Protein 6MJP (pdb70)

Sequence (1349 aa):
AILKAQHLAKSYKKRKVVSDVSLQVESGQIVGLLGPNGAGKTTSFYMIVGLVARDEGTITIDDNDISILPMHSRSRMGIGYLPQEASIFRKLSVEDNIMAVLQTREELTHEERQDKLEDLLEEFHIQHIRKSAGMALSGGERRRVEIARALAANPQFILLDQPFAGVDPISVIDIKKIIEHLRDRGLGVLITDHNVRETLDVCEKAYIVSQGRLIAEGTPQDVLNNEQVKQVYLGEQFRLAILKAQHLAKSYKKRKVVSDVSLQVESGQIVGLLGPNGAGKTTSFYMIVGLVARDEGTITIDDNDISILPMHSRSRMGIGYLPQEASIFRKLSVEDNIMAVLQTREELTHEERQDKLEDLLEEFHIQHIRKSAGMALSGGERRRVEIARALAANPQFILLDQPFAGVDPISVIDIKKIIEHLRDRGLGVLITDHNVRETLDVCEKAYIVSQGRLIAEGTPQDVLNNEQVKQVYLGEQFRLSLSRIVYVLLLFIASWSLYYLLGQEQDSKIQVAPNLELPMFSGENLENISYDEQGIRNYVITSIHLDHYAKSGNTLFKAPILKVYREGTLQEWEITARRGILSKDQVLTLYDDVLAKNLLPDSGFDTLTTSEMSIQLKSRDFWADKPVELRGPQFETHGQAMKGNFADHSAELYMIIVRYLIRETIKSQFAIFFVLFLVFLSQKFIRVLADMILSIVGLNMPAMGLLMLPLSLYIGILLTFGRLYAESEITVMNATGIGNKFLIRAALYLALITASVAAFNALWLAPWSQDKEAHLMEQFADLLQKGHFQRSPDGSSVVFIDNIENRKLYNVFVAQLAPRDSILPSVMFSHSGDVKEDGRQIITLYDGTRYEGVPTRVDYMITNFDSYDGLIGQERDWEALPTLSLLNNADRRAQAELQWRISLVVCIPLLTMLVVPLSAVNPRQGRFAKMGPAILIYLTYFLALSATKSAIEDGSLPVIIGLWPINAALLLAALMVNTLDSIPVRRFKDRWKQRMFKILDWYIGRTIVATTALVLVTFVGLSGIIKYVEQLRKVGEGSYDLLQALLFVVLSIPRDVEMFFPMAALLGALIGLGALASSSELVVMQAAGFSKLDIGLSVLKTAIPLMIIVTLLGEWGAPQAQKMARDMRAFATSGGAIVRTGVWARDANDFIFIAKVENEHLYGLNLWRFDENKKLSTVIFSEQVDYVANNEWLMKDAVLTRLVNDIEISKESLPEYRWRTSLAPDKLAVVTVKPEELSLTGLSDYVHYLKASEQDSSRYELALWRKVTQPISIAVMMLMALSFIFGPLRSVTMGARILSGVIAGFSFYISSEFFGPLSLVYGLPPLFGALAPSLVFLAIALGLLGRKL

Nearest PDB structures (foldseek):
  6mjp-assembly1_G  TM=1.003E+00  e=6.749E-56  Vibrio cholerae
  6mit-assembly1_G  TM=9.529E-01  e=1.509E-31  Enterobacter cloacae subsp. cloacae ATCC 13047
  8fro-assembly1_G  TM=9.171E-01  e=3.627E-23  Acinetobacter baylyi ADP1
  5x5y-assembly1_G  TM=7.438E-01  e=3.008E-23  Pseudomonas aeruginosa PAO1
  6s8g-assembly1_G  TM=8.832E-01  e=1.948E-15  Shigella flexneri

Structure (mmCIF, N/CA/C/O backbone):
data_6MJP
#
_entry.id   6MJP
#
_cell.length_a   167.354
_cell.length_b   80.729
_cell.length_c   202.992
_cell.angle_alpha   90.000
_cell.angle_beta   112.180
_cell.angle_gamma   90.000
#
_symmetry.space_group_name_H-M   'C 1 2 1'
#
loop_
_entity.id
_entity.type
_entity.pdbx_description
1 polymer 'ABC transporter ATP-binding protein'
2 polymer 'Lipopolysaccharide export system protein LptC'
3 polymer 'FIG000988: Predicted permease'
4 polymer 'LPS export ABC transporter permease LptG'
5 non-polymer 'CHLORIDE ION'
6 non-polymer 'CALCIUM ION'
7 non-polymer 2-(2-ETHOXYETHOXY)ETHANOL
8 non-polymer 'TETRAETHYLENE GLYCOL'
9 non-polymer DI(HYDROXYETHYL)ETHER
10 non-polymer GLYCEROL
11 non-polymer DODECYL-BETA-D-MALTOSIDE
12 non-polymer '6-cyclohexylhexyl beta-D-glucopyranoside'
13 non-polymer CYCLOHEXYL-HEXYL-BETA-D-MALTOSIDE
14 water water
#
loop_
_atom_site.group_PDB
_atom_site.id
_atom_site.type_symbol
_atom_site.label_atom_id
_atom_site.label_alt_id
_atom_site.label_comp_id
_atom_site.label_asym_id
_atom_site.label_entity_id
_atom_site.label_seq_id
_atom_site.pdbx_PDB_ins_code
_atom_site.Cartn_x
_atom_site.Cartn_y
_atom_site.Cartn_z
_atom_site.occupancy
_atom_site.B_iso_or_equiv
_atom_site.auth_seq_id
_atom_site.auth_comp_id
_atom_site.auth_asym_id
_atom_site.auth_atom_id
_atom_site.pdbx_PDB_model_num
ATOM 1 N N . ALA A 1 2 ? 39.131 -36.825 3.873 1.00 88.52 2 ALA A N 1
ATOM 2 C CA . ALA A 1 2 ? 38.011 -36.216 3.182 1.00 76.41 2 ALA A CA 1
ATOM 3 C C . ALA A 1 2 ? 36.737 -36.436 3.959 1.00 74.81 2 ALA A C 1
ATOM 4 O O . ALA A 1 2 ? 35.648 -36.227 3.439 1.00 80.90 2 ALA A O 1
ATOM 6 N N . ILE A 1 3 ? 36.849 -36.884 5.204 1.00 75.11 3 ILE A N 1
ATOM 7 C CA . ILE A 1 3 ? 35.678 -36.947 6.069 1.00 73.37 3 ILE A CA 1
ATOM 8 C C . ILE A 1 3 ? 36.107 -36.543 7.463 1.00 73.88 3 ILE A C 1
ATOM 9 O O . ILE A 1 3 ? 36.973 -37.187 8.064 1.00 75.61 3 ILE A O 1
ATOM 14 N N . LEU A 1 4 ? 35.529 -35.463 7.952 1.00 73.43 4 LEU A N 1
ATOM 15 C CA . LEU A 1 4 ? 35.734 -34.988 9.307 1.00 70.66 4 LEU A CA 1
ATOM 16 C C . LEU A 1 4 ? 34.538 -35.446 10.130 1.00 72.74 4 LEU A C 1
ATOM 17 O O . LEU A 1 4 ? 33.420 -34.960 9.934 1.00 71.37 4 LEU A O 1
ATOM 22 N N . LYS A 1 5 ? 34.763 -36.389 11.032 1.00 74.82 5 LYS A N 1
ATOM 23 C CA . LYS A 1 5 ? 33.688 -37.006 11.793 1.00 75.12 5 LYS A CA 1
ATOM 24 C C . LYS A 1 5 ? 33.758 -36.573 13.254 1.00 74.01 5 LYS A C 1
ATOM 25 O O . LYS A 1 5 ? 34.842 -36.394 13.813 1.00 76.66 5 LYS A O 1
ATOM 31 N N . ALA A 1 6 ? 32.587 -36.401 13.868 1.00 74.25 6 ALA A N 1
ATOM 32 C CA . ALA A 1 6 ? 32.461 -36.093 15.288 1.00 72.46 6 ALA A CA 1
ATOM 33 C C . ALA A 1 6 ? 31.447 -37.039 15.914 1.00 76.11 6 ALA A C 1
ATOM 34 O O . ALA A 1 6 ? 30.304 -37.110 15.455 1.00 91.74 6 ALA A O 1
ATOM 36 N N . GLN A 1 7 ? 31.844 -37.768 16.953 1.00 79.89 7 GLN A N 1
ATOM 37 C CA . GLN A 1 7 ? 31.010 -38.854 17.472 1.00 85.93 7 GLN A CA 1
ATOM 38 C C . GLN A 1 7 ? 30.804 -38.698 18.976 1.00 82.23 7 GLN A C 1
ATOM 39 O O . GLN A 1 7 ? 31.737 -38.901 19.757 1.00 84.12 7 GLN A O 1
ATOM 45 N N . HIS A 1 8 ? 29.582 -38.339 19.374 1.00 81.30 8 HIS A N 1
ATOM 46 C CA . HIS A 1 8 ? 29.158 -38.356 20.773 1.00 82.76 8 HIS A CA 1
ATOM 47 C C . HIS A 1 8 ? 29.900 -37.374 21.650 1.00 90.29 8 HIS A C 1
ATOM 48 O O . HIS A 1 8 ? 30.387 -37.753 22.715 1.00 92.59 8 HIS A O 1
ATOM 55 N N . LEU A 1 9 ? 29.959 -36.111 21.228 1.00 82.42 9 LEU A N 1
ATOM 56 C CA . LEU A 1 9 ? 30.658 -35.081 21.982 1.00 82.27 9 LEU A CA 1
ATOM 57 C C . LEU A 1 9 ? 29.872 -34.703 23.237 1.00 85.11 9 LEU A C 1
ATOM 58 O O . LEU A 1 9 ? 28.639 -34.738 23.255 1.00 88.38 9 LEU A O 1
ATOM 63 N N . ALA A 1 10 ? 30.595 -34.340 24.296 1.00 89.55 10 ALA A N 1
ATOM 64 C CA . ALA A 1 10 ? 29.950 -33.867 25.516 1.00 91.92 10 ALA A CA 1
ATOM 65 C C . ALA A 1 10 ? 30.894 -32.944 26.274 1.00 95.70 10 ALA A C 1
ATOM 66 O O . ALA A 1 10 ? 32.095 -33.203 26.350 1.00 98.33 10 ALA A O 1
ATOM 68 N N . LYS A 1 11 ? 30.338 -31.866 26.824 1.00 96.13 11 LYS A N 1
ATOM 69 C CA . LYS A 1 11 ? 31.099 -30.881 27.580 1.00 99.83 11 LYS A CA 1
ATOM 70 C C . LYS A 1 11 ? 30.227 -30.360 28.714 1.00 102.99 11 LYS A C 1
ATOM 71 O O . LYS A 1 11 ? 29.023 -30.167 28.534 1.00 103.15 11 LYS A O 1
ATOM 77 N N . SER A 1 12 ? 30.830 -30.144 29.880 1.00 105.73 12 SER A N 1
ATOM 78 C CA . SER A 1 12 ? 30.113 -29.623 31.034 1.00 109.87 12 SER A CA 1
ATOM 79 C C . SER A 1 12 ? 30.778 -28.340 31.509 1.00 114.07 12 SER A C 1
ATOM 80 O O . SER A 1 12 ? 31.953 -28.092 31.234 1.00 123.91 12 SER A O 1
ATOM 83 N N . TYR A 1 13 ? 30.012 -27.531 32.241 1.00 112.51 13 TYR A N 1
ATOM 84 C CA . TYR A 1 13 ? 30.489 -26.260 32.774 1.00 110.17 13 TYR A CA 1
ATOM 85 C C . TYR A 1 13 ? 29.897 -26.056 34.157 1.00 112.40 13 TYR A C 1
ATOM 86 O O . TYR A 1 13 ? 28.672 -26.059 34.304 1.00 117.28 13 TYR A O 1
ATOM 95 N N . LYS A 1 14 ? 30.759 -25.865 35.159 1.00 113.68 14 LYS A N 1
ATOM 96 C CA . LYS A 1 14 ? 30.331 -25.614 36.539 1.00 120.21 14 LYS A CA 1
ATOM 97 C C . LYS A 1 14 ? 29.336 -26.674 37.009 1.00 122.41 14 LYS A C 1
ATOM 98 O O . LYS A 1 14 ? 28.276 -26.376 37.571 1.00 117.41 14 LYS A O 1
ATOM 100 N N . LYS A 1 15 ? 29.702 -27.933 36.758 1.00 132.67 15 LYS A N 1
ATOM 101 C CA . LYS A 1 15 ? 28.945 -29.109 37.196 1.00 136.82 15 LYS A CA 1
ATOM 102 C C . LYS A 1 15 ? 27.544 -29.132 36.592 1.00 133.59 15 LYS A C 1
ATOM 103 O O . LYS A 1 15 ? 26.579 -29.572 37.223 1.00 138.02 15 LYS A O 1
ATOM 105 N N . ARG A 1 16 ? 27.432 -28.647 35.359 1.00 125.52 16 ARG A N 1
ATOM 106 C CA . ARG A 1 16 ? 26.210 -28.787 34.584 1.00 122.36 16 ARG A CA 1
ATOM 107 C C . ARG A 1 16 ? 26.577 -29.046 33.133 1.00 119.16 16 ARG A C 1
ATOM 108 O O . ARG A 1 16 ? 27.493 -28.421 32.590 1.00 120.91 16 ARG A O 1
ATOM 116 N N . LYS A 1 17 ? 25.858 -29.979 32.517 1.00 117.26 17 LYS A N 1
ATOM 117 C CA . LYS A 1 17 ? 26.186 -30.447 31.179 1.00 105.92 17 LYS A CA 1
ATOM 118 C C . LYS A 1 17 ? 25.619 -29.474 30.152 1.00 101.34 17 LYS A C 1
ATOM 119 O O . LYS A 1 17 ? 24.412 -29.207 30.136 1.00 101.26 17 LYS A O 1
ATOM 125 N N . VAL A 1 18 ? 26.494 -28.929 29.314 1.00 102.14 18 VAL A N 1
ATOM 126 C CA . VAL A 1 18 ? 26.085 -27.990 28.275 1.00 98.39 18 VAL A CA 1
ATOM 127 C C . VAL A 1 18 ? 25.812 -28.707 26.956 1.00 92.88 18 VAL A C 1
ATOM 128 O O . VAL A 1 18 ? 24.860 -28.373 26.247 1.00 91.16 18 VAL A O 1
ATOM 132 N N . VAL A 1 19 ? 26.637 -29.691 26.606 1.00 91.06 19 VAL A N 1
ATOM 133 C CA . VAL A 1 19 ? 26.430 -30.542 25.440 1.00 87.47 19 VAL A CA 1
ATOM 134 C C . VAL A 1 19 ? 26.374 -31.983 25.942 1.00 93.93 19 VAL A C 1
ATOM 135 O O . VAL A 1 19 ? 27.311 -32.451 26.601 1.00 102.72 19 VAL A O 1
ATOM 139 N N . SER A 1 20 ? 25.278 -32.684 25.648 1.00 91.56 20 SER A N 1
ATOM 140 C CA . SER A 1 20 ? 25.109 -34.058 26.117 1.00 93.08 20 SER A CA 1
ATOM 141 C C . SER A 1 20 ? 25.484 -35.092 25.064 1.00 88.96 20 SER A C 1
ATOM 142 O O . SER A 1 20 ? 26.224 -36.027 25.362 1.00 93.78 20 SER A O 1
ATOM 145 N N . ASP A 1 21 ? 24.979 -34.955 23.841 1.00 87.02 21 ASP A N 1
ATOM 146 C CA . ASP A 1 21 ? 25.308 -35.896 22.773 1.00 83.65 21 ASP A CA 1
ATOM 147 C C . ASP A 1 21 ? 25.153 -35.161 21.449 1.00 93.23 21 ASP A C 1
ATOM 148 O O . ASP A 1 21 ? 24.032 -34.819 21.059 1.00 110.37 21 ASP A O 1
ATOM 153 N N . VAL A 1 22 ? 26.268 -34.902 20.771 1.00 84.46 22 VAL A N 1
ATOM 154 C CA . VAL A 1 22 ? 26.236 -34.300 19.442 1.00 79.66 22 VAL A CA 1
ATOM 155 C C . VAL A 1 22 ? 27.148 -35.090 18.520 1.00 77.93 22 VAL A C 1
ATOM 156 O O . VAL A 1 22 ? 28.258 -35.476 18.910 1.00 73.09 22 VAL A O 1
ATOM 160 N N . SER A 1 23 ? 26.679 -35.310 17.288 1.00 74.30 23 SER A N 1
ATOM 161 C CA . SER A 1 23 ? 27.393 -36.057 16.267 1.00 71.87 23 SER A CA 1
ATOM 162 C C . SER A 1 23 ? 27.178 -35.375 14.930 1.00 84.12 23 SER A C 1
ATOM 163 O O . SER A 1 23 ? 26.090 -34.864 14.655 1.00 107.92 23 SER A O 1
ATOM 166 N N . LEU A 1 24 ? 28.221 -35.349 14.113 1.00 81.47 24 LEU A N 1
ATOM 167 C CA . LEU A 1 24 ? 28.125 -34.667 12.838 1.00 80.74 24 LEU A CA 1
ATOM 168 C C . LEU A 1 24 ? 29.246 -35.175 11.955 1.00 69.17 24 LEU A C 1
ATOM 169 O O . LEU A 1 24 ? 30.246 -35.703 12.438 1.00 68.17 24 LEU A O 1
ATOM 174 N N . GLN A 1 25 ? 29.065 -35.006 10.651 1.00 70.92 25 GLN A N 1
ATOM 175 C CA . GLN A 1 25 ? 30.087 -35.420 9.707 1.00 77.93 25 GLN A CA 1
ATOM 176 C C . GLN A 1 25 ? 30.102 -34.458 8.529 1.00 81.28 25 GLN A C 1
ATOM 177 O O . GLN A 1 25 ? 29.042 -34.072 8.038 1.00 96.20 25 GLN A O 1
ATOM 183 N N . VAL A 1 26 ? 31.291 -34.065 8.089 1.00 63.16 26 VAL A N 1
ATOM 184 C CA . VAL A 1 26 ? 31.467 -33.175 6.952 1.00 64.23 26 VAL A CA 1
ATOM 185 C C . VAL A 1 26 ? 32.348 -33.896 5.944 1.00 63.40 26 VAL A C 1
ATOM 186 O O . VAL A 1 26 ? 33.406 -34.413 6.308 1.00 65.20 26 VAL A O 1
ATOM 190 N N . GLU A 1 27 ? 31.933 -33.922 4.683 1.00 64.39 27 GLU A N 1
ATOM 191 C CA . GLU A 1 27 ? 32.757 -34.502 3.633 1.00 74.57 27 GLU A CA 1
ATOM 192 C C . GLU A 1 27 ? 33.347 -33.420 2.737 1.00 73.76 27 GLU A C 1
ATOM 193 O O . GLU A 1 27 ? 32.783 -32.327 2.585 1.00 72.53 27 GLU A O 1
ATOM 199 N N . SER A 1 28 ? 34.522 -33.730 2.188 1.00 69.29 28 SER A N 1
ATOM 200 C CA . SER A 1 28 ? 35.039 -33.007 1.037 1.00 70.86 28 SER A CA 1
ATOM 201 C C . SER A 1 28 ? 33.947 -32.831 -0.010 1.00 76.61 28 SER A C 1
ATOM 202 O O . SER A 1 28 ? 33.288 -33.797 -0.407 1.00 96.99 28 SER A O 1
ATOM 205 N N . GLY A 1 29 ? 33.760 -31.599 -0.462 1.00 73.50 29 GLY A N 1
ATOM 206 C CA . GLY A 1 29 ? 32.731 -31.316 -1.434 1.00 70.90 29 GLY A CA 1
ATOM 207 C C . GLY A 1 29 ? 31.374 -31.039 -0.848 1.00 68.27 29 GLY A C 1
ATOM 208 O O . GLY A 1 29 ? 30.374 -31.012 -1.586 1.00 68.94 29 GLY A O 1
ATOM 209 N N . GLN A 1 30 ? 31.292 -30.813 0.455 1.00 66.02 30 GLN A N 1
ATOM 210 C CA . GLN A 1 30 ? 30.001 -30.718 1.123 1.00 70.33 30 GLN A CA 1
ATOM 211 C C . GLN A 1 30 ? 29.956 -29.456 1.977 1.00 67.45 30 GLN A C 1
ATOM 212 O O . GLN A 1 30 ? 30.970 -29.046 2.544 1.00 63.64 30 GLN A O 1
ATOM 218 N N . ILE A 1 31 ? 28.792 -28.825 2.054 1.00 68.22 31 ILE A N 1
ATOM 219 C CA . ILE A 1 31 ? 28.588 -27.684 2.940 1.00 69.42 31 ILE A CA 1
ATOM 220 C C . ILE A 1 31 ? 27.601 -28.107 4.011 1.00 65.51 31 ILE A C 1
ATOM 221 O O . ILE A 1 31 ? 26.481 -28.514 3.701 1.00 73.15 31 ILE A O 1
ATOM 226 N N . VAL A 1 32 ? 27.997 -27.980 5.268 1.00 56.71 32 VAL A N 1
ATOM 227 C CA . VAL A 1 32 ? 27.203 -28.498 6.364 1.00 65.26 32 VAL A CA 1
ATOM 228 C C . VAL A 1 32 ? 27.003 -27.396 7.393 1.00 66.73 32 VAL A C 1
ATOM 229 O O . VAL A 1 32 ? 27.974 -26.795 7.868 1.00 70.31 32 VAL A O 1
ATOM 233 N N . GLY A 1 33 ? 25.751 -27.136 7.736 1.00 68.13 33 GLY A N 1
ATOM 234 C CA . GLY A 1 33 ? 25.410 -26.200 8.784 1.00 63.96 33 GLY A CA 1
ATOM 235 C C . GLY A 1 33 ? 25.092 -26.906 10.088 1.00 75.20 33 GLY A C 1
ATOM 236 O O . GLY A 1 33 ? 24.581 -28.018 10.106 1.00 90.60 33 GLY A O 1
ATOM 237 N N . LEU A 1 34 ? 25.397 -26.237 11.188 1.00 77.51 34 LEU A N 1
ATOM 238 C CA . LEU A 1 34 ? 25.161 -26.771 12.526 1.00 74.88 34 LEU A CA 1
ATOM 239 C C . LEU A 1 34 ? 24.341 -25.733 13.293 1.00 85.87 34 LEU A C 1
ATOM 240 O O . LEU A 1 34 ? 24.893 -24.772 13.835 1.00 97.52 34 LEU A O 1
ATOM 245 N N . LEU A 1 35 ? 23.025 -25.921 13.317 1.00 77.10 35 LEU A N 1
ATOM 246 C CA . LEU A 1 35 ? 22.073 -24.917 13.776 1.00 70.10 35 LEU A CA 1
ATOM 247 C C . LEU A 1 35 ? 21.385 -25.386 15.059 1.00 70.08 35 LEU A C 1
ATOM 248 O O . LEU A 1 35 ? 21.772 -26.388 15.664 1.00 61.86 35 LEU A O 1
ATOM 253 N N . GLY A 1 36 ? 20.357 -24.643 15.476 1.00 71.34 36 GLY A N 1
ATOM 254 C CA . GLY A 1 36 ? 19.629 -24.963 16.681 1.00 80.05 36 GLY A CA 1
ATOM 255 C C . GLY A 1 36 ? 19.429 -23.770 17.590 1.00 82.24 36 GLY A C 1
ATOM 256 O O . GLY A 1 36 ? 20.022 -22.711 17.385 1.00 80.90 36 GLY A O 1
ATOM 257 N N . PRO A 1 37 ? 18.575 -23.917 18.607 1.00 82.76 37 PRO A N 1
ATOM 258 C CA . PRO A 1 37 ? 18.311 -22.808 19.527 1.00 78.41 37 PRO A CA 1
ATOM 259 C C . PRO A 1 37 ? 19.584 -22.176 20.070 1.00 81.70 37 PRO A C 1
ATOM 260 O O . PRO A 1 37 ? 20.640 -22.804 20.137 1.00 76.16 37 PRO A O 1
ATOM 264 N N . ASN A 1 38 ? 19.459 -20.910 20.461 1.00 98.41 38 ASN A N 1
ATOM 265 C CA . ASN A 1 38 ? 20.609 -20.100 20.851 1.00 95.98 38 ASN A CA 1
ATOM 266 C C . ASN A 1 38 ? 21.094 -20.513 22.233 1.00 82.96 38 ASN A C 1
ATOM 267 O O . ASN A 1 38 ? 20.362 -20.398 23.220 1.00 85.30 38 ASN A O 1
ATOM 272 N N . GLY A 1 39 ? 22.339 -20.958 22.310 1.00 80.43 39 GLY A N 1
ATOM 273 C CA . GLY A 1 39 ? 22.859 -21.509 23.539 1.00 83.55 39 GLY A CA 1
ATOM 274 C C . GLY A 1 39 ? 22.487 -22.948 23.798 1.00 93.09 39 GLY A C 1
ATOM 275 O O . GLY A 1 39 ? 22.856 -23.475 24.852 1.00 96.25 39 GLY A O 1
ATOM 276 N N . ALA A 1 40 ? 21.781 -23.603 22.859 1.00 97.31 40 ALA A N 1
ATOM 277 C CA . ALA A 1 40 ? 21.287 -24.965 23.054 1.00 93.23 40 ALA A CA 1
ATOM 278 C C . ALA A 1 40 ? 22.406 -25.999 23.048 1.00 90.36 40 ALA A C 1
ATOM 279 O O . ALA A 1 40 ? 22.310 -27.013 23.747 1.00 97.26 40 ALA A O 1
ATOM 281 N N . GLY A 1 41 ? 23.449 -25.786 22.253 1.00 79.73 41 GLY A N 1
ATOM 282 C CA . GLY A 1 41 ? 24.629 -26.626 22.321 1.00 72.58 41 GLY A CA 1
ATOM 283 C C . GLY A 1 41 ? 25.467 -26.524 21.067 1.00 69.74 41 GLY A C 1
ATOM 284 O O . GLY A 1 41 ? 26.624 -26.946 21.048 1.00 68.49 41 GLY A O 1
ATOM 285 N N . LYS A 1 42 ? 24.883 -25.929 20.018 1.00 77.61 42 LYS A N 1
ATOM 286 C CA . LYS A 1 42 ? 25.533 -25.859 18.709 1.00 74.69 42 LYS A CA 1
ATOM 287 C C . LYS A 1 42 ? 26.907 -25.194 18.771 1.00 76.20 42 LYS A C 1
ATOM 288 O O . LYS A 1 42 ? 27.843 -25.640 18.093 1.00 76.70 42 LYS A O 1
ATOM 294 N N . THR A 1 43 ? 27.046 -24.113 19.548 1.00 74.15 43 THR A N 1
ATOM 295 C CA . THR A 1 43 ? 28.286 -23.343 19.499 1.00 74.24 43 THR A CA 1
ATOM 296 C C . THR A 1 43 ? 29.419 -24.117 20.150 1.00 72.97 43 THR A C 1
ATOM 297 O O . THR A 1 43 ? 30.490 -24.301 19.549 1.00 70.70 43 THR A O 1
ATOM 301 N N . THR A 1 44 ? 29.187 -24.588 21.380 1.00 80.26 44 THR A N 1
ATOM 302 C CA . THR A 1 44 ? 30.158 -25.430 22.076 1.00 80.67 44 THR A CA 1
ATOM 303 C C . THR A 1 44 ? 30.597 -26.623 21.228 1.00 77.28 44 THR A C 1
ATOM 304 O O . THR A 1 44 ? 31.796 -26.892 21.119 1.00 82.09 44 THR A O 1
ATOM 308 N N . SER A 1 45 ? 29.655 -27.336 20.597 1.00 72.72 45 SER A N 1
ATOM 309 C CA . SER A 1 45 ? 30.038 -28.437 19.710 1.00 69.74 45 SER A CA 1
ATOM 310 C C . SER A 1 45 ? 30.968 -27.964 18.603 1.00 69.88 45 SER A C 1
ATOM 311 O O . SER A 1 45 ? 31.961 -28.636 18.293 1.00 71.06 45 SER A O 1
ATOM 314 N N . PHE A 1 46 ? 30.634 -26.833 17.960 1.00 67.96 46 PHE A N 1
ATOM 315 C CA . PHE A 1 46 ? 31.494 -26.273 16.915 1.00 64.65 46 PHE A CA 1
ATOM 316 C C . PHE A 1 46 ? 32.912 -26.048 17.445 1.00 67.47 46 PHE A C 1
ATOM 317 O O . PHE A 1 46 ? 33.897 -26.458 16.818 1.00 64.16 46 PHE A O 1
ATOM 325 N N . TYR A 1 47 ? 33.031 -25.421 18.616 1.00 66.22 47 TYR A N 1
ATOM 326 C CA . TYR A 1 47 ? 34.351 -25.140 19.167 1.00 68.38 47 TYR A CA 1
ATOM 327 C C . TYR A 1 47 ? 35.085 -26.420 19.588 1.00 75.16 47 TYR A C 1
ATOM 328 O O . TYR A 1 47 ? 36.323 -26.446 19.612 1.00 78.99 47 TYR A O 1
ATOM 337 N N . MET A 1 48 ? 34.348 -27.488 19.918 1.00 79.92 48 MET A N 1
ATOM 338 C CA . MET A 1 48 ? 34.985 -28.760 20.253 1.00 76.37 48 MET A CA 1
ATOM 339 C C . MET A 1 48 ? 35.613 -29.400 19.019 1.00 73.66 48 MET A C 1
ATOM 340 O O . MET A 1 48 ? 36.654 -30.068 19.128 1.00 75.99 48 MET A O 1
ATOM 345 N N . ILE A 1 49 ? 35.006 -29.193 17.843 1.00 70.23 49 ILE A N 1
ATOM 346 C CA . ILE A 1 49 ? 35.625 -29.623 16.592 1.00 65.13 49 ILE A CA 1
ATOM 347 C C . ILE A 1 49 ? 36.811 -28.736 16.264 1.00 68.00 49 ILE A C 1
ATOM 348 O O . ILE A 1 49 ? 37.831 -29.207 15.745 1.00 68.50 49 ILE A O 1
ATOM 353 N N . VAL A 1 50 ? 36.691 -27.435 16.550 1.00 69.86 50 VAL A N 1
ATOM 354 C CA . VAL A 1 50 ? 37.717 -26.465 16.164 1.00 64.97 50 VAL A CA 1
ATOM 355 C C . VAL A 1 50 ? 38.963 -26.643 17.016 1.00 72.03 50 VAL A C 1
ATOM 356 O O . VAL A 1 50 ? 40.088 -26.409 16.555 1.00 80.01 50 VAL A O 1
ATOM 360 N N . GLY A 1 51 ? 38.777 -27.011 18.287 1.00 71.59 51 GLY A N 1
ATOM 361 C CA . GLY A 1 51 ? 39.849 -27.108 19.254 1.00 71.12 51 GLY A CA 1
ATOM 362 C C . GLY A 1 51 ? 39.918 -25.991 20.281 1.00 77.67 51 GLY A C 1
ATOM 363 O O . GLY A 1 51 ? 40.848 -25.991 21.097 1.00 88.15 51 GLY A O 1
ATOM 364 N N . LEU A 1 52 ? 38.990 -25.032 20.278 1.00 79.43 52 LEU A N 1
ATOM 365 C CA . LEU A 1 52 ? 39.009 -24.000 21.309 1.00 81.60 52 LEU A CA 1
ATOM 366 C C . LEU A 1 52 ? 38.463 -24.486 22.637 1.00 90.89 52 LEU A C 1
ATOM 367 O O . LEU A 1 52 ? 38.637 -23.803 23.656 1.00 102.20 52 LEU A O 1
ATOM 372 N N . VAL A 1 53 ? 37.791 -25.630 22.644 1.00 89.13 53 VAL A N 1
ATOM 373 C CA . VAL A 1 53 ? 37.208 -26.197 23.846 1.00 90.43 53 VAL A CA 1
ATOM 374 C C . VAL A 1 53 ? 37.704 -27.631 23.951 1.00 94.57 53 VAL A C 1
ATOM 375 O O . VAL A 1 53 ? 37.653 -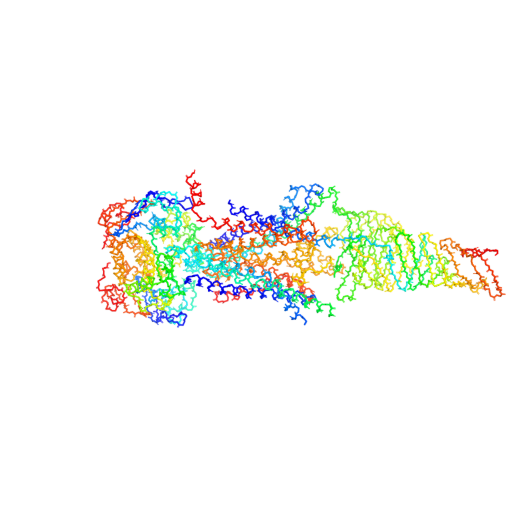28.380 22.969 1.00 101.23 53 VAL A O 1
ATOM 379 N N . ALA A 1 54 ? 38.234 -28.000 25.115 1.00 95.01 54 ALA A N 1
ATOM 380 C CA . ALA A 1 54 ? 38.591 -29.390 25.341 1.00 88.40 54 ALA A CA 1
ATOM 381 C C . ALA A 1 54 ? 37.321 -30.191 25.559 1.00 90.37 54 ALA A C 1
ATOM 382 O O . ALA A 1 54 ? 36.491 -29.841 26.404 1.00 88.00 54 ALA A O 1
ATOM 384 N N . ARG A 1 55 ? 37.156 -31.253 24.776 1.00 91.89 55 ARG A N 1
ATOM 385 C CA . ARG A 1 55 ? 35.987 -32.107 24.933 1.00 85.47 55 ARG A CA 1
ATOM 386 C C . ARG A 1 55 ? 36.104 -32.934 26.207 1.00 89.52 55 ARG A C 1
ATOM 387 O O . ARG A 1 55 ? 37.198 -33.328 26.621 1.00 94.99 55 ARG A O 1
ATOM 395 N N . ASP A 1 56 ? 34.962 -33.171 26.842 1.00 93.67 56 ASP A N 1
ATOM 396 C CA . ASP A 1 56 ? 34.901 -34.078 27.972 1.00 94.54 56 ASP A CA 1
ATOM 397 C C . ASP A 1 56 ? 34.664 -35.512 27.536 1.00 90.11 56 ASP A C 1
ATOM 398 O O . ASP A 1 56 ? 34.982 -36.434 28.295 1.00 106.01 56 ASP A O 1
ATOM 403 N N . GLU A 1 57 ? 34.142 -35.722 26.328 1.00 87.45 57 GLU A N 1
ATOM 404 C CA . GLU A 1 57 ? 33.829 -37.065 25.840 1.00 104.27 57 GLU A CA 1
ATOM 405 C C . GLU A 1 57 ? 33.540 -37.001 24.343 1.00 110.39 57 GLU A C 1
ATOM 406 O O . GLU A 1 57 ? 33.201 -35.937 23.815 1.00 107.76 57 GLU A O 1
ATOM 412 N N . GLY A 1 58 ? 33.677 -38.141 23.669 1.00 88.42 58 GLY A N 1
ATOM 413 C CA . GLY A 1 58 ? 33.501 -38.224 22.232 1.00 87.08 58 GLY A CA 1
ATOM 414 C C . GLY A 1 58 ? 34.831 -38.219 21.499 1.00 86.35 58 GLY A C 1
ATOM 415 O O . GLY A 1 58 ? 35.904 -38.124 22.094 1.00 86.86 58 GLY A O 1
ATOM 416 N N . THR A 1 59 ? 34.742 -38.329 20.173 1.00 97.23 59 THR A N 1
ATOM 417 C CA . THR A 1 59 ? 35.928 -38.381 19.317 1.00 96.56 59 THR A CA 1
ATOM 418 C C . THR A 1 59 ? 35.759 -37.440 18.137 1.00 92.31 59 THR A C 1
ATOM 419 O O . THR A 1 59 ? 34.673 -37.348 17.562 1.00 102.80 59 THR A O 1
ATOM 423 N N . ILE A 1 60 ? 36.820 -36.751 17.782 1.00 80.69 60 ILE A N 1
ATOM 424 C CA . ILE A 1 60 ? 36.860 -35.948 16.566 1.00 84.25 60 ILE A CA 1
ATOM 425 C C . ILE A 1 60 ? 37.833 -36.631 15.626 1.00 80.25 60 ILE A C 1
ATOM 426 O O . ILE A 1 60 ? 38.875 -37.142 16.048 1.00 87.93 60 ILE A O 1
ATOM 431 N N . THR A 1 61 ? 37.485 -36.675 14.357 1.00 80.03 61 THR A N 1
ATOM 432 C CA . THR A 1 61 ? 38.155 -37.609 13.481 1.00 82.77 61 THR A CA 1
ATOM 433 C C . THR A 1 61 ? 38.282 -36.975 12.120 1.00 81.55 61 THR A C 1
ATOM 434 O O . THR A 1 61 ? 37.311 -36.400 11.628 1.00 79.71 61 THR A O 1
ATOM 438 N N . ILE A 1 62 ? 39.442 -37.097 11.495 1.00 82.89 62 ILE A N 1
ATOM 439 C CA . ILE A 1 62 ? 39.546 -36.787 10.077 1.00 93.23 62 ILE A CA 1
ATOM 440 C C . ILE A 1 62 ? 40.235 -37.979 9.434 1.00 97.07 62 ILE A C 1
ATOM 441 O O . ILE A 1 62 ? 41.397 -38.268 9.740 1.00 97.00 62 ILE A O 1
ATOM 446 N N . ASP A 1 63 ? 39.489 -38.711 8.607 1.00 88.69 63 ASP A N 1
ATOM 447 C CA . ASP A 1 63 ? 39.964 -39.914 7.928 1.00 101.19 63 ASP A CA 1
ATOM 448 C C . ASP A 1 63 ? 40.413 -40.993 8.922 1.00 102.05 63 ASP A C 1
ATOM 449 O O . ASP A 1 63 ? 41.466 -41.614 8.768 1.00 109.94 63 ASP A O 1
ATOM 454 N N . ASP A 1 64 ? 39.578 -41.227 9.941 1.00 102.28 64 ASP A N 1
ATOM 455 C CA . ASP A 1 64 ? 39.822 -42.225 10.988 1.00 97.08 64 ASP A CA 1
ATOM 456 C C . ASP A 1 64 ? 41.114 -41.941 11.752 1.00 107.90 64 ASP A C 1
ATOM 457 O O . ASP A 1 64 ? 41.867 -42.857 12.091 1.00 124.51 64 ASP A O 1
ATOM 462 N N . ASN A 1 65 ? 41.354 -40.655 12.032 1.00 110.18 65 ASN A N 1
ATOM 463 C CA . ASN A 1 65 ? 42.462 -40.145 12.842 1.00 92.94 65 ASN A CA 1
ATOM 464 C C . ASN A 1 65 ? 41.916 -39.326 14.001 1.00 102.06 65 ASN A C 1
ATOM 465 O O . ASN A 1 65 ? 41.159 -38.375 13.783 1.00 99.50 65 ASN A O 1
ATOM 470 N N . ASP A 1 66 ? 42.336 -39.654 15.220 1.00 100.02 66 ASP A N 1
ATOM 471 C CA . ASP A 1 66 ? 41.789 -39.022 16.416 1.00 101.48 66 ASP A CA 1
ATOM 472 C C . ASP A 1 66 ? 42.505 -37.699 16.681 1.00 87.34 66 ASP A C 1
ATOM 473 O O . ASP A 1 66 ? 43.705 -37.688 16.962 1.00 97.62 66 ASP A O 1
ATOM 478 N N . ILE A 1 67 ? 41.781 -36.585 16.599 1.00 83.99 67 ILE A N 1
ATOM 479 C CA . ILE A 1 67 ? 42.398 -35.298 16.896 1.00 90.36 67 ILE A CA 1
ATOM 480 C C . ILE A 1 67 ? 41.718 -34.659 18.105 1.00 94.34 67 ILE A C 1
ATOM 481 O O . ILE A 1 67 ? 41.643 -33.433 18.201 1.00 99.31 67 ILE A O 1
ATOM 486 N N . SER A 1 68 ? 41.249 -35.483 19.050 1.00 93.35 68 SER A N 1
ATOM 487 C CA . SER A 1 68 ? 40.571 -34.996 20.251 1.00 90.62 68 SER A CA 1
ATOM 488 C C . SER A 1 68 ? 41.526 -34.317 21.234 1.00 91.09 68 SER A C 1
ATOM 489 O O . SER A 1 68 ? 41.301 -33.168 21.622 1.00 87.65 68 SER A O 1
ATOM 492 N N . ILE A 1 69 ? 42.574 -35.027 21.677 1.00 91.61 69 ILE A N 1
ATOM 493 C CA . ILE A 1 69 ? 43.559 -34.548 22.650 1.00 87.81 69 ILE A CA 1
ATOM 494 C C . ILE A 1 69 ? 44.576 -33.631 21.959 1.00 87.12 69 ILE A C 1
ATOM 495 O O . ILE A 1 69 ? 45.673 -33.381 22.481 1.00 92.80 69 ILE A O 1
ATOM 500 N N . LEU A 1 70 ? 44.221 -33.115 20.779 1.00 83.83 70 LEU A N 1
ATOM 501 C CA . LEU A 1 70 ? 45.291 -32.382 20.110 1.00 92.09 70 LEU A CA 1
ATOM 502 C C . LEU A 1 70 ? 45.072 -30.876 20.189 1.00 85.31 70 LEU A C 1
ATOM 503 O O . LEU A 1 70 ? 43.930 -30.411 20.073 1.00 85.44 70 LEU A O 1
ATOM 508 N N . PRO A 1 71 ? 46.134 -30.062 20.399 1.00 86.70 71 PRO A N 1
ATOM 509 C CA . PRO A 1 71 ? 45.944 -28.609 20.369 1.00 86.25 71 PRO A CA 1
ATOM 510 C C . PRO A 1 71 ? 45.560 -28.103 18.994 1.00 81.36 71 PRO A C 1
ATOM 511 O O . PRO A 1 71 ? 45.567 -28.830 17.997 1.00 82.07 71 PRO A O 1
ATOM 515 N N . MET A 1 72 ? 45.243 -26.820 18.941 1.00 90.74 72 MET A N 1
ATOM 516 C CA . MET A 1 72 ? 44.678 -26.252 17.732 1.00 84.81 72 MET A CA 1
ATOM 517 C C . MET A 1 72 ? 45.685 -26.212 16.583 1.00 83.45 72 MET A C 1
ATOM 518 O O . MET A 1 72 ? 45.308 -26.419 15.428 1.00 80.98 72 MET A O 1
ATOM 523 N N . HIS A 1 73 ? 46.965 -25.942 16.856 1.00 86.91 73 HIS A N 1
ATOM 524 C CA . HIS A 1 73 ? 47.886 -25.808 15.733 1.00 88.59 73 HIS A CA 1
ATOM 525 C C . HIS A 1 73 ? 48.115 -27.146 15.065 1.00 95.79 73 HIS A C 1
ATOM 526 O O . HIS A 1 73 ? 48.449 -27.211 13.876 1.00 99.21 73 HIS A O 1
ATOM 533 N N . SER A 1 74 ? 47.944 -28.230 15.818 1.00 98.43 74 SER A N 1
ATOM 534 C CA . SER A 1 74 ? 48.129 -29.545 15.223 1.00 91.21 74 SER A CA 1
ATOM 535 C C . SER A 1 74 ? 46.873 -29.976 14.466 1.00 82.14 74 SER A C 1
ATOM 536 O O . SER A 1 74 ? 46.975 -30.597 13.404 1.00 84.33 74 SER A O 1
ATOM 539 N N . ARG A 1 75 ? 45.681 -29.615 14.958 1.00 77.97 75 ARG A N 1
ATOM 540 C CA . ARG A 1 75 ? 44.480 -29.861 14.162 1.00 75.64 75 ARG A CA 1
ATOM 541 C C . ARG A 1 75 ? 44.558 -29.144 12.822 1.00 76.37 75 ARG A C 1
ATOM 542 O O . ARG A 1 75 ? 44.048 -29.640 11.814 1.00 85.96 75 ARG A O 1
ATOM 550 N N . SER A 1 76 ? 45.178 -27.966 12.790 1.00 77.67 76 SER A N 1
ATOM 551 C CA . SER A 1 76 ? 45.358 -27.274 11.521 1.00 77.63 76 SER A CA 1
ATOM 552 C C . SER A 1 76 ? 46.305 -28.039 10.609 1.00 82.55 76 SER A C 1
ATOM 553 O O . SER A 1 76 ? 46.081 -28.122 9.397 1.00 85.57 76 SER A O 1
ATOM 556 N N . ARG A 1 77 ? 47.386 -28.574 11.175 1.00 88.04 77 ARG A N 1
ATOM 557 C CA . ARG A 1 77 ? 48.325 -29.373 10.404 1.00 95.88 77 ARG A CA 1
ATOM 558 C C . ARG A 1 77 ? 47.679 -30.638 9.864 1.00 95.20 77 ARG A C 1
ATOM 559 O O . ARG A 1 77 ? 48.183 -31.207 8.894 1.00 96.71 77 ARG A O 1
ATOM 567 N N . MET A 1 78 ? 46.560 -31.066 10.454 1.00 92.42 78 MET A N 1
ATOM 568 C CA . MET A 1 78 ? 45.787 -32.197 9.959 1.00 86.94 78 MET A CA 1
ATOM 569 C C . MET A 1 78 ? 44.828 -31.825 8.828 1.00 93.77 78 MET A C 1
ATOM 570 O O . MET A 1 78 ? 44.405 -32.712 8.082 1.00 113.06 78 MET A O 1
ATOM 575 N N . GLY A 1 79 ? 44.459 -30.555 8.686 1.00 86.25 79 GLY A N 1
ATOM 576 C CA . GLY A 1 79 ? 43.675 -30.148 7.539 1.00 86.63 79 GLY A CA 1
ATOM 577 C C . GLY A 1 79 ? 42.449 -29.345 7.892 1.00 82.52 79 GLY A C 1
ATOM 578 O O . GLY A 1 79 ? 41.552 -29.140 7.068 1.00 82.74 79 GLY A O 1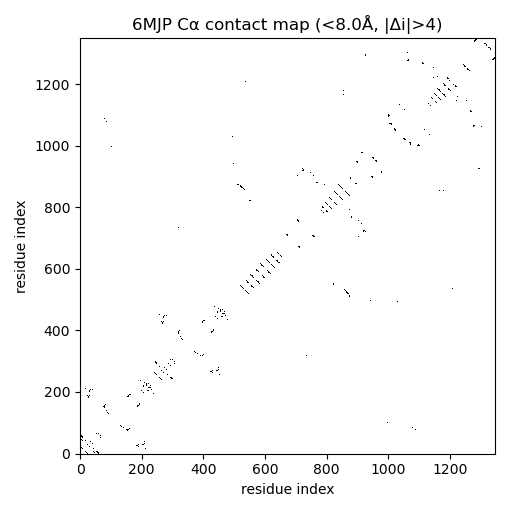
ATOM 579 N N . ILE A 1 80 ? 42.408 -28.875 9.127 1.00 78.55 80 ILE A N 1
ATOM 580 C CA . ILE A 1 80 ? 41.302 -28.069 9.624 1.00 75.62 80 ILE A CA 1
ATOM 581 C C . ILE A 1 80 ? 41.650 -26.579 9.569 1.00 73.61 80 ILE A C 1
ATOM 582 O O . ILE A 1 80 ? 42.610 -26.130 10.202 1.00 77.61 80 ILE A O 1
ATOM 587 N N . GLY A 1 81 ? 40.866 -25.824 8.809 1.00 73.83 81 GLY A N 1
ATOM 588 C CA . GLY A 1 81 ? 40.874 -24.376 8.867 1.00 77.60 81 GLY A CA 1
ATOM 589 C C . GLY A 1 81 ? 39.787 -23.790 9.755 1.00 69.78 81 GLY A C 1
ATOM 590 O O . GLY A 1 81 ? 38.710 -24.347 9.901 1.00 66.01 81 GLY A O 1
ATOM 591 N N . TYR A 1 82 ? 40.073 -22.638 10.353 1.00 74.32 82 TYR A N 1
ATOM 592 C CA . TYR A 1 82 ? 39.090 -21.940 11.188 1.00 69.44 82 TYR A CA 1
ATOM 593 C C . TYR A 1 82 ? 39.105 -20.449 10.889 1.00 70.65 82 TYR A C 1
ATOM 594 O O . TYR A 1 82 ? 40.164 -19.808 10.929 1.00 75.91 82 TYR A O 1
ATOM 603 N N . LEU A 1 83 ? 37.926 -19.898 10.600 1.00 70.32 83 LEU A N 1
ATOM 604 C CA . LEU A 1 83 ? 37.728 -18.460 10.450 1.00 58.58 83 LEU A CA 1
ATOM 605 C C . LEU A 1 83 ? 36.886 -18.002 11.630 1.00 60.06 83 LEU A C 1
ATOM 606 O O . LEU A 1 83 ? 35.731 -18.442 11.774 1.00 58.60 83 LEU A O 1
ATOM 611 N N . PRO A 1 84 ? 37.417 -17.151 12.507 1.00 78.41 84 PRO A N 1
ATOM 612 C CA . PRO A 1 84 ? 36.626 -16.638 13.637 1.00 81.19 84 PRO A CA 1
ATOM 613 C C . PRO A 1 84 ? 35.624 -15.594 13.171 1.00 81.73 84 PRO A C 1
ATOM 614 O O . PRO A 1 84 ? 35.774 -14.974 12.116 1.00 79.39 84 PRO A O 1
ATOM 618 N N . GLN A 1 85 ? 34.559 -15.445 13.953 1.00 84.07 85 GLN A N 1
ATOM 619 C CA . GLN A 1 85 ? 33.569 -14.430 13.640 1.00 84.86 85 GLN A CA 1
ATOM 620 C C . GLN A 1 85 ? 34.179 -13.035 13.692 1.00 89.45 85 GLN A C 1
ATOM 621 O O . GLN A 1 85 ? 33.961 -12.214 12.792 1.00 97.31 85 GLN A O 1
ATOM 627 N N . GLU A 1 86 ? 34.950 -12.754 14.744 1.00 86.07 86 GLU A N 1
ATOM 628 C CA . GLU A 1 86 ? 35.631 -11.482 14.924 1.00 82.99 86 GLU A CA 1
ATOM 629 C C . GLU A 1 86 ? 36.703 -11.282 13.862 1.00 84.66 86 GLU A C 1
ATOM 630 O O . GLU A 1 86 ? 37.131 -12.218 13.189 1.00 85.68 86 GLU A O 1
ATOM 636 N N . ALA A 1 87 ? 37.154 -10.037 13.723 1.00 85.05 87 ALA A N 1
ATOM 637 C CA . ALA A 1 87 ? 38.181 -9.729 12.739 1.00 75.55 87 ALA A CA 1
ATOM 638 C C . ALA A 1 87 ? 39.497 -10.303 13.226 1.00 76.61 87 ALA A C 1
ATOM 639 O O . ALA A 1 87 ? 39.943 -9.986 14.334 1.00 85.02 87 ALA A O 1
ATOM 641 N N . SER A 1 88 ? 40.103 -11.175 12.423 1.00 73.13 88 SER A N 1
ATOM 642 C CA . SER A 1 88 ? 41.325 -11.857 12.831 1.00 73.41 88 SER A CA 1
ATOM 643 C C . SER A 1 88 ? 42.489 -11.567 11.895 1.00 65.83 88 SER A C 1
ATOM 644 O O . SER A 1 88 ? 43.554 -12.180 12.031 1.00 70.79 88 SER A O 1
ATOM 647 N N . ILE A 1 89 ? 42.327 -10.608 10.987 1.00 62.14 89 ILE A N 1
ATOM 648 C CA . ILE A 1 89 ? 43.401 -10.226 10.077 1.00 61.95 89 ILE A CA 1
ATOM 649 C C . ILE A 1 89 ? 44.565 -9.607 10.845 1.00 69.52 89 ILE A C 1
ATOM 650 O O . ILE A 1 89 ? 44.388 -9.003 11.911 1.00 82.80 89 ILE A O 1
ATOM 655 N N . PHE A 1 90 ? 45.773 -9.783 10.302 1.00 66.05 90 PHE A N 1
ATOM 656 C CA . PHE A 1 90 ? 46.991 -9.170 10.824 1.00 68.64 90 PHE A CA 1
ATOM 657 C C . PHE A 1 90 ? 47.000 -7.683 10.488 1.00 72.78 90 PHE A C 1
ATOM 658 O O . PHE A 1 90 ? 47.318 -7.291 9.360 1.00 68.00 90 PHE A O 1
ATOM 666 N N . ARG A 1 91 ? 46.692 -6.863 11.499 1.00 76.91 91 ARG A N 1
ATOM 667 C CA . ARG A 1 91 ? 46.318 -5.466 11.296 1.00 64.51 91 ARG A CA 1
ATOM 668 C C . ARG A 1 91 ? 47.457 -4.656 10.701 1.00 69.92 91 ARG A C 1
ATOM 669 O O . ARG A 1 91 ? 47.281 -3.971 9.687 1.00 86.33 91 ARG A O 1
ATOM 677 N N . LYS A 1 92 ? 48.623 -4.681 11.340 1.00 56.82 92 LYS A N 1
ATOM 678 C CA . LYS A 1 92 ? 49.762 -3.923 10.844 1.00 56.66 92 LYS A CA 1
ATOM 679 C C . LYS A 1 92 ? 50.620 -4.729 9.883 1.00 55.78 92 LYS A C 1
ATOM 680 O O . LYS A 1 92 ? 51.854 -4.628 9.914 1.00 66.02 92 LYS A O 1
ATOM 686 N N . LEU A 1 93 ? 49.996 -5.520 9.019 1.00 54.59 93 LEU A N 1
ATOM 687 C CA . LEU A 1 93 ? 50.688 -6.251 7.968 1.00 55.89 93 LEU A CA 1
ATOM 688 C C . LEU A 1 93 ? 49.921 -6.120 6.658 1.00 61.01 93 LEU A C 1
ATOM 689 O O . LEU A 1 93 ? 48.689 -6.035 6.650 1.00 73.44 93 LEU A O 1
ATOM 694 N N . SER A 1 94 ? 50.647 -6.095 5.544 1.00 49.60 94 SER A N 1
ATOM 695 C CA . SER A 1 94 ? 49.941 -6.034 4.274 1.00 51.05 94 SER A CA 1
ATOM 696 C C . SER A 1 94 ? 49.266 -7.364 3.955 1.00 70.02 94 SER A C 1
ATOM 697 O O . SER A 1 94 ? 49.564 -8.408 4.539 1.00 61.24 94 SER A O 1
ATOM 700 N N . VAL A 1 95 ? 48.329 -7.293 3.004 1.00 84.23 95 VAL A N 1
ATOM 701 C CA . VAL A 1 95 ? 47.649 -8.479 2.495 1.00 73.26 95 VAL A CA 1
ATOM 702 C C . VAL A 1 95 ? 48.668 -9.485 1.988 1.00 69.13 95 VAL A C 1
ATOM 703 O O . VAL A 1 95 ? 48.614 -10.670 2.334 1.00 80.33 95 VAL A O 1
ATOM 707 N N . GLU A 1 96 ? 49.603 -9.022 1.155 1.00 64.68 96 GLU A N 1
ATOM 708 C CA . GLU A 1 96 ? 50.722 -9.853 0.729 1.00 73.07 96 GLU A CA 1
ATOM 709 C C . GLU A 1 96 ? 51.345 -10.583 1.910 1.00 82.44 96 GLU A C 1
ATOM 710 O O . GLU A 1 96 ? 51.440 -11.816 1.916 1.00 69.60 96 GLU A O 1
ATOM 716 N N . ASP A 1 97 ? 51.763 -9.824 2.930 1.00 76.88 97 ASP A N 1
ATOM 717 C CA . ASP A 1 97 ? 52.483 -10.408 4.054 1.00 67.83 97 ASP A CA 1
ATOM 718 C C . ASP A 1 97 ? 51.587 -11.284 4.907 1.00 61.54 97 ASP A C 1
ATOM 719 O O . ASP A 1 97 ? 52.072 -12.227 5.538 1.00 72.58 97 ASP A O 1
ATOM 724 N N . ASN A 1 98 ? 50.293 -10.981 4.955 1.00 49.06 98 ASN A N 1
ATOM 725 C CA . ASN A 1 98 ? 49.334 -11.876 5.589 1.00 52.78 98 ASN A CA 1
ATOM 726 C C . ASN A 1 98 ? 49.452 -13.293 5.046 1.00 65.42 98 ASN A C 1
ATOM 727 O O . ASN A 1 98 ? 49.707 -14.246 5.791 1.00 73.32 98 ASN A O 1
ATOM 732 N N . ILE A 1 99 ? 49.278 -13.439 3.734 1.00 65.13 99 ILE A N 1
ATOM 733 C CA . ILE A 1 99 ? 49.263 -14.755 3.113 1.00 61.90 99 ILE A CA 1
ATOM 734 C C . ILE A 1 99 ? 50.644 -15.383 3.163 1.00 69.49 99 ILE A C 1
ATOM 735 O O . ILE A 1 99 ? 50.800 -16.577 3.460 1.00 84.28 99 ILE A O 1
ATOM 740 N N . MET A 1 100 ? 51.667 -14.584 2.855 1.00 60.92 100 MET A N 1
ATOM 741 C CA . MET A 1 100 ? 53.043 -15.061 2.909 1.00 53.75 100 MET A CA 1
ATOM 742 C C . MET A 1 100 ? 53.414 -15.518 4.317 1.00 58.93 100 MET A C 1
ATOM 743 O O . MET A 1 100 ? 54.183 -16.472 4.482 1.00 62.36 100 MET A O 1
ATOM 748 N N . ALA A 1 101 ? 52.881 -14.854 5.348 1.00 61.40 101 ALA A N 1
ATOM 749 C CA . ALA A 1 101 ? 53.195 -15.247 6.725 1.00 67.00 101 ALA A CA 1
ATOM 750 C C . ALA A 1 101 ? 52.769 -16.682 7.005 1.00 72.74 101 ALA A C 1
ATOM 751 O O . ALA A 1 101 ? 53.425 -17.404 7.773 1.00 70.21 101 ALA A O 1
ATOM 753 N N . VAL A 1 102 ? 51.655 -17.100 6.401 1.00 73.66 102 VAL A N 1
ATOM 754 C CA . VAL A 1 102 ? 51.140 -18.447 6.592 1.00 67.36 102 VAL A CA 1
ATOM 755 C C . VAL A 1 102 ? 51.833 -19.426 5.644 1.00 69.85 102 VAL A C 1
ATOM 756 O O . VAL A 1 102 ? 52.256 -20.516 6.058 1.00 59.50 102 VAL A O 1
ATOM 760 N N . LEU A 1 103 ? 52.018 -19.047 4.373 1.00 63.88 103 LEU A N 1
ATOM 761 C CA . LEU A 1 103 ? 52.843 -19.887 3.509 1.00 58.63 103 LEU A CA 1
ATOM 762 C C . LEU A 1 103 ? 54.223 -20.161 4.105 1.00 68.13 103 LEU A C 1
ATOM 763 O O . LEU A 1 103 ? 54.843 -21.172 3.778 1.00 68.37 103 LEU A O 1
ATOM 768 N N . GLN A 1 104 ? 54.720 -19.299 4.991 1.00 85.02 104 GLN A N 1
ATOM 769 C CA . GLN A 1 104 ? 56.074 -19.515 5.484 1.00 79.21 104 GLN A CA 1
ATOM 770 C C . GLN A 1 104 ? 56.138 -20.607 6.539 1.00 72.03 104 GLN A C 1
ATOM 771 O O . GLN A 1 104 ? 57.218 -21.168 6.763 1.00 76.74 104 GLN A O 1
ATOM 777 N N . THR A 1 105 ? 55.003 -20.958 7.139 1.00 66.60 105 THR A N 1
ATOM 778 C CA . THR A 1 105 ? 54.935 -22.035 8.114 1.00 73.63 105 THR A CA 1
ATOM 779 C C . THR A 1 105 ? 54.843 -23.427 7.471 1.00 74.39 105 THR A C 1
ATOM 780 O O . THR A 1 105 ? 54.647 -24.408 8.192 1.00 72.96 105 THR A O 1
ATOM 784 N N . ARG A 1 106 ? 54.993 -23.522 6.152 1.00 75.58 106 ARG A N 1
ATOM 785 C CA . ARG A 1 106 ? 55.043 -24.771 5.402 1.00 71.13 106 ARG A CA 1
ATOM 786 C C . ARG A 1 106 ? 56.494 -25.011 4.982 1.00 75.03 106 ARG A C 1
ATOM 787 O O . ARG A 1 106 ? 56.904 -24.641 3.882 1.00 78.45 106 ARG A O 1
ATOM 795 N N . GLU A 1 107 ? 57.273 -25.645 5.859 1.00 77.39 107 GLU A N 1
ATOM 796 C CA . GLU A 1 107 ? 58.703 -25.695 5.608 1.00 85.71 107 GLU A CA 1
ATOM 797 C C . GLU A 1 107 ? 59.041 -26.488 4.353 1.00 95.51 107 GLU A C 1
ATOM 798 O O . GLU A 1 107 ? 60.121 -26.288 3.787 1.00 107.25 107 GLU A O 1
ATOM 804 N N . GLU A 1 108 ? 58.140 -27.360 3.894 1.00 96.85 108 GLU A N 1
ATOM 805 C CA . GLU A 1 108 ? 58.402 -28.158 2.703 1.00 100.14 108 GLU A CA 1
ATOM 806 C C . GLU A 1 108 ? 58.354 -27.334 1.435 1.00 96.09 108 GLU A C 1
ATOM 807 O O . GLU A 1 108 ? 58.810 -27.815 0.387 1.00 102.13 108 GLU A O 1
ATOM 813 N N . LEU A 1 109 ? 57.816 -26.117 1.515 1.00 80.09 109 LEU A N 1
ATOM 814 C CA . LEU A 1 109 ? 57.722 -25.230 0.366 1.00 92.69 109 LEU A CA 1
ATOM 815 C C . LEU A 1 109 ? 59.021 -24.463 0.191 1.00 93.34 109 LEU A C 1
ATOM 816 O O . LEU A 1 109 ? 59.543 -23.890 1.150 1.00 110.84 109 LEU A O 1
ATOM 821 N N . THR A 1 110 ? 59.533 -24.442 -1.030 1.00 86.46 110 THR A N 1
ATOM 822 C CA . THR A 1 110 ? 60.616 -23.544 -1.368 1.00 80.87 110 THR A CA 1
ATOM 823 C C . THR A 1 110 ? 60.109 -22.104 -1.434 1.00 79.18 110 THR A C 1
ATOM 824 O O . THR A 1 110 ? 58.906 -21.844 -1.394 1.00 82.45 110 THR A O 1
ATOM 828 N N . HIS A 1 111 ? 61.057 -21.157 -1.540 1.00 82.55 111 HIS A N 1
ATOM 829 C CA . HIS A 1 111 ? 60.696 -19.744 -1.656 1.00 80.72 111 HIS A CA 1
ATOM 830 C C . HIS A 1 111 ? 59.899 -19.495 -2.928 1.00 79.55 111 HIS A C 1
ATOM 831 O O . HIS A 1 111 ? 58.830 -18.878 -2.886 1.00 81.18 111 HIS A O 1
ATOM 838 N N . GLU A 1 112 ? 60.386 -20.001 -4.058 1.00 81.60 112 GLU A N 1
ATOM 839 C CA . GLU A 1 112 ? 59.651 -19.880 -5.308 1.00 82.03 112 GLU A CA 1
ATOM 840 C C . GLU A 1 112 ? 58.246 -20.437 -5.201 1.00 81.08 112 GLU A C 1
ATOM 841 O O . GLU A 1 112 ? 57.302 -19.868 -5.758 1.00 83.97 112 GLU A O 1
ATOM 847 N N . GLU A 1 113 ? 58.087 -21.582 -4.543 1.00 90.87 113 GLU A N 1
ATOM 848 C CA . GLU A 1 113 ? 56.741 -22.108 -4.374 1.00 82.54 113 GLU A CA 1
ATOM 849 C C . GLU A 1 113 ? 55.883 -21.157 -3.563 1.00 70.79 113 GLU A C 1
ATOM 850 O O . GLU A 1 113 ? 54.699 -20.976 -3.864 1.00 76.51 113 GLU A O 1
ATOM 856 N N . ARG A 1 114 ? 56.449 -20.559 -2.517 1.00 69.95 114 ARG A N 1
ATOM 857 C CA . ARG A 1 114 ? 55.635 -19.705 -1.663 1.00 67.31 114 ARG A CA 1
ATOM 858 C C . ARG A 1 114 ? 55.132 -18.496 -2.430 1.00 66.88 114 ARG A C 1
ATOM 859 O O . ARG A 1 114 ? 53.979 -18.085 -2.272 1.00 65.81 114 ARG A O 1
ATOM 867 N N . GLN A 1 115 ? 55.985 -17.924 -3.275 1.00 70.91 115 GLN A N 1
ATOM 868 C CA . GLN A 1 115 ? 55.606 -16.732 -4.000 1.00 73.94 115 GLN A CA 1
ATOM 869 C C . GLN A 1 115 ? 54.609 -17.061 -5.101 1.00 73.49 115 GLN A C 1
ATOM 870 O O . GLN A 1 115 ? 53.676 -16.286 -5.343 1.00 76.39 115 GLN A O 1
ATOM 876 N N . ASP A 1 116 ? 54.773 -18.219 -5.743 1.00 78.18 116 ASP A N 1
ATOM 877 C CA . ASP A 1 116 ? 53.781 -18.740 -6.679 1.00 74.48 116 ASP A CA 1
ATOM 878 C C . ASP A 1 116 ? 52.412 -18.880 -6.037 1.00 70.36 116 ASP A C 1
ATOM 879 O O . ASP A 1 116 ? 51.392 -18.523 -6.638 1.00 73.28 116 ASP A O 1
ATOM 884 N N . LYS A 1 117 ? 52.363 -19.393 -4.810 1.00 67.00 117 LYS A N 1
ATOM 885 C CA . LYS A 1 117 ? 51.064 -19.535 -4.176 1.00 67.74 117 LYS A CA 1
ATOM 886 C C . LYS A 1 117 ? 50.516 -18.184 -3.771 1.00 60.17 117 LYS A C 1
ATOM 887 O O . LYS A 1 117 ? 49.302 -17.979 -3.842 1.00 59.69 117 LYS A O 1
ATOM 893 N N . LEU A 1 118 ? 51.383 -17.254 -3.365 1.00 59.99 118 LEU A N 1
ATOM 894 C CA . LEU A 1 118 ? 50.913 -15.908 -3.065 1.00 63.06 118 LEU A CA 1
ATOM 895 C C . LEU A 1 118 ? 50.213 -15.303 -4.271 1.00 61.48 118 LEU A C 1
ATOM 896 O O . LEU A 1 118 ? 49.028 -14.951 -4.204 1.00 65.04 118 LEU A O 1
ATOM 901 N N . GLU A 1 119 ? 50.925 -15.209 -5.392 1.00 66.43 119 GLU A N 1
ATOM 902 C CA . GLU A 1 119 ? 50.300 -14.750 -6.625 1.00 71.39 119 GLU A CA 1
ATOM 903 C C . GLU A 1 119 ? 48.963 -15.443 -6.883 1.00 71.94 119 GLU A C 1
ATOM 904 O O . GLU A 1 119 ? 47.966 -14.775 -7.160 1.00 77.43 119 GLU A O 1
ATOM 910 N N . ASP A 1 120 ? 48.907 -16.770 -6.770 1.00 80.49 120 ASP A N 1
ATOM 911 C CA . ASP A 1 120 ? 47.674 -17.464 -7.128 1.00 76.00 120 ASP A CA 1
ATOM 912 C C . ASP A 1 120 ? 46.546 -17.132 -6.164 1.00 68.67 120 ASP A C 1
ATOM 913 O O . ASP A 1 120 ? 45.397 -16.977 -6.582 1.00 71.95 120 ASP A O 1
ATOM 918 N N . LEU A 1 121 ? 46.840 -17.034 -4.869 1.00 61.47 121 LEU A N 1
ATOM 919 C CA . LEU A 1 121 ? 45.781 -16.731 -3.917 1.00 59.47 121 LEU A CA 1
ATOM 920 C C . LEU A 1 121 ? 45.298 -15.296 -4.054 1.00 61.40 121 LEU A C 1
ATOM 921 O O . LEU A 1 121 ? 44.109 -15.026 -3.859 1.00 61.52 121 LEU A O 1
ATOM 926 N N . LEU A 1 122 ? 46.200 -14.363 -4.376 1.00 67.30 122 LEU A N 1
ATOM 927 C CA . LEU A 1 122 ? 45.786 -12.981 -4.592 1.00 63.97 122 LEU A CA 1
ATOM 928 C C . LEU A 1 122 ? 44.853 -12.875 -5.783 1.00 75.14 122 LEU A C 1
ATOM 929 O O . LEU A 1 122 ? 43.827 -12.186 -5.717 1.00 83.05 122 LEU A O 1
ATOM 934 N N . GLU A 1 123 ? 45.197 -13.551 -6.879 1.00 77.31 123 GLU A N 1
ATOM 935 C CA . GLU A 1 123 ? 44.422 -13.447 -8.104 1.00 79.66 123 GLU A CA 1
ATOM 936 C C . GLU A 1 123 ? 43.117 -14.201 -7.971 1.00 80.15 123 GLU A C 1
ATOM 937 O O . GLU A 1 123 ? 42.129 -13.872 -8.638 1.00 85.75 123 GLU A O 1
ATOM 943 N N . GLU A 1 124 ? 43.096 -15.205 -7.097 1.00 82.91 124 GLU A N 1
ATOM 944 C CA . GLU A 1 124 ? 41.953 -16.106 -7.018 1.00 83.54 124 GLU A CA 1
ATOM 945 C C . GLU A 1 124 ? 40.790 -15.428 -6.323 1.00 80.72 124 GLU A C 1
ATOM 946 O O . GLU A 1 124 ? 39.655 -15.455 -6.812 1.00 84.78 124 GLU A O 1
ATOM 952 N N . PHE A 1 125 ? 41.061 -14.799 -5.190 1.00 80.56 125 PHE A N 1
ATOM 953 C CA . PHE A 1 125 ? 40.051 -14.084 -4.432 1.00 80.70 125 PHE A CA 1
ATOM 954 C C . PHE A 1 125 ? 40.007 -12.585 -4.757 1.00 82.21 125 PHE A C 1
ATOM 955 O O . PHE A 1 125 ? 39.419 -11.819 -3.986 1.00 80.70 125 PHE A O 1
ATOM 963 N N . HIS A 1 126 ? 40.583 -12.158 -5.886 1.00 81.36 126 HIS A N 1
ATOM 964 C CA . HIS A 1 126 ? 40.413 -10.788 -6.384 1.00 82.49 126 HIS A CA 1
ATOM 965 C C . HIS A 1 126 ? 40.799 -9.762 -5.317 1.00 84.91 126 HIS A C 1
ATOM 966 O O . HIS A 1 126 ? 39.995 -8.939 -4.875 1.00 87.47 126 HIS A O 1
ATOM 973 N N . ILE A 1 127 ? 42.046 -9.842 -4.895 1.00 73.79 127 ILE A N 1
ATOM 974 C CA . ILE A 1 127 ? 42.550 -8.940 -3.884 1.00 60.56 127 ILE A CA 1
ATOM 975 C C . ILE A 1 127 ? 43.928 -8.504 -4.335 1.00 63.00 127 ILE A C 1
ATOM 976 O O . ILE A 1 127 ? 44.752 -8.067 -3.523 1.00 69.21 127 ILE A O 1
ATOM 981 N N . GLN A 1 128 ? 44.196 -8.637 -5.634 1.00 64.56 128 GLN A N 1
ATOM 982 C CA . GLN A 1 128 ? 45.489 -8.200 -6.131 1.00 66.49 128 GLN A CA 1
ATOM 983 C C . GLN A 1 128 ? 45.686 -6.720 -5.853 1.00 73.06 128 GLN A C 1
ATOM 984 O O . GLN A 1 128 ? 46.746 -6.303 -5.379 1.00 75.69 128 GLN A O 1
ATOM 990 N N . HIS A 1 129 ? 44.637 -5.933 -6.058 1.00 67.99 129 HIS A N 1
ATOM 991 C CA . HIS A 1 129 ? 44.721 -4.494 -5.942 1.00 66.94 129 HIS A CA 1
ATOM 992 C C . HIS A 1 129 ? 44.895 -4.024 -4.506 1.00 73.96 129 HIS A C 1
ATOM 993 O O . HIS A 1 129 ? 45.348 -2.895 -4.289 1.00 86.65 129 HIS A O 1
ATOM 1000 N N . ILE A 1 130 ? 44.547 -4.835 -3.517 1.00 66.56 130 ILE A N 1
ATOM 1001 C CA . ILE A 1 130 ? 44.791 -4.412 -2.147 1.00 72.97 130 ILE A CA 1
ATOM 1002 C C . ILE A 1 130 ? 45.988 -5.137 -1.550 1.00 68.51 130 ILE A C 1
ATOM 1003 O O . ILE A 1 130 ? 46.180 -5.107 -0.338 1.00 71.61 130 ILE A O 1
ATOM 1008 N N . ARG A 1 131 ? 46.812 -5.770 -2.393 1.00 59.30 131 ARG A N 1
ATOM 1009 C CA . ARG A 1 131 ? 47.921 -6.561 -1.876 1.00 55.51 131 ARG A CA 1
ATOM 1010 C C . ARG A 1 131 ? 48.864 -5.736 -1.016 1.00 67.03 131 ARG A C 1
ATOM 1011 O O . ARG A 1 131 ? 49.487 -6.280 -0.100 1.00 69.36 131 ARG A O 1
ATOM 1019 N N . LYS A 1 132 ? 48.971 -4.428 -1.273 1.00 80.96 132 LYS A N 1
ATOM 1020 C CA . LYS A 1 132 ? 49.863 -3.581 -0.490 1.00 72.68 132 LYS A CA 1
ATOM 1021 C C . LYS A 1 132 ? 49.196 -3.013 0.756 1.00 57.97 132 LYS A C 1
ATOM 1022 O O . LYS A 1 132 ? 49.900 -2.635 1.700 1.00 54.89 132 LYS A O 1
ATOM 1028 N N . SER A 1 133 ? 47.863 -2.954 0.773 1.00 56.21 133 SER A N 1
ATOM 1029 C CA . SER A 1 133 ? 47.107 -2.402 1.894 1.00 56.24 133 SER A CA 1
ATOM 1030 C C . SER A 1 133 ? 47.437 -3.124 3.192 1.00 65.50 133 SER A C 1
ATOM 1031 O O . SER A 1 133 ? 47.616 -4.346 3.215 1.00 83.47 133 SER A O 1
ATOM 1034 N N . ALA A 1 134 ? 47.517 -2.367 4.279 1.00 53.91 134 ALA A N 1
ATOM 1035 C CA . ALA A 1 134 ? 47.569 -2.989 5.591 1.00 67.24 134 ALA A CA 1
ATOM 1036 C C . ALA A 1 134 ? 46.207 -3.575 5.939 1.00 73.90 134 ALA A C 1
ATOM 1037 O O . ALA A 1 134 ? 45.163 -3.059 5.530 1.00 82.24 134 ALA A O 1
ATOM 1039 N N . GLY A 1 135 ? 46.228 -4.653 6.724 1.00 49.26 135 GLY A N 1
ATOM 1040 C CA . GLY A 1 135 ? 44.986 -5.279 7.148 1.00 51.22 135 GLY A CA 1
ATOM 1041 C C . GLY A 1 135 ? 43.994 -4.330 7.797 1.00 50.89 135 GLY A C 1
ATOM 1042 O O . GLY A 1 135 ? 42.793 -4.385 7.513 1.00 51.66 135 GLY A O 1
ATOM 1043 N N . MET A 1 136 ? 44.465 -3.439 8.669 1.00 76.71 136 MET A N 1
ATOM 1044 C CA . MET A 1 136 ? 43.489 -2.616 9.382 1.00 74.56 136 MET A CA 1
ATOM 1045 C C . MET A 1 136 ? 42.798 -1.593 8.484 1.00 57.60 136 MET A C 1
ATOM 1046 O O . MET A 1 136 ? 41.783 -1.032 8.911 1.00 59.97 136 MET A O 1
ATOM 1051 N N . ALA A 1 137 ? 43.283 -1.390 7.246 1.00 57.46 137 ALA A N 1
ATOM 1052 C CA . ALA A 1 137 ? 42.747 -0.434 6.270 1.00 68.59 137 ALA A CA 1
ATOM 1053 C C . ALA A 1 137 ? 41.712 -1.040 5.320 1.00 87.33 137 ALA A C 1
ATOM 1054 O O . ALA A 1 137 ? 41.493 -0.507 4.226 1.00 93.22 137 ALA A O 1
ATOM 1056 N N . LEU A 1 138 ? 41.081 -2.150 5.687 1.00 92.96 138 LEU A N 1
ATOM 1057 C CA . LEU A 1 138 ? 40.226 -2.876 4.758 1.00 77.17 138 LEU A CA 1
ATOM 1058 C C . LEU A 1 138 ? 38.790 -2.911 5.265 1.00 77.94 138 LEU A C 1
ATOM 1059 O O . LEU A 1 138 ? 38.543 -3.176 6.447 1.00 64.32 138 LEU A O 1
ATOM 1064 N N . SER A 1 139 ? 37.848 -2.655 4.356 1.00 79.34 139 SER A N 1
ATOM 1065 C CA . SER A 1 139 ? 36.427 -2.846 4.626 1.00 79.51 139 SER A CA 1
ATOM 1066 C C . SER A 1 139 ? 36.137 -4.318 4.972 1.00 78.78 139 SER A C 1
ATOM 1067 O O . SER A 1 139 ? 36.973 -5.209 4.791 1.00 82.95 139 SER A O 1
ATOM 1070 N N . GLY A 1 140 ? 34.914 -4.570 5.448 1.00 72.28 140 GLY A N 1
ATOM 1071 C CA . GLY A 1 140 ? 34.557 -5.896 5.938 1.00 68.49 140 GLY A CA 1
ATOM 1072 C C . GLY A 1 140 ? 34.643 -6.999 4.894 1.00 71.65 140 GLY A C 1
ATOM 1073 O O . GLY A 1 140 ? 35.093 -8.106 5.190 1.00 80.84 140 GLY A O 1
ATOM 1074 N N . GLY A 1 141 ? 34.177 -6.735 3.673 1.00 70.65 141 GLY A N 1
ATOM 1075 C CA . GLY A 1 141 ? 34.143 -7.798 2.676 1.00 69.15 141 GLY A CA 1
ATOM 1076 C C . GLY A 1 141 ? 35.529 -8.183 2.202 1.00 88.26 141 GLY A C 1
ATOM 1077 O O . GLY A 1 141 ? 35.865 -9.366 2.121 1.00 98.94 141 GLY A O 1
ATOM 1078 N N . GLU A 1 142 ? 36.353 -7.177 1.890 1.00 92.48 142 GLU A N 1
ATOM 1079 C CA . GLU A 1 142 ? 37.755 -7.409 1.551 1.00 74.98 142 GLU A CA 1
ATOM 1080 C C . GLU A 1 142 ? 38.519 -8.032 2.711 1.00 67.13 142 GLU A C 1
ATOM 1081 O O . GLU A 1 142 ? 39.382 -8.888 2.499 1.00 70.14 142 GLU A O 1
ATOM 1087 N N . ARG A 1 143 ? 38.256 -7.591 3.944 1.00 65.22 143 ARG A N 1
ATOM 1088 C CA . ARG A 1 143 ? 38.911 -8.231 5.082 1.00 65.66 143 ARG A CA 1
ATOM 1089 C C . ARG A 1 143 ? 38.626 -9.725 5.101 1.00 76.89 143 ARG A C 1
ATOM 1090 O O . ARG A 1 143 ? 39.546 -10.542 5.214 1.00 82.03 143 ARG A O 1
ATOM 1098 N N . ARG A 1 144 ? 37.350 -10.102 4.979 1.00 84.14 144 ARG A N 1
ATOM 1099 C CA . ARG A 1 144 ? 36.990 -11.517 5.000 1.00 76.04 144 ARG A CA 1
ATOM 1100 C C . ARG A 1 144 ? 37.575 -12.267 3.803 1.00 69.40 144 ARG A C 1
ATOM 1101 O O . ARG A 1 144 ? 37.935 -13.444 3.930 1.00 59.87 144 ARG A O 1
ATOM 1109 N N . ARG A 1 145 ? 37.690 -11.611 2.638 1.00 57.85 145 ARG A N 1
ATOM 1110 C CA . ARG A 1 145 ? 38.318 -12.286 1.504 1.00 63.32 145 ARG A CA 1
ATOM 1111 C C . ARG A 1 145 ? 39.790 -12.554 1.771 1.00 69.92 145 ARG A C 1
ATOM 1112 O O . ARG A 1 145 ? 40.316 -13.604 1.392 1.00 93.89 145 ARG A O 1
ATOM 1120 N N . VAL A 1 146 ? 40.470 -11.619 2.422 1.00 65.67 146 VAL A N 1
ATOM 1121 C CA . VAL A 1 146 ? 41.884 -11.783 2.701 1.00 73.46 146 VAL A CA 1
ATOM 1122 C C . VAL A 1 146 ? 42.081 -12.827 3.780 1.00 65.99 146 VAL A C 1
ATOM 1123 O O . VAL A 1 146 ? 43.026 -13.623 3.735 1.00 69.16 146 VAL A O 1
ATOM 1127 N N . GLU A 1 147 ? 41.149 -12.874 4.753 1.00 55.29 147 GLU A N 1
ATOM 1128 C CA . GLU A 1 147 ? 41.226 -13.864 5.820 1.00 59.78 147 GLU A CA 1
ATOM 1129 C C . GLU A 1 147 ? 40.932 -15.265 5.300 1.00 67.29 147 GLU A C 1
ATOM 1130 O O . GLU A 1 147 ? 41.491 -16.244 5.801 1.00 67.69 147 GLU A O 1
ATOM 1136 N N . ILE A 1 148 ? 40.065 -15.374 4.285 1.00 64.32 148 ILE A N 1
ATOM 1137 C CA . ILE A 1 148 ? 39.840 -16.638 3.598 1.00 63.25 148 ILE A CA 1
ATOM 1138 C C . ILE A 1 148 ? 41.112 -17.085 2.894 1.00 68.73 148 ILE A C 1
ATOM 1139 O O . ILE A 1 148 ? 41.568 -18.225 3.074 1.00 84.87 148 ILE A O 1
ATOM 1144 N N . ALA A 1 149 ? 41.756 -16.174 2.126 1.00 64.40 149 ALA A N 1
ATOM 1145 C CA . ALA A 1 149 ? 42.944 -16.616 1.412 1.00 64.05 149 ALA A CA 1
ATOM 1146 C C . ALA A 1 149 ? 44.078 -16.907 2.382 1.00 57.12 149 ALA A C 1
ATOM 1147 O O . ALA A 1 149 ? 44.920 -17.773 2.125 1.00 57.53 149 ALA A O 1
ATOM 1149 N N . ARG A 1 150 ? 44.102 -16.238 3.528 1.00 55.37 150 ARG A N 1
ATOM 1150 C CA . ARG A 1 150 ? 45.159 -16.539 4.454 1.00 51.76 150 ARG A CA 1
ATOM 1151 C C . ARG A 1 150 ? 44.960 -17.942 4.993 1.00 60.87 150 ARG A C 1
ATOM 1152 O O . ARG A 1 150 ? 45.919 -18.730 5.055 1.00 59.36 150 ARG A O 1
ATOM 1160 N N . ALA A 1 151 ? 43.688 -18.320 5.255 1.00 72.76 151 ALA A N 1
ATOM 1161 C CA . ALA A 1 151 ? 43.381 -19.648 5.775 1.00 60.64 151 ALA A CA 1
ATOM 1162 C C . ALA A 1 151 ? 43.743 -20.721 4.767 1.00 58.06 151 ALA A C 1
ATOM 1163 O O . ALA A 1 151 ? 44.443 -21.692 5.090 1.00 53.81 151 ALA A O 1
ATOM 1165 N N . LEU A 1 152 ? 43.326 -20.516 3.512 1.00 42.69 152 LEU A N 1
ATOM 1166 C CA . LEU A 1 152 ? 43.684 -21.438 2.460 1.00 46.30 152 LEU A CA 1
ATOM 1167 C C . LEU A 1 152 ? 45.180 -21.486 2.191 1.00 54.95 152 LEU A C 1
ATOM 1168 O O . LEU A 1 152 ? 45.645 -22.385 1.474 1.00 78.45 152 LEU A O 1
ATOM 1173 N N . ALA A 1 153 ? 45.960 -20.567 2.737 1.00 52.46 153 ALA A N 1
ATOM 1174 C CA . ALA A 1 153 ? 47.392 -20.687 2.488 1.00 66.32 153 ALA A CA 1
ATOM 1175 C C . ALA A 1 153 ? 47.994 -21.807 3.315 1.00 74.45 153 ALA A C 1
ATOM 1176 O O . ALA A 1 153 ? 49.086 -22.287 3.003 1.00 73.44 153 ALA A O 1
ATOM 1178 N N . ALA A 1 154 ? 47.303 -22.227 4.356 1.00 42.23 154 ALA A N 1
ATOM 1179 C CA . ALA A 1 154 ? 47.691 -23.392 5.112 1.00 43.44 154 ALA A CA 1
ATOM 1180 C C . ALA A 1 154 ? 47.234 -24.684 4.443 1.00 48.56 154 ALA A C 1
ATOM 1181 O O . ALA A 1 154 ? 47.492 -25.756 4.983 1.00 50.73 154 ALA A O 1
ATOM 1183 N N . ASN A 1 155 ? 46.564 -24.607 3.299 1.00 57.99 155 ASN A N 1
ATOM 1184 C CA . ASN A 1 155 ? 46.116 -25.792 2.585 1.00 71.97 155 ASN A CA 1
ATOM 1185 C C . ASN A 1 155 ? 45.190 -26.703 3.378 1.00 77.93 155 ASN A C 1
ATOM 1186 O O . ASN A 1 155 ? 45.492 -27.894 3.537 1.00 65.48 155 ASN A O 1
ATOM 1191 N N . PRO A 1 156 ? 44.045 -26.221 3.843 1.00 77.34 156 PRO A N 1
ATOM 1192 C CA . PRO A 1 156 ? 43.176 -27.064 4.662 1.00 72.68 156 PRO A CA 1
ATOM 1193 C C . PRO A 1 156 ? 42.282 -27.953 3.813 1.00 72.50 156 PRO A C 1
ATOM 1194 O O . PRO A 1 156 ? 42.054 -27.722 2.620 1.00 72.33 156 PRO A O 1
ATOM 1198 N N . GLN A 1 157 ? 41.781 -28.996 4.464 1.00 72.75 157 GLN A N 1
ATOM 1199 C CA . GLN A 1 157 ? 40.764 -29.841 3.863 1.00 69.53 157 GLN A CA 1
ATOM 1200 C C . GLN A 1 157 ? 39.365 -29.483 4.328 1.00 60.21 157 GLN A C 1
ATOM 1201 O O . GLN A 1 157 ? 38.401 -29.699 3.589 1.00 65.91 157 GLN A O 1
ATOM 1207 N N . PHE A 1 158 ? 39.250 -28.918 5.521 1.00 58.06 158 PHE A N 1
ATOM 1208 C CA . PHE A 1 158 ? 37.989 -28.455 6.064 1.00 68.26 158 PHE A CA 1
ATOM 1209 C C . PHE A 1 158 ? 38.136 -26.998 6.462 1.00 67.48 158 PHE A C 1
ATOM 1210 O O . PHE A 1 158 ? 39.218 -26.556 6.849 1.00 65.22 158 PHE A O 1
ATOM 1218 N N . ILE A 1 159 ? 37.069 -26.242 6.248 1.00 74.65 159 ILE A N 1
ATOM 1219 C CA . ILE A 1 159 ? 36.962 -24.851 6.668 1.00 72.17 159 ILE A CA 1
ATOM 1220 C C . ILE A 1 159 ? 35.792 -24.756 7.640 1.00 62.20 159 ILE A C 1
ATOM 1221 O O . ILE A 1 159 ? 34.647 -25.083 7.286 1.00 69.30 159 ILE A O 1
ATOM 1226 N N . LEU A 1 160 ? 36.079 -24.327 8.867 1.00 54.64 160 LEU A N 1
ATOM 1227 C CA . LEU A 1 160 ? 35.047 -24.090 9.878 1.00 56.62 160 LEU A CA 1
ATOM 1228 C C . LEU A 1 160 ? 34.811 -22.575 10.029 1.00 67.78 160 LEU A C 1
ATOM 1229 O O . LEU A 1 160 ? 35.697 -21.833 10.485 1.00 49.55 160 LEU A O 1
ATOM 1234 N N . LEU A 1 161 ? 33.610 -22.122 9.640 1.00 71.00 161 LEU A N 1
ATOM 1235 C CA . LEU A 1 161 ? 33.230 -20.712 9.665 1.00 56.23 161 LEU A CA 1
ATOM 1236 C C . LEU A 1 161 ? 32.298 -20.428 10.849 1.00 47.32 161 LEU A C 1
ATOM 1237 O O . LEU A 1 161 ? 31.137 -20.849 10.850 1.00 49.46 161 LEU A O 1
ATOM 1242 N N . ASP A 1 162 ? 32.791 -19.690 11.846 1.00 54.78 162 ASP A N 1
ATOM 1243 C CA . ASP A 1 162 ? 31.959 -19.247 12.959 1.00 48.08 162 ASP A CA 1
ATOM 1244 C C . ASP A 1 162 ? 31.156 -18.027 12.515 1.00 58.45 162 ASP A C 1
ATOM 1245 O O . ASP A 1 162 ? 31.734 -16.993 12.159 1.00 68.31 162 ASP A O 1
ATOM 1250 N N . GLN A 1 163 ? 29.831 -18.169 12.472 1.00 65.76 163 GLN A N 1
ATOM 1251 C CA . GLN A 1 163 ? 28.913 -17.067 12.199 1.00 61.89 163 GLN A CA 1
ATOM 1252 C C . GLN A 1 163 ? 29.273 -16.188 10.995 1.00 64.20 163 GLN A C 1
ATOM 1253 O O . GLN A 1 163 ? 29.374 -14.970 11.127 1.00 64.19 163 GLN A O 1
ATOM 1259 N N . PRO A 1 164 ? 29.386 -16.762 9.797 1.00 58.97 164 PRO A N 1
ATOM 1260 C CA . PRO A 1 164 ? 29.728 -15.938 8.633 1.00 54.20 164 PRO A CA 1
ATOM 1261 C C . PRO A 1 164 ? 28.602 -15.034 8.135 1.00 58.34 164 PRO A C 1
ATOM 1262 O O . PRO A 1 164 ? 28.813 -14.335 7.138 1.00 67.58 164 PRO A O 1
ATOM 1266 N N . PHE A 1 165 ? 27.409 -15.045 8.735 1.00 58.95 165 PHE A N 1
ATOM 1267 C CA . PHE A 1 165 ? 26.314 -14.208 8.250 1.00 61.69 165 PHE A CA 1
ATOM 1268 C C . PHE A 1 165 ? 25.894 -13.155 9.256 1.00 72.53 165 PHE A C 1
ATOM 1269 O O . PHE A 1 165 ? 24.961 -12.384 8.989 1.00 93.34 165 PHE A O 1
ATOM 1277 N N . ALA A 1 166 ? 26.529 -13.120 10.410 1.00 65.07 166 ALA A N 1
ATOM 1278 C CA . ALA A 1 166 ? 26.059 -12.260 11.477 1.00 72.92 166 ALA A CA 1
ATOM 1279 C C . ALA A 1 166 ? 26.312 -10.799 11.091 1.00 72.93 166 ALA A C 1
ATOM 1280 O O . ALA A 1 166 ? 27.362 -10.472 10.531 1.00 62.63 166 ALA A O 1
ATOM 1282 N N . GLY A 1 167 ? 25.316 -9.943 11.315 1.00 81.54 167 GLY A N 1
ATOM 1283 C CA . GLY A 1 167 ? 25.424 -8.526 10.984 1.00 94.31 167 GLY A CA 1
ATOM 1284 C C . GLY A 1 167 ? 25.757 -8.199 9.542 1.00 99.85 167 GLY A C 1
ATOM 1285 O O . GLY A 1 167 ? 26.259 -7.105 9.267 1.00 106.62 167 GLY A O 1
ATOM 1286 N N . VAL A 1 168 ? 25.472 -9.105 8.610 1.00 98.92 168 VAL A N 1
ATOM 1287 C CA . VAL A 1 168 ? 25.785 -8.939 7.194 1.00 89.26 168 VAL A CA 1
ATOM 1288 C C . VAL A 1 168 ? 24.583 -8.358 6.467 1.00 89.18 168 VAL A C 1
ATOM 1289 O O . VAL A 1 168 ? 23.449 -8.808 6.667 1.00 103.71 168 VAL A O 1
ATOM 1293 N N . ASP A 1 169 ? 24.835 -7.372 5.602 1.00 80.43 169 ASP A N 1
ATOM 1294 C CA . ASP A 1 169 ? 23.779 -6.763 4.802 1.00 95.35 169 ASP A CA 1
ATOM 1295 C C . ASP A 1 169 ? 23.256 -7.752 3.756 1.00 97.38 169 ASP A C 1
ATOM 1296 O O . ASP A 1 169 ? 24.009 -8.592 3.251 1.00 102.25 169 ASP A O 1
ATOM 1301 N N . PRO A 1 170 ? 21.964 -7.675 3.422 1.00 74.45 170 PRO A N 1
ATOM 1302 C CA . PRO A 1 170 ? 21.405 -8.603 2.427 1.00 75.08 170 PRO A CA 1
ATOM 1303 C C . PRO A 1 170 ? 22.090 -8.535 1.078 1.00 80.92 170 PRO A C 1
ATOM 1304 O O . PRO A 1 170 ? 22.203 -9.564 0.400 1.00 103.34 170 PRO A O 1
ATOM 1308 N N . ILE A 1 171 ? 22.557 -7.358 0.662 1.00 75.90 171 ILE A N 1
ATOM 1309 C CA . ILE A 1 171 ? 23.303 -7.264 -0.584 1.00 77.72 171 ILE A CA 1
ATOM 1310 C C . ILE A 1 171 ? 24.633 -8.006 -0.516 1.00 86.24 171 ILE A C 1
ATOM 1311 O O . ILE A 1 171 ? 25.244 -8.268 -1.558 1.00 88.68 171 ILE A O 1
ATOM 1316 N N . SER A 1 172 ? 25.103 -8.352 0.686 1.00 96.76 172 SER A N 1
ATOM 1317 C CA . SER A 1 172 ? 26.358 -9.073 0.875 1.00 92.14 172 SER A CA 1
ATOM 1318 C C . SER A 1 172 ? 26.161 -10.548 1.156 1.00 76.74 172 SER A C 1
ATOM 1319 O O . SER A 1 172 ? 27.130 -11.309 1.087 1.00 85.82 172 SER A O 1
ATOM 1322 N N . VAL A 1 173 ? 24.950 -10.960 1.523 1.00 77.70 173 VAL A N 1
ATOM 1323 C CA . VAL A 1 173 ? 24.703 -12.375 1.779 1.00 71.22 173 VAL A CA 1
ATOM 1324 C C . VAL A 1 173 ? 24.945 -13.194 0.524 1.00 70.11 173 VAL A C 1
ATOM 1325 O O . VAL A 1 173 ? 25.568 -14.260 0.576 1.00 65.43 173 VAL A O 1
ATOM 1329 N N . ILE A 1 174 ? 24.474 -12.715 -0.627 1.00 83.63 174 ILE A N 1
ATOM 1330 C CA . ILE A 1 174 ? 24.687 -13.487 -1.845 1.00 97.11 174 ILE A CA 1
ATOM 1331 C C . ILE A 1 174 ? 26.184 -13.693 -2.096 1.00 96.06 174 ILE A C 1
ATOM 1332 O O . ILE A 1 174 ? 26.609 -14.777 -2.513 1.00 96.16 174 ILE A O 1
ATOM 1337 N N . ASP A 1 175 ? 27.010 -12.692 -1.759 1.00 96.38 175 ASP A N 1
ATOM 1338 C CA . ASP A 1 175 ? 28.449 -12.755 -2.037 1.00 88.03 175 ASP A CA 1
ATOM 1339 C C . ASP A 1 175 ? 29.176 -13.673 -1.062 1.00 75.01 175 ASP A C 1
ATOM 1340 O O . ASP A 1 175 ? 30.216 -14.261 -1.397 1.00 68.84 175 ASP A O 1
ATOM 1345 N N . ILE A 1 176 ? 28.673 -13.769 0.167 1.00 63.12 176 ILE A N 1
ATOM 1346 C CA . ILE A 1 176 ? 29.220 -14.741 1.106 1.00 62.57 176 ILE A CA 1
ATOM 1347 C C . ILE A 1 176 ? 28.862 -16.153 0.678 1.00 67.38 176 ILE A C 1
ATOM 1348 O O . ILE A 1 176 ? 29.723 -17.034 0.651 1.00 61.21 176 ILE A O 1
ATOM 1353 N N . LYS A 1 177 ? 27.574 -16.404 0.394 1.00 76.49 177 LYS A N 1
ATOM 1354 C CA . LYS A 1 177 ? 27.178 -17.694 -0.170 1.00 69.14 177 LYS A CA 1
ATOM 1355 C C . LYS A 1 177 ? 28.052 -18.058 -1.360 1.00 67.39 177 LYS A C 1
ATOM 1356 O O . LYS A 1 177 ? 28.551 -19.187 -1.445 1.00 67.24 177 LYS A O 1
ATOM 1362 N N . LYS A 1 178 ? 28.280 -17.113 -2.275 1.00 70.77 178 LYS A N 1
ATOM 1363 C CA . LYS A 1 178 ? 29.067 -17.443 -3.461 1.00 78.35 178 LYS A CA 1
ATOM 1364 C C . LYS A 1 178 ? 30.492 -17.837 -3.095 1.00 74.74 178 LYS A C 1
ATOM 1365 O O . LYS A 1 178 ? 31.082 -18.711 -3.740 1.00 73.74 178 LYS A O 1
ATOM 1371 N N . ILE A 1 179 ? 31.052 -17.202 -2.060 1.00 74.55 179 ILE A N 1
ATOM 1372 C CA . ILE A 1 179 ? 32.353 -17.604 -1.529 1.00 71.99 179 ILE A CA 1
ATOM 1373 C C . ILE A 1 179 ? 32.270 -18.964 -0.839 1.00 64.79 179 ILE A C 1
ATOM 1374 O O . ILE A 1 179 ? 33.159 -19.800 -1.023 1.00 60.72 179 ILE A O 1
ATOM 1379 N N . ILE A 1 180 ? 31.247 -19.196 0.000 1.00 65.20 180 ILE A N 1
ATOM 1380 C CA . ILE A 1 180 ? 31.057 -20.547 0.539 1.00 69.01 180 ILE A CA 1
ATOM 1381 C C . ILE A 1 180 ? 31.060 -21.569 -0.595 1.00 68.24 180 ILE A C 1
ATOM 1382 O O . ILE A 1 180 ? 31.829 -22.536 -0.581 1.00 56.31 180 ILE A O 1
ATOM 1387 N N . GLU A 1 181 ? 30.202 -21.366 -1.600 1.00 67.45 181 GLU A N 1
ATOM 1388 C CA . GLU A 1 181 ? 30.137 -22.328 -2.693 1.00 67.98 181 GLU A CA 1
ATOM 1389 C C . GLU A 1 181 ? 31.460 -22.451 -3.433 1.00 65.15 181 GLU A C 1
ATOM 1390 O O . GLU A 1 181 ? 31.727 -23.492 -4.035 1.00 68.45 181 GLU A O 1
ATOM 1396 N N . HIS A 1 182 ? 32.292 -21.412 -3.423 1.00 66.52 182 HIS A N 1
ATOM 1397 C CA . HIS A 1 182 ? 33.581 -21.519 -4.097 1.00 69.63 182 HIS A CA 1
ATOM 1398 C C . HIS A 1 182 ? 34.530 -22.390 -3.294 1.00 81.95 182 HIS A C 1
ATOM 1399 O O . HIS A 1 182 ? 35.302 -23.170 -3.866 1.00 90.68 182 HIS A O 1
ATOM 1406 N N . LEU A 1 183 ? 34.489 -22.269 -1.965 1.00 78.99 183 LEU A N 1
ATOM 1407 C CA . LEU A 1 183 ? 35.222 -23.200 -1.114 1.00 71.31 183 LEU A CA 1
ATOM 1408 C C . LEU A 1 183 ? 34.785 -24.641 -1.374 1.00 71.26 183 LEU A C 1
ATOM 1409 O O . LEU A 1 183 ? 35.632 -25.526 -1.534 1.00 78.58 183 LEU A O 1
ATOM 1414 N N . ARG A 1 184 ? 33.471 -24.888 -1.461 1.00 63.98 184 ARG A N 1
ATOM 1415 C CA . ARG A 1 184 ? 32.982 -26.247 -1.666 1.00 74.22 184 ARG A CA 1
ATOM 1416 C C . ARG A 1 184 ? 33.424 -26.798 -3.013 1.00 72.50 184 ARG A C 1
ATOM 1417 O O . ARG A 1 184 ? 33.816 -27.967 -3.119 1.00 69.18 184 ARG A O 1
ATOM 1425 N N . ASP A 1 185 ? 33.342 -25.984 -4.066 1.00 66.43 185 ASP A N 1
ATOM 1426 C CA . ASP A 1 185 ? 33.846 -26.462 -5.349 1.00 70.92 185 ASP A CA 1
ATOM 1427 C C . ASP A 1 185 ? 35.368 -26.493 -5.400 1.00 76.55 185 ASP A C 1
ATOM 1428 O O . ASP A 1 185 ? 35.931 -26.883 -6.430 1.00 69.27 185 ASP A O 1
ATOM 1433 N N . ARG A 1 186 ? 36.051 -26.075 -4.331 1.00 79.68 186 ARG A N 1
ATOM 1434 C CA . ARG A 1 186 ? 37.496 -26.224 -4.313 1.00 79.18 186 ARG A CA 1
ATOM 1435 C C . ARG A 1 186 ? 37.895 -27.597 -3.781 1.00 79.76 186 ARG A C 1
ATOM 1436 O O . ARG A 1 186 ? 39.016 -28.053 -4.028 1.00 80.76 186 ARG A O 1
ATOM 1444 N N . GLY A 1 187 ? 36.966 -28.294 -3.131 1.00 73.19 187 GLY A N 1
ATOM 1445 C CA . GLY A 1 187 ? 37.226 -29.561 -2.482 1.00 70.78 187 GLY A CA 1
ATOM 1446 C C . GLY A 1 187 ? 37.145 -29.474 -0.978 1.00 65.84 187 GLY A C 1
ATOM 1447 O O . GLY A 1 187 ? 37.260 -30.499 -0.291 1.00 69.51 187 GLY A O 1
ATOM 1448 N N . LEU A 1 188 ? 36.950 -28.296 -0.428 1.00 64.32 188 LEU A N 1
ATOM 1449 C CA . LEU A 1 188 ? 36.972 -28.230 1.009 1.00 65.99 188 LEU A CA 1
ATOM 1450 C C . LEU A 1 188 ? 35.689 -28.838 1.549 1.00 58.53 188 LEU A C 1
ATOM 1451 O O . LEU A 1 188 ? 34.720 -29.044 0.821 1.00 55.04 188 LEU A O 1
ATOM 1456 N N . GLY A 1 189 ? 35.702 -29.169 2.837 1.00 51.79 189 GLY A N 1
ATOM 1457 C CA . GLY A 1 189 ? 34.490 -29.439 3.561 1.00 55.95 189 GLY A CA 1
ATOM 1458 C C . GLY A 1 189 ? 34.209 -28.247 4.444 1.00 72.94 189 GLY A C 1
ATOM 1459 O O . GLY A 1 189 ? 35.024 -27.897 5.289 1.00 90.87 189 GLY A O 1
ATOM 1460 N N . VAL A 1 190 ? 33.059 -27.608 4.234 1.00 69.45 190 VAL A N 1
ATOM 1461 C CA . VAL A 1 190 ? 32.712 -26.404 4.982 1.00 60.52 190 VAL A CA 1
ATOM 1462 C C . VAL A 1 190 ? 31.739 -26.776 6.094 1.00 63.73 190 VAL A C 1
ATOM 1463 O O . VAL A 1 190 ? 30.730 -27.448 5.842 1.00 73.36 190 VAL A O 1
ATOM 1467 N N . LEU A 1 191 ? 32.042 -26.345 7.324 1.00 43.81 191 LEU A N 1
ATOM 1468 C CA . LEU A 1 191 ? 31.125 -26.466 8.459 1.00 60.51 191 LEU A CA 1
ATOM 1469 C C . LEU A 1 191 ? 30.807 -25.071 8.993 1.00 69.91 191 LEU A C 1
ATOM 1470 O O . LEU A 1 191 ? 31.696 -24.377 9.506 1.00 69.39 191 LEU A O 1
ATOM 1475 N N . ILE A 1 192 ? 29.535 -24.687 8.902 1.00 68.89 192 ILE A N 1
ATOM 1476 C CA . ILE A 1 192 ? 29.054 -23.334 9.182 1.00 64.14 192 ILE A CA 1
ATOM 1477 C C . ILE A 1 192 ? 28.167 -23.369 10.411 1.00 60.78 192 ILE A C 1
ATOM 1478 O O . ILE A 1 192 ? 27.198 -24.136 10.455 1.00 69.52 192 ILE A O 1
ATOM 1483 N N . THR A 1 193 ? 28.443 -22.508 11.377 1.00 60.42 193 THR A N 1
ATOM 1484 C CA . THR A 1 193 ? 27.547 -22.341 12.512 1.00 68.70 193 THR A CA 1
ATOM 1485 C C . THR A 1 193 ? 27.071 -20.896 12.580 1.00 68.99 193 THR A C 1
ATOM 1486 O O . THR A 1 193 ? 27.853 -19.964 12.374 1.00 85.00 193 THR A O 1
ATOM 1490 N N . ASP A 1 194 ? 25.779 -20.714 12.848 1.00 54.08 194 ASP A N 1
ATOM 1491 C CA . ASP A 1 194 ? 25.158 -19.405 12.702 1.00 56.73 194 ASP A CA 1
ATOM 1492 C C . ASP A 1 194 ? 23.838 -19.377 13.450 1.00 61.29 194 ASP A C 1
ATOM 1493 O O . ASP A 1 194 ? 23.334 -20.402 13.914 1.00 72.68 194 ASP A O 1
ATOM 1498 N N . HIS A 1 195 ? 23.279 -18.172 13.559 1.00 62.70 195 HIS A N 1
ATOM 1499 C CA . HIS A 1 195 ? 21.922 -17.999 14.048 1.00 67.59 195 HIS A CA 1
ATOM 1500 C C . HIS A 1 195 ? 20.938 -17.659 12.940 1.00 63.90 195 HIS A C 1
ATOM 1501 O O . HIS A 1 195 ? 19.741 -17.923 13.097 1.00 69.05 195 HIS A O 1
ATOM 1508 N N . ASN A 1 196 ? 21.420 -17.164 11.803 1.00 58.41 196 ASN A N 1
ATOM 1509 C CA . ASN A 1 196 ? 20.579 -16.930 10.636 1.00 59.32 196 ASN A CA 1
ATOM 1510 C C . ASN A 1 196 ? 20.259 -18.264 9.984 1.00 70.38 196 ASN A C 1
ATOM 1511 O O . ASN A 1 196 ? 21.028 -18.770 9.162 1.00 82.30 196 ASN A O 1
ATOM 1516 N N . VAL A 1 197 ? 19.113 -18.842 10.367 1.00 77.59 197 VAL A N 1
ATOM 1517 C CA . VAL A 1 197 ? 18.644 -20.092 9.766 1.00 74.83 197 VAL A CA 1
ATOM 1518 C C . VAL A 1 197 ? 18.418 -19.930 8.267 1.00 74.79 197 VAL A C 1
ATOM 1519 O O . VAL A 1 197 ? 18.815 -20.791 7.475 1.00 82.11 197 VAL A O 1
ATOM 1523 N N . ARG A 1 198 ? 17.748 -18.853 7.850 1.00 66.51 198 ARG A N 1
ATOM 1524 C CA . ARG A 1 198 ? 17.293 -18.782 6.463 1.00 78.55 198 ARG A CA 1
ATOM 1525 C C . ARG A 1 198 ? 18.466 -18.808 5.499 1.00 86.43 198 ARG A C 1
ATOM 1526 O O . ARG A 1 198 ? 18.488 -19.604 4.553 1.00 101.30 198 ARG A O 1
ATOM 1534 N N . GLU A 1 199 ? 19.460 -17.963 5.739 1.00 82.96 199 GLU A N 1
ATOM 1535 C CA . GLU A 1 199 ? 20.604 -17.902 4.845 1.00 86.08 199 GLU A CA 1
ATOM 1536 C C . GLU A 1 199 ? 21.425 -19.183 4.907 1.00 90.53 199 GLU A C 1
ATOM 1537 O O . GLU A 1 199 ? 21.920 -19.660 3.880 1.00 97.11 199 GLU A O 1
ATOM 1543 N N . THR A 1 200 ? 21.570 -19.760 6.103 1.00 81.66 200 THR A N 1
ATOM 1544 C CA . THR A 1 200 ? 22.398 -20.953 6.246 1.00 76.83 200 THR A CA 1
ATOM 1545 C C . THR A 1 200 ? 21.782 -22.144 5.526 1.00 78.76 200 THR A C 1
ATOM 1546 O O . THR A 1 200 ? 22.477 -22.866 4.805 1.00 80.73 200 THR A O 1
ATOM 1550 N N . LEU A 1 201 ? 20.474 -22.366 5.713 1.00 83.51 201 LEU A N 1
ATOM 1551 C CA . LEU A 1 201 ? 19.757 -23.391 4.960 1.00 79.35 201 LEU A CA 1
ATOM 1552 C C . LEU A 1 201 ? 19.733 -23.109 3.461 1.00 77.67 201 LEU A C 1
ATOM 1553 O O . LEU A 1 201 ? 19.588 -24.052 2.678 1.00 86.60 201 LEU A O 1
ATOM 1558 N N . ASP A 1 202 ? 19.878 -21.850 3.039 1.00 66.97 202 ASP A N 1
ATOM 1559 C CA . ASP A 1 202 ? 19.922 -21.567 1.615 1.00 73.44 202 ASP A CA 1
ATOM 1560 C C . ASP A 1 202 ? 21.265 -21.894 0.981 1.00 76.63 202 ASP A C 1
ATOM 1561 O O . ASP A 1 202 ? 21.327 -22.094 -0.236 1.00 92.84 202 ASP A O 1
ATOM 1566 N N . VAL A 1 203 ? 22.339 -21.935 1.765 1.00 72.89 203 VAL A N 1
ATOM 1567 C CA . VAL A 1 203 ? 23.667 -22.247 1.241 1.00 73.86 203 VAL A CA 1
ATOM 1568 C C . VAL A 1 203 ? 24.057 -23.708 1.470 1.00 80.45 203 VAL A C 1
ATOM 1569 O O . VAL A 1 203 ? 24.740 -24.316 0.639 1.00 88.63 203 VAL A O 1
ATOM 1573 N N . CYS A 1 204 ? 23.661 -24.277 2.596 1.00 85.14 204 CYS A N 1
ATOM 1574 C CA . CYS A 1 204 ? 24.153 -25.587 2.974 1.00 91.26 204 CYS A CA 1
ATOM 1575 C C . CYS A 1 204 ? 23.328 -26.688 2.312 1.00 86.22 204 CYS A C 1
ATOM 1576 O O . CYS A 1 204 ? 22.141 -26.514 2.018 1.00 89.19 204 CYS A O 1
ATOM 1579 N N . GLU A 1 205 ? 23.974 -27.834 2.082 1.00 87.87 205 GLU A N 1
ATOM 1580 C CA . GLU A 1 205 ? 23.325 -28.998 1.489 1.00 89.88 205 GLU A CA 1
ATOM 1581 C C . GLU A 1 205 ? 22.931 -30.053 2.511 1.00 79.48 205 GLU A C 1
ATOM 1582 O O . GLU A 1 205 ? 22.051 -30.859 2.225 1.00 80.43 205 GLU A O 1
ATOM 1588 N N . LYS A 1 206 ? 23.557 -30.056 3.683 1.00 76.27 206 LYS A N 1
ATOM 1589 C CA . LYS A 1 206 ? 23.141 -30.822 4.846 1.00 75.10 206 LYS A CA 1
ATOM 1590 C C . LYS A 1 206 ? 23.115 -29.918 6.075 1.00 76.22 206 LYS A C 1
ATOM 1591 O O . LYS A 1 206 ? 23.931 -29.003 6.204 1.00 87.57 206 LYS A O 1
ATOM 1597 N N . ALA A 1 207 ? 22.200 -30.196 7.004 1.00 73.44 207 ALA A N 1
ATOM 1598 C CA . ALA A 1 207 ? 22.077 -29.433 8.246 1.00 72.06 207 ALA A CA 1
ATOM 1599 C C . ALA A 1 207 ? 21.944 -30.361 9.453 1.00 73.77 207 ALA A C 1
ATOM 1600 O O . ALA A 1 207 ? 21.315 -31.419 9.361 1.00 80.64 207 ALA A O 1
ATOM 1602 N N . TYR A 1 208 ? 22.534 -29.971 10.584 1.00 70.60 208 TYR A N 1
ATOM 1603 C CA . TYR A 1 208 ? 22.311 -30.631 11.869 1.00 70.84 208 TYR A CA 1
ATOM 1604 C C . TYR A 1 208 ? 21.733 -29.642 12.870 1.00 79.67 208 TYR A C 1
ATOM 1605 O O . TYR A 1 208 ? 22.073 -28.456 12.855 1.00 93.25 208 TYR A O 1
ATOM 1614 N N . ILE A 1 209 ? 20.872 -30.124 13.760 1.00 75.80 209 ILE A N 1
ATOM 1615 C CA . ILE A 1 209 ? 20.154 -29.247 14.677 1.00 77.53 209 ILE A CA 1
ATOM 1616 C C . ILE A 1 209 ? 20.362 -29.748 16.101 1.00 77.80 209 ILE A C 1
ATOM 1617 O O . ILE A 1 209 ? 20.031 -30.898 16.415 1.00 77.16 209 ILE A O 1
ATOM 1622 N N . VAL A 1 210 ? 20.928 -28.895 16.953 1.00 73.44 210 VAL A N 1
ATOM 1623 C CA . VAL A 1 210 ? 21.190 -29.215 18.353 1.00 70.28 210 VAL A CA 1
ATOM 1624 C C . VAL A 1 210 ? 20.208 -28.422 19.201 1.00 73.57 210 VAL A C 1
ATOM 1625 O O . VAL A 1 210 ? 20.116 -27.197 19.063 1.00 89.67 210 VAL A O 1
ATOM 1629 N N . SER A 1 211 ? 19.460 -29.109 20.062 1.00 69.79 211 SER A N 1
ATOM 1630 C CA . SER A 1 211 ? 18.538 -28.438 20.965 1.00 74.86 211 SER A CA 1
ATOM 1631 C C . SER A 1 211 ? 18.545 -29.161 22.295 1.00 84.07 211 SER A C 1
ATOM 1632 O O . SER A 1 211 ? 18.871 -30.344 22.360 1.00 95.55 211 SER A O 1
ATOM 1635 N N . GLN A 1 212 ? 18.206 -28.438 23.363 1.00 94.28 212 GLN A N 1
ATOM 1636 C CA . GLN A 1 212 ? 18.183 -29.001 24.725 1.00 87.25 212 GLN A CA 1
ATOM 1637 C C . GLN A 1 212 ? 19.427 -29.838 25.027 1.00 83.62 212 GLN A C 1
ATOM 1638 O O . GLN A 1 212 ? 19.401 -30.713 25.902 1.00 91.73 212 GLN A O 1
ATOM 1644 N N . GLY A 1 213 ? 20.522 -29.598 24.297 1.00 77.29 213 GLY A N 1
ATOM 1645 C CA . GLY A 1 213 ? 21.811 -30.190 24.596 1.00 75.65 213 GLY A CA 1
ATOM 1646 C C . GLY A 1 213 ? 22.210 -31.353 23.715 1.00 81.95 213 GLY A C 1
ATOM 1647 O O . GLY A 1 213 ? 23.313 -31.891 23.884 1.00 86.94 213 GLY A O 1
ATOM 1648 N N . ARG A 1 214 ? 21.361 -31.744 22.770 1.00 86.45 214 ARG A N 1
ATOM 1649 C CA . ARG A 1 214 ? 21.564 -32.965 22.012 1.00 78.04 214 ARG A CA 1
ATOM 1650 C C . ARG A 1 214 ? 20.999 -32.788 20.609 1.00 76.34 214 ARG A C 1
ATOM 1651 O O . ARG A 1 214 ? 20.145 -31.937 20.356 1.00 78.14 214 ARG A O 1
ATOM 1659 N N . LEU A 1 215 ? 21.489 -33.624 19.699 1.00 84.55 215 LEU A N 1
ATOM 1660 C CA . LEU A 1 215 ? 20.995 -33.655 18.327 1.00 78.72 215 LEU A CA 1
ATOM 1661 C C . LEU A 1 215 ? 19.534 -34.104 18.280 1.00 78.46 215 LEU A C 1
ATOM 1662 O O . LEU A 1 215 ? 19.170 -35.135 18.851 1.00 90.49 215 LEU A O 1
ATOM 1667 N N . ILE A 1 216 ? 18.700 -33.325 17.592 1.00 77.04 216 ILE A N 1
ATOM 1668 C CA . ILE A 1 216 ? 17.273 -33.601 17.463 1.00 79.33 216 ILE A CA 1
ATOM 1669 C C . ILE A 1 216 ? 16.851 -33.800 16.022 1.00 79.85 216 ILE A C 1
ATOM 1670 O O . ILE A 1 216 ? 15.722 -34.262 15.786 1.00 93.28 216 ILE A O 1
ATOM 1675 N N . ALA A 1 217 ? 17.706 -33.479 15.056 1.00 76.43 217 ALA A N 1
ATOM 1676 C CA . ALA A 1 217 ? 17.343 -33.593 13.653 1.00 78.99 217 ALA A CA 1
ATOM 1677 C C . ALA A 1 217 ? 18.614 -33.575 12.815 1.00 81.15 217 ALA A C 1
ATOM 1678 O O . ALA A 1 217 ? 19.638 -33.047 13.244 1.00 87.36 217 ALA A O 1
ATOM 1680 N N . GLU A 1 218 ? 18.552 -34.200 11.634 1.00 85.39 218 GLU A N 1
ATOM 1681 C CA . GLU A 1 218 ? 19.601 -34.065 10.626 1.00 82.42 218 GLU A CA 1
ATOM 1682 C C . GLU A 1 218 ? 19.049 -34.420 9.255 1.00 93.71 218 GLU A C 1
ATOM 1683 O O . GLU A 1 218 ? 18.000 -35.060 9.134 1.00 110.10 218 GLU A O 1
ATOM 1689 N N . GLY A 1 219 ? 19.777 -34.004 8.219 1.00 86.23 219 GLY A N 1
ATOM 1690 C CA . GLY A 1 219 ? 19.325 -34.215 6.861 1.00 89.80 219 GLY A CA 1
ATOM 1691 C C . GLY A 1 219 ? 19.367 -32.935 6.067 1.00 79.24 219 GLY A C 1
ATOM 1692 O O . GLY A 1 219 ? 19.885 -31.914 6.517 1.00 79.97 219 GLY A O 1
ATOM 1693 N N . THR A 1 220 ? 18.814 -32.983 4.856 1.00 87.51 220 THR A N 1
ATOM 1694 C CA . THR A 1 220 ? 18.785 -31.800 4.003 1.00 94.72 220 THR A CA 1
ATOM 1695 C C . THR A 1 220 ? 17.950 -30.693 4.653 1.00 98.08 220 THR A C 1
ATOM 1696 O O . THR A 1 220 ? 17.185 -30.951 5.585 1.00 102.26 220 THR A O 1
ATOM 1700 N N . PRO A 1 221 ? 18.106 -29.443 4.202 1.00 93.94 221 PRO A N 1
ATOM 1701 C CA . PRO A 1 221 ? 17.277 -28.363 4.764 1.00 92.77 221 PRO A CA 1
ATOM 1702 C C . PRO A 1 221 ? 15.784 -28.632 4.690 1.00 93.24 221 PRO A C 1
ATOM 1703 O O . PRO A 1 221 ? 15.079 -28.370 5.669 1.00 90.58 221 PRO A O 1
ATOM 1707 N N . GLN A 1 222 ? 15.274 -29.160 3.572 1.00 103.57 222 GLN A N 1
ATOM 1708 C CA . GLN A 1 222 ? 13.850 -29.496 3.520 1.00 103.12 222 GLN A CA 1
ATOM 1709 C C . GLN A 1 222 ? 13.469 -30.453 4.650 1.00 94.19 222 GLN A C 1
ATOM 1710 O O . GLN A 1 222 ? 12.481 -30.217 5.357 1.00 92.81 222 GLN A O 1
ATOM 1716 N N . ASP A 1 223 ? 14.282 -31.502 4.874 1.00 90.59 223 ASP A N 1
ATOM 1717 C CA . ASP A 1 223 ? 14.021 -32.470 5.943 1.00 88.99 223 ASP A CA 1
ATOM 1718 C C . ASP A 1 223 ? 13.928 -31.803 7.314 1.00 90.95 223 ASP A C 1
ATOM 1719 O O . ASP A 1 223 ? 13.008 -32.090 8.088 1.00 101.07 223 ASP A O 1
ATOM 1724 N N . VAL A 1 224 ? 14.886 -30.938 7.655 1.00 93.93 224 VAL A N 1
ATOM 1725 C CA . VAL A 1 224 ? 14.892 -30.375 9.003 1.00 93.03 224 VAL A CA 1
ATOM 1726 C C . VAL A 1 224 ? 13.831 -29.297 9.187 1.00 95.38 224 VAL A C 1
ATOM 1727 O O . VAL A 1 224 ? 13.387 -29.061 10.318 1.00 99.33 224 VAL A O 1
ATOM 1731 N N . LEU A 1 225 ? 13.406 -28.642 8.105 1.00 95.46 225 LEU A N 1
ATOM 1732 C CA . LEU A 1 225 ? 12.360 -27.634 8.204 1.00 92.70 225 LEU A CA 1
ATOM 1733 C C . LEU A 1 225 ? 11.036 -28.231 8.635 1.00 101.95 225 LEU A C 1
ATOM 1734 O O . LEU A 1 225 ? 10.216 -27.519 9.224 1.00 107.98 225 LEU A O 1
ATOM 1739 N N . ASN A 1 226 ? 10.822 -29.521 8.373 1.00 103.63 226 ASN A N 1
ATOM 1740 C CA . ASN A 1 226 ? 9.552 -30.191 8.625 1.00 96.18 226 ASN A CA 1
ATOM 1741 C C . ASN A 1 226 ? 9.566 -31.092 9.850 1.00 89.65 226 ASN A C 1
ATOM 1742 O O . ASN A 1 226 ? 8.523 -31.638 10.199 1.00 90.14 226 ASN A O 1
ATOM 1747 N N . ASN A 1 227 ? 10.703 -31.250 10.517 1.00 90.06 227 ASN A N 1
ATOM 1748 C CA . ASN A 1 227 ? 10.736 -31.970 11.783 1.00 89.93 227 ASN A CA 1
ATOM 1749 C C . ASN A 1 227 ? 9.833 -31.310 12.831 1.00 99.19 227 ASN A C 1
ATOM 1750 O O . ASN A 1 227 ? 9.834 -30.088 12.988 1.00 107.60 227 ASN A O 1
ATOM 1755 N N . GLU A 1 228 ? 9.081 -32.137 13.574 1.00 102.77 228 GLU A N 1
ATOM 1756 C CA . GLU A 1 228 ? 8.143 -31.629 14.577 1.00 103.20 228 GLU A CA 1
ATOM 1757 C C . GLU A 1 228 ? 8.866 -31.020 15.775 1.00 103.71 228 GLU A C 1
ATOM 1758 O O . GLU A 1 228 ? 8.528 -29.914 16.210 1.00 115.13 228 GLU A O 1
ATOM 1760 N N . GLN A 1 229 ? 9.859 -31.722 16.334 1.00 92.79 229 GLN A N 1
ATOM 1761 C CA . GLN A 1 229 ? 10.588 -31.152 17.469 1.00 98.16 229 GLN A CA 1
ATOM 1762 C C . GLN A 1 229 ? 11.292 -29.855 17.087 1.00 105.62 229 GLN A C 1
ATOM 1763 O O . GLN A 1 229 ? 11.364 -28.921 17.897 1.00 108.02 229 GLN A O 1
ATOM 1769 N N . VAL A 1 230 ? 11.818 -29.777 15.860 1.00 104.69 230 VAL A N 1
ATOM 1770 C CA . VAL A 1 230 ? 12.493 -28.557 15.416 1.00 99.16 230 VAL A CA 1
ATOM 1771 C C . VAL A 1 230 ? 11.520 -27.382 15.415 1.00 96.75 230 VAL A C 1
ATOM 1772 O O . VAL A 1 230 ? 11.830 -26.295 15.914 1.00 93.53 230 VAL A O 1
ATOM 1776 N N . LYS A 1 231 ? 10.327 -27.582 14.860 1.00 86.22 231 LYS A N 1
ATOM 1777 C CA . LYS A 1 231 ? 9.360 -26.497 14.845 1.00 86.22 231 LYS A CA 1
ATOM 1778 C C . LYS A 1 231 ? 8.786 -26.236 16.222 1.00 91.04 231 LYS A C 1
ATOM 1779 O O . LYS A 1 231 ? 8.255 -25.151 16.465 1.00 100.73 231 LYS A O 1
ATOM 1785 N N . GLN A 1 232 ? 8.903 -27.188 17.138 1.00 97.26 232 GLN A N 1
ATOM 1786 C CA . GLN A 1 232 ? 8.345 -26.968 18.463 1.00 96.98 232 GLN A CA 1
ATOM 1787 C C . GLN A 1 232 ? 9.298 -26.198 19.371 1.00 87.86 232 GLN A C 1
ATOM 1788 O O . GLN A 1 232 ? 8.841 -25.513 20.292 1.00 91.36 232 GLN A O 1
ATOM 1794 N N . VAL A 1 233 ? 10.605 -26.286 19.133 1.00 79.40 233 VAL A N 1
ATOM 1795 C CA . VAL A 1 233 ? 11.582 -25.655 20.012 1.00 79.26 233 VAL A CA 1
ATOM 1796 C C . VAL A 1 233 ? 12.435 -24.608 19.312 1.00 80.90 233 VAL A C 1
ATOM 1797 O O . VAL A 1 233 ? 13.118 -23.831 19.996 1.00 95.06 233 VAL A O 1
ATOM 1801 N N . TYR A 1 234 ? 12.445 -24.554 17.984 1.00 78.36 234 TYR A N 1
ATOM 1802 C CA . TYR A 1 234 ? 13.412 -23.737 17.267 1.00 76.00 234 TYR A CA 1
ATOM 1803 C C . TYR A 1 234 ? 12.744 -22.805 16.262 1.00 81.21 234 TYR A C 1
ATOM 1804 O O . TYR A 1 234 ? 12.876 -21.588 16.401 1.00 83.03 234 TYR A O 1
ATOM 1813 N N . LEU A 1 235 ? 12.009 -23.315 15.273 1.00 84.99 235 LEU A N 1
ATOM 1814 C CA . LEU A 1 235 ? 11.511 -22.481 14.178 1.00 92.29 235 LEU A CA 1
ATOM 1815 C C . LEU A 1 235 ? 10.077 -22.001 14.345 1.00 99.10 235 LEU A C 1
ATOM 1816 O O . LEU A 1 235 ? 9.741 -20.917 13.862 1.00 108.71 235 LEU A O 1
ATOM 1821 N N . GLY A 1 236 ? 9.200 -22.796 14.939 1.00 90.18 236 GLY A N 1
ATOM 1822 C CA . GLY A 1 236 ? 7.823 -22.390 15.101 1.00 94.39 236 GLY A CA 1
ATOM 1823 C C . GLY A 1 236 ? 6.915 -22.938 14.014 1.00 98.57 236 GLY A C 1
ATOM 1824 O O . GLY A 1 236 ? 7.346 -23.545 13.028 1.00 94.92 236 GLY A O 1
ATOM 1825 N N . GLU A 1 237 ? 5.617 -22.698 14.225 1.00 100.09 237 GLU A N 1
ATOM 1826 C CA . GLU A 1 237 ? 4.592 -23.225 13.334 1.00 112.20 237 GLU A CA 1
ATOM 1827 C C . GLU A 1 237 ? 4.739 -22.671 11.922 1.00 113.80 237 GLU A C 1
ATOM 1828 O O . GLU A 1 237 ? 4.594 -23.407 10.940 1.00 127.31 237 GLU A O 1
ATOM 1834 N N . GLN A 1 238 ? 5.027 -21.380 11.797 1.00 107.48 238 GLN A N 1
ATOM 1835 C CA . GLN A 1 238 ? 5.228 -20.746 10.501 1.00 112.30 238 GLN A CA 1
ATOM 1836 C C . GLN A 1 238 ? 6.639 -20.185 10.447 1.00 118.95 238 GLN A C 1
ATOM 1837 O O . GLN A 1 238 ? 6.993 -19.305 11.239 1.00 121.82 238 GLN A O 1
ATOM 1843 N N . PHE A 1 239 ? 7.449 -20.713 9.531 1.00 118.38 239 PHE A N 1
ATOM 1844 C CA . PHE A 1 239 ? 8.831 -20.278 9.359 1.00 107.61 239 PHE A CA 1
ATOM 1845 C C . PHE A 1 239 ? 9.087 -20.075 7.874 1.00 108.86 239 PHE A C 1
ATOM 1846 O O . PHE A 1 239 ? 9.195 -21.046 7.120 1.00 100.50 239 PHE A O 1
ATOM 1854 N N . ARG A 1 240 ? 9.177 -18.812 7.461 1.00 119.98 240 ARG A N 1
ATOM 1855 C CA . ARG A 1 240 ? 9.493 -18.478 6.078 1.00 123.92 240 ARG A CA 1
ATOM 1856 C C . ARG A 1 240 ? 10.971 -18.736 5.795 1.00 128.57 240 ARG A C 1
ATOM 1857 O O . ARG A 1 240 ? 11.842 -18.360 6.588 1.00 130.96 240 ARG A O 1
ATOM 1865 N N . LEU A 1 241 ? 11.253 -19.372 4.662 1.00 128.42 241 LEU A N 1
ATOM 1866 C CA . LEU A 1 241 ? 12.627 -19.701 4.293 1.00 129.21 241 LEU A CA 1
ATOM 1867 C C . LEU A 1 241 ? 13.229 -18.623 3.390 1.00 136.45 241 LEU A C 1
ATOM 1868 O O . LEU A 1 241 ? 14.435 -18.363 3.425 1.00 137.09 241 LEU A O 1
ATOM 1874 N N . ALA B 1 2 ? 4.282 13.132 23.403 1.00 93.79 2 ALA B N 1
ATOM 1875 C CA . ALA B 1 2 ? 5.550 13.807 23.114 1.00 92.73 2 ALA B CA 1
ATOM 1876 C C . ALA B 1 2 ? 6.157 13.419 21.770 1.00 88.63 2 ALA B C 1
ATOM 1877 O O . ALA B 1 2 ? 5.652 12.563 21.048 1.00 91.45 2 ALA B O 1
ATOM 1879 N N . ILE B 1 3 ? 7.263 14.049 21.432 1.00 84.54 3 ILE B N 1
ATOM 1880 C CA . ILE B 1 3 ? 7.900 13.751 20.157 1.00 83.98 3 ILE B CA 1
ATOM 1881 C C . ILE B 1 3 ? 9.400 13.935 20.272 1.00 76.81 3 ILE B C 1
ATOM 1882 O O . ILE B 1 3 ? 9.884 15.056 20.423 1.00 87.10 3 ILE B O 1
ATOM 1887 N N . LEU B 1 4 ? 10.148 12.832 20.217 1.00 75.58 4 LEU B N 1
ATOM 1888 C CA . LEU B 1 4 ? 11.600 12.898 20.240 1.00 77.42 4 LEU B CA 1
ATOM 1889 C C . LEU B 1 4 ? 12.117 13.093 18.824 1.00 84.95 4 LEU B C 1
ATOM 1890 O O . LEU B 1 4 ? 11.579 12.528 17.868 1.00 99.15 4 LEU B O 1
ATOM 1895 N N . LYS B 1 5 ? 13.145 13.916 18.685 1.00 78.12 5 LYS B N 1
ATOM 1896 C CA . LYS B 1 5 ? 13.620 14.333 17.376 1.00 74.98 5 LYS B CA 1
ATOM 1897 C C . LYS B 1 5 ? 15.134 14.493 17.415 1.00 73.78 5 LYS B C 1
ATOM 1898 O O . LYS B 1 5 ? 15.695 14.899 18.436 1.00 83.48 5 LYS B O 1
ATOM 1904 N N . ALA B 1 6 ? 15.792 14.179 16.306 1.00 65.97 6 ALA B N 1
ATOM 1905 C CA . ALA B 1 6 ? 17.222 14.388 16.177 1.00 64.26 6 ALA B CA 1
ATOM 1906 C C . ALA B 1 6 ? 17.460 15.055 14.832 1.00 72.05 6 ALA B C 1
ATOM 1907 O O . ALA B 1 6 ? 16.861 14.659 13.829 1.00 77.16 6 ALA B O 1
ATOM 1909 N N . GLN B 1 7 ? 18.279 16.103 14.814 1.00 76.75 7 GLN B N 1
ATOM 1910 C CA . GLN B 1 7 ? 18.436 16.912 13.616 1.00 79.37 7 GLN B CA 1
ATOM 1911 C C . GLN B 1 7 ? 19.912 17.078 13.292 1.00 75.14 7 GLN B C 1
ATOM 1912 O O . GLN B 1 7 ? 20.699 17.471 14.157 1.00 72.31 7 GLN B O 1
ATOM 1918 N N . HIS B 1 8 ? 20.278 16.762 12.048 1.00 73.60 8 HIS B N 1
ATOM 1919 C CA . HIS B 1 8 ? 21.615 16.988 11.498 1.00 71.89 8 HIS B CA 1
ATOM 1920 C C . HIS B 1 8 ? 22.721 16.512 12.441 1.00 71.10 8 HIS B C 1
ATOM 1921 O O . HIS B 1 8 ? 23.647 17.255 12.762 1.00 79.28 8 HIS B O 1
ATOM 1928 N N . LEU B 1 9 ? 22.622 15.248 12.862 1.00 71.08 9 LEU B N 1
ATOM 1929 C CA . LEU B 1 9 ? 23.599 14.643 13.767 1.00 64.99 9 LEU B CA 1
ATOM 1930 C C . LEU B 1 9 ? 24.933 14.369 13.056 1.00 65.94 9 LEU B C 1
ATOM 1931 O O . LEU B 1 9 ? 24.971 13.985 11.885 1.00 67.31 9 LEU B O 1
ATOM 1936 N N . ALA B 1 10 ? 26.037 14.548 13.783 1.00 66.58 10 ALA B N 1
ATOM 1937 C CA . ALA B 1 10 ? 27.361 14.238 13.256 1.00 68.52 10 ALA B CA 1
ATOM 1938 C C . ALA B 1 10 ? 28.278 13.790 14.389 1.00 78.34 10 ALA B C 1
ATOM 1939 O O . ALA B 1 10 ? 28.144 14.253 15.526 1.00 87.48 10 ALA B O 1
ATOM 1941 N N . LYS B 1 11 ? 29.219 12.890 14.063 1.00 77.19 11 LYS B N 1
ATOM 1942 C CA . LYS B 1 11 ? 30.148 12.314 15.038 1.00 75.77 11 LYS B CA 1
ATOM 1943 C C . LYS B 1 11 ? 31.390 11.767 14.340 1.00 72.93 11 LYS B C 1
ATOM 1944 O O . LYS B 1 11 ? 31.318 11.268 13.217 1.00 72.14 11 LYS B O 1
ATOM 1950 N N . SER B 1 12 ? 32.530 11.849 15.028 1.00 75.44 12 SER B N 1
ATOM 1951 C CA . SER B 1 12 ? 33.809 11.418 14.476 1.00 81.48 12 SER B CA 1
ATOM 1952 C C . SER B 1 12 ? 34.621 10.666 15.522 1.00 89.38 12 SER B C 1
ATOM 1953 O O . SER B 1 12 ? 34.528 10.929 16.723 1.00 92.46 12 SER B O 1
ATOM 1956 N N . TYR B 1 13 ? 35.432 9.732 15.042 1.00 96.64 13 TYR B N 1
ATOM 1957 C CA . TYR B 1 13 ? 36.264 8.892 15.892 1.00 95.68 13 TYR B CA 1
ATOM 1958 C C . TYR B 1 13 ? 37.651 8.861 15.280 1.00 104.46 13 TYR B C 1
ATOM 1959 O O . TYR B 1 13 ? 37.841 8.294 14.199 1.00 114.59 13 TYR B O 1
ATOM 1968 N N . LYS B 1 14 ? 38.607 9.482 15.969 1.00 105.73 14 LYS B N 1
ATOM 1969 C CA . LYS B 1 14 ? 39.992 9.565 15.512 1.00 114.42 14 LYS B CA 1
ATOM 1970 C C . LYS B 1 14 ? 40.082 10.193 14.119 1.00 108.16 14 LYS B C 1
ATOM 1971 O O . LYS B 1 14 ? 40.720 9.657 13.211 1.00 113.95 14 LYS B O 1
ATOM 1974 N N . LYS B 1 15 ? 39.425 11.350 13.964 1.00 88.54 15 LYS B N 1
ATOM 1975 C CA . LYS B 1 15 ? 39.445 12.134 12.723 1.00 94.74 15 LYS B CA 1
ATOM 1976 C C . LYS B 1 15 ? 38.820 11.380 11.549 1.00 110.15 15 LYS B C 1
ATOM 1977 O O . LYS B 1 15 ? 39.197 11.588 10.393 1.00 118.35 15 LYS B O 1
ATOM 1981 N N . ARG B 1 16 ? 37.859 10.504 11.831 1.00 110.27 16 ARG B N 1
ATOM 1982 C CA . ARG B 1 16 ? 37.120 9.772 10.810 1.00 106.20 16 ARG B CA 1
ATOM 1983 C C . ARG B 1 16 ? 35.643 10.072 11.017 1.00 105.96 16 ARG B C 1
ATOM 1984 O O . ARG B 1 16 ? 35.131 9.911 12.127 1.00 115.31 16 ARG B O 1
ATOM 1992 N N . LYS B 1 17 ? 34.968 10.512 9.955 1.00 92.15 17 LYS B N 1
ATOM 1993 C CA . LYS B 1 17 ? 33.564 10.922 10.018 1.00 77.06 17 LYS B CA 1
ATOM 1994 C C . LYS B 1 17 ? 32.645 9.710 9.891 1.00 85.24 17 LYS B C 1
ATOM 1995 O O . LYS B 1 17 ? 32.412 9.214 8.784 1.00 90.73 17 LYS B O 1
ATOM 2001 N N . VAL B 1 18 ? 32.073 9.279 11.010 1.00 91.37 18 VAL B N 1
ATOM 2002 C CA . VAL B 1 18 ? 31.227 8.084 11.062 1.00 91.61 18 VAL B CA 1
ATOM 2003 C C . VAL B 1 18 ? 29.783 8.394 10.694 1.00 89.60 18 VAL B C 1
ATOM 2004 O O . VAL B 1 18 ? 29.110 7.600 10.031 1.00 87.02 18 VAL B O 1
ATOM 2008 N N . VAL B 1 19 ? 29.296 9.514 11.216 1.00 89.85 19 VAL B N 1
ATOM 2009 C CA . VAL B 1 19 ? 27.964 10.051 10.982 1.00 79.17 19 VAL B CA 1
ATOM 2010 C C . VAL B 1 19 ? 28.136 11.497 10.542 1.00 80.14 19 VAL B C 1
ATOM 2011 O O . VAL B 1 19 ? 28.760 12.293 11.253 1.00 81.13 19 VAL B O 1
ATOM 2015 N N . SER B 1 20 ? 27.591 11.844 9.378 1.00 79.10 20 SER B N 1
ATOM 2016 C CA . SER B 1 20 ? 27.760 13.211 8.906 1.00 79.96 20 SER B CA 1
ATOM 2017 C C . SER B 1 20 ? 26.469 14.021 8.921 1.00 78.36 20 SER B C 1
ATOM 2018 O O . SER B 1 20 ? 26.483 15.206 9.247 1.00 83.76 20 SER B O 1
ATOM 2021 N N . ASP B 1 21 ? 25.348 13.421 8.579 1.00 78.86 21 ASP B N 1
ATOM 2022 C CA . ASP B 1 21 ? 24.103 14.162 8.501 1.00 75.90 21 ASP B CA 1
ATOM 2023 C C . ASP B 1 21 ? 23.014 13.113 8.671 1.00 80.27 21 ASP B C 1
ATOM 2024 O O . ASP B 1 21 ? 22.737 12.345 7.745 1.00 92.96 21 ASP B O 1
ATOM 2029 N N . VAL B 1 22 ? 22.443 13.046 9.869 1.00 75.07 22 VAL B N 1
ATOM 2030 C CA . VAL B 1 22 ? 21.434 12.036 10.170 1.00 77.98 22 VAL B CA 1
ATOM 2031 C C . VAL B 1 22 ? 20.319 12.688 10.975 1.00 79.00 22 VAL B C 1
ATOM 2032 O O . VAL B 1 22 ? 20.552 13.148 12.100 1.00 78.78 22 VAL B O 1
ATOM 2036 N N . SER B 1 23 ? 19.109 12.698 10.420 1.00 82.41 23 SER B N 1
ATOM 2037 C CA . SER B 1 23 ? 17.933 13.240 11.083 1.00 81.08 23 SER B CA 1
ATOM 2038 C C . SER B 1 23 ? 16.825 12.193 11.128 1.00 84.28 23 SER B C 1
ATOM 2039 O O . SER B 1 23 ? 16.610 11.459 10.156 1.00 93.92 23 SER B O 1
ATOM 2042 N N . LEU B 1 24 ? 16.115 12.148 12.255 1.00 78.00 24 LEU B N 1
ATOM 2043 C CA . LEU B 1 24 ? 15.001 11.230 12.450 1.00 80.45 24 LEU B CA 1
ATOM 2044 C C . LEU B 1 24 ? 14.151 11.719 13.621 1.00 79.42 24 LEU B C 1
ATOM 2045 O O . LEU B 1 24 ? 14.595 12.523 14.444 1.00 73.78 24 LEU B O 1
ATOM 2050 N N . GLN B 1 25 ? 12.926 11.197 13.703 1.00 80.81 25 GLN B N 1
ATOM 2051 C CA . GLN B 1 25 ? 12.099 11.450 14.879 1.00 75.91 25 GLN B CA 1
ATOM 2052 C C . GLN B 1 25 ? 11.146 10.288 15.142 1.00 71.56 25 GLN B C 1
ATOM 2053 O O . GLN B 1 25 ? 10.739 9.576 14.223 1.00 70.09 25 GLN B O 1
ATOM 2059 N N . VAL B 1 26 ? 10.794 10.132 16.420 1.00 67.54 26 VAL B N 1
ATOM 2060 C CA . VAL B 1 26 ? 9.851 9.141 16.921 1.00 67.52 26 VAL B CA 1
ATOM 2061 C C . VAL B 1 26 ? 8.810 9.870 17.755 1.00 68.24 26 VAL B C 1
ATOM 2062 O O . VAL B 1 26 ? 9.166 10.638 18.655 1.00 75.29 26 VAL B O 1
ATOM 2066 N N . GLU B 1 27 ? 7.535 9.630 17.467 1.00 72.65 27 GLU B N 1
ATOM 2067 C CA . GLU B 1 27 ? 6.440 10.254 18.198 1.00 85.89 27 GLU B CA 1
ATOM 2068 C C . GLU B 1 27 ? 5.748 9.212 19.067 1.00 90.30 27 GLU B C 1
ATOM 2069 O O . GLU B 1 27 ? 5.672 8.034 18.708 1.00 91.89 27 GLU B O 1
ATOM 2075 N N . SER B 1 28 ? 5.239 9.660 20.212 1.00 86.71 28 SER B N 1
ATOM 2076 C CA . SER B 1 28 ? 4.506 8.799 21.132 1.00 77.82 28 SER B CA 1
ATOM 2077 C C . SER B 1 28 ? 3.466 7.940 20.420 1.00 86.53 28 SER B C 1
ATOM 2078 O O . SER B 1 28 ? 2.482 8.463 19.895 1.00 101.92 28 SER B O 1
ATOM 2081 N N . GLY B 1 29 ? 3.670 6.628 20.398 1.00 75.26 29 GLY B N 1
ATOM 2082 C CA . GLY B 1 29 ? 2.715 5.716 19.817 1.00 67.14 29 GLY B CA 1
ATOM 2083 C C . GLY B 1 29 ? 3.069 5.223 18.440 1.00 68.21 29 GLY B C 1
ATOM 2084 O O . GLY B 1 29 ? 2.165 4.831 17.688 1.00 67.97 29 GLY B O 1
ATOM 2085 N N . GLN B 1 30 ? 4.350 5.204 18.100 1.00 73.03 30 GLN B N 1
ATOM 2086 C CA . GLN B 1 30 ? 4.825 4.893 16.767 1.00 81.51 30 GLN B CA 1
ATOM 2087 C C . GLN B 1 30 ? 6.083 4.050 16.901 1.00 80.61 30 GLN B C 1
ATOM 2088 O O . GLN B 1 30 ? 6.930 4.345 17.747 1.00 78.80 30 GLN B O 1
ATOM 2094 N N . ILE B 1 31 ? 6.202 2.992 16.090 1.00 83.32 31 ILE B N 1
ATOM 2095 C CA . ILE B 1 31 ? 7.418 2.180 16.060 1.00 80.25 31 ILE B CA 1
ATOM 2096 C C . ILE B 1 31 ? 8.284 2.649 14.901 1.00 79.39 31 ILE B C 1
ATOM 2097 O O . ILE B 1 31 ? 7.798 2.791 13.771 1.00 84.33 31 ILE B O 1
ATOM 2102 N N . VAL B 1 32 ? 9.564 2.904 15.181 1.00 67.48 32 VAL B N 1
ATOM 2103 C CA . VAL B 1 32 ? 10.473 3.510 14.212 1.00 73.17 32 VAL B CA 1
ATOM 2104 C C . VAL B 1 32 ? 11.725 2.649 14.138 1.00 66.62 32 VAL B C 1
ATOM 2105 O O . VAL B 1 32 ? 12.353 2.366 15.165 1.00 65.30 32 VAL B O 1
ATOM 2109 N N . GLY B 1 33 ? 12.079 2.227 12.924 1.00 66.26 33 GLY B N 1
ATOM 2110 C CA . GLY B 1 33 ? 13.250 1.425 12.701 1.00 69.70 33 GLY B CA 1
ATOM 2111 C C . GLY B 1 33 ? 14.366 2.268 12.126 1.00 71.57 33 GLY B C 1
ATOM 2112 O O . GLY B 1 33 ? 14.206 2.909 11.092 1.00 75.62 33 GLY B O 1
ATOM 2113 N N . LEU B 1 34 ? 15.480 2.283 12.819 1.00 67.59 34 LEU B N 1
ATOM 2114 C CA . LEU B 1 34 ? 16.693 2.924 12.337 1.00 63.12 34 LEU B CA 1
ATOM 2115 C C . LEU B 1 34 ? 17.555 1.806 11.791 1.00 63.21 34 LEU B C 1
ATOM 2116 O O . LEU B 1 34 ? 18.100 0.996 12.553 1.00 64.71 34 LEU B O 1
ATOM 2121 N N . LEU B 1 35 ? 17.641 1.734 10.470 1.00 66.24 35 LEU B N 1
ATOM 2122 C CA . LEU B 1 35 ? 18.294 0.625 9.787 1.00 67.36 35 LEU B CA 1
ATOM 2123 C C . LEU B 1 35 ? 19.369 1.172 8.854 1.00 72.88 35 LEU B C 1
ATOM 2124 O O . LEU B 1 35 ? 19.546 2.389 8.718 1.00 90.12 35 LEU B O 1
ATOM 2129 N N . GLY B 1 36 ? 20.092 0.265 8.205 1.00 65.41 36 GLY B N 1
ATOM 2130 C CA . GLY B 1 36 ? 21.087 0.651 7.228 1.00 67.07 36 GLY B CA 1
ATOM 2131 C C . GLY B 1 36 ? 22.312 -0.236 7.280 1.00 69.13 36 GLY B C 1
ATOM 2132 O O . GLY B 1 36 ? 22.479 -1.040 8.206 1.00 65.82 36 GLY B O 1
ATOM 2133 N N . PRO B 1 37 ? 23.193 -0.106 6.278 1.00 74.01 37 PRO B N 1
ATOM 2134 C CA . PRO B 1 37 ? 24.403 -0.934 6.230 1.00 71.17 37 PRO B CA 1
ATOM 2135 C C . PRO B 1 37 ? 25.113 -1.012 7.575 1.00 73.51 37 PRO B C 1
ATOM 2136 O O . PRO B 1 37 ? 24.962 -0.151 8.439 1.00 78.10 37 PRO B O 1
ATOM 2140 N N . ASN B 1 38 ? 25.882 -2.079 7.750 1.00 84.38 38 ASN B N 1
ATOM 2141 C CA . ASN B 1 38 ? 26.488 -2.359 9.043 1.00 73.91 38 ASN B CA 1
ATOM 2142 C C . ASN B 1 38 ? 27.625 -1.387 9.312 1.00 77.76 38 ASN B C 1
ATOM 2143 O O . ASN B 1 38 ? 28.632 -1.370 8.592 1.00 80.09 38 ASN B O 1
ATOM 2148 N N . GLY B 1 39 ? 27.460 -0.585 10.363 1.00 76.75 39 GLY B N 1
ATOM 2149 C CA . GLY B 1 39 ? 28.444 0.410 10.741 1.00 73.44 39 GLY B CA 1
ATOM 2150 C C . GLY B 1 39 ? 28.569 1.585 9.800 1.00 78.24 39 GLY B C 1
ATOM 2151 O O . GLY B 1 39 ? 29.635 2.193 9.730 1.00 82.23 39 GLY B O 1
ATOM 2152 N N . ALA B 1 40 ? 27.513 1.924 9.065 1.00 82.76 40 ALA B N 1
ATOM 2153 C CA . ALA B 1 40 ? 27.519 3.074 8.170 1.00 85.43 40 ALA B CA 1
ATOM 2154 C C . ALA B 1 40 ? 26.835 4.304 8.784 1.00 82.18 40 ALA B C 1
ATOM 2155 O O . ALA B 1 40 ? 26.481 5.235 8.051 1.00 82.15 40 ALA B O 1
ATOM 2157 N N . GLY B 1 41 ? 26.635 4.323 10.102 1.00 76.48 41 GLY B N 1
ATOM 2158 C CA . GLY B 1 41 ? 26.086 5.467 10.800 1.00 73.90 41 GLY B CA 1
ATOM 2159 C C . GLY B 1 41 ? 24.860 5.203 11.658 1.00 75.03 41 GLY B C 1
ATOM 2160 O O . GLY B 1 41 ? 24.578 5.999 12.566 1.00 76.66 41 GLY B O 1
ATOM 2161 N N . LYS B 1 42 ? 24.093 4.142 11.407 1.00 74.09 42 LYS B N 1
ATOM 2162 C CA . LYS B 1 42 ? 22.878 3.955 12.202 1.00 70.38 42 LYS B CA 1
ATOM 2163 C C . LYS B 1 42 ? 23.187 3.741 13.679 1.00 66.73 42 LYS B C 1
ATOM 2164 O O . LYS B 1 42 ? 22.490 4.277 14.546 1.00 64.48 42 LYS B O 1
ATOM 2170 N N . THR B 1 43 ? 24.217 2.957 13.991 1.00 70.91 43 THR B N 1
ATOM 2171 C CA . THR B 1 43 ? 24.404 2.539 15.374 1.00 71.99 43 THR B CA 1
ATOM 2172 C C . THR B 1 43 ? 24.927 3.688 16.220 1.00 76.38 43 THR B C 1
ATOM 2173 O O . THR B 1 43 ? 24.497 3.882 17.363 1.00 85.21 43 THR B O 1
ATOM 2177 N N . THR B 1 44 ? 25.869 4.445 15.669 1.00 76.04 44 THR B N 1
ATOM 2178 C CA . THR B 1 44 ? 26.376 5.644 16.320 1.00 75.55 44 THR B CA 1
ATOM 2179 C C . THR B 1 44 ? 25.284 6.704 16.467 1.00 75.93 44 THR B C 1
ATOM 2180 O O . THR B 1 44 ? 25.238 7.431 17.467 1.00 81.90 44 THR B O 1
ATOM 2184 N N . SER B 1 45 ? 24.392 6.803 15.480 1.00 59.97 45 SER B N 1
ATOM 2185 C CA . SER B 1 45 ? 23.262 7.712 15.600 1.00 60.31 45 SER B CA 1
ATOM 2186 C C . SER B 1 45 ? 22.354 7.288 16.741 1.00 70.15 45 SER B C 1
ATOM 2187 O O . SER B 1 45 ? 21.930 8.113 17.557 1.00 75.57 45 SER B O 1
ATOM 2190 N N . PHE B 1 46 ? 22.074 5.988 16.833 1.00 78.39 46 PHE B N 1
ATOM 2191 C CA . PHE B 1 46 ? 21.226 5.485 17.907 1.00 74.75 46 PHE B CA 1
ATOM 2192 C C . PHE B 1 46 ? 21.817 5.801 19.281 1.00 80.67 46 PHE B C 1
ATOM 2193 O O . PHE B 1 46 ? 21.082 6.160 20.210 1.00 80.00 46 PHE B O 1
ATOM 2201 N N . TYR B 1 47 ? 23.148 5.681 19.419 1.00 79.49 47 TYR B N 1
ATOM 2202 C CA . TYR B 1 47 ? 23.814 5.909 20.698 1.00 66.17 47 TYR B CA 1
ATOM 2203 C C . TYR B 1 47 ? 23.922 7.399 21.015 1.00 71.80 47 TYR B C 1
ATOM 2204 O O . TYR B 1 47 ? 23.960 7.781 22.195 1.00 72.20 47 TYR B O 1
ATOM 2213 N N . MET B 1 48 ? 23.983 8.261 19.993 1.00 70.72 48 MET B N 1
ATOM 2214 C CA . MET B 1 48 ? 23.888 9.692 20.281 1.00 69.87 48 MET B CA 1
ATOM 2215 C C . MET B 1 48 ? 22.522 10.025 20.864 1.00 68.35 48 MET B C 1
ATOM 2216 O O . MET B 1 48 ? 22.417 10.783 21.836 1.00 81.88 48 MET B O 1
ATOM 2221 N N . ILE B 1 49 ? 21.468 9.428 20.324 1.00 72.94 49 ILE B N 1
ATOM 2222 C CA . ILE B 1 49 ? 20.147 9.691 20.870 1.00 72.52 49 ILE B CA 1
ATOM 2223 C C . ILE B 1 49 ? 20.033 9.130 22.281 1.00 73.38 49 ILE B C 1
ATOM 2224 O O . ILE B 1 49 ? 19.436 9.754 23.165 1.00 66.96 49 ILE B O 1
ATOM 2229 N N . VAL B 1 50 ? 20.646 7.973 22.529 1.00 79.11 50 VAL B N 1
ATOM 2230 C CA . VAL B 1 50 ? 20.553 7.364 23.851 1.00 80.25 50 VAL B CA 1
ATOM 2231 C C . VAL B 1 50 ? 21.269 8.220 24.879 1.00 74.59 50 VAL B C 1
ATOM 2232 O O . VAL B 1 50 ? 20.765 8.436 25.988 1.00 71.46 50 VAL B O 1
ATOM 2236 N N . GLY B 1 51 ? 22.454 8.715 24.530 1.00 69.87 51 GLY B N 1
ATOM 2237 C CA . GLY B 1 51 ? 23.309 9.413 25.461 1.00 68.56 51 GLY B CA 1
ATOM 2238 C C . GLY B 1 51 ? 24.623 8.722 25.719 1.00 77.14 51 GLY B C 1
ATOM 2239 O O . GLY B 1 51 ? 25.446 9.256 26.470 1.00 89.07 51 GLY B O 1
ATOM 2240 N N . LEU B 1 52 ? 24.858 7.555 25.123 1.00 75.52 52 LEU B N 1
ATOM 2241 C CA . LEU B 1 52 ? 26.109 6.843 25.360 1.00 71.27 52 LEU B CA 1
ATOM 2242 C C . LEU B 1 52 ? 27.259 7.397 24.554 1.00 71.35 52 LEU B C 1
ATOM 2243 O O . LEU B 1 52 ? 28.407 7.004 24.787 1.00 79.93 52 LEU B O 1
ATOM 2248 N N . VAL B 1 53 ? 26.974 8.247 23.581 1.00 68.87 53 VAL B N 1
ATOM 2249 C CA . VAL B 1 53 ? 27.995 8.822 22.724 1.00 69.69 53 VAL B CA 1
ATOM 2250 C C . VAL B 1 53 ? 27.772 10.322 22.687 1.00 73.82 53 VAL B C 1
ATOM 2251 O O . VAL B 1 53 ? 26.659 10.784 22.403 1.00 85.65 53 VAL B O 1
ATOM 2255 N N . ALA B 1 54 ? 28.818 11.077 23.005 1.00 74.56 54 ALA B N 1
ATOM 2256 C CA . ALA B 1 54 ? 28.711 12.525 22.956 1.00 78.96 54 ALA B CA 1
ATOM 2257 C C . ALA B 1 54 ? 28.617 12.970 21.508 1.00 82.25 54 ALA B C 1
ATOM 2258 O O . ALA B 1 54 ? 29.492 12.660 20.688 1.00 91.99 54 ALA B O 1
ATOM 2260 N N . ARG B 1 55 ? 27.538 13.683 21.205 1.00 77.78 55 ARG B N 1
ATOM 2261 C CA . ARG B 1 55 ? 27.317 14.238 19.881 1.00 71.52 55 ARG B CA 1
ATOM 2262 C C . ARG B 1 55 ? 28.350 15.310 19.573 1.00 83.31 55 ARG B C 1
ATOM 2263 O O . ARG B 1 55 ? 28.729 16.110 20.433 1.00 93.63 55 ARG B O 1
ATOM 2271 N N . ASP B 1 56 ? 28.781 15.352 18.319 1.00 85.29 56 ASP B N 1
ATOM 2272 C CA . ASP B 1 56 ? 29.707 16.392 17.901 1.00 81.27 56 ASP B CA 1
ATOM 2273 C C . ASP B 1 56 ? 29.017 17.559 17.204 1.00 87.88 56 ASP B C 1
ATOM 2274 O O . ASP B 1 56 ? 29.500 18.690 17.316 1.00 96.67 56 ASP B O 1
ATOM 2279 N N . GLU B 1 57 ? 27.889 17.307 16.527 1.00 89.82 57 GLU B N 1
ATOM 2280 C CA . GLU B 1 57 ? 27.092 18.279 15.789 1.00 88.05 57 GLU B CA 1
ATOM 2281 C C . GLU B 1 57 ? 25.660 17.760 15.714 1.00 84.93 57 GLU B C 1
ATOM 2282 O O . GLU B 1 57 ? 25.446 16.545 15.657 1.00 86.19 57 GLU B O 1
ATOM 2288 N N . GLY B 1 58 ? 24.692 18.672 15.704 1.00 73.18 58 GLY B N 1
ATOM 2289 C CA . GLY B 1 58 ? 23.284 18.325 15.707 1.00 71.64 58 GLY B CA 1
ATOM 2290 C C . GLY B 1 58 ? 22.639 18.582 17.052 1.00 71.14 58 GLY B C 1
ATOM 2291 O O . GLY B 1 58 ? 23.295 18.877 18.047 1.00 75.44 58 GLY B O 1
ATOM 2292 N N . THR B 1 59 ? 21.310 18.454 17.054 1.00 84.94 59 THR B N 1
ATOM 2293 C CA . THR B 1 59 ? 20.445 18.858 18.150 1.00 95.34 59 THR B CA 1
ATOM 2294 C C . THR B 1 59 ? 19.446 17.729 18.405 1.00 95.99 59 THR B C 1
ATOM 2295 O O . THR B 1 59 ? 18.928 17.121 17.455 1.00 97.74 59 THR B O 1
ATOM 2299 N N . ILE B 1 60 ? 19.259 17.384 19.689 1.00 91.56 60 ILE B N 1
ATOM 2300 C CA . ILE B 1 60 ? 18.376 16.298 20.131 1.00 79.72 60 ILE B CA 1
ATOM 2301 C C . ILE B 1 60 ? 17.390 16.897 21.110 1.00 81.68 60 ILE B C 1
ATOM 2302 O O . ILE B 1 60 ? 17.796 17.457 22.134 1.00 89.78 60 ILE B O 1
ATOM 2307 N N . THR B 1 61 ? 16.108 16.808 20.784 1.00 83.17 61 THR B N 1
ATOM 2308 C CA . THR B 1 61 ? 15.062 17.507 21.507 1.00 89.15 61 THR B CA 1
ATOM 2309 C C . THR B 1 61 ? 13.898 16.563 21.758 1.00 89.79 61 THR B C 1
ATOM 2310 O O . THR B 1 61 ? 13.452 15.871 20.840 1.00 98.27 61 THR B O 1
ATOM 2314 N N . ILE B 1 62 ? 13.410 16.533 22.992 1.00 86.07 62 ILE B N 1
ATOM 2315 C CA . ILE B 1 62 ? 12.159 15.867 23.324 1.00 89.61 62 ILE B CA 1
ATOM 2316 C C . ILE B 1 62 ? 11.202 16.953 23.795 1.00 96.70 62 ILE B C 1
ATOM 2317 O O . ILE B 1 62 ? 11.456 17.619 24.807 1.00 103.89 62 ILE B O 1
ATOM 2322 N N . ASP B 1 63 ? 10.124 17.158 23.027 1.00 102.48 63 ASP B N 1
ATOM 2323 C CA . ASP B 1 63 ? 9.132 18.211 23.277 1.00 105.41 63 ASP B CA 1
ATOM 2324 C C . ASP B 1 63 ? 9.779 19.593 23.285 1.00 113.71 63 ASP B C 1
ATOM 2325 O O . ASP B 1 63 ? 9.614 20.372 24.226 1.00 124.07 63 ASP B O 1
ATOM 2330 N N . ASP B 1 64 ? 10.526 19.890 22.221 1.00 113.05 64 ASP B N 1
ATOM 2331 C CA . ASP B 1 64 ? 11.192 21.177 22.024 1.00 126.48 64 ASP B CA 1
ATOM 2332 C C . ASP B 1 64 ? 12.111 21.553 23.188 1.00 122.20 64 ASP B C 1
ATOM 2333 O O . ASP B 1 64 ? 12.367 22.741 23.423 1.00 136.43 64 ASP B O 1
ATOM 2335 N N . ASN B 1 65 ? 12.613 20.571 23.929 1.00 100.04 65 ASN B N 1
ATOM 2336 C CA . ASN B 1 65 ? 13.548 20.806 25.024 1.00 97.76 65 ASN B CA 1
ATOM 2337 C C . ASN B 1 65 ? 14.848 20.100 24.687 1.00 103.76 65 ASN B C 1
ATOM 2338 O O . ASN B 1 65 ? 14.861 18.882 24.466 1.00 102.35 65 ASN B O 1
ATOM 2343 N N . ASP B 1 66 ? 15.935 20.854 24.665 1.00 103.46 66 ASP B N 1
ATOM 2344 C CA . ASP B 1 66 ? 17.207 20.320 24.202 1.00 89.80 66 ASP B CA 1
ATOM 2345 C C . ASP B 1 66 ? 17.882 19.476 25.269 1.00 82.98 66 ASP B C 1
ATOM 2346 O O . ASP B 1 66 ? 18.273 20.005 26.314 1.00 81.36 66 ASP B O 1
ATOM 2351 N N . ILE B 1 67 ? 18.046 18.179 24.984 1.00 78.64 67 ILE B N 1
ATOM 2352 C CA . ILE B 1 67 ? 18.667 17.250 25.908 1.00 76.92 67 ILE B CA 1
ATOM 2353 C C . ILE B 1 67 ? 20.036 16.769 25.408 1.00 83.91 67 ILE B C 1
ATOM 2354 O O . ILE B 1 67 ? 20.607 15.837 25.984 1.00 87.31 67 ILE B O 1
ATOM 2359 N N . SER B 1 68 ? 20.584 17.407 24.362 1.00 86.54 68 SER B N 1
ATOM 2360 C CA . SER B 1 68 ? 21.803 16.922 23.703 1.00 80.64 68 SER B CA 1
ATOM 2361 C C . SER B 1 68 ? 22.936 16.705 24.702 1.00 93.51 68 SER B C 1
ATOM 2362 O O . SER B 1 68 ? 23.432 15.589 24.868 1.00 108.51 68 SER B O 1
ATOM 2365 N N . ILE B 1 69 ? 23.353 17.772 25.384 1.00 97.58 69 ILE B N 1
ATOM 2366 C CA . ILE B 1 69 ? 24.459 17.711 26.331 1.00 92.55 69 ILE B CA 1
ATOM 2367 C C . ILE B 1 69 ? 24.129 16.929 27.593 1.00 85.01 69 ILE B C 1
ATOM 2368 O O . ILE B 1 69 ? 25.048 16.590 28.350 1.00 88.27 69 ILE B O 1
ATOM 2373 N N . LEU B 1 70 ? 22.849 16.628 27.840 1.00 83.48 70 LEU B N 1
ATOM 2374 C CA . LEU B 1 70 ? 22.464 15.990 29.095 1.00 82.36 70 LEU B CA 1
ATOM 2375 C C . LEU B 1 70 ? 23.117 14.615 29.211 1.00 80.20 70 LEU B C 1
ATOM 2376 O O . LEU B 1 70 ? 23.166 13.864 28.232 1.00 75.38 70 LEU B O 1
ATOM 2381 N N . PRO B 1 71 ? 23.670 14.277 30.380 1.00 80.13 71 PRO B N 1
ATOM 2382 C CA . PRO B 1 71 ? 24.181 12.921 30.602 1.00 85.32 71 PRO B CA 1
ATOM 2383 C C . PRO B 1 71 ? 23.051 11.897 30.623 1.00 83.63 71 PRO B C 1
ATOM 2384 O O . PRO B 1 71 ? 21.885 12.283 30.529 1.00 76.08 71 PRO B O 1
ATOM 2388 N N . MET B 1 72 ? 23.371 10.602 30.730 1.00 95.02 72 MET B N 1
ATOM 2389 C CA . MET B 1 72 ? 22.334 9.569 30.678 1.00 91.10 72 MET B CA 1
ATOM 2390 C C . MET B 1 72 ? 21.226 9.857 31.675 1.00 76.51 72 MET B C 1
ATOM 2391 O O . MET B 1 72 ? 20.052 9.967 31.305 1.00 81.64 72 MET B O 1
ATOM 2396 N N . HIS B 1 73 ? 21.595 10.002 32.948 1.00 74.60 73 HIS B N 1
ATOM 2397 C CA . HIS B 1 73 ? 20.615 10.166 34.014 1.00 80.20 73 HIS B CA 1
ATOM 2398 C C . HIS B 1 73 ? 19.658 11.319 33.736 1.00 85.20 73 HIS B C 1
ATOM 2399 O O . HIS B 1 73 ? 18.451 11.207 33.979 1.00 87.02 73 HIS B O 1
ATOM 2406 N N . SER B 1 74 ? 20.171 12.436 33.229 1.00 90.81 74 SER B N 1
ATOM 2407 C CA . SER B 1 74 ? 19.309 13.594 33.032 1.00 91.24 74 SER B CA 1
ATOM 2408 C C . SER B 1 74 ? 18.341 13.369 31.879 1.00 86.64 74 SER B C 1
ATOM 2409 O O . SER B 1 74 ? 17.149 13.682 31.988 1.00 87.79 74 SER B O 1
ATOM 2412 N N . ARG B 1 75 ? 18.825 12.817 30.768 1.00 81.94 75 ARG B N 1
ATOM 2413 C CA . ARG B 1 75 ? 17.895 12.531 29.688 1.00 79.72 75 ARG B CA 1
ATOM 2414 C C . ARG B 1 75 ? 17.061 11.303 29.951 1.00 82.05 75 ARG B C 1
ATOM 2415 O O . ARG B 1 75 ? 16.122 11.043 29.193 1.00 95.38 75 ARG B O 1
ATOM 2423 N N . SER B 1 76 ? 17.364 10.535 30.991 1.00 83.78 76 SER B N 1
ATOM 2424 C CA . SER B 1 76 ? 16.383 9.530 31.380 1.00 82.10 76 SER B CA 1
ATOM 2425 C C . SER B 1 76 ? 15.259 10.140 32.201 1.00 90.09 76 SER B C 1
ATOM 2426 O O . SER B 1 76 ? 14.114 9.693 32.108 1.00 89.02 76 SER B O 1
ATOM 2429 N N . ARG B 1 77 ? 15.568 11.149 33.022 1.00 103.93 77 ARG B N 1
ATOM 2430 C CA . ARG B 1 77 ? 14.521 11.879 33.736 1.00 97.21 77 ARG B CA 1
ATOM 2431 C C . ARG B 1 77 ? 13.684 12.732 32.796 1.00 91.23 77 ARG B C 1
ATOM 2432 O O . ARG B 1 77 ? 12.543 13.069 33.128 1.00 90.91 77 ARG B O 1
ATOM 2440 N N . MET B 1 78 ? 14.233 13.093 31.635 1.00 94.63 78 MET B N 1
ATOM 2441 C CA . MET B 1 78 ? 13.455 13.793 30.624 1.00 95.39 78 MET B CA 1
ATOM 2442 C C . MET B 1 78 ? 12.416 12.900 29.975 1.00 93.89 78 MET B C 1
ATOM 2443 O O . MET B 1 78 ? 11.501 13.414 29.330 1.00 110.00 78 MET B O 1
ATOM 2448 N N . GLY B 1 79 ? 12.533 11.586 30.116 1.00 87.67 79 GLY B N 1
ATOM 2449 C CA . GLY B 1 79 ? 11.536 10.712 29.532 1.00 93.38 79 GLY B CA 1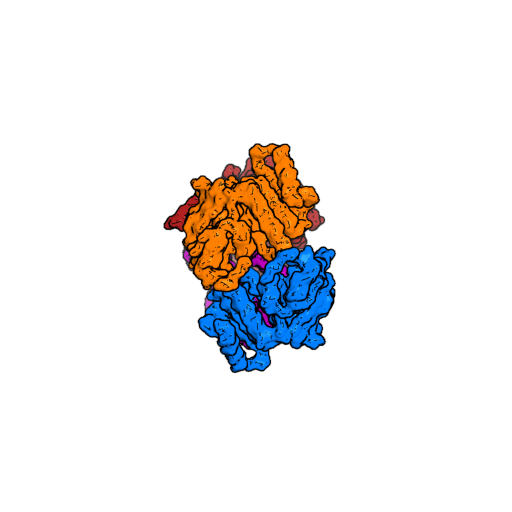
ATOM 2450 C C . GLY B 1 79 ? 12.071 9.784 28.462 1.00 89.06 79 GLY B C 1
ATOM 2451 O O . GLY B 1 79 ? 11.363 9.438 27.513 1.00 96.10 79 GLY B O 1
ATOM 2452 N N . ILE B 1 80 ? 13.318 9.359 28.596 1.00 80.15 80 ILE B N 1
ATOM 2453 C CA . ILE B 1 80 ? 13.904 8.463 27.618 1.00 79.58 80 ILE B CA 1
ATOM 2454 C C . ILE B 1 80 ? 14.415 7.224 28.334 1.00 79.47 80 ILE B C 1
ATOM 2455 O O . ILE B 1 80 ? 15.219 7.330 29.269 1.00 82.08 80 ILE B O 1
ATOM 2460 N N . GLY B 1 81 ? 13.920 6.058 27.919 1.00 77.04 81 GLY B N 1
ATOM 2461 C CA . GLY B 1 81 ? 14.398 4.779 28.409 1.00 83.66 81 GLY B CA 1
ATOM 2462 C C . GLY B 1 81 ? 15.308 4.101 27.401 1.00 78.74 81 GLY B C 1
ATOM 2463 O O . GLY B 1 81 ? 15.246 4.372 26.198 1.00 78.30 81 GLY B O 1
ATOM 2464 N N . TYR B 1 82 ? 16.147 3.203 27.902 1.00 76.62 82 TYR B N 1
ATOM 2465 C CA . TYR B 1 82 ? 17.127 2.495 27.089 1.00 75.90 82 TYR B CA 1
ATOM 2466 C C . TYR B 1 82 ? 17.175 1.032 27.500 1.00 81.04 82 TYR B C 1
ATOM 2467 O O . TYR B 1 82 ? 17.326 0.711 28.684 1.00 81.69 82 TYR B O 1
ATOM 2476 N N . LEU B 1 83 ? 17.036 0.152 26.514 1.00 84.81 83 LEU B N 1
ATOM 2477 C CA . LEU B 1 83 ? 17.137 -1.292 26.712 1.00 75.32 83 LEU B CA 1
ATOM 2478 C C . LEU B 1 83 ? 18.274 -1.815 25.853 1.00 80.91 83 LEU B C 1
ATOM 2479 O O . LEU B 1 83 ? 18.108 -1.978 24.631 1.00 94.12 83 LEU B O 1
ATOM 2484 N N . PRO B 1 84 ? 19.435 -2.093 26.439 1.00 84.08 84 PRO B N 1
ATOM 2485 C CA . PRO B 1 84 ? 20.603 -2.532 25.662 1.00 87.25 84 PRO B CA 1
ATOM 2486 C C . PRO B 1 84 ? 20.549 -4.006 25.275 1.00 85.90 84 PRO B C 1
ATOM 2487 O O . PRO B 1 84 ? 19.775 -4.794 25.811 1.00 92.36 84 PRO B O 1
ATOM 2491 N N . GLN B 1 85 ? 21.422 -4.365 24.333 1.00 82.24 85 GLN B N 1
ATOM 2492 C CA . GLN B 1 85 ? 21.412 -5.703 23.754 1.00 84.39 85 GLN B CA 1
ATOM 2493 C C . GLN B 1 85 ? 21.865 -6.761 24.753 1.00 83.39 85 GLN B C 1
ATOM 2494 O O . GLN B 1 85 ? 21.228 -7.814 24.874 1.00 90.79 85 GLN B O 1
ATOM 2500 N N . GLU B 1 86 ? 22.955 -6.487 25.470 1.00 81.45 86 GLU B N 1
ATOM 2501 C CA . GLU B 1 86 ? 23.538 -7.362 26.476 1.00 75.79 86 GLU B CA 1
ATOM 2502 C C . GLU B 1 86 ? 22.641 -7.455 27.703 1.00 74.00 86 GLU B C 1
ATOM 2503 O O . GLU B 1 86 ? 21.783 -6.609 27.947 1.00 82.97 86 GLU B O 1
ATOM 2509 N N . ALA B 1 87 ? 22.866 -8.488 28.504 1.00 78.10 87 ALA B N 1
ATOM 2510 C CA . ALA B 1 87 ? 22.051 -8.688 29.698 1.00 82.92 87 ALA B CA 1
ATOM 2511 C C . ALA B 1 87 ? 22.282 -7.538 30.674 1.00 79.78 87 ALA B C 1
ATOM 2512 O O . ALA B 1 87 ? 23.403 -7.340 31.151 1.00 88.72 87 ALA B O 1
ATOM 2514 N N . SER B 1 88 ? 21.235 -6.763 30.951 1.00 73.83 88 SER B N 1
ATOM 2515 C CA . SER B 1 88 ? 21.351 -5.599 31.824 1.00 79.66 88 SER B CA 1
ATOM 2516 C C . SER B 1 88 ? 20.729 -5.818 33.199 1.00 83.98 88 SER B C 1
ATOM 2517 O O . SER B 1 88 ? 20.593 -4.859 33.965 1.00 82.11 88 SER B O 1
ATOM 2520 N N . ILE B 1 89 ? 20.372 -7.044 33.544 1.00 87.83 89 ILE B N 1
ATOM 2521 C CA . ILE B 1 89 ? 19.682 -7.271 34.805 1.00 83.63 89 ILE B CA 1
ATOM 2522 C C . ILE B 1 89 ? 20.705 -7.323 35.928 1.00 85.37 89 ILE B C 1
ATOM 2523 O O . ILE B 1 89 ? 21.854 -7.726 35.730 1.00 103.82 89 ILE B O 1
ATOM 2528 N N . PHE B 1 90 ? 20.296 -6.882 37.114 1.00 78.96 90 PHE B N 1
ATOM 2529 C CA . PHE B 1 90 ? 21.127 -6.984 38.315 1.00 86.80 90 PHE B CA 1
ATOM 2530 C C . PHE B 1 90 ? 21.185 -8.442 38.757 1.00 95.22 90 PHE B C 1
ATOM 2531 O O . PHE B 1 90 ? 20.243 -8.949 39.371 1.00 107.33 90 PHE B O 1
ATOM 2539 N N . ARG B 1 91 ? 22.298 -9.122 38.455 1.00 85.27 91 ARG B N 1
ATOM 2540 C CA . ARG B 1 91 ? 22.389 -10.551 38.726 1.00 83.79 91 ARG B CA 1
ATOM 2541 C C . ARG B 1 91 ? 22.163 -10.849 40.204 1.00 91.26 91 ARG B C 1
ATOM 2542 O O . ARG B 1 91 ? 21.478 -11.817 40.552 1.00 100.15 91 ARG B O 1
ATOM 2550 N N . LYS B 1 92 ? 22.726 -10.034 41.098 1.00 93.96 92 LYS B N 1
ATOM 2551 C CA . LYS B 1 92 ? 22.626 -10.323 42.519 1.00 96.23 92 LYS B CA 1
ATOM 2552 C C . LYS B 1 92 ? 21.425 -9.672 43.179 1.00 93.38 92 LYS B C 1
ATOM 2553 O O . LYS B 1 92 ? 21.479 -9.335 44.365 1.00 99.14 92 LYS B O 1
ATOM 2559 N N . LEU B 1 93 ? 20.319 -9.530 42.452 1.00 89.71 93 LEU B N 1
ATOM 2560 C CA . LEU B 1 93 ? 19.102 -8.911 42.972 1.00 93.68 93 LEU B CA 1
ATOM 2561 C C . LEU B 1 93 ? 17.869 -9.658 42.463 1.00 100.26 93 LEU B C 1
ATOM 2562 O O . LEU B 1 93 ? 17.855 -10.203 41.353 1.00 104.96 93 LEU B O 1
ATOM 2567 N N . SER B 1 94 ? 16.825 -9.673 43.277 1.00 92.24 94 SER B N 1
ATOM 2568 C CA . SER B 1 94 ? 15.622 -10.366 42.851 1.00 92.18 94 SER B CA 1
ATOM 2569 C C . SER B 1 94 ? 14.810 -9.512 41.881 1.00 91.70 94 SER B C 1
ATOM 2570 O O . SER B 1 94 ? 14.917 -8.282 41.848 1.00 89.73 94 SER B O 1
ATOM 2573 N N . VAL B 1 95 ? 13.964 -10.192 41.104 1.00 88.38 95 VAL B N 1
ATOM 2574 C CA . VAL B 1 95 ? 13.093 -9.507 40.151 1.00 84.30 95 VAL B CA 1
ATOM 2575 C C . VAL B 1 95 ? 12.240 -8.464 40.859 1.00 81.91 95 VAL B C 1
ATOM 2576 O O . VAL B 1 95 ? 12.124 -7.316 40.409 1.00 75.32 95 VAL B O 1
ATOM 2580 N N . GLU B 1 96 ? 11.604 -8.869 41.962 1.00 90.21 96 GLU B N 1
ATOM 2581 C CA . GLU B 1 96 ? 10.995 -7.930 42.895 1.00 85.18 96 GLU B CA 1
ATOM 2582 C C . GLU B 1 96 ? 11.920 -6.746 43.179 1.00 94.10 96 GLU B C 1
ATOM 2583 O O . GLU B 1 96 ? 11.520 -5.585 43.045 1.00 87.16 96 GLU B O 1
ATOM 2589 N N . ASP B 1 97 ? 13.173 -7.026 43.559 1.00 97.18 97 ASP B N 1
ATOM 2590 C CA . ASP B 1 97 ? 14.067 -5.968 44.026 1.00 86.81 97 ASP B CA 1
ATOM 2591 C C . ASP B 1 97 ? 14.577 -5.104 42.881 1.00 83.16 97 ASP B C 1
ATOM 2592 O O . ASP B 1 97 ? 14.802 -3.903 43.065 1.00 98.05 97 ASP B O 1
ATOM 2597 N N . ASN B 1 98 ? 14.804 -5.695 41.707 1.00 75.31 98 ASN B N 1
ATOM 2598 C CA . ASN B 1 98 ? 15.137 -4.905 40.520 1.00 73.09 98 ASN B CA 1
ATOM 2599 C C . ASN B 1 98 ? 14.104 -3.812 40.281 1.00 87.28 98 ASN B C 1
ATOM 2600 O O . ASN B 1 98 ? 14.442 -2.635 40.103 1.00 98.18 98 ASN B O 1
ATOM 2605 N N . ILE B 1 99 ? 12.828 -4.208 40.227 1.00 94.05 99 ILE B N 1
ATOM 2606 C CA . ILE B 1 99 ? 11.761 -3.277 39.889 1.00 87.08 99 ILE B CA 1
ATOM 2607 C C . ILE B 1 99 ? 11.538 -2.293 41.026 1.00 82.71 99 ILE B C 1
ATOM 2608 O O . ILE B 1 99 ? 11.416 -1.084 40.802 1.00 74.59 99 ILE B O 1
ATOM 2613 N N . MET B 1 100 ? 11.509 -2.781 42.265 1.00 84.09 100 MET B N 1
ATOM 2614 C CA . MET B 1 100 ? 11.353 -1.863 43.385 1.00 82.76 100 MET B CA 1
ATOM 2615 C C . MET B 1 100 ? 12.510 -0.871 43.441 1.00 91.90 100 MET B C 1
ATOM 2616 O O . MET B 1 100 ? 12.310 0.318 43.725 1.00 97.06 100 MET B O 1
ATOM 2621 N N . ALA B 1 101 ? 13.729 -1.335 43.160 1.00 94.58 101 ALA B N 1
ATOM 2622 C CA . ALA B 1 101 ? 14.887 -0.442 43.232 1.00 94.10 101 ALA B CA 1
ATOM 2623 C C . ALA B 1 101 ? 14.760 0.725 42.262 1.00 92.35 101 ALA B C 1
ATOM 2624 O O . ALA B 1 101 ? 15.243 1.829 42.547 1.00 97.77 101 ALA B O 1
ATOM 2626 N N . VAL B 1 102 ? 14.132 0.497 41.102 1.00 86.25 102 VAL B N 1
ATOM 2627 C CA . VAL B 1 102 ? 13.931 1.582 40.149 1.00 82.52 102 VAL B CA 1
ATOM 2628 C C . VAL B 1 102 ? 12.740 2.436 40.563 1.00 88.50 102 VAL B C 1
ATOM 2629 O O . VAL B 1 102 ? 12.753 3.664 40.412 1.00 90.79 102 VAL B O 1
ATOM 2633 N N . LEU B 1 103 ? 11.685 1.806 41.074 1.00 92.84 103 LEU B N 1
ATOM 2634 C CA . LEU B 1 103 ? 10.566 2.578 41.591 1.00 86.04 103 LEU B CA 1
ATOM 2635 C C . LEU B 1 103 ? 10.952 3.385 42.819 1.00 98.78 103 LEU B C 1
ATOM 2636 O O . LEU B 1 103 ? 10.315 4.408 43.095 1.00 101.14 103 LEU B O 1
ATOM 2641 N N . GLN B 1 104 ? 11.965 2.944 43.572 1.00 104.63 104 GLN B N 1
ATOM 2642 C CA . GLN B 1 104 ? 12.330 3.665 44.783 1.00 106.27 104 GLN B CA 1
ATOM 2643 C C . GLN B 1 104 ? 12.942 5.027 44.494 1.00 106.05 104 GLN B C 1
ATOM 2644 O O . GLN B 1 104 ? 13.175 5.790 45.439 1.00 111.61 104 GLN B O 1
ATOM 2650 N N . THR B 1 105 ? 13.211 5.353 43.225 1.00 97.77 105 THR B N 1
ATOM 2651 C CA . THR B 1 105 ? 13.772 6.666 42.914 1.00 98.03 105 THR B CA 1
ATOM 2652 C C . THR B 1 105 ? 12.695 7.731 42.776 1.00 97.29 105 THR B C 1
ATOM 2653 O O . THR B 1 105 ? 12.931 8.880 43.151 1.00 113.91 105 THR B O 1
ATOM 2657 N N . ARG B 1 106 ? 11.520 7.377 42.258 1.00 92.47 106 ARG B N 1
ATOM 2658 C CA . ARG B 1 106 ? 10.385 8.297 42.102 1.00 93.73 106 ARG B CA 1
ATOM 2659 C C . ARG B 1 106 ? 9.879 8.764 43.463 1.00 98.10 106 ARG B C 1
ATOM 2660 O O . ARG B 1 106 ? 9.066 8.095 44.104 1.00 99.21 106 ARG B O 1
ATOM 2668 N N . GLU B 1 107 ? 10.325 9.940 43.899 1.00 106.29 107 GLU B N 1
ATOM 2669 C CA . GLU B 1 107 ? 9.958 10.420 45.226 1.00 121.35 107 GLU B CA 1
ATOM 2670 C C . GLU B 1 107 ? 8.496 10.843 45.319 1.00 127.58 107 GLU B C 1
ATOM 2671 O O . GLU B 1 107 ? 7.949 10.890 46.426 1.00 135.28 107 GLU B O 1
ATOM 2673 N N . GLU B 1 108 ? 7.856 11.151 44.188 1.00 121.34 108 GLU B N 1
ATOM 2674 C CA . GLU B 1 108 ? 6.463 11.580 44.206 1.00 115.48 108 GLU B CA 1
ATOM 2675 C C . GLU B 1 108 ? 5.504 10.453 44.593 1.00 118.96 108 GLU B C 1
ATOM 2676 O O . GLU B 1 108 ? 4.411 10.738 45.098 1.00 130.07 108 GLU B O 1
ATOM 2682 N N . LEU B 1 109 ? 5.888 9.190 44.388 1.00 105.57 109 LEU B N 1
ATOM 2683 C CA . LEU B 1 109 ? 5.082 8.041 44.777 1.00 103.65 109 LEU B CA 1
ATOM 2684 C C . LEU B 1 109 ? 5.214 7.757 46.274 1.00 111.42 109 LEU B C 1
ATOM 2685 O O . LEU B 1 109 ? 6.140 8.217 46.943 1.00 114.99 109 LEU B O 1
ATOM 2690 N N . THR B 1 110 ? 4.290 6.955 46.796 1.00 111.29 110 THR B N 1
ATOM 2691 C CA . THR B 1 110 ? 4.344 6.499 48.177 1.00 115.70 110 THR B CA 1
ATOM 2692 C C . THR B 1 110 ? 4.734 5.024 48.243 1.00 122.24 110 THR B C 1
ATOM 2693 O O . THR B 1 110 ? 4.779 4.319 47.229 1.00 125.24 110 THR B O 1
ATOM 2697 N N . HIS B 1 111 ? 5.028 4.566 49.467 1.00 127.16 111 HIS B N 1
ATOM 2698 C CA . HIS B 1 111 ? 5.347 3.158 49.690 1.00 127.09 111 HIS B CA 1
ATOM 2699 C C . HIS B 1 111 ? 4.228 2.263 49.181 1.00 131.53 111 HIS B C 1
ATOM 2700 O O . HIS B 1 111 ? 4.480 1.243 48.529 1.00 133.41 111 HIS B O 1
ATOM 2707 N N . GLU B 1 112 ? 2.978 2.632 49.474 1.00 133.34 112 GLU B N 1
ATOM 2708 C CA . GLU B 1 112 ? 1.843 1.862 48.979 1.00 132.85 112 GLU B CA 1
ATOM 2709 C C . GLU B 1 112 ? 1.754 1.928 47.461 1.00 127.56 112 GLU B C 1
ATOM 2710 O O . GLU B 1 112 ? 1.465 0.921 46.804 1.00 131.70 112 GLU B O 1
ATOM 2716 N N . GLU B 1 113 ? 2.002 3.104 46.882 1.00 125.39 113 GLU B N 1
ATOM 2717 C CA . GLU B 1 113 ? 1.967 3.225 45.428 1.00 122.87 113 GLU B CA 1
ATOM 2718 C C . GLU B 1 113 ? 3.122 2.484 44.776 1.00 120.75 113 GLU B C 1
ATOM 2719 O O . GLU B 1 113 ? 2.983 1.994 43.649 1.00 121.20 113 GLU B O 1
ATOM 2725 N N . ARG B 1 114 ? 4.269 2.410 45.452 1.00 118.37 114 ARG B N 1
ATOM 2726 C CA . ARG B 1 114 ? 5.385 1.631 44.927 1.00 115.51 114 ARG B CA 1
ATOM 2727 C C . ARG B 1 114 ? 5.030 0.152 44.874 1.00 118.26 114 ARG B C 1
ATOM 2728 O O . ARG B 1 114 ? 5.249 -0.517 43.856 1.00 113.00 114 ARG B O 1
ATOM 2736 N N . GLN B 1 115 ? 4.483 -0.371 45.974 1.00 125.34 115 GLN B N 1
ATOM 2737 C CA . GLN B 1 115 ? 4.027 -1.754 46.005 1.00 118.48 115 GLN B CA 1
ATOM 2738 C C . GLN B 1 115 ? 2.959 -2.001 44.954 1.00 111.05 115 GLN B C 1
ATOM 2739 O O . GLN B 1 115 ? 2.956 -3.045 44.294 1.00 109.73 115 GLN B O 1
ATOM 2745 N N . ASP B 1 116 ? 2.048 -1.047 44.782 1.00 114.59 116 ASP B N 1
ATOM 2746 C CA . ASP B 1 116 ? 0.976 -1.222 43.813 1.00 117.07 116 ASP B CA 1
ATOM 2747 C C . ASP B 1 116 ? 1.526 -1.290 42.393 1.00 115.07 116 ASP B C 1
ATOM 2748 O O . ASP B 1 116 ? 1.115 -2.144 41.599 1.00 113.89 116 ASP B O 1
ATOM 2753 N N . LYS B 1 117 ? 2.462 -0.398 42.058 1.00 114.98 117 LYS B N 1
ATOM 2754 C CA . LYS B 1 117 ? 3.024 -0.399 40.712 1.00 108.32 117 LYS B CA 1
ATOM 2755 C C . LYS B 1 117 ? 3.934 -1.598 40.497 1.00 104.29 117 LYS B C 1
ATOM 2756 O O . LYS B 1 117 ? 4.100 -2.057 39.363 1.00 99.29 117 LYS B O 1
ATOM 2758 N N . LEU B 1 118 ? 4.531 -2.123 41.566 1.00 101.99 118 LEU B N 1
ATOM 2759 C CA . LEU B 1 118 ? 5.324 -3.338 41.424 1.00 97.49 118 LEU B CA 1
ATOM 2760 C C . LEU B 1 118 ? 4.428 -4.532 41.113 1.00 106.55 118 LEU B C 1
ATOM 2761 O O . LEU B 1 118 ? 4.707 -5.313 40.195 1.00 106.22 118 LEU B O 1
ATOM 2766 N N . GLU B 1 119 ? 3.327 -4.671 41.855 1.00 104.51 119 GLU B N 1
ATOM 2767 C CA . GLU B 1 119 ? 2.399 -5.767 41.609 1.00 97.39 119 GLU B CA 1
ATOM 2768 C C . GLU B 1 119 ? 1.827 -5.706 40.203 1.00 102.18 119 GLU B C 1
ATOM 2769 O O . GLU B 1 119 ? 1.709 -6.737 39.531 1.00 121.43 119 GLU B O 1
ATOM 2775 N N . ASP B 1 120 ? 1.474 -4.508 39.738 1.00 101.98 120 ASP B N 1
ATOM 2776 C CA . ASP B 1 120 ? 0.950 -4.363 38.385 1.00 100.76 120 ASP B CA 1
ATOM 2777 C C . ASP B 1 120 ? 1.991 -4.740 37.340 1.00 97.78 120 ASP B C 1
ATOM 2778 O O . ASP B 1 120 ? 1.684 -5.443 36.374 1.00 97.47 120 ASP B O 1
ATOM 2783 N N . LEU B 1 121 ? 3.235 -4.279 37.517 1.00 99.82 121 LEU B N 1
ATOM 2784 C CA . LEU B 1 121 ? 4.279 -4.572 36.537 1.00 93.30 121 LEU B CA 1
ATOM 2785 C C . LEU B 1 121 ? 4.577 -6.059 36.471 1.00 88.18 121 LEU B C 1
ATOM 2786 O O . LEU B 1 121 ? 4.898 -6.582 35.397 1.00 85.50 121 LEU B O 1
ATOM 2791 N N . LEU B 1 122 ? 4.485 -6.752 37.605 1.00 86.96 122 LEU B N 1
ATOM 2792 C CA . LEU B 1 122 ? 4.710 -8.190 37.600 1.00 83.33 122 LEU B CA 1
ATOM 2793 C C . LEU B 1 122 ? 3.561 -8.909 36.890 1.00 80.73 122 LEU B C 1
ATOM 2794 O O . LEU B 1 122 ? 3.773 -9.588 35.877 1.00 73.82 122 LEU B O 1
ATOM 2799 N N . GLU B 1 123 ? 2.326 -8.728 37.362 1.00 85.53 123 GLU B N 1
ATOM 2800 C CA . GLU B 1 123 ? 1.248 -9.447 36.705 1.00 96.69 123 GLU B CA 1
ATOM 2801 C C . GLU B 1 123 ? 1.035 -9.001 35.264 1.00 96.31 123 GLU B C 1
ATOM 2802 O O . GLU B 1 123 ? 0.305 -9.675 34.527 1.00 111.42 123 GLU B O 1
ATOM 2808 N N . GLU B 1 124 ? 1.674 -7.916 34.834 1.00 92.47 124 GLU B N 1
ATOM 2809 C CA . GLU B 1 124 ? 1.507 -7.450 33.462 1.00 93.21 124 GLU B CA 1
ATOM 2810 C C . GLU B 1 124 ? 2.464 -8.145 32.503 1.00 94.86 124 GLU B C 1
ATOM 2811 O O . GLU B 1 124 ? 2.083 -8.486 31.377 1.00 98.17 124 GLU B O 1
ATOM 2817 N N . PHE B 1 125 ? 3.713 -8.332 32.916 1.00 92.25 125 PHE B N 1
ATOM 2818 C CA . PHE B 1 125 ? 4.713 -8.990 32.089 1.00 92.01 125 PHE B CA 1
ATOM 2819 C C . PHE B 1 125 ? 4.857 -10.458 32.427 1.00 89.23 125 PHE B C 1
ATOM 2820 O O . PHE B 1 125 ? 5.804 -11.100 31.962 1.00 78.59 125 PHE B O 1
ATOM 2828 N N . HIS B 1 126 ? 3.919 -11.005 33.195 1.00 96.55 126 HIS B N 1
ATOM 2829 C CA . HIS B 1 126 ? 3.878 -12.429 33.485 1.00 95.05 126 HIS B CA 1
ATOM 2830 C C . HIS B 1 126 ? 5.199 -12.873 34.101 1.00 101.85 126 HIS B C 1
ATOM 2831 O O . HIS B 1 126 ? 5.914 -13.730 33.583 1.00 109.44 126 HIS B O 1
ATOM 2838 N N . ILE B 1 127 ? 5.536 -12.222 35.212 1.00 94.47 127 ILE B N 1
ATOM 2839 C CA . ILE B 1 127 ? 6.751 -12.544 35.940 1.00 86.77 127 ILE B CA 1
ATOM 2840 C C . ILE B 1 127 ? 6.447 -12.563 37.431 1.00 90.21 127 ILE B C 1
ATOM 2841 O O . ILE B 1 127 ? 7.353 -12.425 38.257 1.00 97.00 127 ILE B O 1
ATOM 2846 N N . GLN B 1 128 ? 5.170 -12.742 37.785 1.00 94.73 128 GLN B N 1
ATOM 2847 C CA . GLN B 1 128 ? 4.802 -12.843 39.192 1.00 97.04 128 GLN B CA 1
ATOM 2848 C C . GLN B 1 128 ? 5.438 -14.058 39.852 1.00 102.67 128 GLN B C 1
ATOM 2849 O O . GLN B 1 128 ? 5.678 -14.051 41.064 1.00 109.34 128 GLN B O 1
ATOM 2855 N N . HIS B 1 129 ? 5.702 -15.112 39.080 1.00 100.70 129 HIS B N 1
ATOM 2856 C CA . HIS B 1 129 ? 6.310 -16.321 39.628 1.00 102.75 129 HIS B CA 1
ATOM 2857 C C . HIS B 1 129 ? 7.813 -16.155 39.812 1.00 109.04 129 HIS B C 1
ATOM 2858 O O . HIS B 1 129 ? 8.405 -16.772 40.703 1.00 116.38 129 HIS B O 1
ATOM 2865 N N . ILE B 1 130 ? 8.429 -15.305 39.001 1.00 109.11 130 ILE B N 1
ATOM 2866 C CA . ILE B 1 130 ? 9.856 -15.015 39.040 1.00 102.87 130 ILE B CA 1
ATOM 2867 C C . ILE B 1 130 ? 10.115 -13.932 40.084 1.00 100.90 130 ILE B C 1
ATOM 2868 O O . ILE B 1 130 ? 11.250 -13.477 40.259 1.00 102.66 130 ILE B O 1
ATOM 2873 N N . ARG B 1 131 ? 9.061 -13.541 40.807 1.00 98.84 131 ARG B N 1
ATOM 2874 C CA . ARG B 1 131 ? 9.134 -12.378 41.687 1.00 95.19 131 ARG B CA 1
ATOM 2875 C C . ARG B 1 131 ? 10.393 -12.398 42.548 1.00 86.46 131 ARG B C 1
ATOM 2876 O O . ARG B 1 131 ? 11.197 -11.460 42.511 1.00 78.92 131 ARG B O 1
ATOM 2884 N N . LYS B 1 132 ? 10.608 -13.492 43.280 1.00 89.17 132 LYS B N 1
ATOM 2885 C CA . LYS B 1 132 ? 11.642 -13.579 44.303 1.00 91.09 132 LYS B CA 1
ATOM 2886 C C . LYS B 1 132 ? 12.933 -14.218 43.804 1.00 92.62 132 LYS B C 1
ATOM 2887 O O . LYS B 1 132 ? 13.819 -14.521 44.610 1.00 88.43 132 LYS B O 1
ATOM 2893 N N . SER B 1 133 ? 13.064 -14.414 42.499 1.00 87.77 133 SER B N 1
ATOM 2894 C CA . SER B 1 133 ? 14.240 -15.039 41.924 1.00 87.95 133 SER B CA 1
ATOM 2895 C C . SER B 1 133 ? 15.299 -13.993 41.617 1.00 93.75 133 SER B C 1
ATOM 2896 O O . SER B 1 133 ? 14.986 -12.899 41.142 1.00 109.43 133 SER B O 1
ATOM 2899 N N . ALA B 1 134 ? 16.553 -14.329 41.901 1.00 91.51 134 ALA B N 1
ATOM 2900 C CA . ALA B 1 134 ? 17.660 -13.445 41.569 1.00 82.36 134 ALA B CA 1
ATOM 2901 C C . ALA B 1 134 ? 17.888 -13.422 40.064 1.00 87.39 134 ALA B C 1
ATOM 2902 O O . ALA B 1 134 ? 17.691 -14.423 39.370 1.00 98.82 134 ALA B O 1
ATOM 2904 N N . GLY B 1 135 ? 18.326 -12.266 39.561 1.00 73.69 135 GLY B N 1
ATOM 2905 C CA . GLY B 1 135 ? 18.449 -12.090 38.120 1.00 75.19 135 GLY B CA 1
ATOM 2906 C C . GLY B 1 135 ? 19.435 -13.032 37.453 1.00 86.82 135 GLY B C 1
ATOM 2907 O O . GLY B 1 135 ? 19.267 -13.385 36.280 1.00 85.46 135 GLY B O 1
ATOM 2908 N N . MET B 1 136 ? 20.474 -13.456 38.179 1.00 96.15 136 MET B N 1
ATOM 2909 C CA . MET B 1 136 ? 21.499 -14.312 37.586 1.00 101.03 136 MET B CA 1
ATOM 2910 C C . MET B 1 136 ? 20.997 -15.707 37.258 1.00 110.52 136 MET B C 1
ATOM 2911 O O . MET B 1 136 ? 21.759 -16.499 36.691 1.00 131.89 136 MET B O 1
ATOM 2916 N N . ALA B 1 137 ? 19.744 -16.028 37.583 1.00 99.02 137 ALA B N 1
ATOM 2917 C CA . ALA B 1 137 ? 19.207 -17.364 37.378 1.00 95.72 137 ALA B CA 1
ATOM 2918 C C . ALA B 1 137 ? 18.063 -17.395 36.371 1.00 98.51 137 ALA B C 1
ATOM 2919 O O . ALA B 1 137 ? 17.259 -18.327 36.401 1.00 109.98 137 ALA B O 1
ATOM 2921 N N . LEU B 1 138 ? 17.972 -16.413 35.475 1.00 96.26 138 LEU B N 1
ATOM 2922 C CA . LEU B 1 138 ? 16.841 -16.284 34.560 1.00 90.34 138 LEU B CA 1
ATOM 2923 C C . LEU B 1 138 ? 17.258 -16.599 33.126 1.00 93.21 138 LEU B C 1
ATOM 2924 O O . LEU B 1 138 ? 18.401 -16.367 32.724 1.00 87.84 138 LEU B O 1
ATOM 2929 N N . SER B 1 139 ? 16.309 -17.117 32.352 1.00 100.27 139 SER B N 1
ATOM 2930 C CA . SER B 1 139 ? 16.580 -17.524 30.981 1.00 104.13 139 SER B CA 1
ATOM 2931 C C . SER B 1 139 ? 16.530 -16.294 30.072 1.00 104.20 139 SER B C 1
ATOM 2932 O O . SER B 1 139 ? 16.431 -15.157 30.535 1.00 114.06 139 SER B O 1
ATOM 2935 N N . GLY B 1 140 ? 16.616 -16.503 28.760 1.00 113.34 140 GLY B N 1
ATOM 2936 C CA . GLY B 1 140 ? 16.589 -15.407 27.805 1.00 108.71 140 GLY B CA 1
ATOM 2937 C C . GLY B 1 140 ? 15.355 -14.523 27.837 1.00 107.78 140 GLY B C 1
ATOM 2938 O O . GLY B 1 140 ? 15.458 -13.320 28.099 1.00 109.32 140 GLY B O 1
ATOM 2939 N N . GLY B 1 141 ? 14.182 -15.095 27.558 1.00 105.90 141 GLY B N 1
ATOM 2940 C CA . GLY B 1 141 ? 12.982 -14.282 27.466 1.00 100.59 141 GLY B CA 1
ATOM 2941 C C . GLY B 1 141 ? 12.507 -13.780 28.813 1.00 99.78 141 GLY B C 1
ATOM 2942 O O . GLY B 1 141 ? 11.921 -12.700 28.911 1.00 106.03 141 GLY B O 1
ATOM 2943 N N . GLU B 1 142 ? 12.734 -14.562 29.869 1.00 98.99 142 GLU B N 1
ATOM 2944 C CA . GLU B 1 142 ? 12.318 -14.107 31.190 1.00 93.29 142 GLU B CA 1
ATOM 2945 C C . GLU B 1 142 ? 13.173 -12.935 31.643 1.00 85.91 142 GLU B C 1
ATOM 2946 O O . GLU B 1 142 ? 12.670 -11.985 32.254 1.00 81.34 142 GLU B O 1
ATOM 2952 N N . ARG B 1 143 ? 14.470 -12.985 31.364 1.00 88.15 143 ARG B N 1
ATOM 2953 C CA . ARG B 1 143 ? 15.303 -11.852 31.720 1.00 91.53 143 ARG B CA 1
ATOM 2954 C C . ARG B 1 143 ? 14.832 -10.595 30.997 1.00 103.92 143 ARG B C 1
ATOM 2955 O O . ARG B 1 143 ? 14.682 -9.532 31.616 1.00 89.17 143 ARG B O 1
ATOM 2963 N N . ARG B 1 144 ? 14.540 -10.719 29.695 1.00 110.84 144 ARG B N 1
ATOM 2964 C CA . ARG B 1 144 ? 14.149 -9.566 28.888 1.00 102.02 144 ARG B CA 1
ATOM 2965 C C . ARG B 1 144 ? 12.849 -8.954 29.383 1.00 94.66 144 ARG B C 1
ATOM 2966 O O . ARG B 1 144 ? 12.720 -7.728 29.445 1.00 106.13 144 ARG B O 1
ATOM 2974 N N . ARG B 1 145 ? 11.872 -9.789 29.729 1.00 84.61 145 ARG B N 1
ATOM 2975 C CA . ARG B 1 145 ? 10.647 -9.276 30.326 1.00 80.34 145 ARG B CA 1
ATOM 2976 C C . ARG B 1 145 ? 10.929 -8.572 31.648 1.00 84.64 145 ARG B C 1
ATOM 2977 O O . ARG B 1 145 ? 10.306 -7.552 31.959 1.00 85.73 145 ARG B O 1
ATOM 2985 N N . VAL B 1 146 ? 11.862 -9.096 32.444 1.00 93.13 146 VAL B N 1
ATOM 2986 C CA . VAL B 1 146 ? 12.101 -8.501 33.757 1.00 93.21 146 VAL B CA 1
ATOM 2987 C C . VAL B 1 146 ? 12.758 -7.142 33.603 1.00 87.17 146 VAL B C 1
ATOM 2988 O O . VAL B 1 146 ? 12.391 -6.167 34.270 1.00 87.36 146 VAL B O 1
ATOM 2992 N N . GLU B 1 147 ? 13.738 -7.054 32.717 1.00 87.01 147 GLU B N 1
ATOM 2993 C CA . GLU B 1 147 ? 14.389 -5.776 32.524 1.00 83.13 147 GLU B CA 1
ATOM 2994 C C . GLU B 1 147 ? 13.518 -4.791 31.745 1.00 102.41 147 GLU B C 1
ATOM 2995 O O . GLU B 1 147 ? 13.675 -3.579 31.915 1.00 112.12 147 GLU B O 1
ATOM 3001 N N . ILE B 1 148 ? 12.563 -5.262 30.945 1.00 106.16 148 ILE B N 1
ATOM 3002 C CA . ILE B 1 148 ? 11.696 -4.299 30.272 1.00 95.32 148 ILE B CA 1
ATOM 3003 C C . ILE B 1 148 ? 10.624 -3.781 31.227 1.00 88.85 148 ILE B C 1
ATOM 3004 O O . ILE B 1 148 ? 10.210 -2.621 31.130 1.00 86.24 148 ILE B O 1
ATOM 3009 N N . ALA B 1 149 ? 10.163 -4.617 32.158 1.00 88.70 149 ALA B N 1
ATOM 3010 C CA . ALA B 1 149 ? 9.310 -4.129 33.233 1.00 86.07 149 ALA B CA 1
ATOM 3011 C C . ALA B 1 149 ? 10.067 -3.158 34.118 1.00 80.37 149 ALA B C 1
ATOM 3012 O O . ALA B 1 149 ? 9.494 -2.192 34.629 1.00 80.19 149 ALA B O 1
ATOM 3014 N N . ARG B 1 150 ? 11.354 -3.426 34.337 1.00 86.06 150 ARG B N 1
ATOM 3015 C CA . ARG B 1 150 ? 12.188 -2.507 35.095 1.00 87.34 150 ARG B CA 1
ATOM 3016 C C . ARG B 1 150 ? 12.270 -1.165 34.389 1.00 94.14 150 ARG B C 1
ATOM 3017 O O . ARG B 1 150 ? 12.065 -0.107 34.998 1.00 84.42 150 ARG B O 1
ATOM 3025 N N . ALA B 1 151 ? 12.558 -1.197 33.089 1.00 100.48 151 ALA B N 1
ATOM 3026 C CA . ALA B 1 151 ? 12.646 0.031 32.313 1.00 91.31 151 ALA B CA 1
ATOM 3027 C C . ALA B 1 151 ? 11.354 0.822 32.397 1.00 91.61 151 ALA B C 1
ATOM 3028 O O . ALA B 1 151 ? 11.379 2.049 32.553 1.00 98.17 151 ALA B O 1
ATOM 3030 N N . LEU B 1 152 ? 10.213 0.130 32.317 1.00 93.60 152 LEU B N 1
ATOM 3031 C CA . LEU B 1 152 ? 8.920 0.796 32.405 1.00 88.64 152 LEU B CA 1
ATOM 3032 C C . LEU B 1 152 ? 8.645 1.358 33.796 1.00 86.49 152 LEU B C 1
ATOM 3033 O O . LEU B 1 152 ? 7.760 2.208 33.934 1.00 87.05 152 LEU B O 1
ATOM 3038 N N . ALA B 1 153 ? 9.371 0.907 34.826 1.00 83.03 153 ALA B N 1
ATOM 3039 C CA . ALA B 1 153 ? 9.169 1.440 36.172 1.00 84.11 153 ALA B CA 1
ATOM 3040 C C . ALA B 1 153 ? 9.544 2.903 36.249 1.00 97.73 153 ALA B C 1
ATOM 3041 O O . ALA B 1 153 ? 9.036 3.633 37.109 1.00 102.65 153 ALA B O 1
ATOM 3043 N N . ALA B 1 154 ? 10.441 3.328 35.375 1.00 96.89 154 ALA B N 1
ATOM 3044 C CA . ALA B 1 154 ? 10.894 4.697 35.284 1.00 86.89 154 ALA B CA 1
ATOM 3045 C C . ALA B 1 154 ? 9.915 5.589 34.529 1.00 90.65 154 ALA B C 1
ATOM 3046 O O . ALA B 1 154 ? 10.199 6.778 34.358 1.00 96.55 154 ALA B O 1
ATOM 3048 N N . ASN B 1 155 ? 8.784 5.055 34.078 1.00 88.87 155 ASN B N 1
ATOM 3049 C CA . ASN B 1 155 ? 7.764 5.830 33.380 1.00 94.70 155 ASN B CA 1
ATOM 3050 C C . ASN B 1 155 ? 8.367 6.654 32.246 1.00 92.02 155 ASN B C 1
ATOM 3051 O O . ASN B 1 155 ? 8.339 7.894 32.289 1.00 93.09 155 ASN B O 1
ATOM 3056 N N . PRO B 1 156 ? 8.918 6.007 31.222 1.00 78.83 156 PRO B N 1
ATOM 3057 C CA . PRO B 1 156 ? 9.475 6.743 30.085 1.00 74.07 156 PRO B CA 1
ATOM 3058 C C . PRO B 1 156 ? 8.396 7.146 29.099 1.00 78.77 156 PRO B C 1
ATOM 3059 O O . PRO B 1 156 ? 7.261 6.668 29.123 1.00 84.69 156 PRO B O 1
ATOM 3063 N N . GLN B 1 157 ? 8.800 8.015 28.189 1.00 79.25 157 GLN B N 1
ATOM 3064 C CA . GLN B 1 157 ? 7.979 8.338 27.047 1.00 87.42 157 GLN B CA 1
ATOM 3065 C C . GLN B 1 157 ? 8.451 7.637 25.781 1.00 89.90 157 GLN B C 1
ATOM 3066 O O . GLN B 1 157 ? 7.623 7.307 24.927 1.00 88.07 157 GLN B O 1
ATOM 3072 N N . PHE B 1 158 ? 9.742 7.336 25.681 1.00 92.71 158 PHE B N 1
ATOM 3073 C CA . PHE B 1 158 ? 10.314 6.671 24.522 1.00 85.33 158 PHE B CA 1
ATOM 3074 C C . PHE B 1 158 ? 11.140 5.481 24.978 1.00 79.56 158 PHE B C 1
ATOM 3075 O O . PHE B 1 158 ? 11.694 5.470 26.083 1.00 83.28 158 PHE B O 1
ATOM 3083 N N . ILE B 1 159 ? 11.177 4.460 24.132 1.00 74.87 159 ILE B N 1
ATOM 3084 C CA . ILE B 1 159 ? 11.933 3.252 24.405 1.00 69.41 159 ILE B CA 1
ATOM 3085 C C . ILE B 1 159 ? 12.891 3.029 23.250 1.00 73.80 159 ILE B C 1
ATOM 3086 O O . ILE B 1 159 ? 12.468 2.833 22.102 1.00 77.39 159 ILE B O 1
ATOM 3091 N N . LEU B 1 160 ? 14.180 3.098 23.553 1.00 74.45 160 LEU B N 1
ATOM 3092 C CA . LEU B 1 160 ? 15.234 2.902 22.573 1.00 76.41 160 LEU B CA 1
ATOM 3093 C C . LEU B 1 160 ? 15.761 1.485 22.760 1.00 85.22 160 LEU B C 1
ATOM 3094 O O . LEU B 1 160 ? 16.444 1.194 23.746 1.00 88.37 160 LEU B O 1
ATOM 3099 N N . LEU B 1 161 ? 15.405 0.604 21.831 1.00 84.31 161 LEU B N 1
ATOM 3100 C CA . LEU B 1 161 ? 15.782 -0.803 21.862 1.00 62.04 161 LEU B CA 1
ATOM 3101 C C . LEU B 1 161 ? 16.992 -1.001 20.958 1.00 60.13 161 LEU B C 1
ATOM 3102 O O . LEU B 1 161 ? 16.926 -0.729 19.750 1.00 61.08 161 LEU B O 1
ATOM 3107 N N . ASP B 1 162 ? 18.089 -1.469 21.541 1.00 60.42 162 ASP B N 1
ATOM 3108 C CA . ASP B 1 162 ? 19.330 -1.748 20.823 1.00 66.74 162 ASP B CA 1
ATOM 3109 C C . ASP B 1 162 ? 19.325 -3.234 20.432 1.00 81.04 162 ASP B C 1
ATOM 3110 O O . ASP B 1 162 ? 19.568 -4.112 21.269 1.00 80.41 162 ASP B O 1
ATOM 3115 N N . GLN B 1 163 ? 18.989 -3.509 19.162 1.00 83.34 163 GLN B N 1
ATOM 3116 C CA . GLN B 1 163 ? 19.019 -4.831 18.534 1.00 82.78 163 GLN B CA 1
ATOM 3117 C C . GLN B 1 163 ? 18.187 -5.869 19.273 1.00 83.30 163 GLN B C 1
ATOM 3118 O O . GLN B 1 163 ? 18.727 -6.887 19.719 1.00 97.75 163 GLN B O 1
ATOM 3124 N N . PRO B 1 164 ? 16.870 -5.683 19.383 1.00 68.23 164 PRO B N 1
AT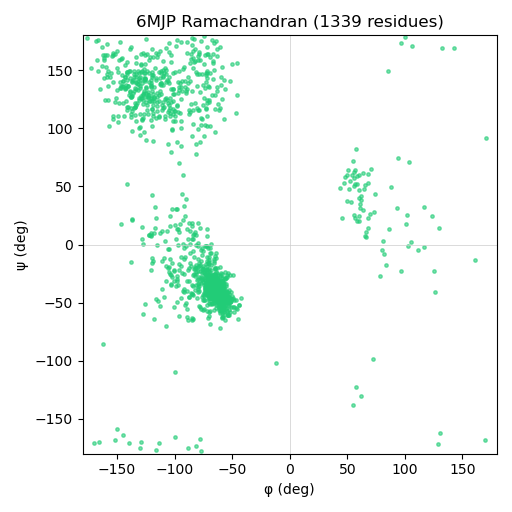OM 3125 C CA . PRO B 1 164 ? 16.056 -6.645 20.142 1.00 71.18 164 PRO B CA 1
ATOM 3126 C C . PRO B 1 164 ? 15.910 -8.021 19.478 1.00 71.42 164 PRO B C 1
ATOM 3127 O O . PRO B 1 164 ? 15.483 -8.956 20.166 1.00 74.70 164 PRO B O 1
ATOM 3131 N N . PHE B 1 165 ? 16.244 -8.163 18.181 1.00 67.06 165 PHE B N 1
ATOM 3132 C CA . PHE B 1 165 ? 16.175 -9.416 17.428 1.00 69.15 165 PHE B CA 1
ATOM 3133 C C . PHE B 1 165 ? 17.547 -10.083 17.245 1.00 85.83 165 PHE B C 1
ATOM 3134 O O . PHE B 1 165 ? 17.766 -10.774 16.246 1.00 117.26 165 PHE B O 1
ATOM 3142 N N . ALA B 1 166 ? 18.477 -9.907 18.184 1.00 69.62 166 ALA B N 1
ATOM 3143 C CA . ALA B 1 166 ? 19.864 -10.336 17.984 1.00 71.88 166 ALA B CA 1
ATOM 3144 C C . ALA B 1 166 ? 20.032 -11.795 18.388 1.00 74.02 166 ALA B C 1
ATOM 3145 O O . ALA B 1 166 ? 19.924 -12.131 19.569 1.00 87.09 166 ALA B O 1
ATOM 3147 N N . GLY B 1 167 ? 20.331 -12.660 17.419 1.00 78.14 167 GLY B N 1
ATOM 3148 C CA . GLY B 1 167 ? 20.495 -14.091 17.691 1.00 89.65 167 GLY B CA 1
ATOM 3149 C C . GLY B 1 167 ? 19.277 -14.807 18.244 1.00 96.38 167 GLY B C 1
ATOM 3150 O O . GLY B 1 167 ? 19.434 -15.778 18.982 1.00 106.83 167 GLY B O 1
ATOM 3151 N N . VAL B 1 168 ? 18.066 -14.381 17.875 1.00 97.05 168 VAL B N 1
ATOM 3152 C CA . VAL B 1 168 ? 16.825 -14.884 18.466 1.00 91.31 168 VAL B CA 1
ATOM 3153 C C . VAL B 1 168 ? 16.322 -16.102 17.699 1.00 97.10 168 VAL B C 1
ATOM 3154 O O . VAL B 1 168 ? 16.231 -16.075 16.466 1.00 107.85 168 VAL B O 1
ATOM 3158 N N . ASP B 1 169 ? 15.938 -17.152 18.425 1.00 96.60 169 ASP B N 1
ATOM 3159 C CA . ASP B 1 169 ? 15.307 -18.290 17.773 1.00 77.61 169 ASP B CA 1
ATOM 3160 C C . ASP B 1 169 ? 13.990 -17.837 17.145 1.00 86.48 169 ASP B C 1
ATOM 3161 O O . ASP B 1 169 ? 13.213 -17.101 17.786 1.00 79.51 169 ASP B O 1
ATOM 3166 N N . PRO B 1 170 ? 13.735 -18.193 15.878 1.00 56.69 170 PRO B N 1
ATOM 3167 C CA . PRO B 1 170 ? 12.501 -17.763 15.187 1.00 56.13 170 PRO B CA 1
ATOM 3168 C C . PRO B 1 170 ? 11.214 -18.004 15.975 1.00 78.20 170 PRO B C 1
ATOM 3169 O O . PRO B 1 170 ? 10.231 -17.279 15.781 1.00 100.08 170 PRO B O 1
ATOM 3173 N N . ILE B 1 171 ? 11.205 -18.996 16.873 1.00 76.51 171 ILE B N 1
ATOM 3174 C CA . ILE B 1 171 ? 10.071 -19.176 17.785 1.00 86.06 171 ILE B CA 1
ATOM 3175 C C . ILE B 1 171 ? 9.877 -17.942 18.654 1.00 86.65 171 ILE B C 1
ATOM 3176 O O . ILE B 1 171 ? 8.746 -17.498 18.891 1.00 89.79 171 ILE B O 1
ATOM 3181 N N . SER B 1 172 ? 10.971 -17.380 19.162 1.00 74.83 172 SER B N 1
ATOM 3182 C CA . SER B 1 172 ? 10.831 -16.257 20.068 1.00 78.84 172 SER B CA 1
ATOM 3183 C C . SER B 1 172 ? 10.664 -14.941 19.336 1.00 89.03 172 SER B C 1
ATOM 3184 O O . SER B 1 172 ? 10.313 -13.941 19.971 1.00 90.31 172 SER B O 1
ATOM 3187 N N . VAL B 1 173 ? 10.890 -14.928 18.020 1.00 92.61 173 VAL B N 1
ATOM 3188 C CA . VAL B 1 173 ? 10.799 -13.686 17.259 1.00 81.85 173 VAL B CA 1
ATOM 3189 C C . VAL B 1 173 ? 9.412 -13.091 17.384 1.00 83.34 173 VAL B C 1
ATOM 3190 O O . VAL B 1 173 ? 9.254 -11.890 17.633 1.00 92.84 173 VAL B O 1
ATOM 3194 N N . ILE B 1 174 ? 8.382 -13.918 17.206 1.00 86.46 174 ILE B N 1
ATOM 3195 C CA . ILE B 1 174 ? 7.033 -13.385 17.317 1.00 87.46 174 ILE B CA 1
ATOM 3196 C C . ILE B 1 174 ? 6.776 -12.904 18.737 1.00 92.97 174 ILE B C 1
ATOM 3197 O O . ILE B 1 174 ? 6.030 -11.941 18.948 1.00 98.26 174 ILE B O 1
ATOM 3202 N N . ASP B 1 175 ? 7.419 -13.524 19.724 1.00 93.28 175 ASP B N 1
ATOM 3203 C CA . ASP B 1 175 ? 7.166 -13.150 21.109 1.00 94.34 175 ASP B CA 1
ATOM 3204 C C . ASP B 1 175 ? 7.689 -11.754 21.406 1.00 82.49 175 ASP B C 1
ATOM 3205 O O . ASP B 1 175 ? 7.040 -10.977 22.116 1.00 81.33 175 ASP B O 1
ATOM 3210 N N . ILE B 1 176 ? 8.863 -11.415 20.867 1.00 90.04 176 ILE B N 1
ATOM 3211 C CA . ILE B 1 176 ? 9.395 -10.073 21.098 1.00 91.27 176 ILE B CA 1
ATOM 3212 C C . ILE B 1 176 ? 8.726 -9.058 20.175 1.00 90.13 176 ILE B C 1
ATOM 3213 O O . ILE B 1 176 ? 8.598 -7.882 20.533 1.00 89.60 176 ILE B O 1
ATOM 3218 N N . LYS B 1 177 ? 8.290 -9.471 18.982 1.00 83.59 177 LYS B N 1
ATOM 3219 C CA . LYS B 1 177 ? 7.423 -8.591 18.206 1.00 79.96 177 LYS B CA 1
ATOM 3220 C C . LYS B 1 177 ? 6.199 -8.205 19.020 1.00 90.65 177 LYS B C 1
ATOM 3221 O O . LYS B 1 177 ? 5.813 -7.033 19.071 1.00 95.80 177 LYS B O 1
ATOM 3227 N N . LYS B 1 178 ? 5.583 -9.184 19.680 1.00 92.98 178 LYS B N 1
ATOM 3228 C CA . LYS B 1 178 ? 4.361 -8.895 20.414 1.00 87.51 178 LYS B CA 1
ATOM 3229 C C . LYS B 1 178 ? 4.633 -7.998 21.608 1.00 77.51 178 LYS B C 1
ATOM 3230 O O . LYS B 1 178 ? 3.775 -7.198 21.999 1.00 73.11 178 LYS B O 1
ATOM 3236 N N . ILE B 1 179 ? 5.811 -8.125 22.219 1.00 77.98 179 ILE B N 1
ATOM 3237 C CA . ILE B 1 179 ? 6.086 -7.264 23.360 1.00 84.78 179 ILE B CA 1
ATOM 3238 C C . ILE B 1 179 ? 6.449 -5.872 22.879 1.00 93.69 179 ILE B C 1
ATOM 3239 O O . ILE B 1 179 ? 6.173 -4.880 23.564 1.00 98.30 179 ILE B O 1
ATOM 3244 N N . ILE B 1 180 ? 7.052 -5.767 21.690 1.00 91.41 180 ILE B N 1
ATOM 3245 C CA . ILE B 1 180 ? 7.387 -4.452 21.154 1.00 90.19 180 ILE B CA 1
ATOM 3246 C C . ILE B 1 180 ? 6.117 -3.664 20.861 1.00 90.41 180 ILE B C 1
ATOM 3247 O O . ILE B 1 180 ? 6.033 -2.467 21.155 1.00 94.89 180 ILE B O 1
ATOM 3252 N N . GLU B 1 181 ? 5.106 -4.327 20.284 1.00 84.34 181 GLU B N 1
ATOM 3253 C CA . GLU B 1 181 ? 3.858 -3.648 19.944 1.00 76.37 181 GLU B CA 1
ATOM 3254 C C . GLU B 1 181 ? 2.976 -3.464 21.168 1.00 77.17 181 GLU B C 1
ATOM 3255 O O . GLU B 1 181 ? 2.040 -2.660 21.135 1.00 78.71 181 GLU B O 1
ATOM 3261 N N . HIS B 1 182 ? 3.228 -4.223 22.238 1.00 83.84 182 HIS B N 1
ATOM 3262 C CA . HIS B 1 182 ? 2.581 -3.933 23.514 1.00 80.44 182 HIS B CA 1
ATOM 3263 C C . HIS B 1 182 ? 3.120 -2.645 24.103 1.00 85.02 182 HIS B C 1
ATOM 3264 O O . HIS B 1 182 ? 2.359 -1.830 24.637 1.00 77.79 182 HIS B O 1
ATOM 3271 N N . LEU B 1 183 ? 4.445 -2.479 24.055 1.00 91.73 183 LEU B N 1
ATOM 3272 C CA . LEU B 1 183 ? 5.067 -1.210 24.409 1.00 77.94 183 LEU B CA 1
ATOM 3273 C C . LEU B 1 183 ? 4.425 -0.076 23.633 1.00 82.64 183 LEU B C 1
ATOM 3274 O O . LEU B 1 183 ? 4.030 0.946 24.208 1.00 81.78 183 LEU B O 1
ATOM 3279 N N . ARG B 1 184 ? 4.298 -0.250 22.317 1.00 84.51 184 ARG B N 1
ATOM 3280 C CA . ARG B 1 184 ? 3.787 0.828 21.477 1.00 85.95 184 ARG B CA 1
ATOM 3281 C C . ARG B 1 184 ? 2.358 1.178 21.851 1.00 85.83 184 ARG B C 1
ATOM 3282 O O . ARG B 1 184 ? 1.972 2.352 21.848 1.00 93.32 184 ARG B O 1
ATOM 3290 N N . ASP B 1 185 ? 1.549 0.162 22.152 1.00 85.80 185 ASP B N 1
ATOM 3291 C CA . ASP B 1 185 ? 0.166 0.401 22.545 1.00 86.70 185 ASP B CA 1
ATOM 3292 C C . ASP B 1 185 ? 0.067 0.920 23.969 1.00 80.79 185 ASP B C 1
ATOM 3293 O O . ASP B 1 185 ? -0.930 1.540 24.327 1.00 82.80 185 ASP B O 1
ATOM 3298 N N . ARG B 1 186 ? 1.083 0.706 24.784 1.00 90.12 186 ARG B N 1
ATOM 3299 C CA . ARG B 1 186 ? 1.088 1.307 26.108 1.00 94.13 186 ARG B CA 1
ATOM 3300 C C . ARG B 1 186 ? 1.249 2.833 26.069 1.00 104.23 186 ARG B C 1
ATOM 3301 O O . ARG B 1 186 ? 1.255 3.465 27.131 1.00 114.00 186 ARG B O 1
ATOM 3309 N N . GLY B 1 187 ? 1.360 3.440 24.887 1.00 93.17 187 GLY B N 1
ATOM 3310 C CA . GLY B 1 187 ? 1.586 4.866 24.789 1.00 77.65 187 GLY B CA 1
ATOM 3311 C C . GLY B 1 187 ? 3.029 5.292 24.684 1.00 87.53 187 GLY B C 1
ATOM 3312 O O . GLY B 1 187 ? 3.380 6.379 25.157 1.00 118.01 187 GLY B O 1
ATOM 3313 N N . LEU B 1 188 ? 3.887 4.486 24.071 1.00 79.03 188 LEU B N 1
ATOM 3314 C CA . LEU B 1 188 ? 5.298 4.831 23.962 1.00 81.45 188 LEU B CA 1
ATOM 3315 C C . LEU B 1 188 ? 5.708 5.021 22.511 1.00 83.96 188 LEU B C 1
ATOM 3316 O O . LEU B 1 188 ? 5.017 4.612 21.576 1.00 83.09 188 LEU B O 1
ATOM 3321 N N . GLY B 1 189 ? 6.861 5.633 22.335 1.00 82.90 189 GLY B N 1
ATOM 3322 C CA . GLY B 1 189 ? 7.461 5.638 21.025 1.00 80.89 189 GLY B CA 1
ATOM 3323 C C . GLY B 1 189 ? 8.690 4.768 21.064 1.00 66.65 189 GLY B C 1
ATOM 3324 O O . GLY B 1 189 ? 9.628 5.061 21.808 1.00 71.04 189 GLY B O 1
ATOM 3325 N N . VAL B 1 190 ? 8.708 3.693 20.295 1.00 58.83 190 VAL B N 1
ATOM 3326 C CA . VAL B 1 190 ? 9.824 2.759 20.334 1.00 72.32 190 VAL B CA 1
ATOM 3327 C C . VAL B 1 190 ? 10.724 3.025 19.135 1.00 74.42 190 VAL B C 1
ATOM 3328 O O . VAL B 1 190 ? 10.266 2.996 17.986 1.00 72.00 190 VAL B O 1
ATOM 3332 N N . LEU B 1 191 ? 12.002 3.303 19.403 1.00 72.56 191 LEU B N 1
ATOM 3333 C CA . LEU B 1 191 ? 13.018 3.372 18.359 1.00 69.86 191 LEU B CA 1
ATOM 3334 C C . LEU B 1 191 ? 13.813 2.069 18.342 1.00 62.41 191 LEU B C 1
ATOM 3335 O O . LEU B 1 191 ? 14.526 1.764 19.308 1.00 63.43 191 LEU B O 1
ATOM 3340 N N . ILE B 1 192 ? 13.698 1.318 17.228 1.00 55.50 192 ILE B N 1
ATOM 3341 C CA . ILE B 1 192 ? 14.468 0.093 16.984 1.00 61.52 192 ILE B CA 1
ATOM 3342 C C . ILE B 1 192 ? 15.725 0.434 16.189 1.00 62.87 192 ILE B C 1
ATOM 3343 O O . ILE B 1 192 ? 15.639 1.094 15.144 1.00 83.76 192 ILE B O 1
ATOM 3348 N N . THR B 1 193 ? 16.882 -0.073 16.628 1.00 57.28 193 THR B N 1
ATOM 3349 C CA . THR B 1 193 ? 18.032 -0.256 15.740 1.00 60.22 193 THR B CA 1
ATOM 3350 C C . THR B 1 193 ? 18.421 -1.738 15.674 1.00 60.65 193 THR B C 1
ATOM 3351 O O . THR B 1 193 ? 18.596 -2.384 16.712 1.00 61.95 193 THR B O 1
ATOM 3355 N N . ASP B 1 194 ? 18.577 -2.271 14.460 1.00 60.23 194 ASP B N 1
ATOM 3356 C CA . ASP B 1 194 ? 18.809 -3.700 14.301 1.00 70.29 194 ASP B CA 1
ATOM 3357 C C . ASP B 1 194 ? 19.425 -4.010 12.937 1.00 77.20 194 ASP B C 1
ATOM 3358 O O . ASP B 1 194 ? 19.351 -3.216 11.997 1.00 68.54 194 ASP B O 1
ATOM 3363 N N . HIS B 1 195 ? 20.001 -5.213 12.826 1.00 80.94 195 HIS B N 1
ATOM 3364 C CA . HIS B 1 195 ? 20.498 -5.705 11.542 1.00 71.99 195 HIS B CA 1
ATOM 3365 C C . HIS B 1 195 ? 19.515 -6.612 10.821 1.00 70.16 195 HIS B C 1
ATOM 3366 O O . HIS B 1 195 ? 19.661 -6.829 9.611 1.00 75.79 195 HIS B O 1
ATOM 3373 N N . ASN B 1 196 ? 18.515 -7.129 11.526 1.00 67.36 196 ASN B N 1
ATOM 3374 C CA . ASN B 1 196 ? 17.526 -8.006 10.914 1.00 68.49 196 ASN B CA 1
ATOM 3375 C C . ASN B 1 196 ? 16.492 -7.123 10.211 1.00 72.16 196 ASN B C 1
ATOM 3376 O O . ASN B 1 196 ? 15.473 -6.730 10.779 1.00 80.58 196 ASN B O 1
ATOM 3381 N N . VAL B 1 197 ? 16.808 -6.766 8.960 1.00 69.38 197 VAL B N 1
ATOM 3382 C CA . VAL B 1 197 ? 15.934 -5.915 8.148 1.00 75.75 197 VAL B CA 1
ATOM 3383 C C . VAL B 1 197 ? 14.528 -6.493 8.091 1.00 82.84 197 VAL B C 1
ATOM 3384 O O . VAL B 1 197 ? 13.530 -5.775 8.242 1.00 82.92 197 VAL B O 1
ATOM 3388 N N . ARG B 1 198 ? 14.434 -7.804 7.871 1.00 84.66 198 ARG B N 1
ATOM 3389 C CA . ARG B 1 198 ? 13.149 -8.463 7.692 1.00 77.37 198 ARG B CA 1
ATOM 3390 C C . ARG B 1 198 ? 12.264 -8.280 8.914 1.00 75.54 198 ARG B C 1
ATOM 3391 O O . ARG B 1 198 ? 11.090 -7.914 8.799 1.00 79.24 198 ARG B O 1
ATOM 3399 N N . GLU B 1 199 ? 12.807 -8.559 10.099 1.00 69.37 199 GLU B N 1
ATOM 3400 C CA . GLU B 1 199 ? 11.987 -8.513 11.304 1.00 79.03 199 GLU B CA 1
ATOM 3401 C C . GLU B 1 199 ? 11.685 -7.080 11.701 1.00 80.04 199 GLU B C 1
ATOM 3402 O O . GLU B 1 199 ? 10.549 -6.755 12.066 1.00 79.35 199 GLU B O 1
ATOM 3408 N N . THR B 1 200 ? 12.685 -6.207 11.628 1.00 84.89 200 THR B N 1
ATOM 3409 C CA . THR B 1 200 ? 12.439 -4.805 11.932 1.00 80.84 200 THR B CA 1
ATOM 3410 C C . THR B 1 200 ? 11.390 -4.219 10.992 1.00 72.47 200 THR B C 1
ATOM 3411 O O . THR B 1 200 ? 10.350 -3.733 11.448 1.00 67.77 200 THR B O 1
ATOM 3415 N N . LEU B 1 201 ? 11.611 -4.304 9.673 1.00 70.74 201 LEU B N 1
ATOM 3416 C CA . LEU B 1 201 ? 10.628 -3.745 8.743 1.00 72.53 201 LEU B CA 1
ATOM 3417 C C . LEU B 1 201 ? 9.240 -4.307 8.990 1.00 84.17 201 LEU B C 1
ATOM 3418 O O . LEU B 1 201 ? 8.238 -3.652 8.685 1.00 92.64 201 LEU B O 1
ATOM 3423 N N . ASP B 1 202 ? 9.158 -5.509 9.550 1.00 93.85 202 ASP B N 1
ATOM 3424 C CA . ASP B 1 202 ? 7.853 -6.068 9.862 1.00 92.22 202 ASP B CA 1
ATOM 3425 C C . ASP B 1 202 ? 7.196 -5.321 11.014 1.00 80.14 202 ASP B C 1
ATOM 3426 O O . ASP B 1 202 ? 5.981 -5.108 11.008 1.00 88.31 202 ASP B O 1
ATOM 3431 N N . VAL B 1 203 ? 7.984 -4.878 11.984 1.00 73.62 203 VAL B N 1
ATOM 3432 C CA . VAL B 1 203 ? 7.448 -4.268 13.194 1.00 82.19 203 VAL B CA 1
ATOM 3433 C C . VAL B 1 203 ? 7.318 -2.751 13.069 1.00 82.08 203 VAL B C 1
ATOM 3434 O O . VAL B 1 203 ? 6.350 -2.156 13.548 1.00 80.53 203 VAL B O 1
ATOM 3438 N N . CYS B 1 204 ? 8.284 -2.081 12.464 1.00 80.03 204 CYS B N 1
ATOM 3439 C CA . CYS B 1 204 ? 8.275 -0.633 12.518 1.00 83.38 204 CYS B CA 1
ATOM 3440 C C . CYS B 1 204 ? 7.277 -0.052 11.520 1.00 101.37 204 CYS B C 1
ATOM 3441 O O . CYS B 1 204 ? 7.046 -0.596 10.436 1.00 104.89 204 CYS B O 1
ATOM 3444 N N . GLU B 1 205 ? 6.677 1.072 11.912 1.00 107.36 205 GLU B N 1
ATOM 3445 C CA . GLU B 1 205 ? 5.718 1.812 11.099 1.00 97.91 205 GLU B CA 1
ATOM 3446 C C . GLU B 1 205 ? 6.379 2.822 10.181 1.00 91.52 205 GLU B C 1
ATOM 3447 O O . GLU B 1 205 ? 5.856 3.092 9.096 1.00 98.45 205 GLU B O 1
ATOM 3453 N N . LYS B 1 206 ? 7.503 3.389 10.608 1.00 80.04 206 LYS B N 1
ATOM 3454 C CA . LYS B 1 206 ? 8.371 4.210 9.783 1.00 74.46 206 LYS B CA 1
ATOM 3455 C C . LYS B 1 206 ? 9.798 3.679 9.889 1.00 80.58 206 LYS B C 1
ATOM 3456 O O . LYS B 1 206 ? 10.202 3.138 10.926 1.00 83.69 206 LYS B O 1
ATOM 3462 N N . ALA B 1 207 ? 10.568 3.840 8.815 1.00 73.56 207 ALA B N 1
ATOM 3463 C CA . ALA B 1 207 ? 11.938 3.351 8.757 1.00 68.67 207 ALA B CA 1
ATOM 3464 C C . ALA B 1 207 ? 12.852 4.453 8.233 1.00 67.23 207 ALA B C 1
ATOM 3465 O O . ALA B 1 207 ? 12.541 5.105 7.234 1.00 69.89 207 ALA B O 1
ATOM 3467 N N . TYR B 1 208 ? 13.978 4.656 8.900 1.00 70.52 208 TYR B N 1
ATOM 3468 C CA . TYR B 1 208 ? 15.029 5.547 8.433 1.00 68.25 208 TYR B CA 1
ATOM 3469 C C . TYR B 1 208 ? 16.239 4.703 8.066 1.00 64.54 208 TYR B C 1
ATOM 3470 O O . TYR B 1 208 ? 16.676 3.871 8.866 1.00 65.77 208 TYR B O 1
ATOM 3479 N N . ILE B 1 209 ? 16.774 4.918 6.871 1.00 59.81 209 ILE B N 1
ATOM 3480 C CA . ILE B 1 209 ? 17.879 4.133 6.339 1.00 62.68 209 ILE B CA 1
ATOM 3481 C C . ILE B 1 209 ? 19.104 5.033 6.319 1.00 74.70 209 ILE B C 1
ATOM 3482 O O . ILE B 1 209 ? 19.079 6.116 5.719 1.00 74.20 209 ILE B O 1
ATOM 3487 N N . VAL B 1 210 ? 20.166 4.604 7.000 1.00 70.29 210 VAL B N 1
ATOM 3488 C CA . VAL B 1 210 ? 21.391 5.388 7.126 1.00 62.92 210 VAL B CA 1
ATOM 3489 C C . VAL B 1 210 ? 22.495 4.618 6.424 1.00 60.00 210 VAL B C 1
ATOM 3490 O O . VAL B 1 210 ? 22.767 3.454 6.748 1.00 58.22 210 VAL B O 1
ATOM 3494 N N . SER B 1 211 ? 23.111 5.260 5.453 1.00 62.43 211 SER B N 1
ATOM 3495 C CA . SER B 1 211 ? 24.187 4.666 4.690 1.00 57.79 211 SER B CA 1
ATOM 3496 C C . SER B 1 211 ? 25.209 5.746 4.388 1.00 61.31 211 SER B C 1
ATOM 3497 O O . SER B 1 211 ? 24.861 6.906 4.169 1.00 68.79 211 SER B O 1
ATOM 3500 N N . GLN B 1 212 ? 26.474 5.339 4.388 1.00 69.21 212 GLN B N 1
ATOM 3501 C CA . GLN B 1 212 ? 27.621 6.237 4.257 1.00 67.11 212 GLN B CA 1
ATOM 3502 C C . GLN B 1 212 ? 27.467 7.483 5.114 1.00 71.57 212 GLN B C 1
ATOM 3503 O O . GLN B 1 212 ? 27.656 8.606 4.650 1.00 68.68 212 GLN B O 1
ATOM 3509 N N . GLY B 1 213 ? 27.119 7.283 6.379 1.00 78.55 213 GLY B N 1
ATOM 3510 C CA . GLY B 1 213 ? 27.149 8.364 7.338 1.00 65.07 213 GLY B CA 1
ATOM 3511 C C . GLY B 1 213 ? 25.950 9.270 7.325 1.00 64.58 213 GLY B C 1
ATOM 3512 O O . GLY B 1 213 ? 25.825 10.114 8.227 1.00 68.10 213 GLY B O 1
ATOM 3513 N N . ARG B 1 214 ? 25.052 9.117 6.353 1.00 66.66 214 ARG B N 1
ATOM 3514 C CA . ARG B 1 214 ? 23.969 10.063 6.138 1.00 56.43 214 ARG B CA 1
ATOM 3515 C C . ARG B 1 214 ? 22.652 9.331 5.939 1.00 65.11 214 ARG B C 1
ATOM 3516 O O . ARG B 1 214 ? 22.622 8.164 5.535 1.00 79.73 214 ARG B O 1
ATOM 3524 N N . LEU B 1 215 ? 21.563 10.032 6.221 1.00 56.00 215 LEU B N 1
ATOM 3525 C CA . LEU B 1 215 ? 20.226 9.525 5.935 1.00 56.03 215 LEU B CA 1
ATOM 3526 C C . LEU B 1 215 ? 19.984 9.561 4.428 1.00 63.06 215 LEU B C 1
ATOM 3527 O O . LEU B 1 215 ? 19.993 10.634 3.814 1.00 88.06 215 LEU B O 1
ATOM 3532 N N . ILE B 1 216 ? 19.774 8.385 3.834 1.00 60.34 216 ILE B N 1
ATOM 3533 C CA . ILE B 1 216 ? 19.653 8.247 2.389 1.00 64.49 216 ILE B CA 1
ATOM 3534 C C . ILE B 1 216 ? 18.205 8.020 1.948 1.00 70.38 216 ILE B C 1
ATOM 3535 O O . ILE B 1 216 ? 17.865 8.348 0.801 1.00 80.93 216 ILE B O 1
ATOM 3540 N N . ALA B 1 217 ? 17.339 7.505 2.826 1.00 63.42 217 ALA B N 1
ATOM 3541 C CA . ALA B 1 217 ? 15.945 7.250 2.485 1.00 67.40 217 ALA B CA 1
ATOM 3542 C C . ALA B 1 217 ? 15.119 7.206 3.767 1.00 67.16 217 ALA B C 1
ATOM 3543 O O . ALA B 1 217 ? 15.637 6.843 4.824 1.00 70.55 217 ALA B O 1
ATOM 3545 N N . GLU B 1 218 ? 13.844 7.601 3.681 1.00 69.46 218 GLU B N 1
ATOM 3546 C CA . GLU B 1 218 ? 12.957 7.428 4.830 1.00 73.40 218 GLU B CA 1
ATOM 3547 C C . GLU B 1 218 ? 11.518 7.225 4.369 1.00 83.97 218 GLU B C 1
ATOM 3548 O O . GLU B 1 218 ? 11.173 7.460 3.207 1.00 90.72 218 GLU B O 1
ATOM 3554 N N . GLY B 1 219 ? 10.679 6.782 5.300 1.00 79.39 219 GLY B N 1
ATOM 3555 C CA . GLY B 1 219 ? 9.300 6.506 4.990 1.00 83.04 219 GLY B CA 1
ATOM 3556 C C . GLY B 1 219 ? 8.878 5.141 5.491 1.00 84.47 219 GLY B C 1
ATOM 3557 O O . GLY B 1 219 ? 9.524 4.548 6.355 1.00 76.06 219 GLY B O 1
ATOM 3558 N N . THR B 1 220 ? 7.760 4.660 4.935 1.00 98.04 220 THR B N 1
ATOM 3559 C CA . THR B 1 220 ? 7.188 3.381 5.323 1.00 96.02 220 THR B CA 1
ATOM 3560 C C . THR B 1 220 ? 8.056 2.230 4.833 1.00 100.38 220 THR B C 1
ATOM 3561 O O . THR B 1 220 ? 8.884 2.401 3.932 1.00 107.86 220 THR B O 1
ATOM 3565 N N . PRO B 1 221 ? 7.848 1.026 5.375 1.00 92.67 221 PRO B N 1
ATOM 3566 C CA . PRO B 1 221 ? 8.658 -0.115 4.915 1.00 82.46 221 PRO B CA 1
ATOM 3567 C C . PRO B 1 221 ? 8.590 -0.357 3.412 1.00 87.08 221 PRO B C 1
ATOM 3568 O O . PRO B 1 221 ? 9.630 -0.619 2.803 1.00 90.02 221 PRO B O 1
ATOM 3572 N N . GLN B 1 222 ? 7.416 -0.238 2.780 1.00 91.23 222 GLN B N 1
ATOM 3573 C CA . GLN B 1 222 ? 7.366 -0.359 1.323 1.00 91.19 222 GLN B CA 1
ATOM 3574 C C . GLN B 1 222 ? 8.126 0.773 0.644 1.00 92.95 222 GLN B C 1
ATOM 3575 O O . GLN B 1 222 ? 8.689 0.587 -0.443 1.00 92.91 222 GLN B O 1
ATOM 3581 N N . ASP B 1 223 ? 8.154 1.955 1.265 1.00 95.14 223 ASP B N 1
ATOM 3582 C CA . ASP B 1 223 ? 8.844 3.082 0.653 1.00 91.17 223 ASP B CA 1
ATOM 3583 C C . ASP B 1 223 ? 10.329 2.791 0.507 1.00 91.12 223 ASP B C 1
ATOM 3584 O O . ASP B 1 223 ? 10.912 3.022 -0.559 1.00 102.54 223 ASP B O 1
ATOM 3589 N N . VAL B 1 224 ? 10.956 2.249 1.555 1.00 87.71 224 VAL B N 1
ATOM 3590 C CA . VAL B 1 224 ? 12.400 2.017 1.500 1.00 84.36 224 VAL B CA 1
ATOM 3591 C C . VAL B 1 224 ? 12.713 0.765 0.693 1.00 85.60 224 VAL B C 1
ATOM 3592 O O . VAL B 1 224 ? 13.716 0.712 -0.029 1.00 83.78 224 VAL B O 1
ATOM 3596 N N . LEU B 1 225 ? 11.852 -0.257 0.793 1.00 95.09 225 LEU B N 1
ATOM 3597 C CA . LEU B 1 225 ? 12.003 -1.486 0.012 1.00 94.92 225 LEU B CA 1
ATOM 3598 C C . LEU B 1 225 ? 12.040 -1.214 -1.485 1.00 99.25 225 LEU B C 1
ATOM 3599 O O . LEU B 1 225 ? 12.709 -1.937 -2.232 1.00 100.72 225 LEU B O 1
ATOM 3604 N N . ASN B 1 226 ? 11.310 -0.206 -1.949 1.00 99.48 226 ASN B N 1
ATOM 3605 C CA . ASN B 1 226 ? 11.360 0.162 -3.351 1.00 99.66 226 ASN B CA 1
ATOM 3606 C C . ASN B 1 226 ? 12.352 1.280 -3.640 1.00 98.95 226 ASN B C 1
ATOM 3607 O O . ASN B 1 226 ? 12.656 1.520 -4.811 1.00 97.31 226 ASN B O 1
ATOM 3612 N N . ASN B 1 227 ? 12.888 1.939 -2.615 1.00 96.81 227 ASN B N 1
ATOM 3613 C CA . ASN B 1 227 ? 13.900 2.960 -2.845 1.00 96.76 227 ASN B CA 1
ATOM 3614 C C . ASN B 1 227 ? 15.087 2.343 -3.579 1.00 96.98 227 ASN B C 1
ATOM 3615 O O . ASN B 1 227 ? 15.652 1.340 -3.135 1.00 97.60 227 ASN B O 1
ATOM 3620 N N . GLU B 1 228 ? 15.455 2.942 -4.719 1.00 97.07 228 GLU B N 1
ATOM 3621 C CA . GLU B 1 228 ? 16.465 2.335 -5.584 1.00 96.42 228 GLU B CA 1
ATOM 3622 C C . GLU B 1 228 ? 17.866 2.387 -4.968 1.00 92.86 228 GLU B C 1
ATOM 3623 O O . GLU B 1 228 ? 18.636 1.431 -5.118 1.00 89.48 228 GLU B O 1
ATOM 3629 N N . GLN B 1 229 ? 18.223 3.480 -4.273 1.00 92.54 229 GLN B N 1
ATOM 3630 C CA . GLN B 1 229 ? 19.526 3.534 -3.607 1.00 89.08 229 GLN B CA 1
ATOM 3631 C C . GLN B 1 229 ? 19.613 2.493 -2.504 1.00 82.03 229 GLN B C 1
ATOM 3632 O O . GLN B 1 229 ? 20.641 1.821 -2.350 1.00 78.70 229 GLN B O 1
ATOM 3638 N N . VAL B 1 230 ? 18.548 2.346 -1.716 1.00 75.75 230 VAL B N 1
ATOM 3639 C CA . VAL B 1 230 ? 18.547 1.302 -0.711 1.00 78.64 230 VAL B CA 1
ATOM 3640 C C . VAL B 1 230 ? 18.694 -0.057 -1.364 1.00 86.24 230 VAL B C 1
ATOM 3641 O O . VAL B 1 230 ? 19.461 -0.913 -0.905 1.00 84.72 230 VAL B O 1
ATOM 3645 N N . LYS B 1 231 ? 18.011 -0.259 -2.502 1.00 95.89 231 LYS B N 1
ATOM 3646 C CA . LYS B 1 231 ? 18.107 -1.543 -3.177 1.00 92.72 231 LYS B CA 1
ATOM 3647 C C . LYS B 1 231 ? 19.513 -1.824 -3.689 1.00 91.81 231 LYS B C 1
ATOM 3648 O O . LYS B 1 231 ? 19.848 -2.990 -3.912 1.00 109.89 231 LYS B O 1
ATOM 3652 N N . GLN B 1 232 ? 20.351 -0.802 -3.864 1.00 76.74 232 GLN B N 1
ATOM 3653 C CA . GLN B 1 232 ? 21.617 -1.014 -4.545 1.00 77.12 232 GLN B CA 1
ATOM 3654 C C . GLN B 1 232 ? 22.831 -0.937 -3.621 1.00 80.97 232 GLN B C 1
ATOM 3655 O O . GLN B 1 232 ? 23.926 -1.352 -4.032 1.00 88.07 232 GLN B O 1
ATOM 3661 N N . VAL B 1 233 ? 22.658 -0.458 -2.387 1.00 72.00 233 VAL B N 1
ATOM 3662 C CA . VAL B 1 233 ? 23.723 -0.430 -1.391 1.00 67.54 233 VAL B CA 1
ATOM 3663 C C . VAL B 1 233 ? 23.396 -1.233 -0.142 1.00 74.04 233 VAL B C 1
ATOM 3664 O O . VAL B 1 233 ? 24.312 -1.518 0.647 1.00 81.15 233 VAL B O 1
ATOM 3668 N N . TYR B 1 234 ? 22.142 -1.596 0.096 1.00 73.25 234 TYR B N 1
ATOM 3669 C CA . TYR B 1 234 ? 21.765 -2.232 1.349 1.00 62.67 234 TYR B CA 1
ATOM 3670 C C . TYR B 1 234 ? 21.039 -3.557 1.161 1.00 71.38 234 TYR B C 1
ATOM 3671 O O . TYR B 1 234 ? 21.432 -4.551 1.776 1.00 79.97 234 TYR B O 1
ATOM 3680 N N . LEU B 1 235 ? 19.985 -3.604 0.334 1.00 72.66 235 LEU B N 1
ATOM 3681 C CA . LEU B 1 235 ? 19.021 -4.702 0.337 1.00 70.50 235 LEU B CA 1
ATOM 3682 C C . LEU B 1 235 ? 19.180 -5.692 -0.815 1.00 72.83 235 LEU B C 1
ATOM 3683 O O . LEU B 1 235 ? 18.733 -6.837 -0.686 1.00 73.69 235 LEU B O 1
ATOM 3688 N N . GLY B 1 236 ? 19.754 -5.279 -1.940 1.00 73.97 236 GLY B N 1
ATOM 3689 C CA . GLY B 1 236 ? 19.842 -6.131 -3.104 1.00 77.30 236 GLY B CA 1
ATOM 3690 C C . GLY B 1 236 ? 18.582 -6.048 -3.941 1.00 99.36 236 GLY B C 1
ATOM 3691 O O . GLY B 1 236 ? 17.495 -5.802 -3.406 1.00 105.93 236 GLY B O 1
ATOM 3692 N N . GLU B 1 237 ? 18.701 -6.232 -5.257 1.00 108.64 237 GLU B N 1
ATOM 3693 C CA . GLU B 1 237 ? 17.519 -6.152 -6.107 1.00 108.07 237 GLU B CA 1
ATOM 3694 C C . GLU B 1 237 ? 16.488 -7.175 -5.678 1.00 113.65 237 GLU B C 1
ATOM 3695 O O . GLU B 1 237 ? 15.337 -6.832 -5.387 1.00 124.90 237 GLU B O 1
ATOM 3701 N N . GLN B 1 238 ? 16.903 -8.431 -5.577 1.00 114.48 238 GLN B N 1
ATOM 3702 C CA . GLN B 1 238 ? 15.984 -9.521 -5.264 1.00 107.24 238 GLN B CA 1
ATOM 3703 C C . GLN B 1 238 ? 15.954 -9.764 -3.754 1.00 101.76 238 GLN B C 1
ATOM 3704 O O . GLN B 1 238 ? 16.293 -10.831 -3.256 1.00 111.07 238 GLN B O 1
ATOM 3706 N N . PHE B 1 239 ? 15.559 -8.717 -3.028 1.00 99.44 239 PHE B N 1
ATOM 3707 C CA . PHE B 1 239 ? 15.327 -8.793 -1.592 1.00 95.26 239 PHE B CA 1
ATOM 3708 C C . PHE B 1 239 ? 13.887 -9.216 -1.319 1.00 97.11 239 PHE B C 1
ATOM 3709 O O . PHE B 1 239 ? 12.966 -8.809 -2.034 1.00 98.46 239 PHE B O 1
ATOM 3717 N N . ARG B 1 240 ? 13.700 -10.018 -0.263 1.00 100.64 240 ARG B N 1
ATOM 3718 C CA . ARG B 1 240 ? 12.406 -10.614 0.081 1.00 112.37 240 ARG B CA 1
ATOM 3719 C C . ARG B 1 240 ? 12.060 -10.332 1.539 1.00 113.85 240 ARG B C 1
ATOM 3720 O O . ARG B 1 240 ? 12.624 -10.958 2.448 1.00 109.42 240 ARG B O 1
ATOM 3728 N N . LEU B 1 241 ? 11.094 -9.442 1.758 1.00 111.96 241 LEU B N 1
ATOM 3729 C CA . LEU B 1 241 ? 10.627 -9.125 3.099 1.00 114.35 241 LEU B CA 1
ATOM 3730 C C . LEU B 1 241 ? 9.971 -10.344 3.748 1.00 136.39 241 LEU B C 1
ATOM 3731 O O . LEU B 1 241 ? 9.779 -11.377 3.104 1.00 145.90 241 LEU B O 1
ATOM 3737 N N . SER C 2 2 ? 47.321 17.946 27.489 1.00 111.45 2 SER C N 1
ATOM 3738 C CA . SER C 2 2 ? 46.290 17.270 28.271 1.00 111.12 2 SER C CA 1
ATOM 3739 C C . SER C 2 2 ? 46.177 17.809 29.701 1.00 114.67 2 SER C C 1
ATOM 3740 O O . SER C 2 2 ? 47.149 17.777 30.450 1.00 111.56 2 SER C O 1
ATOM 3743 N N . LEU C 2 3 ? 44.987 18.279 30.092 1.00 115.23 3 LEU C N 1
ATOM 3744 C CA . LEU C 2 3 ? 44.850 18.923 31.398 1.00 112.54 3 LEU C CA 1
ATOM 3745 C C . LEU C 2 3 ? 44.983 17.917 32.534 1.00 107.00 3 LEU C C 1
ATOM 3746 O O . LEU C 2 3 ? 45.600 18.214 33.564 1.00 109.27 3 LEU C O 1
ATOM 3751 N N . SER C 2 4 ? 44.407 16.727 32.371 1.00 101.35 4 SER C N 1
ATOM 3752 C CA . SER C 2 4 ? 44.562 15.694 33.390 1.00 105.38 4 SER C CA 1
ATOM 3753 C C . SER C 2 4 ? 46.029 15.302 33.564 1.00 103.64 4 SER C C 1
ATOM 3754 O O . SER C 2 4 ? 46.517 15.186 34.695 1.00 104.48 4 SER C O 1
ATOM 3757 N N . ARG C 2 5 ? 46.757 15.119 32.457 1.00 100.15 5 ARG C N 1
ATOM 3758 C CA . ARG C 2 5 ? 48.181 14.812 32.560 1.00 101.53 5 ARG C CA 1
ATOM 3759 C C . ARG C 2 5 ? 48.980 15.968 33.166 1.00 99.71 5 ARG C C 1
ATOM 3760 O O . ARG C 2 5 ? 50.003 15.732 33.817 1.00 98.85 5 ARG C O 1
ATOM 3768 N N . ILE C 2 6 ? 48.549 17.216 32.970 1.00 94.28 6 ILE C N 1
ATOM 3769 C CA . ILE C 2 6 ? 49.248 18.331 33.599 1.00 94.07 6 ILE C CA 1
ATOM 3770 C C . ILE C 2 6 ? 49.057 18.284 35.103 1.00 91.80 6 ILE C C 1
ATOM 3771 O O . ILE C 2 6 ? 50.001 18.489 35.875 1.00 97.16 6 ILE C O 1
ATOM 3776 N N . VAL C 2 7 ? 47.833 18.018 35.545 1.00 91.63 7 VAL C N 1
ATOM 3777 C CA . VAL C 2 7 ? 47.596 17.867 36.973 1.00 92.21 7 VAL C CA 1
ATOM 3778 C C . VAL C 2 7 ? 48.380 16.675 37.527 1.00 93.89 7 VAL C C 1
ATOM 3779 O O . VAL C 2 7 ? 48.992 16.769 38.600 1.00 95.74 7 VAL C O 1
ATOM 3783 N N . TYR C 2 8 ? 48.425 15.556 36.793 1.00 82.47 8 TYR C N 1
ATOM 3784 C CA . TYR C 2 8 ? 49.193 14.421 37.299 1.00 85.93 8 TYR C CA 1
ATOM 3785 C C . TYR C 2 8 ? 50.660 14.796 37.486 1.00 91.46 8 TYR C C 1
ATOM 3786 O O . TYR C 2 8 ? 51.260 14.465 38.515 1.00 99.38 8 TYR C O 1
ATOM 3795 N N . VAL C 2 9 ? 51.245 15.522 36.525 1.00 90.02 9 VAL C N 1
ATOM 3796 C CA . VAL C 2 9 ? 52.642 15.939 36.666 1.00 89.56 9 VAL C CA 1
ATOM 3797 C C . VAL C 2 9 ? 52.817 16.879 37.859 1.00 88.90 9 VAL C C 1
ATOM 3798 O O . VAL C 2 9 ? 53.750 16.713 38.654 1.00 87.98 9 VAL C O 1
ATOM 3802 N N . LEU C 2 10 ? 51.926 17.866 38.017 1.00 79.94 10 LEU C N 1
ATOM 3803 C CA . LEU C 2 10 ? 51.976 18.708 39.206 1.00 77.89 10 LEU C CA 1
ATOM 3804 C C . LEU C 2 10 ? 51.913 17.876 40.478 1.00 81.61 10 LEU C C 1
ATOM 3805 O O . LEU C 2 10 ? 52.661 18.131 41.427 1.00 87.19 10 LEU C O 1
ATOM 3810 N N . LEU C 2 11 ? 51.023 16.876 40.518 1.00 80.92 11 LEU C N 1
ATOM 3811 C CA . LEU C 2 11 ? 50.948 16.001 41.688 1.00 77.88 11 LEU C CA 1
ATOM 3812 C C . LEU C 2 11 ? 52.257 15.249 41.903 1.00 80.69 11 LEU C C 1
ATOM 3813 O O . LEU C 2 11 ? 52.671 15.019 43.044 1.00 83.12 11 LEU C O 1
ATOM 3818 N N . LEU C 2 12 ? 52.931 14.865 40.826 1.00 74.68 12 LEU C N 1
ATOM 3819 C CA . LEU C 2 12 ? 54.179 14.144 41.005 1.00 74.49 12 LEU C CA 1
ATOM 3820 C C . LEU C 2 12 ? 55.261 15.068 41.539 1.00 84.82 12 LEU C C 1
ATOM 3821 O O . LEU C 2 12 ? 56.135 14.641 42.303 1.00 82.89 12 LEU C O 1
ATOM 3826 N N . PHE C 2 13 ? 55.210 16.346 41.152 1.00 100.90 13 PHE C N 1
ATOM 3827 C CA . PHE C 2 13 ? 56.126 17.347 41.700 1.00 101.38 13 PHE C CA 1
ATOM 3828 C C . PHE C 2 13 ? 55.975 17.464 43.212 1.00 90.61 13 PHE C C 1
ATOM 3829 O O . PHE C 2 13 ? 56.958 17.388 43.957 1.00 92.56 13 PHE C O 1
ATOM 3837 N N . ILE C 2 14 ? 54.738 17.665 43.677 1.00 84.26 14 ILE C N 1
ATOM 3838 C CA . ILE C 2 14 ? 54.478 17.813 45.104 1.00 82.23 14 ILE C CA 1
ATOM 3839 C C . ILE C 2 14 ? 54.890 16.561 45.864 1.00 91.66 14 ILE C C 1
ATOM 3840 O O . ILE C 2 14 ? 55.420 16.644 46.978 1.00 102.58 14 ILE C O 1
ATOM 3845 N N . ALA C 2 15 ? 54.620 15.380 45.299 1.00 96.85 15 ALA C N 1
ATOM 3846 C CA . ALA C 2 15 ? 54.978 14.136 45.980 1.00 89.61 15 ALA C CA 1
ATOM 3847 C C . ALA C 2 15 ? 56.487 14.009 46.140 1.00 86.18 15 ALA C C 1
ATOM 3848 O O . ALA C 2 15 ? 56.984 13.777 47.248 1.00 89.80 15 ALA C O 1
ATOM 3850 N N . SER C 2 16 ? 57.234 14.160 45.039 1.00 78.82 16 SER C N 1
ATOM 3851 C CA . SER C 2 16 ? 58.691 14.142 45.117 1.00 82.31 16 SER C CA 1
ATOM 3852 C C . SER C 2 16 ? 59.207 15.156 46.128 1.00 97.89 16 SER C C 1
ATOM 3853 O O . SER C 2 16 ? 60.098 14.845 46.931 1.00 104.98 16 SER C O 1
ATOM 3856 N N . TRP C 2 17 ? 58.664 16.381 46.099 1.00 95.61 17 TRP C N 1
ATOM 3857 C CA . TRP C 2 17 ? 59.145 17.422 47.000 1.00 93.23 17 TRP C CA 1
ATOM 3858 C C . TRP C 2 17 ? 58.899 17.049 48.459 1.00 94.36 17 TRP C C 1
ATOM 3859 O O . TRP C 2 17 ? 59.814 17.138 49.284 1.00 98.16 17 TRP C O 1
ATOM 3870 N N . SER C 2 18 ? 57.680 16.609 48.795 1.00 90.14 18 SER C N 1
ATOM 3871 C CA . SER C 2 18 ? 57.406 16.171 50.164 1.00 91.51 18 SER C CA 1
ATOM 3872 C C . SER C 2 18 ? 58.321 15.023 50.590 1.00 98.34 18 SER C C 1
ATOM 3873 O O . SER C 2 18 ? 58.798 14.999 51.731 1.00 102.12 18 SER C O 1
ATOM 3876 N N . LEU C 2 19 ? 58.545 14.037 49.715 1.00 94.01 19 LEU C N 1
ATOM 3877 C CA . LEU C 2 19 ? 59.362 12.901 50.130 1.00 99.66 19 LEU C CA 1
ATOM 3878 C C . LEU C 2 19 ? 60.769 13.359 50.468 1.00 111.51 19 LEU C C 1
ATOM 3879 O O . LEU C 2 19 ? 61.307 13.031 51.534 1.00 117.94 19 LEU C O 1
ATOM 3884 N N . TYR C 2 20 ? 61.359 14.165 49.584 1.00 113.58 20 TYR C N 1
ATOM 3885 C CA . TYR C 2 20 ? 62.735 14.608 49.768 1.00 110.51 20 TYR C CA 1
ATOM 3886 C C . TYR C 2 20 ? 62.859 15.648 50.877 1.00 110.75 20 TYR C C 1
ATOM 3887 O O . TYR C 2 20 ? 63.922 15.762 51.494 1.00 113.78 20 TYR C O 1
ATOM 3896 N N . TYR C 2 21 ? 61.799 16.416 51.143 1.00 106.58 21 TYR C N 1
ATOM 3897 C CA . TYR C 2 21 ? 61.799 17.252 52.336 1.00 109.53 21 TYR C CA 1
ATOM 3898 C C . TYR C 2 21 ? 61.834 16.397 53.596 1.00 107.63 21 TYR C C 1
ATOM 3899 O O . TYR C 2 21 ? 62.574 16.703 54.537 1.00 113.63 21 TYR C O 1
ATOM 3908 N N . LEU C 2 22 ? 61.064 15.307 53.624 1.00 109.50 22 LEU C N 1
ATOM 3909 C CA . LEU C 2 22 ? 61.093 14.406 54.774 1.00 114.24 22 LEU C CA 1
ATOM 3910 C C . LEU C 2 22 ? 62.456 13.748 54.936 1.00 111.88 22 LEU C C 1
ATOM 3911 O O . LEU C 2 22 ? 62.921 13.547 56.065 1.00 115.12 22 LEU C O 1
ATOM 3916 N N . LEU C 2 23 ? 63.102 13.389 53.821 1.00 106.48 23 LEU C N 1
ATOM 3917 C CA . LEU C 2 23 ? 64.451 12.834 53.900 1.00 115.09 23 LEU C CA 1
ATOM 3918 C C . LEU C 2 23 ? 65.444 13.866 54.409 1.00 123.52 23 LEU C C 1
ATOM 3919 O O . LEU C 2 23 ? 66.315 13.551 55.227 1.00 125.46 23 LEU C O 1
ATOM 3924 N N . GLY C 2 24 ? 65.339 15.105 53.923 1.00 127.96 24 GLY C N 1
ATOM 3925 C CA . GLY C 2 24 ? 66.201 16.162 54.417 1.00 126.33 24 GLY C CA 1
ATOM 3926 C C . GLY C 2 24 ? 65.982 16.465 55.882 1.00 126.25 24 GLY C C 1
ATOM 3927 O O . GLY C 2 24 ? 66.939 16.741 56.608 1.00 132.94 24 GLY C O 1
ATOM 3928 N N . GLN C 2 25 ? 64.732 16.408 56.341 1.00 121.14 25 GLN C N 1
ATOM 3929 C CA . GLN C 2 25 ? 64.458 16.649 57.753 1.00 123.12 25 GLN C CA 1
ATOM 3930 C C . GLN C 2 25 ? 65.112 15.588 58.632 1.00 132.11 25 GLN C C 1
ATOM 3931 O O . GLN C 2 25 ? 65.713 15.911 59.664 1.00 139.78 25 GLN C O 1
ATOM 3937 N N . GLU C 2 26 ? 64.995 14.311 58.255 1.00 132.03 26 GLU C N 1
ATOM 3938 C CA . GLU C 2 26 ? 65.621 13.276 59.069 1.00 138.16 26 GLU C CA 1
ATOM 3939 C C . GLU C 2 26 ? 67.133 13.303 58.914 1.00 140.89 26 GLU C C 1
ATOM 3940 O O . GLU C 2 26 ? 67.855 12.809 59.789 1.00 143.46 26 GLU C O 1
ATOM 3946 N N . GLN C 2 27 ? 67.626 13.875 57.814 1.00 139.09 27 GLN C N 1
ATOM 3947 C CA . GLN C 2 27 ? 69.063 14.068 57.656 1.00 141.41 27 GLN C CA 1
ATOM 3948 C C . GLN C 2 27 ? 69.580 15.120 58.631 1.00 143.10 27 GLN C C 1
ATOM 3949 O O . GLN C 2 27 ? 70.536 14.872 59.372 1.00 147.83 27 GLN C O 1
ATOM 3955 N N . ASP C 2 28 ? 68.945 16.298 58.656 1.00 141.20 28 ASP C N 1
ATOM 3956 C CA . ASP C 2 28 ? 69.314 17.325 59.629 1.00 143.28 28 ASP C CA 1
ATOM 3957 C C . ASP C 2 28 ? 69.161 16.826 61.059 1.00 147.62 28 ASP C C 1
ATOM 3958 O O . ASP C 2 28 ? 69.918 17.239 61.945 1.00 150.25 28 ASP C O 1
ATOM 3963 N N . SER C 2 29 ? 68.197 15.936 61.306 1.00 148.29 29 SER C N 1
ATOM 3964 C CA . SER C 2 29 ? 68.091 15.325 62.625 1.00 153.29 29 SER C CA 1
ATOM 3965 C C . SER C 2 29 ? 69.255 14.384 62.888 1.00 158.42 29 SER C C 1
ATOM 3966 O O . SER C 2 29 ? 69.641 14.182 64.044 1.00 165.61 29 SER C O 1
ATOM 3969 N N . LYS C 2 30 ? 69.815 13.792 61.832 1.00 156.65 30 LYS C N 1
ATOM 3970 C CA . LYS C 2 30 ? 71.016 12.978 61.944 1.00 156.16 30 LYS C CA 1
ATOM 3971 C C . LYS C 2 30 ? 72.291 13.770 61.692 1.00 155.53 30 LYS C C 1
ATOM 3972 O O . LYS C 2 30 ? 73.354 13.378 62.183 1.00 164.58 30 LYS C O 1
ATOM 3974 N N . ILE C 2 31 ? 72.211 14.875 60.951 1.00 189.31 31 ILE C N 1
ATOM 3975 C CA . ILE C 2 31 ? 73.389 15.689 60.676 1.00 171.75 31 ILE C CA 1
ATOM 3976 C C . ILE C 2 31 ? 73.530 16.756 61.751 1.00 167.72 31 ILE C C 1
ATOM 3977 O O . ILE C 2 31 ? 74.141 17.806 61.523 1.00 168.96 31 ILE C O 1
ATOM 3979 N N . GLN C 2 32 ? 72.969 16.500 62.933 1.00 164.54 32 GLN C N 1
ATOM 3980 C CA . GLN C 2 32 ? 73.156 17.398 64.069 1.00 161.43 32 GLN C CA 1
ATOM 3981 C C . GLN C 2 32 ? 74.508 17.085 64.704 1.00 158.22 32 GLN C C 1
ATOM 3982 O O . GLN C 2 32 ? 74.621 16.423 65.740 1.00 165.02 32 GLN C O 1
ATOM 3988 N N . VAL C 2 33 ? 75.565 17.573 64.061 1.00 145.28 33 VAL C N 1
ATOM 3989 C CA . VAL C 2 33 ? 76.915 17.452 64.607 1.00 145.18 33 VAL C CA 1
ATOM 3990 C C . VAL C 2 33 ? 77.095 18.631 65.560 1.00 150.71 33 VAL C C 1
ATOM 3991 O O . VAL C 2 33 ? 77.468 19.734 65.158 1.00 153.88 33 VAL C O 1
ATOM 3995 N N . ALA C 2 34 ? 76.809 18.394 66.851 1.00 152.89 34 ALA C N 1
ATOM 3996 C CA . ALA C 2 34 ? 77.054 19.414 67.868 1.00 156.95 34 ALA C CA 1
ATOM 3997 C C . ALA C 2 34 ? 78.466 19.258 68.426 1.00 163.23 34 ALA C C 1
ATOM 3998 O O . ALA C 2 34 ? 78.862 18.141 68.780 1.00 162.28 34 ALA C O 1
ATOM 4000 N N . PRO C 2 35 ? 79.258 20.332 68.496 1.00 165.36 35 PRO C N 1
ATOM 4001 C CA . PRO C 2 35 ? 80.608 20.217 69.068 1.00 162.22 35 PRO C CA 1
ATOM 4002 C C . PRO C 2 35 ? 80.569 19.742 70.516 1.00 170.50 35 PRO C C 1
ATOM 4003 O O . PRO C 2 35 ? 79.674 20.099 71.285 1.00 177.94 35 PRO C O 1
ATOM 4007 N N . ASN C 2 36 ? 81.560 18.930 70.882 1.00 169.83 36 ASN C N 1
ATOM 4008 C CA . ASN C 2 36 ? 81.619 18.321 72.203 1.00 171.48 36 ASN C CA 1
ATOM 4009 C C . ASN C 2 36 ? 82.101 19.335 73.242 1.00 169.71 36 ASN C C 1
ATOM 4010 O O . ASN C 2 36 ? 82.465 20.471 72.927 1.00 166.39 36 ASN C O 1
ATOM 4012 N N . LEU C 2 37 ? 82.105 18.912 74.505 1.00 171.77 37 LEU C N 1
ATOM 4013 C CA . LEU C 2 37 ? 82.488 19.758 75.623 1.00 174.08 37 LEU C CA 1
ATOM 4014 C C . LEU C 2 37 ? 83.944 19.505 76.007 1.00 173.59 37 LEU C C 1
ATOM 4015 O O . LEU C 2 37 ? 84.619 18.628 75.463 1.00 167.77 37 LEU C O 1
ATOM 4017 N N . GLU C 2 38 ? 84.424 20.286 76.975 1.00 178.37 38 GLU C N 1
ATOM 4018 C CA . GLU C 2 38 ? 85.813 20.230 77.437 1.00 175.34 38 GLU C CA 1
ATOM 4019 C C . GLU C 2 38 ? 85.983 19.028 78.360 1.00 176.55 38 GLU C C 1
ATOM 4020 O O . GLU C 2 38 ? 85.844 19.125 79.581 1.00 180.91 38 GLU C O 1
ATOM 4022 N N . LEU C 2 39 ? 86.297 17.879 77.761 1.00 170.14 39 LEU C N 1
ATOM 4023 C CA . LEU C 2 39 ? 86.450 16.613 78.468 1.00 168.77 39 LEU C CA 1
ATOM 4024 C C . LEU C 2 39 ? 87.650 15.870 77.893 1.00 170.91 39 LEU C C 1
ATOM 4025 O O . LEU C 2 39 ? 88.175 16.272 76.847 1.00 165.87 39 LEU C O 1
ATOM 4030 N N . PRO C 2 40 ? 88.130 14.805 78.538 1.00 177.50 40 PRO C N 1
ATOM 4031 C CA . PRO C 2 40 ? 89.247 14.040 77.960 1.00 173.63 40 PRO C CA 1
ATOM 4032 C C . PRO C 2 40 ? 88.879 13.461 76.604 1.00 168.53 40 PRO C C 1
ATOM 4033 O O . PRO C 2 40 ? 87.963 12.645 76.482 1.00 171.70 40 PRO C O 1
ATOM 4037 N N . MET C 2 41 ? 89.609 13.893 75.576 1.00 163.41 41 MET C N 1
ATOM 4038 C CA . MET C 2 41 ? 89.317 13.460 74.215 1.00 160.91 41 MET C CA 1
ATOM 4039 C C . MET C 2 41 ? 89.819 12.047 73.936 1.00 160.97 41 MET C C 1
ATOM 4040 O O . MET C 2 41 ? 89.252 11.349 73.089 1.00 162.16 41 MET C O 1
ATOM 4045 N N . PHE C 2 42 ? 90.873 11.612 74.620 1.00 154.31 42 PHE C N 1
ATOM 4046 C CA . PHE C 2 42 ? 91.407 10.267 74.478 1.00 142.53 42 PHE C CA 1
ATOM 4047 C C . PHE C 2 42 ? 91.610 9.674 75.862 1.00 137.69 42 PHE C C 1
ATOM 4048 O O . PHE C 2 42 ? 92.026 10.371 76.793 1.00 139.79 42 PHE C O 1
ATOM 4056 N N . SER C 2 43 ? 91.305 8.389 75.993 1.00 135.24 43 SER C N 1
ATOM 4057 C CA . SER C 2 43 ? 91.456 7.681 77.252 1.00 134.61 43 SER C CA 1
ATOM 4058 C C . SER C 2 43 ? 91.969 6.277 76.974 1.00 133.13 43 SER C C 1
ATOM 4059 O O . SER C 2 43 ? 91.671 5.690 75.933 1.00 130.24 43 SER C O 1
ATOM 4062 N N . GLY C 2 44 ? 92.753 5.751 77.909 1.00 137.75 44 GLY C N 1
ATOM 4063 C CA . GLY C 2 44 ? 93.255 4.395 77.793 1.00 140.36 44 GLY C CA 1
ATOM 4064 C C . GLY C 2 44 ? 93.722 3.893 79.138 1.00 145.11 44 GLY C C 1
ATOM 4065 O O . GLY C 2 44 ? 93.996 4.678 80.052 1.00 152.98 44 GLY C O 1
ATOM 4066 N N . GLU C 2 45 ? 93.811 2.569 79.254 1.00 144.15 45 GLU C N 1
ATOM 4067 C CA . GLU C 2 45 ? 94.250 1.930 80.487 1.00 152.80 45 GLU C CA 1
ATOM 4068 C C . GLU C 2 45 ? 95.280 0.852 80.183 1.00 152.79 45 GLU C C 1
ATOM 4069 O O . GLU C 2 45 ? 95.214 0.185 79.146 1.00 152.80 45 GLU C O 1
ATOM 4075 N N . ASN C 2 46 ? 96.228 0.689 81.113 1.00 148.91 46 ASN C N 1
ATOM 4076 C CA . ASN C 2 46 ? 97.387 -0.190 80.941 1.00 144.86 46 ASN C CA 1
ATOM 4077 C C . ASN C 2 46 ? 98.181 0.197 79.689 1.00 145.38 46 ASN C C 1
ATOM 4078 O O . ASN C 2 46 ? 98.302 -0.566 78.728 1.00 144.22 46 ASN C O 1
ATOM 4083 N N . LEU C 2 47 ? 98.735 1.408 79.720 1.00 145.36 47 LEU C N 1
ATOM 4084 C CA . LEU C 2 47 ? 99.418 1.976 78.565 1.00 139.52 47 LEU C CA 1
ATOM 4085 C C . LEU C 2 47 ? 100.927 2.003 78.758 1.00 141.45 47 LEU C C 1
ATOM 4086 O O . LEU C 2 47 ? 101.437 2.189 79.868 1.00 142.49 47 LEU C O 1
ATOM 4091 N N . GLU C 2 48 ? 101.634 1.830 77.648 1.00 136.75 48 GLU C N 1
ATOM 4092 C CA . GLU C 2 48 ? 103.076 1.996 77.589 1.00 131.38 48 GLU C CA 1
ATOM 4093 C C . GLU C 2 48 ? 103.342 2.887 76.389 1.00 136.93 48 GLU C C 1
ATOM 4094 O O . GLU C 2 48 ? 103.289 2.421 75.248 1.00 142.45 48 GLU C O 1
ATOM 4100 N N . ASN C 2 49 ? 103.567 4.177 76.634 1.00 136.38 49 ASN C N 1
ATOM 4101 C CA . ASN C 2 49 ? 103.821 5.135 75.565 1.00 130.91 49 ASN C CA 1
ATOM 4102 C C . ASN C 2 49 ? 105.308 5.460 75.543 1.00 122.68 49 ASN C C 1
ATOM 4103 O O . ASN C 2 49 ? 105.856 5.991 76.516 1.00 118.24 49 ASN C O 1
ATOM 4108 N N . ILE C 2 50 ? 105.944 5.128 74.427 1.00 119.19 50 ILE C N 1
ATOM 4109 C CA . ILE C 2 50 ? 107.376 5.292 74.212 1.00 119.15 50 ILE C CA 1
ATOM 4110 C C . ILE C 2 50 ? 107.590 6.531 73.359 1.00 124.89 50 ILE C C 1
ATOM 4111 O O . ILE C 2 50 ? 106.925 6.698 72.330 1.00 130.18 50 ILE C O 1
ATOM 4116 N N . SER C 2 51 ? 108.533 7.382 73.753 1.00 129.37 51 SER C N 1
ATOM 4117 C CA . SER C 2 51 ? 108.786 8.627 73.039 1.00 130.62 51 SER C CA 1
ATOM 4118 C C . SER C 2 51 ? 110.217 8.685 72.525 1.00 128.93 51 SER C C 1
ATOM 4119 O O . SER C 2 51 ? 111.156 8.317 73.234 1.00 132.69 51 SER C O 1
ATOM 4122 N N . TYR C 2 52 ? 110.382 9.181 71.301 1.00 127.66 52 TYR C N 1
ATOM 4123 C CA . TYR C 2 52 ? 111.669 9.164 70.621 1.00 134.76 52 TYR C CA 1
ATOM 4124 C C . TYR C 2 52 ? 112.172 10.585 70.383 1.00 142.51 52 TYR C C 1
ATOM 4125 O O . TYR C 2 52 ? 111.411 11.555 70.447 1.00 145.54 52 TYR C O 1
ATOM 4134 N N . ASP C 2 53 ? 113.476 10.701 70.127 1.00 146.19 53 ASP C N 1
ATOM 4135 C CA . ASP C 2 53 ? 114.101 11.987 69.863 1.00 146.31 53 ASP C CA 1
ATOM 4136 C C . ASP C 2 53 ? 114.046 12.294 68.369 1.00 139.31 53 ASP C C 1
ATOM 4137 O O . ASP C 2 53 ? 113.636 11.464 67.557 1.00 138.27 53 ASP C O 1
ATOM 4139 N N . GLU C 2 54 ? 114.480 13.502 67.996 1.00 140.71 54 GLU C N 1
ATOM 4140 C CA . GLU C 2 54 ? 114.389 13.947 66.608 1.00 145.45 54 GLU C CA 1
ATOM 4141 C C . GLU C 2 54 ? 115.316 13.176 65.674 1.00 146.71 54 GLU C C 1
ATOM 4142 O O . GLU C 2 54 ? 115.234 13.359 64.454 1.00 145.77 54 GLU C O 1
ATOM 4148 N N . GLN C 2 55 ? 116.181 12.316 66.201 1.00 153.63 55 GLN C N 1
ATOM 4149 C CA . GLN C 2 55 ? 117.035 11.491 65.364 1.00 156.68 55 GLN C CA 1
ATOM 4150 C C . GLN C 2 55 ? 116.599 10.032 65.318 1.00 152.62 55 GLN C C 1
ATOM 4151 O O . GLN C 2 55 ? 117.202 9.247 64.578 1.00 155.13 55 GLN C O 1
ATOM 4157 N N . GLY C 2 56 ? 115.573 9.652 66.070 1.00 146.86 56 GLY C N 1
ATOM 4158 C CA . GLY C 2 56 ? 115.046 8.305 66.020 1.00 146.22 56 GLY C CA 1
ATOM 4159 C C . GLY C 2 56 ? 115.475 7.378 67.135 1.00 148.45 56 GLY C C 1
ATOM 4160 O O . GLY C 2 56 ? 115.339 6.159 66.983 1.00 153.84 56 GLY C O 1
ATOM 4161 N N . ILE C 2 57 ? 115.978 7.905 68.244 1.00 144.45 57 ILE C N 1
ATOM 4162 C CA . ILE C 2 57 ? 116.464 7.087 69.350 1.00 141.01 57 ILE C CA 1
ATOM 4163 C C . ILE C 2 57 ? 115.436 7.131 70.471 1.00 132.67 57 ILE C C 1
ATOM 4164 O O . ILE C 2 57 ? 114.854 8.186 70.753 1.00 136.40 57 ILE C O 1
ATOM 4169 N N . ARG C 2 58 ? 115.199 5.985 71.105 1.00 126.60 58 ARG C N 1
ATOM 4170 C CA . ARG C 2 58 ? 114.260 5.911 72.219 1.00 124.69 58 ARG C CA 1
ATOM 4171 C C . ARG C 2 58 ? 114.637 6.879 73.343 1.00 124.68 58 ARG C C 1
ATOM 4172 O O . ARG C 2 58 ? 115.617 6.650 74.055 1.00 131.40 58 ARG C O 1
ATOM 4180 N N . ASN C 2 59 ? 113.867 7.959 73.515 1.00 122.65 59 ASN C N 1
ATOM 4181 C CA . ASN C 2 59 ? 114.163 8.950 74.549 1.00 125.41 59 ASN C CA 1
ATOM 4182 C C . ASN C 2 59 ? 113.733 8.462 75.936 1.00 122.80 59 ASN C C 1
ATOM 4183 O O . ASN C 2 59 ? 114.535 8.447 76.875 1.00 129.94 59 ASN C O 1
ATOM 4188 N N . TYR C 2 60 ? 112.475 8.054 76.086 1.00 120.87 60 TYR C N 1
ATOM 4189 C CA . TYR C 2 60 ? 111.960 7.635 77.386 1.00 126.19 60 TYR C CA 1
ATOM 4190 C C . TYR C 2 60 ? 110.735 6.756 77.167 1.00 126.76 60 TYR C C 1
ATOM 4191 O O . TYR C 2 60 ? 110.237 6.616 76.048 1.00 123.59 60 TYR C O 1
ATOM 4200 N N . VAL C 2 61 ? 110.252 6.170 78.262 1.00 128.29 61 VAL C N 1
ATOM 4201 C CA . VAL C 2 61 ? 109.078 5.302 78.259 1.00 125.40 61 VAL C CA 1
ATOM 4202 C C . VAL C 2 61 ? 108.245 5.641 79.485 1.00 128.72 61 VAL C C 1
ATOM 4203 O O . VAL C 2 61 ? 108.782 5.747 80.592 1.00 133.42 61 VAL C O 1
ATOM 4207 N N . ILE C 2 62 ? 106.942 5.827 79.290 1.00 130.42 62 ILE C N 1
ATOM 4208 C CA . ILE C 2 62 ? 106.004 6.054 80.384 1.00 131.36 62 ILE C CA 1
ATOM 4209 C C . ILE C 2 62 ? 105.001 4.914 80.363 1.00 134.75 62 ILE C C 1
ATOM 4210 O O . ILE C 2 62 ? 104.176 4.822 79.444 1.00 136.11 62 ILE C O 1
ATOM 4215 N N . THR C 2 63 ? 105.065 4.050 81.373 1.00 133.40 63 THR C N 1
ATOM 4216 C CA . THR C 2 63 ? 104.116 2.957 81.544 1.00 135.66 63 THR C CA 1
ATOM 4217 C C . THR C 2 63 ? 103.178 3.329 82.687 1.00 141.76 63 THR C C 1
ATOM 4218 O O . THR C 2 63 ? 103.609 3.430 83.840 1.00 147.36 63 THR C O 1
ATOM 4222 N N . SER C 2 64 ? 101.902 3.535 82.362 1.00 140.24 64 SER C N 1
ATOM 4223 C CA . SER C 2 64 ? 100.889 3.935 83.328 1.00 139.81 64 SER C CA 1
ATOM 4224 C C . SER C 2 64 ? 99.704 2.985 83.252 1.00 141.43 64 SER C C 1
ATOM 4225 O O . SER C 2 64 ? 99.553 2.216 82.298 1.00 141.91 64 SER C O 1
ATOM 4228 N N . ILE C 2 65 ? 98.854 3.043 84.283 1.00 143.59 65 ILE C N 1
ATOM 4229 C CA . ILE C 2 65 ? 97.626 2.255 84.295 1.00 148.72 65 ILE C CA 1
ATOM 4230 C C . ILE C 2 65 ? 96.453 3.022 83.709 1.00 158.38 65 ILE C C 1
ATOM 4231 O O . ILE C 2 65 ? 95.404 2.420 83.426 1.00 160.58 65 ILE C O 1
ATOM 4236 N N . HIS C 2 66 ? 96.596 4.329 83.508 1.00 158.95 66 HIS C N 1
ATOM 4237 C CA . HIS C 2 66 ? 95.507 5.148 83.005 1.00 154.71 66 HIS C CA 1
ATOM 4238 C C . HIS C 2 66 ? 96.096 6.400 82.376 1.00 152.88 66 HIS C C 1
ATOM 4239 O O . HIS C 2 66 ? 97.006 7.017 82.940 1.00 154.88 66 HIS C O 1
ATOM 4246 N N . LEU C 2 67 ? 95.570 6.768 81.209 1.00 149.11 67 LEU C N 1
ATOM 4247 C CA . LEU C 2 67 ? 96.099 7.882 80.435 1.00 144.68 67 LEU C CA 1
ATOM 4248 C C . LEU C 2 67 ? 94.963 8.634 79.768 1.00 142.71 67 LEU C C 1
ATOM 4249 O O . LEU C 2 67 ? 94.084 8.019 79.162 1.00 139.49 67 LEU C O 1
ATOM 4254 N N . ASP C 2 68 ? 94.993 9.962 79.863 1.00 146.31 68 ASP C N 1
ATOM 4255 C CA . ASP C 2 68 ? 93.951 10.816 79.300 1.00 147.06 68 ASP C CA 1
ATOM 4256 C C . ASP C 2 68 ? 94.616 11.966 78.553 1.00 147.39 68 ASP C C 1
ATOM 4257 O O . ASP C 2 68 ? 95.348 12.761 79.156 1.00 151.16 68 ASP C O 1
ATOM 4262 N N . HIS C 2 69 ? 94.367 12.053 77.247 1.00 144.99 69 HIS C N 1
ATOM 4263 C CA . HIS C 2 69 ? 94.926 13.104 76.403 1.00 137.78 69 HIS C CA 1
ATOM 4264 C C . HIS C 2 69 ? 93.874 14.160 76.147 1.00 134.75 69 HIS C C 1
ATOM 4265 O O . HIS C 2 69 ? 92.751 13.834 75.761 1.00 129.79 69 HIS C O 1
ATOM 4272 N N . TYR C 2 70 ? 94.227 15.421 76.378 1.00 137.30 70 TYR C N 1
ATOM 4273 C CA . TYR C 2 70 ? 93.301 16.523 76.155 1.00 138.45 70 TYR C CA 1
ATOM 4274 C C . TYR C 2 70 ? 93.707 17.327 74.924 1.00 140.95 70 TYR C C 1
ATOM 4275 O O . TYR C 2 70 ? 94.888 17.401 74.572 1.00 143.97 70 TYR C O 1
ATOM 4284 N N . ALA C 2 71 ? 92.721 17.943 74.276 1.00 142.07 71 ALA C N 1
ATOM 4285 C CA . ALA C 2 71 ? 92.946 18.647 73.019 1.00 142.79 71 ALA C CA 1
ATOM 4286 C C . ALA C 2 71 ? 93.214 20.140 73.181 1.00 144.01 71 ALA C C 1
ATOM 4287 O O . ALA C 2 71 ? 94.145 20.658 72.557 1.00 144.31 71 ALA C O 1
ATOM 4289 N N . LYS C 2 72 ? 92.427 20.848 74.000 1.00 144.70 72 LYS C N 1
ATOM 4290 C CA . LYS C 2 72 ? 92.550 22.304 74.073 1.00 146.24 72 LYS C CA 1
ATOM 4291 C C . LYS C 2 72 ? 93.929 22.738 74.574 1.00 152.91 72 LYS C C 1
ATOM 4292 O O . LYS C 2 72 ? 94.527 23.667 74.020 1.00 155.70 72 LYS C O 1
ATOM 4294 N N . SER C 2 73 ? 94.455 22.084 75.615 1.00 153.77 73 SER C N 1
ATOM 4295 C CA . SER C 2 73 ? 95.758 22.449 76.156 1.00 155.93 73 SER C CA 1
ATOM 4296 C C . SER C 2 73 ? 96.881 21.505 75.758 1.00 156.01 73 SER C C 1
ATOM 4297 O O . SER C 2 73 ? 98.041 21.930 75.728 1.00 164.13 73 SER C O 1
ATOM 4300 N N . GLY C 2 74 ? 96.576 20.248 75.455 1.00 150.14 74 GLY C N 1
ATOM 4301 C CA . GLY C 2 74 ? 97.619 19.277 75.207 1.00 148.95 74 GLY C CA 1
ATOM 4302 C C . GLY C 2 74 ? 98.288 18.875 76.498 1.00 153.11 74 GLY C C 1
ATOM 4303 O O . GLY C 2 74 ? 99.518 18.805 76.578 1.00 161.55 74 GLY C O 1
ATOM 4304 N N . ASN C 2 75 ? 97.484 18.650 77.528 1.00 151.08 75 ASN C N 1
ATOM 4305 C CA . ASN C 2 75 ? 97.967 18.127 78.796 1.00 152.65 75 ASN C CA 1
ATOM 4306 C C . ASN C 2 75 ? 97.506 16.683 78.899 1.00 152.50 75 ASN C C 1
ATOM 4307 O O . ASN C 2 75 ? 96.318 16.395 78.727 1.00 153.30 75 ASN C O 1
ATOM 4309 N N . THR C 2 76 ? 98.448 15.776 79.133 1.00 149.45 76 THR C N 1
ATOM 4310 C CA . THR C 2 76 ? 98.181 14.343 79.095 1.00 142.34 76 THR C CA 1
ATOM 4311 C C . THR C 2 76 ? 98.348 13.798 80.507 1.00 140.68 76 THR C C 1
ATOM 4312 O O . THR C 2 76 ? 99.468 13.730 81.022 1.00 145.04 76 THR C O 1
ATOM 4316 N N . LEU C 2 77 ? 97.238 13.412 81.133 1.00 139.51 77 LEU C N 1
ATOM 4317 C CA . LEU C 2 77 ? 97.236 13.062 82.548 1.00 144.33 77 LEU C CA 1
ATOM 4318 C C . LEU C 2 77 ? 97.414 11.561 82.737 1.00 146.43 77 LEU C C 1
ATOM 4319 O O . LEU C 2 77 ? 96.641 10.766 82.198 1.00 142.47 77 LEU C O 1
ATOM 4324 N N . PHE C 2 78 ? 98.416 11.183 83.525 1.00 147.57 78 PHE C N 1
ATOM 4325 C CA . PHE C 2 78 ? 98.701 9.789 83.830 1.00 144.08 78 PHE C CA 1
ATOM 4326 C C . PHE C 2 78 ? 98.249 9.461 85.244 1.00 147.18 78 PHE C C 1
ATOM 4327 O O . PHE C 2 78 ? 98.372 10.287 86.153 1.00 151.63 78 PHE C O 1
ATOM 4335 N N . LYS C 2 79 ? 97.747 8.245 85.432 1.00 145.33 79 LYS C N 1
ATOM 4336 C CA . LYS C 2 79 ? 97.478 7.701 86.756 1.00 147.66 79 LYS C CA 1
ATOM 4337 C C . LYS C 2 79 ? 98.472 6.579 87.008 1.00 150.06 79 LYS C C 1
ATOM 4338 O O . LYS C 2 79 ? 98.517 5.607 86.243 1.00 149.78 79 LYS C O 1
ATOM 4341 N N . ALA C 2 80 ? 99.283 6.738 88.067 1.00 152.65 80 ALA C N 1
ATOM 4342 C CA . ALA C 2 80 ? 100.316 5.796 88.492 1.00 147.95 80 ALA C CA 1
ATOM 4343 C C . ALA C 2 80 ? 101.343 5.600 87.389 1.00 142.78 80 ALA C C 1
ATOM 4344 O O . ALA C 2 80 ? 101.505 4.481 86.894 1.00 138.13 80 ALA C O 1
ATOM 4346 N N . PRO C 2 81 ? 102.027 6.652 86.954 1.00 143.53 81 PRO C N 1
ATOM 4347 C CA . PRO C 2 81 ? 102.949 6.495 85.829 1.00 142.35 81 PRO C CA 1
ATOM 4348 C C . PRO C 2 81 ? 104.278 5.879 86.258 1.00 145.95 81 PRO C C 1
ATOM 4349 O O . PRO C 2 81 ? 104.640 5.838 87.436 1.00 149.08 81 PRO C O 1
ATOM 4353 N N . ILE C 2 82 ? 105.004 5.374 85.262 1.00 145.27 82 ILE C N 1
ATOM 4354 C CA . ILE C 2 82 ? 106.323 4.784 85.463 1.00 142.19 82 ILE C CA 1
ATOM 4355 C C . ILE C 2 82 ? 107.203 5.282 84.330 1.00 140.10 82 ILE C C 1
ATOM 4356 O O . ILE C 2 82 ? 107.019 4.873 83.180 1.00 143.70 82 ILE C O 1
ATOM 4361 N N . LEU C 2 83 ? 108.156 6.153 84.639 1.00 137.61 83 LEU C N 1
ATOM 4362 C CA . LEU C 2 83 ? 108.985 6.776 83.613 1.00 134.30 83 LEU C CA 1
ATOM 4363 C C . LEU C 2 83 ? 110.375 6.159 83.610 1.00 135.56 83 LEU C C 1
ATOM 4364 O O . LEU C 2 83 ? 111.129 6.314 84.574 1.00 139.12 83 LEU C O 1
ATOM 4369 N N . LYS C 2 84 ? 110.732 5.506 82.517 1.00 133.28 84 LYS C N 1
ATOM 4370 C CA . LYS C 2 84 ? 112.074 4.971 82.351 1.00 133.95 84 LYS C CA 1
ATOM 4371 C C . LYS C 2 84 ? 112.873 5.909 81.453 1.00 131.04 84 LYS C C 1
ATOM 4372 O O . LYS C 2 84 ? 112.519 6.109 80.288 1.00 129.57 84 LYS C O 1
ATOM 4378 N N . VAL C 2 85 ? 113.936 6.496 81.995 1.00 130.63 85 VAL C N 1
ATOM 4379 C CA . VAL C 2 85 ? 114.821 7.349 81.208 1.00 123.68 85 VAL C CA 1
ATOM 4380 C C . VAL C 2 85 ? 115.930 6.489 80.624 1.00 123.61 85 VAL C C 1
ATOM 4381 O O . VAL C 2 85 ? 116.434 5.571 81.279 1.00 126.13 85 VAL C O 1
ATOM 4385 N N . TYR C 2 86 ? 116.301 6.765 79.379 1.00 125.69 86 TYR C N 1
ATOM 4386 C CA . TYR C 2 86 ? 117.285 5.963 78.669 1.00 132.81 86 TYR C CA 1
ATOM 4387 C C . TYR C 2 86 ? 118.415 6.845 78.168 1.00 141.62 86 TYR C C 1
ATOM 4388 O O . TYR C 2 86 ? 118.170 7.878 77.536 1.00 147.56 86 TYR C O 1
ATOM 4397 N N . ARG C 2 87 ? 119.646 6.426 78.442 1.00 144.73 87 ARG C N 1
ATOM 4398 C CA . ARG C 2 87 ? 120.832 7.056 77.876 1.00 147.35 87 ARG C CA 1
ATOM 4399 C C . ARG C 2 87 ? 121.117 6.384 76.537 1.00 147.44 87 ARG C C 1
ATOM 4400 O O . ARG C 2 87 ? 121.467 5.200 76.493 1.00 149.83 87 ARG C O 1
ATOM 4402 N N . GLU C 2 88 ? 120.944 7.132 75.448 1.00 146.29 88 GLU C N 1
ATOM 4403 C CA . GLU C 2 88 ? 121.096 6.626 74.082 1.00 149.90 88 GLU C CA 1
ATOM 4404 C C . GLU C 2 88 ? 120.138 5.477 73.766 1.00 149.99 88 GLU C C 1
ATOM 4405 O O . GLU C 2 88 ? 120.383 4.704 72.835 1.00 145.32 88 GLU C O 1
ATOM 4411 N N . GLY C 2 89 ? 119.049 5.339 74.528 1.00 151.30 89 GLY C N 1
ATOM 4412 C CA . GLY C 2 89 ? 118.034 4.340 74.260 1.00 149.23 89 GLY C CA 1
ATOM 4413 C C . GLY C 2 89 ? 118.357 2.925 74.697 1.00 150.21 89 GLY C C 1
ATOM 4414 O O . GLY C 2 89 ? 117.431 2.152 74.974 1.00 150.29 89 GLY C O 1
ATOM 4415 N N . THR C 2 90 ? 119.634 2.553 74.773 1.00 149.74 90 THR C N 1
ATOM 4416 C CA . THR C 2 90 ? 120.003 1.180 75.078 1.00 151.65 90 THR C CA 1
ATOM 4417 C C . THR C 2 90 ? 120.261 0.933 76.558 1.00 154.36 90 THR C C 1
ATOM 4418 O O . THR C 2 90 ? 120.229 -0.224 76.991 1.00 157.70 90 THR C O 1
ATOM 4422 N N . LEU C 2 91 ? 120.507 1.975 77.343 1.00 151.68 91 LEU C N 1
ATOM 4423 C CA . LEU C 2 91 ? 120.746 1.836 78.773 1.00 147.79 91 LEU C CA 1
ATOM 4424 C C . LEU C 2 91 ? 119.620 2.537 79.520 1.00 142.04 91 LEU C C 1
ATOM 4425 O O . LEU C 2 91 ? 119.425 3.746 79.356 1.00 143.58 91 LEU C O 1
ATOM 4430 N N . GLN C 2 92 ? 118.871 1.782 80.321 1.00 135.31 92 GLN C N 1
ATOM 4431 C CA . GLN C 2 92 ? 117.872 2.383 81.202 1.00 134.43 92 GLN C CA 1
ATOM 4432 C C . GLN C 2 92 ? 118.601 2.934 82.421 1.00 139.35 92 GLN C C 1
ATOM 4433 O O . GLN C 2 92 ? 118.934 2.194 83.349 1.00 139.36 92 GLN C O 1
ATOM 4439 N N . GLU C 2 93 ? 118.858 4.243 82.416 1.00 139.73 93 GLU C N 1
ATOM 4440 C CA . GLU C 2 93 ? 119.593 4.865 83.511 1.00 138.61 93 GLU C CA 1
ATOM 4441 C C . GLU C 2 93 ? 118.696 5.104 84.723 1.00 137.41 93 GLU C C 1
ATOM 4442 O O . GLU C 2 93 ? 119.031 4.688 85.836 1.00 133.67 93 GLU C O 1
ATOM 4448 N N . TRP C 2 94 ? 117.554 5.767 84.536 1.00 137.76 94 TRP C N 1
ATOM 4449 C CA . TRP C 2 94 ? 116.658 6.058 85.648 1.00 138.42 94 TRP C CA 1
ATOM 4450 C C . TRP C 2 94 ? 115.282 5.466 85.425 1.00 140.72 94 TRP C C 1
ATOM 4451 O O . TRP C 2 94 ? 114.881 5.161 84.301 1.00 143.92 94 TRP C O 1
ATOM 4462 N N . GLU C 2 95 ? 114.549 5.343 86.530 1.00 142.79 95 GLU C N 1
ATOM 4463 C CA . GLU C 2 95 ? 113.166 4.878 86.510 1.00 144.08 95 GLU C CA 1
ATOM 4464 C C . GLU C 2 95 ? 112.394 5.648 87.572 1.00 140.11 95 GLU C C 1
ATOM 4465 O O . GLU C 2 95 ? 112.613 5.443 88.770 1.00 136.01 95 GLU C O 1
ATOM 4471 N N . ILE C 2 96 ? 111.491 6.524 87.141 1.00 140.69 96 ILE C N 1
ATOM 4472 C CA . ILE C 2 96 ? 110.805 7.451 88.032 1.00 143.03 96 ILE C CA 1
ATOM 4473 C C . ILE C 2 96 ? 109.312 7.162 87.992 1.00 144.33 96 ILE C C 1
ATOM 4474 O O . ILE C 2 96 ? 108.701 7.148 86.916 1.00 144.37 96 ILE C O 1
ATOM 4479 N N . THR C 2 97 ? 108.725 6.952 89.165 1.00 144.77 97 THR C N 1
ATOM 4480 C CA . THR C 2 97 ? 107.334 6.555 89.282 1.00 145.30 97 THR C CA 1
ATOM 4481 C C . THR C 2 97 ? 106.610 7.469 90.259 1.00 144.44 97 THR C C 1
ATOM 4482 O O . THR C 2 97 ? 107.229 8.182 91.049 1.00 139.76 97 THR C O 1
ATOM 4486 N N . ALA C 2 98 ? 105.283 7.427 90.200 1.00 150.52 98 ALA C N 1
ATOM 4487 C CA . ALA C 2 98 ? 104.423 8.144 91.134 1.00 156.58 98 ALA C CA 1
ATOM 4488 C C . ALA C 2 98 ? 103.011 7.594 90.985 1.00 159.67 98 ALA C C 1
ATOM 4489 O O . ALA C 2 98 ? 102.790 6.583 90.310 1.00 159.94 98 ALA C O 1
ATOM 4491 N N . ARG C 2 99 ? 102.049 8.270 91.615 1.00 162.98 99 ARG C N 1
ATOM 4492 C CA . ARG C 2 99 ? 100.645 7.907 91.483 1.00 167.06 99 ARG C CA 1
ATOM 4493 C C . ARG C 2 99 ? 99.879 8.783 90.502 1.00 164.76 99 ARG C C 1
ATOM 4494 O O . ARG C 2 99 ? 98.840 8.350 89.995 1.00 164.91 99 ARG C O 1
ATOM 4499 N N . ARG C 2 100 ? 100.354 9.996 90.229 1.00 162.32 100 ARG C N 1
ATOM 4500 C CA . ARG C 2 100 ? 99.670 10.916 89.333 1.00 156.49 100 ARG C CA 1
ATOM 4501 C C . ARG C 2 100 ? 100.714 11.714 88.568 1.00 151.79 100 ARG C C 1
ATOM 4502 O O . ARG C 2 100 ? 101.746 12.091 89.130 1.00 153.01 100 ARG C O 1
ATOM 4504 N N . GLY C 2 101 ? 100.451 11.960 87.287 1.00 150.05 101 GLY C N 1
ATOM 4505 C CA . GLY C 2 101 ? 101.398 12.675 86.452 1.00 147.97 101 GLY C CA 1
ATOM 4506 C C . GLY C 2 101 ? 100.689 13.526 85.421 1.00 141.78 101 GLY C C 1
ATOM 4507 O O . GLY C 2 101 ? 99.519 13.299 85.101 1.00 136.24 101 GLY C O 1
ATOM 4508 N N . ILE C 2 102 ? 101.415 14.516 84.897 1.00 138.83 102 ILE C N 1
ATOM 4509 C CA . ILE C 2 102 ? 100.879 15.422 83.881 1.00 134.80 102 ILE C CA 1
ATOM 4510 C C . ILE C 2 102 ? 101.959 15.696 82.844 1.00 135.79 102 ILE C C 1
ATOM 4511 O O . ILE C 2 102 ? 103.008 16.262 83.171 1.00 140.72 102 ILE C O 1
ATOM 4516 N N . LEU C 2 103 ? 101.703 15.320 81.599 1.00 133.04 103 LEU C N 1
ATOM 4517 C CA . LEU C 2 103 ? 102.528 15.775 80.492 1.00 135.01 103 LEU C CA 1
ATOM 4518 C C . LEU C 2 103 ? 101.930 17.043 79.891 1.00 140.28 103 LEU C C 1
ATOM 4519 O O . LEU C 2 103 ? 100.716 17.258 79.932 1.00 142.74 103 LEU C O 1
ATOM 4524 N N . SER C 2 104 ? 102.790 17.887 79.331 1.00 139.34 104 SER C N 1
ATOM 4525 C CA . SER C 2 104 ? 102.347 19.126 78.709 1.00 139.05 104 SER C CA 1
ATOM 4526 C C . SER C 2 104 ? 102.725 19.136 77.233 1.00 140.13 104 SER C C 1
ATOM 4527 O O . SER C 2 104 ? 103.499 18.300 76.761 1.00 141.44 104 SER C O 1
ATOM 4530 N N . LYS C 2 105 ? 102.169 20.107 76.500 1.00 138.19 105 LYS C N 1
ATOM 4531 C CA . LYS C 2 105 ? 102.552 20.278 75.102 1.00 137.55 105 LYS C CA 1
ATOM 4532 C C . LYS C 2 105 ? 104.035 20.616 74.968 1.00 145.72 105 LYS C C 1
ATOM 4533 O O . LYS C 2 105 ? 104.646 20.311 73.936 1.00 147.91 105 LYS C O 1
ATOM 4536 N N . ASP C 2 106 ? 104.627 21.229 76.003 1.00 149.23 106 ASP C N 1
ATOM 4537 C CA . ASP C 2 106 ? 106.046 21.567 76.049 1.00 148.65 106 ASP C CA 1
ATOM 4538 C C . ASP C 2 106 ? 106.890 20.440 76.639 1.00 151.31 106 ASP C C 1
ATOM 4539 O O . ASP C 2 106 ? 108.063 20.673 76.980 1.00 156.31 106 ASP C O 1
ATOM 4544 N N . GLN C 2 107 ? 106.317 19.233 76.764 1.00 150.93 107 GLN C N 1
ATOM 4545 C CA . GLN C 2 107 ? 107.067 18.041 77.178 1.00 151.33 107 GLN C CA 1
ATOM 4546 C C . GLN C 2 107 ? 107.603 18.177 78.601 1.00 146.13 107 GLN C C 1
ATOM 4547 O O . GLN C 2 107 ? 108.783 17.926 78.853 1.00 143.06 107 GLN C O 1
ATOM 4553 N N . VAL C 2 108 ? 106.742 18.602 79.522 1.00 144.11 108 VAL C N 1
ATOM 4554 C CA . VAL C 2 108 ? 107.135 18.853 80.886 1.00 137.93 108 VAL C CA 1
ATOM 4555 C C . VAL C 2 108 ? 106.267 17.992 81.782 1.00 139.35 108 VAL C C 1
ATOM 4556 O O . VAL C 2 108 ? 105.065 18.227 81.916 1.00 143.35 108 VAL C O 1
ATOM 4560 N N . LEU C 2 109 ? 106.877 17.018 82.428 1.00 140.81 109 LEU C N 1
ATOM 4561 C CA . LEU C 2 109 ? 106.143 16.072 83.262 1.00 144.36 109 LEU C CA 1
ATOM 4562 C C . LEU C 2 109 ? 106.101 16.571 84.712 1.00 145.79 109 LEU C C 1
ATOM 4563 O O . LEU C 2 109 ? 106.985 17.327 85.131 1.00 150.68 109 LEU C O 1
ATOM 4568 N N . THR C 2 110 ? 105.049 16.172 85.456 1.00 144.20 110 THR C N 1
ATOM 4569 C CA . THR C 2 110 ? 104.804 16.576 86.853 1.00 150.55 110 THR C CA 1
ATOM 4570 C C . THR C 2 110 ? 104.100 15.451 87.620 1.00 159.29 110 THR C C 1
ATOM 4571 O O . THR C 2 110 ? 102.984 15.039 87.277 1.00 161.97 110 THR C O 1
ATOM 4575 N N . LEU C 2 111 ? 104.745 15.014 88.705 1.00 160.43 111 LEU C N 1
ATOM 4576 C CA . LEU C 2 111 ? 104.414 13.813 89.477 1.00 154.43 111 LEU C CA 1
ATOM 4577 C C . LEU C 2 111 ? 104.238 14.176 90.942 1.00 159.67 111 LEU C C 1
ATOM 4578 O O . LEU C 2 111 ? 105.073 14.870 91.515 1.00 168.77 111 LEU C O 1
ATOM 4583 N N . TYR C 2 112 ? 103.141 13.690 91.537 1.00 159.91 112 TYR C N 1
ATOM 4584 C CA . TYR C 2 112 ? 102.542 14.260 92.738 1.00 168.43 112 TYR C CA 1
ATOM 4585 C C . TYR C 2 112 ? 102.503 13.333 93.946 1.00 173.34 112 TYR C C 1
ATOM 4586 O O . TYR C 2 112 ? 102.906 13.781 95.019 1.00 178.75 112 TYR C O 1
ATOM 4595 N N . ASP C 2 113 ? 101.800 12.247 93.898 1.00 173.74 113 ASP C N 1
ATOM 4596 C CA . ASP C 2 113 ? 101.603 11.421 95.069 1.00 179.91 113 ASP C CA 1
ATOM 4597 C C . ASP C 2 113 ? 102.621 10.286 95.131 1.00 179.72 113 ASP C C 1
ATOM 4598 O O . ASP C 2 113 ? 102.672 9.404 94.257 1.00 178.22 113 ASP C O 1
ATOM 4603 N N . ASP C 2 114 ? 103.496 10.361 96.142 1.00 179.67 114 ASP C N 1
ATOM 4604 C CA . ASP C 2 114 ? 104.515 9.340 96.399 1.00 177.68 114 ASP C CA 1
ATOM 4605 C C . ASP C 2 114 ? 105.398 9.161 95.179 1.00 173.09 114 ASP C C 1
ATOM 4606 O O . ASP C 2 114 ? 105.202 8.212 94.411 1.00 170.89 114 ASP C O 1
ATOM 4611 N N . VAL C 2 115 ? 106.393 10.032 95.029 1.00 171.43 115 VAL C N 1
ATOM 4612 C CA . VAL C 2 115 ? 107.335 9.964 93.913 1.00 169.20 115 VAL C CA 1
ATOM 4613 C C . VAL C 2 115 ? 108.521 9.089 94.296 1.00 170.06 115 VAL C C 1
ATOM 4614 O O . VAL C 2 115 ? 109.088 9.244 95.380 1.00 172.16 115 VAL C O 1
ATOM 4618 N N . LEU C 2 116 ? 108.883 8.157 93.419 1.00 167.63 116 LEU C N 1
ATOM 4619 C CA . LEU C 2 116 ? 110.070 7.330 93.578 1.00 162.84 116 LEU C CA 1
ATOM 4620 C C . LEU C 2 116 ? 110.955 7.484 92.346 1.00 159.37 116 LEU C C 1
ATOM 4621 O O . LEU C 2 116 ? 110.461 7.718 91.238 1.00 163.70 116 LEU C O 1
ATOM 4626 N N . ALA C 2 117 ? 112.269 7.352 92.540 1.00 153.37 117 ALA C N 1
ATOM 4627 C CA . ALA C 2 117 ? 113.220 7.524 91.441 1.00 147.70 117 ALA C CA 1
ATOM 4628 C C . ALA C 2 117 ? 114.436 6.642 91.687 1.00 147.11 117 ALA C C 1
ATOM 4629 O O . ALA C 2 117 ? 115.274 6.971 92.527 1.00 146.79 117 ALA C O 1
ATOM 4631 N N . LYS C 2 118 ? 114.549 5.540 90.955 1.00 147.86 118 LYS C N 1
ATOM 4632 C CA . LYS C 2 118 ? 115.682 4.639 91.102 1.00 147.62 118 LYS C CA 1
ATOM 4633 C C . LYS C 2 118 ? 116.689 4.853 89.977 1.00 149.71 118 LYS C C 1
ATOM 4634 O O . LYS C 2 118 ? 116.328 5.194 88.847 1.00 155.45 118 LYS C O 1
ATOM 4637 N N . ASN C 2 119 ? 117.961 4.645 90.303 1.00 148.48 119 ASN C N 1
ATOM 4638 C CA . ASN C 2 119 ? 119.055 4.734 89.343 1.00 145.67 119 ASN C CA 1
ATOM 4639 C C . ASN C 2 119 ? 119.562 3.323 89.073 1.00 145.96 119 ASN C C 1
ATOM 4640 O O . ASN C 2 119 ? 120.175 2.703 89.948 1.00 146.38 119 ASN C O 1
ATOM 4645 N N . LEU C 2 120 ? 119.320 2.822 87.859 1.00 146.40 120 LEU C N 1
ATOM 4646 C CA . LEU C 2 120 ? 119.723 1.461 87.498 1.00 143.23 120 LEU C CA 1
ATOM 4647 C C . LEU C 2 120 ? 121.249 1.303 87.321 1.00 137.53 120 LEU C C 1
ATOM 4648 O O . LEU C 2 120 ? 121.709 0.284 86.789 1.00 136.50 120 LEU C O 1
ATOM 4650 N N . LEU C 2 121 ? 122.053 2.275 87.750 1.00 140.63 121 LEU C N 1
ATOM 4651 C CA . LEU C 2 121 ? 123.501 2.128 87.740 1.00 152.20 121 LEU C CA 1
ATOM 4652 C C . LEU C 2 121 ? 123.942 1.633 89.114 1.00 182.25 121 LEU C C 1
ATOM 4653 O O . LEU C 2 121 ? 123.933 2.421 90.074 1.00 240.19 121 LEU C O 1
ATOM 4656 N N . PRO C 2 122 ? 124.333 0.366 89.265 1.00 159.87 122 PRO C N 1
ATOM 4657 C CA . PRO C 2 122 ? 124.595 -0.188 90.596 1.00 159.16 122 PRO C CA 1
ATOM 4658 C C . PRO C 2 122 ? 125.982 0.103 91.149 1.00 166.26 122 PRO C C 1
ATOM 4659 O O . PRO C 2 122 ? 126.343 -0.466 92.183 1.00 169.29 122 PRO C O 1
ATOM 4663 N N . ASP C 2 123 ? 126.770 0.964 90.507 1.00 166.37 123 ASP C N 1
ATOM 4664 C CA . ASP C 2 123 ? 128.102 1.283 90.999 1.00 166.82 123 ASP C CA 1
ATOM 4665 C C . ASP C 2 123 ? 128.359 2.777 91.161 1.00 168.85 123 ASP C C 1
ATOM 4666 O O . ASP C 2 123 ? 129.461 3.150 91.576 1.00 170.35 123 ASP C O 1
ATOM 4668 N N . SER C 2 124 ? 127.388 3.639 90.855 1.00 167.19 124 SER C N 1
ATOM 4669 C CA . SER C 2 124 ? 127.598 5.083 90.846 1.00 165.08 124 SER C CA 1
ATOM 4670 C C . SER C 2 124 ? 127.449 5.726 92.220 1.00 166.37 124 SER C C 1
ATOM 4671 O O . SER C 2 124 ? 127.709 6.927 92.351 1.00 169.63 124 SER C O 1
ATOM 4673 N N . GLY C 2 125 ? 127.046 4.966 93.241 1.00 162.25 125 GLY C N 1
ATOM 4674 C CA . GLY C 2 125 ? 126.880 5.491 94.581 1.00 159.60 125 GLY C CA 1
ATOM 4675 C C . GLY C 2 125 ? 125.555 6.167 94.862 1.00 156.07 125 GLY C C 1
ATOM 4676 O O . GLY C 2 125 ? 125.217 6.366 96.034 1.00 154.41 125 GLY C O 1
ATOM 4677 N N . PHE C 2 126 ? 124.802 6.547 93.830 1.00 155.14 126 PHE C N 1
ATOM 4678 C CA . PHE C 2 126 ? 123.460 7.099 93.976 1.00 155.36 126 PHE C CA 1
ATOM 4679 C C . PHE C 2 126 ? 122.478 6.022 93.543 1.00 155.88 126 PHE C C 1
ATOM 4680 O O . PHE C 2 126 ? 122.541 5.548 92.403 1.00 157.18 126 PHE C O 1
ATOM 4688 N N . ASP C 2 127 ? 121.579 5.632 94.444 1.00 155.64 127 ASP C N 1
ATOM 4689 C CA . ASP C 2 127 ? 120.666 4.529 94.176 1.00 151.48 127 ASP C CA 1
ATOM 4690 C C . ASP C 2 127 ? 119.203 4.941 94.133 1.00 152.26 127 ASP C C 1
ATOM 4691 O O . ASP C 2 127 ? 118.487 4.551 93.204 1.00 148.81 127 ASP C O 1
ATOM 4696 N N . THR C 2 128 ? 118.735 5.730 95.103 1.00 161.59 128 THR C N 1
ATOM 4697 C CA . THR C 2 128 ? 117.309 5.978 95.263 1.00 155.51 128 THR C CA 1
ATOM 4698 C C . THR C 2 128 ? 117.055 7.430 95.644 1.00 152.48 128 THR C C 1
ATOM 4699 O O . THR C 2 128 ? 117.846 8.048 96.358 1.00 157.93 128 THR C O 1
ATOM 4703 N N . LEU C 2 129 ? 115.925 7.962 95.174 1.00 152.06 129 LEU C N 1
ATOM 4704 C CA . LEU C 2 129 ? 115.499 9.327 95.465 1.00 157.73 129 LEU C CA 1
ATOM 4705 C C . LEU C 2 129 ? 113.986 9.338 95.633 1.00 169.13 129 LEU C C 1
ATOM 4706 O O . LEU C 2 129 ? 113.269 8.736 94.827 1.00 171.91 129 LEU C O 1
ATOM 4711 N N . THR C 2 130 ? 113.503 10.023 96.673 1.00 178.46 130 THR C N 1
ATOM 4712 C CA . THR C 2 130 ? 112.070 10.123 96.938 1.00 187.12 130 THR C CA 1
ATOM 4713 C C . THR C 2 130 ? 111.698 11.564 97.277 1.00 191.60 130 THR C C 1
ATOM 4714 O O . THR C 2 130 ? 112.501 12.310 97.844 1.00 196.18 130 THR C O 1
ATOM 4718 N N . THR C 2 131 ? 110.473 11.950 96.923 1.00 190.63 131 THR C N 1
ATOM 4719 C CA . THR C 2 131 ? 109.979 13.297 97.175 1.00 194.79 131 THR C CA 1
ATOM 4720 C C . THR C 2 131 ? 108.461 13.309 96.970 1.00 206.47 131 THR C C 1
ATOM 4721 O O . THR C 2 131 ? 107.843 12.316 96.583 1.00 207.91 131 THR C O 1
ATOM 4725 N N . SER C 2 132 ? 107.860 14.460 97.242 1.00 213.92 132 SER C N 1
ATOM 4726 C CA . SER C 2 132 ? 106.412 14.601 97.134 1.00 218.82 132 SER C CA 1
ATOM 4727 C C . SER C 2 132 ? 106.033 14.915 95.691 1.00 217.18 132 SER C C 1
ATOM 4728 O O . SER C 2 132 ? 105.405 14.096 95.004 1.00 215.84 132 SER C O 1
ATOM 4731 N N . GLU C 2 133 ? 106.457 16.071 95.214 1.00 218.00 133 GLU C N 1
ATOM 4732 C CA . GLU C 2 133 ? 106.152 16.554 93.881 1.00 216.62 133 GLU C CA 1
ATOM 4733 C C . GLU C 2 133 ? 107.416 16.903 93.107 1.00 213.56 133 GLU C C 1
ATOM 4734 O O . GLU C 2 133 ? 108.314 17.571 93.632 1.00 215.38 133 GLU C O 1
ATOM 4740 N N . MET C 2 134 ? 107.467 16.485 91.837 1.00 206.01 134 MET C N 1
ATOM 4741 C CA . MET C 2 134 ? 108.628 16.757 90.998 1.00 200.39 134 MET C CA 1
ATOM 4742 C C . MET C 2 134 ? 108.218 16.964 89.543 1.00 194.39 134 MET C C 1
ATOM 4743 O O . MET C 2 134 ? 107.403 16.210 88.999 1.00 195.38 134 MET C O 1
ATOM 4745 N N . SER C 2 135 ? 108.817 17.979 88.922 1.00 185.74 135 SER C N 1
ATOM 4746 C CA . SER C 2 135 ? 108.659 18.281 87.505 1.00 173.26 135 SER C CA 1
ATOM 4747 C C . SER C 2 135 ? 109.974 18.035 86.784 1.00 162.14 135 SER C C 1
ATOM 4748 O O . SER C 2 135 ? 111.041 18.376 87.300 1.00 171.07 135 SER C O 1
ATOM 4751 N N . ILE C 2 136 ? 109.903 17.427 85.600 1.00 145.16 136 ILE C N 1
ATOM 4752 C CA . ILE C 2 136 ? 111.088 17.170 84.787 1.00 136.84 136 ILE C CA 1
ATOM 4753 C C . ILE C 2 136 ? 110.759 17.465 83.329 1.00 136.76 136 ILE C C 1
ATOM 4754 O O . ILE C 2 136 ? 109.636 17.225 82.870 1.00 142.61 136 ILE C O 1
ATOM 4759 N N . GLN C 2 137 ? 111.739 18.007 82.607 1.00 131.06 137 GLN C N 1
ATOM 4760 C CA . GLN C 2 137 ? 111.623 18.271 81.173 1.00 131.82 137 GLN C CA 1
ATOM 4761 C C . GLN C 2 137 ? 112.382 17.181 80.429 1.00 130.13 137 GLN C C 1
ATOM 4762 O O . GLN C 2 137 ? 113.600 17.258 80.279 1.00 123.05 137 GLN C O 1
ATOM 4768 N N . LEU C 2 138 ? 111.647 16.187 79.928 1.00 135.33 138 LEU C N 1
ATOM 4769 C CA . LEU C 2 138 ? 112.261 14.993 79.352 1.00 134.63 138 LEU C CA 1
ATOM 4770 C C . LEU C 2 138 ? 113.246 15.313 78.235 1.00 135.39 138 LEU C C 1
ATOM 4771 O O . LEU C 2 138 ? 114.251 14.608 78.079 1.00 132.95 138 LEU C O 1
ATOM 4776 N N . LYS C 2 139 ? 112.982 16.360 77.452 1.00 137.00 139 LYS C N 1
ATOM 4777 C CA . LYS C 2 139 ? 113.940 16.792 76.440 1.00 138.84 139 LYS C CA 1
ATOM 4778 C C . LYS C 2 139 ? 115.279 17.163 77.072 1.00 142.58 139 LYS C C 1
ATOM 4779 O O . LYS C 2 139 ? 116.305 16.529 76.801 1.00 147.27 139 LYS C O 1
ATOM 4782 N N . SER C 2 140 ? 115.294 18.194 77.921 1.00 140.39 140 SER C N 1
ATOM 4783 C CA . SER C 2 140 ? 116.541 18.599 78.560 1.00 134.30 140 SER C CA 1
ATOM 4784 C C . SER C 2 140 ? 116.919 17.710 79.733 1.00 125.50 140 SER C C 1
ATOM 4785 O O . SER C 2 140 ? 118.069 17.759 80.175 1.00 130.53 140 SER C O 1
ATOM 4788 N N . ARG C 2 141 ? 115.979 16.919 80.248 1.00 119.40 141 ARG C N 1
ATOM 4789 C CA . ARG C 2 141 ? 116.118 16.096 81.448 1.00 122.91 141 ARG C CA 1
ATOM 4790 C C . ARG C 2 141 ? 116.307 16.917 82.723 1.00 122.49 141 ARG C C 1
ATOM 4791 O O . ARG C 2 141 ? 116.543 16.345 83.795 1.00 116.56 141 ARG C O 1
ATOM 4799 N N . ASP C 2 142 ? 116.184 18.240 82.645 1.00 128.66 142 ASP C N 1
ATOM 4800 C CA . ASP C 2 142 ? 116.302 19.070 83.837 1.00 135.55 142 ASP C CA 1
ATOM 4801 C C . ASP C 2 142 ? 115.079 18.879 84.723 1.00 134.98 142 ASP C C 1
ATOM 4802 O O . ASP C 2 142 ? 113.946 18.848 84.238 1.00 143.96 142 ASP C O 1
ATOM 4807 N N . PHE C 2 143 ? 115.300 18.744 86.029 1.00 126.51 143 PHE C N 1
ATOM 4808 C CA . PHE C 2 143 ? 114.191 18.524 86.943 1.00 126.61 143 PHE C CA 1
ATOM 4809 C C . PHE C 2 143 ? 114.196 19.547 88.069 1.00 135.88 143 PHE C C 1
ATOM 4810 O O . PHE C 2 143 ? 115.248 20.019 88.503 1.00 132.08 143 PHE C O 1
ATOM 4818 N N . TRP C 2 144 ? 112.996 19.891 88.527 1.00 147.99 144 TRP C N 1
ATOM 4819 C CA . TRP C 2 144 ? 112.798 20.796 89.646 1.00 157.23 144 TRP C CA 1
ATOM 4820 C C . TRP C 2 144 ? 111.983 20.093 90.723 1.00 157.84 144 TRP C C 1
ATOM 4821 O O . TRP C 2 144 ? 111.122 19.256 90.429 1.00 154.67 144 TRP C O 1
ATOM 4832 N N . ALA C 2 145 ? 112.263 20.444 91.976 1.00 161.49 145 ALA C N 1
ATOM 4833 C CA . ALA C 2 145 ? 111.496 19.955 93.115 1.00 160.14 145 ALA C CA 1
ATOM 4834 C C . ALA C 2 145 ? 111.548 21.011 94.207 1.00 162.90 145 ALA C C 1
ATOM 4835 O O . ALA C 2 145 ? 112.638 21.437 94.599 1.00 164.18 145 ALA C O 1
ATOM 4837 N N . ASP C 2 146 ? 110.379 21.427 94.700 1.00 162.55 146 ASP C N 1
ATOM 4838 C CA . ASP C 2 146 ? 110.280 22.537 95.642 1.00 165.10 146 ASP C CA 1
ATOM 4839 C C . ASP C 2 146 ? 109.830 22.115 97.039 1.00 168.47 146 ASP C C 1
ATOM 4840 O O . ASP C 2 146 ? 109.554 22.983 97.875 1.00 168.29 146 ASP C O 1
ATOM 4842 N N . LYS C 2 147 ? 109.771 20.812 97.321 1.00 169.14 147 LYS C N 1
ATOM 4843 C CA . LYS C 2 147 ? 109.216 20.287 98.568 1.00 174.00 147 LYS C CA 1
ATOM 4844 C C . LYS C 2 147 ? 110.213 19.300 99.191 1.00 179.87 147 LYS C C 1
ATOM 4845 O O . LYS C 2 147 ? 111.330 19.185 98.670 1.00 178.07 147 LYS C O 1
ATOM 4848 N N . PRO C 2 148 ? 109.900 18.608 100.301 1.00 180.90 148 PRO C N 1
ATOM 4849 C CA . PRO C 2 148 ? 110.904 17.729 100.923 1.00 181.42 148 PRO C CA 1
ATOM 4850 C C . PRO C 2 148 ? 111.530 16.738 99.949 1.00 174.99 148 PRO C C 1
ATOM 4851 O O . PRO C 2 148 ? 110.857 16.167 99.088 1.00 173.70 148 PRO C O 1
ATOM 4855 N N . VAL C 2 149 ? 112.839 16.537 100.105 1.00 169.91 149 VAL C N 1
ATOM 4856 C CA . VAL C 2 149 ? 113.636 15.652 99.263 1.00 163.11 149 VAL C CA 1
ATOM 4857 C C . VAL C 2 149 ? 114.456 14.741 100.166 1.00 163.90 149 VAL C C 1
ATOM 4858 O O . VAL C 2 149 ? 114.921 15.166 101.228 1.00 166.14 149 VAL C O 1
ATOM 4862 N N . GLU C 2 150 ? 114.631 13.486 99.752 1.00 162.24 150 GLU C N 1
ATOM 4863 C CA . GLU C 2 150 ? 115.456 12.543 100.496 1.00 165.01 150 GLU C CA 1
ATOM 4864 C C . GLU C 2 150 ? 116.309 11.740 99.527 1.00 157.86 150 GLU C C 1
ATOM 4865 O O . GLU C 2 150 ? 115.780 11.136 98.589 1.00 153.49 150 GLU C O 1
ATOM 4871 N N . LEU C 2 151 ? 117.620 11.728 99.760 1.00 154.00 151 LEU C N 1
ATOM 4872 C CA . LEU C 2 151 ? 118.560 10.993 98.925 1.00 150.27 151 LEU C CA 1
ATOM 4873 C C . LEU C 2 151 ? 119.153 9.836 99.713 1.00 152.96 151 LEU C C 1
ATOM 4874 O O . LEU C 2 151 ? 119.499 9.979 100.889 1.00 153.84 151 LEU C O 1
ATOM 4879 N N . ARG C 2 152 ? 119.249 8.681 99.064 1.00 152.16 152 ARG C N 1
ATOM 4880 C CA . ARG C 2 152 ? 119.819 7.488 99.684 1.00 149.00 152 ARG C CA 1
ATOM 4881 C C . ARG C 2 152 ? 120.920 6.982 98.770 1.00 143.46 152 ARG C C 1
ATOM 4882 O O . ARG C 2 152 ? 120.647 6.533 97.648 1.00 140.66 152 ARG C O 1
ATOM 4884 N N . GLY C 2 153 ? 122.151 7.075 99.243 1.00 144.07 153 GLY C N 1
ATOM 4885 C CA . GLY C 2 153 ? 123.258 6.571 98.513 1.00 150.26 153 GLY C CA 1
ATOM 4886 C C . GLY C 2 153 ? 123.587 5.215 99.102 1.00 157.42 153 GLY C C 1
ATOM 4887 O O . GLY C 2 153 ? 123.033 4.800 100.143 1.00 160.09 153 GLY C O 1
ATOM 4888 N N . PRO C 2 154 ? 124.491 4.501 98.414 1.00 158.94 154 PRO C N 1
ATOM 4889 C CA . PRO C 2 154 ? 124.946 3.190 98.920 1.00 159.88 154 PRO C CA 1
ATOM 4890 C C . PRO C 2 154 ? 125.661 3.222 100.266 1.00 161.18 154 PRO C C 1
ATOM 4891 O O . PRO C 2 154 ? 125.404 2.373 101.122 1.00 160.26 154 PRO C O 1
ATOM 4893 N N . GLN C 2 155 ? 126.459 4.247 100.545 1.00 159.61 155 GLN C N 1
ATOM 4894 C CA . GLN C 2 155 ? 127.013 4.450 101.879 1.00 161.43 155 GLN C CA 1
ATOM 4895 C C . GLN C 2 155 ? 126.797 5.839 102.461 1.00 165.50 155 GLN C C 1
ATOM 4896 O O . GLN C 2 155 ? 127.496 6.238 103.404 1.00 169.52 155 GLN C O 1
ATOM 4898 N N . PHE C 2 156 ? 125.903 6.612 101.887 1.00 162.74 156 PHE C N 1
ATOM 4899 C CA . PHE C 2 156 ? 125.682 7.949 102.385 1.00 158.69 156 PHE C CA 1
ATOM 4900 C C . PHE C 2 156 ? 124.261 8.392 102.098 1.00 163.98 156 PHE C C 1
ATOM 4901 O O . PHE C 2 156 ? 123.848 8.415 100.937 1.00 166.22 156 PHE C O 1
ATOM 4903 N N . GLU C 2 157 ? 123.517 8.748 103.144 1.00 168.64 157 GLU C N 1
ATOM 4904 C CA . GLU C 2 157 ? 122.130 9.197 103.028 1.00 166.66 157 GLU C CA 1
ATOM 4905 C C . GLU C 2 157 ? 121.998 10.608 103.595 1.00 170.43 157 GLU C C 1
ATOM 4906 O O . GLU C 2 157 ? 122.540 10.908 104.668 1.00 174.46 157 GLU C O 1
ATOM 4912 N N . THR C 2 158 ? 121.279 11.468 102.873 1.00 170.86 158 THR C N 1
ATOM 4913 C CA . THR C 2 158 ? 121.066 12.858 103.253 1.00 174.94 158 THR C CA 1
ATOM 4914 C C . THR C 2 158 ? 119.591 13.228 103.110 1.00 174.90 158 THR C C 1
ATOM 4915 O O . THR C 2 158 ? 118.819 12.564 102.412 1.00 172.92 158 THR C O 1
ATOM 4919 N N . HIS C 2 159 ? 119.209 14.315 103.780 1.00 178.36 159 HIS C N 1
ATOM 4920 C CA . HIS C 2 159 ? 117.817 14.753 103.833 1.00 179.42 159 HIS C CA 1
ATOM 4921 C C . HIS C 2 159 ? 117.765 16.273 103.753 1.00 183.74 159 HIS C C 1
ATOM 4922 O O . HIS C 2 159 ? 118.255 16.957 104.654 1.00 193.95 159 HIS C O 1
ATOM 4929 N N . GLY C 2 160 ? 117.164 16.799 102.688 1.00 182.92 160 GLY C N 1
ATOM 4930 C CA . GLY C 2 160 ? 117.035 18.236 102.502 1.00 188.47 160 GLY C CA 1
ATOM 4931 C C . GLY C 2 160 ? 115.790 18.617 101.721 1.00 196.63 160 GLY C C 1
ATOM 4932 O O . GLY C 2 160 ? 114.838 17.834 101.657 1.00 199.05 160 GLY C O 1
ATOM 4933 N N . GLN C 2 161 ? 115.774 19.804 101.112 1.00 199.42 161 GLN C N 1
ATOM 4934 C CA . GLN C 2 161 ? 114.596 20.246 100.378 1.00 197.40 161 GLN C CA 1
ATOM 4935 C C . GLN C 2 161 ? 114.997 21.203 99.262 1.00 196.46 161 GLN C C 1
ATOM 4936 O O . GLN C 2 161 ? 116.118 21.720 99.230 1.00 200.62 161 GLN C O 1
ATOM 4942 N N . ALA C 2 162 ? 114.061 21.406 98.326 1.00 191.01 162 ALA C N 1
ATOM 4943 C CA . ALA C 2 162 ? 114.151 22.436 97.283 1.00 190.86 162 ALA C CA 1
ATOM 4944 C C . ALA C 2 162 ? 115.258 22.138 96.266 1.00 191.01 162 ALA C C 1
ATOM 4945 O O . ALA C 2 162 ? 116.096 22.989 95.962 1.00 194.43 162 ALA C O 1
ATOM 4947 N N . MET C 2 163 ? 115.216 20.936 95.696 1.00 189.00 163 MET C N 1
ATOM 4948 C CA . MET C 2 163 ? 116.262 20.463 94.801 1.00 184.49 163 MET C CA 1
ATOM 4949 C C . MET C 2 163 ? 116.010 20.912 93.361 1.00 182.64 163 MET C C 1
ATOM 4950 O O . MET C 2 163 ? 114.878 21.196 92.955 1.00 183.41 163 MET C O 1
ATOM 4955 N N . LYS C 2 164 ? 117.095 20.978 92.585 1.00 178.67 164 LYS C N 1
ATOM 4956 C CA . LYS C 2 164 ? 117.010 21.329 91.168 1.00 172.56 164 LYS C CA 1
ATOM 4957 C C . LYS C 2 164 ? 118.203 20.707 90.447 1.00 171.28 164 LYS C C 1
ATOM 4958 O O . LYS C 2 164 ? 119.331 21.191 90.592 1.00 173.79 164 LYS C O 1
ATOM 4964 N N . GLY C 2 165 ? 117.968 19.661 89.646 1.00 167.24 165 GLY C N 1
ATOM 4965 C CA . GLY C 2 165 ? 119.015 19.115 88.811 1.00 164.48 165 GLY C CA 1
ATOM 4966 C C . GLY C 2 165 ? 118.587 18.592 87.442 1.00 161.29 165 GLY C C 1
ATOM 4967 O O . GLY C 2 165 ? 117.514 18.941 86.949 1.00 171.32 165 GLY C O 1
ATOM 4968 N N . ASN C 2 166 ? 119.429 17.800 86.797 1.00 154.99 166 ASN C N 1
ATOM 4969 C CA . ASN C 2 166 ? 119.035 17.117 85.580 1.00 147.24 166 ASN C CA 1
ATOM 4970 C C . ASN C 2 166 ? 119.648 15.740 85.520 1.00 142.03 166 ASN C C 1
ATOM 4971 O O . ASN C 2 166 ? 120.774 15.523 85.971 1.00 148.43 166 ASN C O 1
ATOM 4976 N N . PHE C 2 167 ? 118.898 14.815 84.978 1.00 134.65 167 PHE C N 1
ATOM 4977 C CA . PHE C 2 167 ? 119.464 13.511 84.771 1.00 134.16 167 PHE C CA 1
ATOM 4978 C C . PHE C 2 167 ? 120.346 13.462 83.527 1.00 135.10 167 PHE C C 1
ATOM 4979 O O . PHE C 2 167 ? 120.939 12.414 83.262 1.00 129.70 167 PHE C O 1
ATOM 4987 N N . ALA C 2 168 ? 120.478 14.556 82.767 1.00 141.82 168 ALA C N 1
ATOM 4988 C CA . ALA C 2 168 ? 121.386 14.560 81.625 1.00 142.57 168 ALA C CA 1
ATOM 4989 C C . ALA C 2 168 ? 122.775 14.100 82.060 1.00 140.74 168 ALA C C 1
ATOM 4990 O O . ALA C 2 168 ? 123.295 13.069 81.586 1.00 133.43 168 ALA C O 1
ATOM 4992 N N . ASP C 2 169 ? 123.364 14.856 82.989 1.00 141.09 169 ASP C N 1
ATOM 4993 C CA . ASP C 2 169 ? 124.778 14.730 83.371 1.00 147.88 169 ASP C CA 1
ATOM 4994 C C . ASP C 2 169 ? 124.921 14.322 84.840 1.00 148.16 169 ASP C C 1
ATOM 4995 O O . ASP C 2 169 ? 126.057 14.422 85.421 1.00 147.18 169 ASP C O 1
ATOM 4997 N N . HIS C 2 170 ? 123.831 13.866 85.451 1.00 148.32 170 HIS C N 1
ATOM 4998 C CA . HIS C 2 170 ? 123.703 13.807 86.915 1.00 153.65 170 HIS C CA 1
ATOM 4999 C C . HIS C 2 170 ? 124.081 15.121 87.584 1.00 161.44 170 HIS C C 1
ATOM 5000 O O . HIS C 2 170 ? 124.604 15.140 88.706 1.00 166.41 170 HIS C O 1
ATOM 5007 N N . SER C 2 171 ? 123.744 16.249 86.969 1.00 163.72 171 SER C N 1
ATOM 5008 C CA . SER C 2 171 ? 123.967 17.483 87.726 1.00 169.71 171 SER C CA 1
ATOM 5009 C C . SER C 2 171 ? 122.818 17.699 88.706 1.00 172.31 171 SER C C 1
ATOM 5010 O O . SER C 2 171 ? 121.660 17.842 88.281 1.00 174.36 171 SER C O 1
ATOM 5012 N N . ALA C 2 172 ? 123.124 17.694 90.005 1.00 172.74 172 ALA C N 1
ATOM 5013 C CA . ALA C 2 172 ? 122.210 17.947 91.116 1.00 167.75 172 ALA C CA 1
ATOM 5014 C C . ALA C 2 172 ? 122.659 19.252 91.765 1.00 166.90 172 ALA C C 1
ATOM 5015 O O . ALA C 2 172 ? 123.868 19.577 91.794 1.00 164.30 172 ALA C O 1
ATOM 5017 N N . GLU C 2 173 ? 121.693 19.995 92.318 1.00 171.11 173 GLU C N 1
ATOM 5018 C CA . GLU C 2 173 ? 121.955 21.311 92.875 1.00 177.63 173 GLU C CA 1
ATOM 5019 C C . GLU C 2 173 ? 120.768 21.699 93.738 1.00 185.35 173 GLU C C 1
ATOM 5020 O O . GLU C 2 173 ? 119.612 21.561 93.321 1.00 188.91 173 GLU C O 1
ATOM 5026 N N . LEU C 2 174 ? 121.064 22.194 94.921 1.00 189.54 174 LEU C N 1
ATOM 5027 C CA . LEU C 2 174 ? 120.032 22.552 95.878 1.00 194.05 174 LEU C CA 1
ATOM 5028 C C . LEU C 2 174 ? 120.684 23.357 96.993 1.00 196.23 174 LEU C C 1
ATOM 5029 O O . LEU C 2 174 ? 121.905 23.536 97.028 1.00 200.39 174 LEU C O 1
ATOM 5031 N N . TYR C 2 175 ? 119.853 23.848 97.906 1.00 194.97 175 TYR C N 1
ATOM 5032 C CA . TYR C 2 175 ? 120.330 24.543 99.087 1.00 203.59 175 TYR C CA 1
ATOM 5033 C C . TYR C 2 175 ? 119.401 24.249 100.258 1.00 205.04 175 TYR C C 1
ATOM 5034 O O . TYR C 2 175 ? 118.489 23.428 100.147 1.00 198.90 175 TYR C O 1
ATOM 5036 N N . MET D 3 1 ? 17.120 2.515 50.915 1.00 123.88 1 MET F N 1
ATOM 5037 C CA . MET D 3 1 ? 16.891 2.129 49.527 1.00 121.68 1 MET F CA 1
ATOM 5038 C C . MET D 3 1 ? 17.611 0.831 49.146 1.00 122.96 1 MET F C 1
ATOM 5039 O O . MET D 3 1 ? 18.718 0.536 49.619 1.00 111.68 1 MET F O 1
ATOM 5041 N N . ILE D 3 2 ? 16.951 0.074 48.267 1.00 127.98 2 ILE F N 1
ATOM 5042 C CA . ILE D 3 2 ? 17.448 -1.236 47.859 1.00 119.91 2 ILE F CA 1
ATOM 5043 C C . ILE D 3 2 ? 18.844 -1.119 47.267 1.00 106.90 2 ILE F C 1
ATOM 5044 O O . ILE D 3 2 ? 19.795 -1.745 47.748 1.00 106.54 2 ILE F O 1
ATOM 5049 N N . ILE D 3 3 ? 18.994 -0.291 46.234 1.00 101.84 3 ILE F N 1
ATOM 5050 C CA . ILE D 3 3 ? 20.233 -0.291 45.459 1.00 103.95 3 ILE F CA 1
ATOM 5051 C C . ILE D 3 3 ? 21.417 0.198 46.291 1.00 108.70 3 ILE F C 1
ATOM 5052 O O . ILE D 3 3 ? 22.551 -0.260 46.104 1.00 106.89 3 ILE F O 1
ATOM 5057 N N . VAL D 3 4 ? 21.182 1.135 47.215 1.00 115.53 4 VAL F N 1
ATOM 5058 C CA . VAL D 3 4 ? 22.258 1.645 48.071 1.00 110.91 4 VAL F CA 1
ATOM 5059 C C . VAL D 3 4 ? 22.905 0.503 48.848 1.00 106.87 4 VAL F C 1
ATOM 5060 O O . VAL D 3 4 ? 24.130 0.327 48.835 1.00 98.09 4 VAL F O 1
ATOM 5064 N N . ARG D 3 5 ? 22.077 -0.276 49.556 1.00 103.65 5 ARG F N 1
ATOM 5065 C CA . ARG D 3 5 ? 22.549 -1.451 50.283 1.00 92.51 5 ARG F CA 1
ATOM 5066 C C . ARG D 3 5 ? 23.338 -2.393 49.377 1.00 91.17 5 ARG F C 1
ATOM 5067 O O . ARG D 3 5 ? 24.418 -2.870 49.747 1.00 91.68 5 ARG F O 1
ATOM 5075 N N . TYR D 3 6 ? 22.803 -2.668 48.180 1.00 91.90 6 TYR F N 1
ATOM 5076 C CA . TYR D 3 6 ? 23.495 -3.480 47.180 1.00 91.16 6 TYR F CA 1
ATOM 5077 C C . TYR D 3 6 ? 24.942 -3.030 46.973 1.00 91.32 6 TYR F C 1
ATOM 5078 O O . TYR D 3 6 ? 25.881 -3.821 47.124 1.00 97.72 6 TYR F O 1
ATOM 5087 N N . LEU D 3 7 ? 25.133 -1.760 46.605 1.00 93.91 7 LEU F N 1
ATOM 5088 C CA . LEU D 3 7 ? 26.473 -1.188 46.443 1.00 96.19 7 LEU F CA 1
ATOM 5089 C C . LEU D 3 7 ? 27.358 -1.415 47.667 1.00 96.41 7 LEU F C 1
ATOM 5090 O O . LEU D 3 7 ? 28.517 -1.828 47.544 1.00 99.06 7 LEU F O 1
ATOM 5095 N N . ILE D 3 8 ? 26.833 -1.097 48.855 1.00 92.68 8 ILE F N 1
ATOM 5096 C CA . ILE D 3 8 ? 27.573 -1.305 50.101 1.00 95.39 8 ILE F CA 1
ATOM 5097 C C . ILE D 3 8 ? 28.000 -2.762 50.239 1.00 97.70 8 ILE F C 1
ATOM 5098 O O . ILE D 3 8 ? 29.159 -3.058 50.552 1.00 100.81 8 ILE F O 1
ATOM 5103 N N . ARG D 3 9 ? 27.055 -3.691 50.035 1.00 95.22 9 ARG F N 1
ATOM 5104 C CA . ARG D 3 9 ? 27.346 -5.121 50.124 1.00 95.90 9 ARG F CA 1
ATOM 5105 C C . ARG D 3 9 ? 28.512 -5.518 49.222 1.00 97.06 9 ARG F C 1
ATOM 5106 O O . ARG D 3 9 ? 29.525 -6.048 49.692 1.00 106.96 9 ARG F O 1
ATOM 5114 N N . GLU D 3 10 ? 28.364 -5.297 47.910 1.00 97.06 10 GLU F N 1
ATOM 5115 C CA . GLU D 3 10 ? 29.449 -5.553 46.964 1.00 97.46 10 GLU F CA 1
ATOM 5116 C C . GLU D 3 10 ? 30.767 -4.918 47.414 1.00 103.22 10 GLU F C 1
ATOM 5117 O O . GLU D 3 10 ? 31.800 -5.597 47.497 1.00 103.07 10 GLU F O 1
ATOM 5123 N N . THR D 3 11 ? 30.744 -3.605 47.697 1.00 107.17 11 THR F N 1
ATOM 5124 C CA . THR D 3 11 ? 31.960 -2.863 48.040 1.00 104.72 11 THR F CA 1
ATOM 5125 C C . THR D 3 11 ? 32.621 -3.406 49.305 1.00 105.88 11 THR F C 1
ATOM 5126 O O . THR D 3 11 ? 33.848 -3.575 49.351 1.00 103.05 11 THR F O 1
ATOM 5130 N N . ILE D 3 12 ? 31.833 -3.642 50.360 1.00 104.75 12 ILE F N 1
ATOM 5131 C CA . ILE D 3 12 ? 32.427 -4.057 51.632 1.00 107.49 12 ILE F CA 1
ATOM 5132 C C . ILE D 3 12 ? 33.093 -5.421 51.497 1.00 114.86 12 ILE F C 1
ATOM 5133 O O . ILE D 3 12 ? 34.110 -5.697 52.152 1.00 121.19 12 ILE F O 1
ATOM 5138 N N . LYS D 3 13 ? 32.527 -6.294 50.652 1.00 104.35 13 LYS F N 1
ATOM 5139 C CA . LYS D 3 13 ? 33.153 -7.571 50.324 1.00 107.62 13 LYS F CA 1
ATOM 5140 C C . LYS D 3 13 ? 34.548 -7.367 49.737 1.00 113.19 13 LYS F C 1
ATOM 5141 O O . LYS D 3 13 ? 35.549 -7.831 50.294 1.00 120.59 13 LYS F O 1
ATOM 5143 N N . SER D 3 14 ? 34.620 -6.680 48.592 1.00 115.80 14 SER F N 1
ATOM 5144 C CA . SER D 3 14 ? 35.899 -6.301 47.991 1.00 120.17 14 SER F CA 1
ATOM 5145 C C . SER D 3 14 ? 36.833 -5.617 48.993 1.00 125.55 14 SER F C 1
ATOM 5146 O O . SER D 3 14 ? 38.025 -5.944 49.063 1.00 125.99 14 SER F O 1
ATOM 5149 N N . GLN D 3 15 ? 36.309 -4.652 49.762 1.00 128.63 15 GLN F N 1
ATOM 5150 C CA . GLN D 3 15 ? 37.121 -3.922 50.740 1.00 120.05 15 GLN F CA 1
ATOM 5151 C C . GLN D 3 15 ? 37.824 -4.856 51.725 1.00 120.24 15 GLN F C 1
ATOM 5152 O O . GLN D 3 15 ? 39.042 -4.769 51.910 1.00 117.31 15 GLN F O 1
ATOM 5158 N N . PHE D 3 16 ? 37.061 -5.725 52.402 1.00 122.28 16 PHE F N 1
ATOM 5159 C CA . PHE D 3 16 ? 37.666 -6.686 53.325 1.00 125.52 16 PHE F CA 1
ATOM 5160 C C . PHE D 3 16 ? 38.730 -7.531 52.633 1.00 119.96 16 PHE F C 1
ATOM 5161 O O . PHE D 3 16 ? 39.809 -7.756 53.193 1.00 118.78 16 PHE F O 1
ATOM 5169 N N . ALA D 3 17 ? 38.438 -8.013 51.420 1.00 120.89 17 ALA F N 1
ATOM 5170 C CA . ALA D 3 17 ? 39.416 -8.785 50.658 1.00 121.11 17 ALA F CA 1
ATOM 5171 C C . ALA D 3 17 ? 40.730 -8.027 50.519 1.00 119.17 17 ALA F C 1
ATOM 5172 O O . ALA D 3 17 ? 41.804 -8.552 50.837 1.00 124.71 17 ALA F O 1
ATOM 5174 N N . ILE D 3 18 ? 40.654 -6.779 50.046 1.00 118.08 18 ILE F N 1
ATOM 5175 C CA . ILE D 3 18 ? 41.843 -5.947 49.854 1.00 118.41 18 ILE F CA 1
ATOM 5176 C C . ILE D 3 18 ? 42.574 -5.735 51.175 1.00 118.47 18 ILE F C 1
ATOM 5177 O O . ILE D 3 18 ? 43.809 -5.763 51.232 1.00 121.28 18 ILE F O 1
ATOM 5182 N N . PHE D 3 19 ? 41.823 -5.508 52.255 1.00 116.13 19 PHE F N 1
ATOM 5183 C CA . PHE D 3 19 ? 42.423 -5.407 53.581 1.00 115.32 19 PHE F CA 1
ATOM 5184 C C . PHE D 3 19 ? 43.165 -6.685 53.953 1.00 126.95 19 PHE F C 1
ATOM 5185 O O . PHE D 3 19 ? 44.298 -6.633 54.443 1.00 131.97 19 PHE F O 1
ATOM 5193 N N . PHE D 3 20 ? 42.527 -7.848 53.752 1.00 136.28 20 PHE F N 1
ATOM 5194 C CA . PHE D 3 20 ? 43.180 -9.124 54.050 1.00 142.00 20 PHE F CA 1
ATOM 5195 C C . PHE D 3 20 ? 44.500 -9.270 53.303 1.00 137.21 20 PHE F C 1
ATOM 5196 O O . PHE D 3 20 ? 45.407 -9.958 53.784 1.00 141.89 20 PHE F O 1
ATOM 5204 N N . VAL D 3 21 ? 44.628 -8.635 52.134 1.00 126.58 21 VAL F N 1
ATOM 5205 C CA . VAL D 3 21 ? 45.903 -8.620 51.422 1.00 122.31 21 VAL F CA 1
ATOM 5206 C C . VAL D 3 21 ? 46.873 -7.631 52.061 1.00 125.84 21 VAL F C 1
ATOM 5207 O O . VAL D 3 21 ? 47.998 -7.995 52.421 1.00 130.99 21 VAL F O 1
ATOM 5211 N N . LEU D 3 22 ? 46.461 -6.365 52.183 1.00 126.42 22 LEU F N 1
ATOM 5212 C CA . LEU D 3 22 ? 47.340 -5.310 52.690 1.00 129.46 22 LEU F CA 1
ATOM 5213 C C . LEU D 3 22 ? 47.925 -5.663 54.054 1.00 135.22 22 LEU F C 1
ATOM 5214 O O . LEU D 3 22 ? 49.148 -5.669 54.234 1.00 141.36 22 LEU F O 1
ATOM 5219 N N . PHE D 3 23 ? 47.059 -5.931 55.039 1.00 134.38 23 PHE F N 1
ATOM 5220 C CA . PHE D 3 23 ? 47.519 -6.348 56.362 1.00 138.30 23 PHE F CA 1
ATOM 5221 C C . PHE D 3 23 ? 48.545 -7.470 56.283 1.00 138.67 23 PHE F C 1
ATOM 5222 O O . PHE D 3 23 ? 49.589 -7.427 56.946 1.00 140.27 23 PHE F O 1
ATOM 5230 N N . LEU D 3 24 ? 48.238 -8.494 55.482 1.00 137.81 24 LEU F N 1
ATOM 5231 C CA . LEU D 3 24 ? 49.140 -9.624 55.296 1.00 142.92 24 LEU F CA 1
ATOM 5232 C C . LEU D 3 24 ? 50.514 -9.170 54.823 1.00 145.26 24 LEU F C 1
ATOM 5233 O O . LEU D 3 24 ? 51.542 -9.591 55.367 1.00 158.36 24 LEU F O 1
ATOM 5238 N N . VAL D 3 25 ? 50.548 -8.323 53.790 1.00 133.42 25 VAL F N 1
ATOM 5239 C CA . VAL D 3 25 ? 51.818 -7.805 53.279 1.00 134.80 25 VAL F CA 1
ATOM 5240 C C . VAL D 3 25 ? 52.629 -7.162 54.400 1.00 143.94 25 VAL F C 1
ATOM 5241 O O . VAL D 3 25 ? 53.815 -7.462 54.587 1.00 149.09 25 VAL F O 1
ATOM 5245 N N . PHE D 3 26 ? 52.000 -6.265 55.165 1.00 143.59 26 PHE F N 1
ATOM 5246 C CA . PHE D 3 26 ? 52.706 -5.622 56.271 1.00 146.82 26 PHE F CA 1
ATOM 5247 C C . PHE D 3 26 ? 53.060 -6.621 57.360 1.00 144.82 26 PHE F C 1
ATOM 5248 O O . PHE D 3 26 ? 54.155 -6.560 57.931 1.00 150.11 26 PHE F O 1
ATOM 5256 N N . LEU D 3 27 ? 52.137 -7.533 57.680 1.00 142.33 27 LEU F N 1
ATOM 5257 C CA . LEU D 3 27 ? 52.451 -8.618 58.605 1.00 147.64 27 LEU F CA 1
ATOM 5258 C C . LEU D 3 27 ? 53.664 -9.412 58.136 1.00 154.78 27 LEU F C 1
ATOM 5259 O O . LEU D 3 27 ? 54.392 -9.979 58.958 1.00 158.31 27 LEU F O 1
ATOM 5264 N N . SER D 3 28 ? 53.902 -9.460 56.824 1.00 154.86 28 SER F N 1
ATOM 5265 C CA . SER D 3 28 ? 55.154 -10.003 56.310 1.00 159.71 28 SER F CA 1
ATOM 5266 C C . SER D 3 28 ? 56.334 -9.085 56.631 1.00 158.44 28 SER F C 1
ATOM 5267 O O . SER D 3 28 ? 57.179 -9.436 57.459 1.00 157.05 28 SER F O 1
ATOM 5270 N N . GLN D 3 29 ? 56.381 -7.900 56.005 1.00 156.62 29 GLN F N 1
ATOM 5271 C CA . GLN D 3 29 ? 57.575 -7.050 56.056 1.00 156.72 29 GLN F CA 1
ATOM 5272 C C . GLN D 3 29 ? 57.960 -6.666 57.487 1.00 158.47 29 GLN F C 1
ATOM 5273 O O . GLN D 3 29 ? 59.143 -6.703 57.850 1.00 158.71 29 GLN F O 1
ATOM 5279 N N . LYS D 3 30 ? 56.984 -6.266 58.308 1.00 156.03 30 LYS F N 1
ATOM 5280 C CA . LYS D 3 30 ? 57.288 -5.933 59.698 1.00 157.20 30 LYS F CA 1
ATOM 5281 C C . LYS D 3 30 ? 57.926 -7.117 60.409 1.00 165.04 30 LYS F C 1
ATOM 5282 O O . LYS D 3 30 ? 59.001 -6.994 61.005 1.00 173.50 30 LYS F O 1
ATOM 5284 N N . PHE D 3 31 ? 57.280 -8.285 60.335 1.00 166.02 31 PHE F N 1
ATOM 5285 C CA . PHE D 3 31 ? 57.812 -9.494 60.957 1.00 172.43 31 PHE F CA 1
ATOM 5286 C C . PHE D 3 31 ? 59.178 -9.888 60.406 1.00 181.26 31 PHE F C 1
ATOM 5287 O O . PHE D 3 31 ? 59.893 -10.656 61.056 1.00 191.31 31 PHE F O 1
ATOM 5289 N N . ILE D 3 32 ? 59.552 -9.397 59.226 1.00 179.22 32 ILE F N 1
ATOM 5290 C CA . ILE D 3 32 ? 60.896 -9.630 58.699 1.00 183.91 32 ILE F CA 1
ATOM 5291 C C . ILE D 3 32 ? 61.868 -8.545 59.159 1.00 183.99 32 ILE F C 1
ATOM 5292 O O . ILE D 3 32 ? 63.019 -8.840 59.489 1.00 190.19 32 ILE F O 1
ATOM 5296 N N . ARG D 3 33 ? 61.429 -7.280 59.190 1.00 176.77 33 ARG F N 1
ATOM 5297 C CA . ARG D 3 33 ? 62.277 -6.214 59.722 1.00 173.52 33 ARG F CA 1
ATOM 5298 C C . ARG D 3 33 ? 62.549 -6.403 61.211 1.00 176.24 33 ARG F C 1
ATOM 5299 O O . ARG D 3 33 ? 63.587 -5.955 61.713 1.00 182.99 33 ARG F O 1
ATOM 5302 N N . VAL D 3 34 ? 61.639 -7.061 61.930 1.00 170.72 34 VAL F N 1
ATOM 5303 C CA . VAL D 3 34 ? 61.847 -7.301 63.354 1.00 174.42 34 VAL F CA 1
ATOM 5304 C C . VAL D 3 34 ? 62.857 -8.420 63.570 1.00 182.13 34 VAL F C 1
ATOM 5305 O O . VAL D 3 34 ? 63.770 -8.300 64.395 1.00 184.14 34 VAL F O 1
ATOM 5309 N N . LEU D 3 35 ? 62.716 -9.520 62.825 1.00 184.29 35 LEU F N 1
ATOM 5310 C CA . LEU D 3 35 ? 63.628 -10.647 62.999 1.00 192.12 35 LEU F CA 1
ATOM 5311 C C . LEU D 3 35 ? 65.055 -10.290 62.601 1.00 196.45 35 LEU F C 1
ATOM 5312 O O . LEU D 3 35 ? 66.010 -10.856 63.147 1.00 199.11 35 LEU F O 1
ATOM 5317 N N . ALA D 3 36 ? 65.221 -9.357 61.661 1.00 194.22 36 ALA F N 1
ATOM 5318 C CA . ALA D 3 36 ? 66.560 -8.939 61.258 1.00 196.17 36 ALA F CA 1
ATOM 5319 C C . ALA D 3 36 ? 67.270 -8.204 62.390 1.00 199.69 36 ALA F C 1
ATOM 5320 O O . ALA D 3 36 ? 68.406 -8.539 62.745 1.00 208.29 36 ALA F O 1
ATOM 5322 N N . ASP D 3 37 ? 66.613 -7.204 62.975 1.00 194.33 37 ASP F N 1
ATOM 5323 C CA . ASP D 3 37 ? 67.191 -6.443 64.082 1.00 194.40 37 ASP F CA 1
ATOM 5324 C C . ASP D 3 37 ? 67.264 -7.283 65.357 1.00 195.92 37 ASP F C 1
ATOM 5325 O O . ASP D 3 37 ? 66.872 -8.451 65.373 1.00 195.38 37 ASP F O 1
ATOM 5330 N N . MET D 3 47 ? 57.894 -12.464 72.316 1.00 201.24 47 MET F N 1
ATOM 5331 C CA . MET D 3 47 ? 58.925 -11.600 71.752 1.00 196.90 47 MET F CA 1
ATOM 5332 C C . MET D 3 47 ? 58.495 -10.988 70.407 1.00 192.83 47 MET F C 1
ATOM 5333 O O . MET D 3 47 ? 57.778 -9.985 70.373 1.00 186.38 47 MET F O 1
ATOM 5335 N N . ILE D 3 48 ? 58.944 -11.594 69.304 1.00 190.73 48 ILE F N 1
ATOM 5336 C CA . ILE D 3 48 ? 58.624 -11.065 67.980 1.00 181.21 48 ILE F CA 1
ATOM 5337 C C . ILE D 3 48 ? 57.119 -11.056 67.761 1.00 183.81 48 ILE F C 1
ATOM 5338 O O . ILE D 3 48 ? 56.568 -10.121 67.167 1.00 181.62 48 ILE F O 1
ATOM 5340 N N . LEU D 3 49 ? 56.430 -12.096 68.237 1.00 189.36 49 LEU F N 1
ATOM 5341 C CA . LEU D 3 49 ? 54.981 -12.161 68.074 1.00 189.35 49 LEU F CA 1
ATOM 5342 C C . LEU D 3 49 ? 54.304 -11.002 68.795 1.00 188.18 49 LEU F C 1
ATOM 5343 O O . LEU D 3 49 ? 53.392 -10.364 68.256 1.00 179.20 49 LEU F O 1
ATOM 5348 N N . SER D 3 50 ? 54.746 -10.712 70.019 1.00 193.60 50 SER F N 1
ATOM 5349 C CA . SER D 3 50 ? 54.131 -9.640 70.793 1.00 190.31 50 SER F CA 1
ATOM 5350 C C . SER D 3 50 ? 54.405 -8.276 70.171 1.00 186.88 50 SER F C 1
ATOM 5351 O O . SER D 3 50 ? 53.509 -7.425 70.105 1.00 189.29 50 SER F O 1
ATOM 5354 N N . ILE D 3 51 ? 55.637 -8.049 69.710 1.00 183.60 51 ILE F N 1
ATOM 5355 C CA . ILE D 3 51 ? 55.980 -6.762 69.113 1.00 174.59 51 ILE F CA 1
ATOM 5356 C C . ILE D 3 51 ? 55.229 -6.560 67.802 1.00 163.26 51 ILE F C 1
ATOM 5357 O O . ILE D 3 51 ? 54.774 -5.452 67.498 1.00 158.87 51 ILE F O 1
ATOM 5362 N N . VAL D 3 52 ? 55.076 -7.621 67.010 1.00 160.27 52 VAL F N 1
ATOM 5363 C CA . VAL D 3 52 ? 54.297 -7.497 65.783 1.00 160.95 52 VAL F CA 1
ATOM 5364 C C . VAL D 3 52 ? 52.831 -7.237 66.108 1.00 163.68 52 VAL F C 1
ATOM 5365 O O . VAL D 3 52 ? 52.176 -6.407 65.466 1.00 156.65 52 VAL F O 1
ATOM 5369 N N . GLY D 3 53 ? 52.299 -7.931 67.117 1.00 171.22 53 GLY F N 1
ATOM 5370 C CA . GLY D 3 53 ? 50.928 -7.687 67.529 1.00 170.53 53 GLY F CA 1
ATOM 5371 C C . GLY D 3 53 ? 50.704 -6.280 68.044 1.00 167.65 53 GLY F C 1
ATOM 5372 O O . GLY D 3 53 ? 49.605 -5.735 67.910 1.00 168.16 53 GLY F O 1
ATOM 5373 N N . LEU D 3 54 ? 51.732 -5.674 68.640 1.00 162.95 54 LEU F N 1
ATOM 5374 C CA . LEU D 3 54 ? 51.631 -4.286 69.067 1.00 160.76 54 LEU F CA 1
ATOM 5375 C C . LEU D 3 54 ? 51.873 -3.305 67.927 1.00 162.57 54 LEU F C 1
ATOM 5376 O O . LEU D 3 54 ? 51.473 -2.141 68.032 1.00 168.27 54 LEU F O 1
ATOM 5381 N N . ASN D 3 55 ? 52.521 -3.741 66.849 1.00 157.25 55 ASN F N 1
ATOM 5382 C CA . ASN D 3 55 ? 52.707 -2.900 65.676 1.00 151.86 55 ASN F CA 1
ATOM 5383 C C . ASN D 3 55 ? 51.536 -2.976 64.711 1.00 150.60 55 ASN F C 1
ATOM 5384 O O . ASN D 3 55 ? 51.512 -2.224 63.729 1.00 144.04 55 ASN F O 1
ATOM 5389 N N . MET D 3 56 ? 50.590 -3.879 64.956 1.00 157.31 56 MET F N 1
ATOM 5390 C CA . MET D 3 56 ? 49.385 -3.960 64.135 1.00 153.16 56 MET F CA 1
ATOM 5391 C C . MET D 3 56 ? 48.604 -2.653 64.064 1.00 147.23 56 MET F C 1
ATOM 5392 O O . MET D 3 56 ? 48.166 -2.293 62.958 1.00 139.27 56 MET F O 1
ATOM 5397 N N . PRO D 3 57 ? 48.378 -1.917 65.160 1.00 153.26 57 PRO F N 1
ATOM 5398 C CA . PRO D 3 57 ? 47.637 -0.651 65.038 1.00 151.63 57 PRO F CA 1
ATOM 5399 C C . PRO D 3 57 ? 48.261 0.346 64.073 1.00 148.50 57 PRO F C 1
ATOM 5400 O O . PRO D 3 57 ? 47.516 1.035 63.367 1.00 146.79 57 PRO F O 1
ATOM 5404 N N . ALA D 3 58 ? 49.592 0.454 64.008 1.00 146.39 58 ALA F N 1
ATOM 5405 C CA . ALA D 3 58 ? 50.188 1.345 63.018 1.00 141.24 58 ALA F CA 1
ATOM 5406 C C . ALA D 3 58 ? 49.844 0.898 61.606 1.00 140.51 58 ALA F C 1
ATOM 5407 O O . ALA D 3 58 ? 49.492 1.727 60.757 1.00 135.30 58 ALA F O 1
ATOM 5409 N N . MET D 3 59 ? 49.942 -0.406 61.333 1.00 144.68 59 MET F N 1
ATOM 5410 C CA . MET D 3 59 ? 49.511 -0.913 60.037 1.00 142.24 59 MET F CA 1
ATOM 5411 C C . MET D 3 59 ? 48.083 -0.480 59.757 1.00 140.99 59 MET F C 1
ATOM 5412 O O . MET D 3 59 ? 47.773 0.016 58.671 1.00 140.00 59 MET F O 1
ATOM 5417 N N . GLY D 3 60 ? 47.209 -0.615 60.757 1.00 144.59 60 GLY F N 1
ATOM 5418 C CA . GLY D 3 60 ? 45.827 -0.195 60.584 1.00 142.41 60 GLY F CA 1
ATOM 5419 C C . GLY D 3 60 ? 45.701 1.288 60.289 1.00 138.59 60 GLY F C 1
ATOM 5420 O O . GLY D 3 60 ? 44.951 1.693 59.399 1.00 137.84 60 GLY F O 1
ATOM 5421 N N . LEU D 3 61 ? 46.437 2.117 61.036 1.00 138.12 61 LEU F N 1
ATOM 5422 C CA . LEU D 3 61 ? 46.396 3.563 60.824 1.00 133.43 61 LEU F CA 1
ATOM 5423 C C . LEU D 3 61 ? 46.665 3.921 59.371 1.00 126.55 61 LEU F C 1
ATOM 5424 O O . LEU D 3 61 ? 45.964 4.750 58.777 1.00 116.43 61 LEU F O 1
ATOM 5429 N N . LEU D 3 62 ? 47.682 3.298 58.781 1.00 132.43 62 LEU F N 1
ATOM 5430 C CA . LEU D 3 62 ? 48.085 3.633 57.425 1.00 133.31 62 LEU F CA 1
ATOM 5431 C C . LEU D 3 62 ? 47.222 2.952 56.368 1.00 128.14 62 LEU F C 1
ATOM 5432 O O . LEU D 3 62 ? 47.090 3.482 55.258 1.00 121.47 62 LEU F O 1
ATOM 5437 N N . MET D 3 63 ? 46.614 1.811 56.690 1.00 126.90 63 MET F N 1
ATOM 5438 C CA . MET D 3 63 ? 46.020 0.963 55.667 1.00 125.91 63 MET F CA 1
ATOM 5439 C C . MET D 3 63 ? 44.513 1.094 55.547 1.00 126.14 63 MET F C 1
ATOM 5440 O O . MET D 3 63 ? 43.987 0.921 54.444 1.00 128.64 63 MET F O 1
ATOM 5445 N N . LEU D 3 64 ? 43.803 1.384 56.635 1.00 121.87 64 LEU F N 1
ATOM 5446 C CA . LEU D 3 64 ? 42.359 1.603 56.544 1.00 115.50 64 LEU F CA 1
ATOM 5447 C C . LEU D 3 64 ? 41.958 2.607 55.469 1.00 110.72 64 LEU F C 1
ATOM 5448 O O . LEU D 3 64 ? 41.050 2.294 54.684 1.00 107.92 64 LEU F O 1
ATOM 5453 N N . PRO D 3 65 ? 42.575 3.819 55.365 1.00 114.19 65 PRO F N 1
ATOM 5454 C CA . PRO D 3 65 ? 42.219 4.719 54.259 1.00 109.70 65 PRO F CA 1
ATOM 5455 C C . PRO D 3 65 ? 42.376 4.063 52.898 1.00 107.99 65 PRO F C 1
ATOM 5456 O O . PRO D 3 65 ? 41.435 4.027 52.103 1.00 103.37 65 PRO F O 1
ATOM 5460 N N . LEU D 3 66 ? 43.576 3.553 52.620 1.00 115.23 66 LEU F N 1
ATOM 5461 C CA . LEU D 3 66 ? 43.834 2.917 51.335 1.00 109.04 66 LEU F CA 1
ATOM 5462 C C . LEU D 3 66 ? 42.906 1.740 51.106 1.00 111.52 66 LEU F C 1
ATOM 5463 O O . LEU D 3 66 ? 42.490 1.483 49.969 1.00 110.19 66 LEU F O 1
ATOM 5468 N N . SER D 3 67 ? 42.569 1.021 52.175 1.00 117.10 67 SER F N 1
ATOM 5469 C CA . SER D 3 67 ? 41.701 -0.145 52.068 1.00 113.34 67 SER F CA 1
ATOM 5470 C C . SER D 3 67 ? 40.360 0.226 51.449 1.00 111.58 67 SER F C 1
ATOM 5471 O O . SER D 3 67 ? 39.967 -0.313 50.406 1.00 108.00 67 SER F O 1
ATOM 5474 N N . LEU D 3 68 ? 39.651 1.164 52.080 1.00 112.99 68 LEU F N 1
ATOM 5475 C CA . LEU D 3 68 ? 38.367 1.626 51.564 1.00 106.79 68 LEU F CA 1
ATOM 5476 C C . LEU D 3 68 ? 38.520 2.340 50.223 1.00 101.65 68 LEU F C 1
ATOM 5477 O O . LEU D 3 68 ? 37.676 2.183 49.332 1.00 107.14 68 LEU F O 1
ATOM 5482 N N . TYR D 3 69 ? 39.583 3.134 50.072 1.00 99.66 69 TYR F N 1
ATOM 5483 C CA . TYR D 3 69 ? 39.878 3.835 48.822 1.00 97.11 69 TYR F CA 1
ATOM 5484 C C . TYR D 3 69 ? 39.935 2.885 47.630 1.00 95.61 69 TYR F C 1
ATOM 5485 O O . TYR D 3 69 ? 39.214 3.063 46.643 1.00 91.69 69 TYR F O 1
ATOM 5494 N N . ILE D 3 70 ? 40.827 1.888 47.688 1.00 99.16 70 ILE F N 1
ATOM 5495 C CA . ILE D 3 70 ? 40.950 0.952 46.575 1.00 95.02 70 ILE F CA 1
ATOM 5496 C C . ILE D 3 70 ? 39.708 0.087 46.483 1.00 97.40 70 ILE F C 1
ATOM 5497 O O . ILE D 3 70 ? 39.284 -0.293 45.383 1.00 95.39 70 ILE F O 1
ATOM 5502 N N . GLY D 3 71 ? 39.103 -0.231 47.628 1.00 101.15 71 GLY F N 1
ATOM 5503 C CA . GLY D 3 71 ? 37.915 -1.063 47.617 1.00 99.98 71 GLY F CA 1
ATOM 5504 C C . GLY D 3 71 ? 36.815 -0.471 46.764 1.00 101.31 71 GLY F C 1
ATOM 5505 O O . GLY D 3 71 ? 36.300 -1.117 45.847 1.00 104.30 71 GLY F O 1
ATOM 5506 N N . ILE D 3 72 ? 36.454 0.781 47.039 1.00 96.75 72 ILE F N 1
ATOM 5507 C CA . ILE D 3 72 ? 35.369 1.387 46.284 1.00 87.89 72 ILE F CA 1
ATOM 5508 C C . ILE D 3 72 ? 35.817 1.681 44.859 1.00 83.50 72 ILE F C 1
ATOM 5509 O O . ILE D 3 72 ? 35.012 1.631 43.920 1.00 82.70 72 ILE F O 1
ATOM 5514 N N . LEU D 3 73 ? 37.105 1.946 44.665 1.00 86.28 73 LEU F N 1
ATOM 5515 C CA . LEU D 3 73 ? 37.617 2.184 43.321 1.00 86.01 73 LEU F CA 1
ATOM 5516 C C . LEU D 3 73 ? 37.444 0.946 42.446 1.00 90.74 73 LEU F C 1
ATOM 5517 O O . LEU D 3 73 ? 36.912 1.024 41.332 1.00 92.33 73 LEU F O 1
ATOM 5522 N N . LEU D 3 74 ? 37.863 -0.216 42.953 1.00 91.13 74 LEU F N 1
ATOM 5523 C CA . LEU D 3 74 ? 37.755 -1.451 42.187 1.00 84.96 74 LEU F CA 1
ATOM 5524 C C . LEU D 3 74 ? 36.309 -1.902 42.050 1.00 83.97 74 LEU F C 1
ATOM 5525 O O . LEU D 3 74 ? 35.899 -2.335 40.967 1.00 85.83 74 LEU F O 1
ATOM 5530 N N . THR D 3 75 ? 35.525 -1.833 43.134 1.00 81.54 75 THR F N 1
ATOM 5531 C CA . THR D 3 75 ? 34.127 -2.256 43.047 1.00 80.71 75 THR F CA 1
ATOM 5532 C C . THR D 3 75 ? 33.378 -1.435 42.007 1.00 78.35 75 THR F C 1
ATOM 5533 O O . THR D 3 75 ? 32.762 -1.985 41.090 1.00 76.83 75 THR F O 1
ATOM 5537 N N . PHE D 3 76 ? 33.432 -0.105 42.132 1.00 82.81 76 PHE F N 1
ATOM 5538 C CA . PHE D 3 76 ? 32.744 0.760 41.183 1.00 80.05 76 PHE F CA 1
ATOM 5539 C C . PHE D 3 76 ? 33.321 0.621 39.783 1.00 76.35 76 PHE F C 1
ATOM 5540 O O . PHE D 3 76 ? 32.578 0.665 38.798 1.00 82.08 76 PHE F O 1
ATOM 5548 N N . GLY D 3 77 ? 34.635 0.460 39.671 1.00 76.12 77 GLY F N 1
ATOM 5549 C CA . GLY D 3 77 ? 35.211 0.098 38.389 1.00 78.88 77 GLY F CA 1
ATOM 5550 C C . GLY D 3 77 ? 34.568 -1.135 37.787 1.00 79.30 77 GLY F C 1
ATOM 5551 O O . GLY D 3 77 ? 34.222 -1.145 36.606 1.00 91.02 77 GLY F O 1
ATOM 5552 N N . ARG D 3 78 ? 34.384 -2.185 38.589 1.00 78.32 78 ARG F N 1
ATOM 5553 C CA . ARG D 3 78 ? 33.760 -3.393 38.063 1.00 81.70 78 ARG F CA 1
ATOM 5554 C C . ARG D 3 78 ? 32.345 -3.112 37.587 1.00 90.05 78 ARG F C 1
ATOM 5555 O O . ARG D 3 78 ? 31.954 -3.527 36.491 1.00 90.49 78 ARG F O 1
ATOM 5563 N N . LEU D 3 79 ? 31.561 -2.408 38.407 1.00 85.90 79 LEU F N 1
ATOM 5564 C CA . LEU D 3 79 ? 30.186 -2.098 38.033 1.00 74.20 79 LEU F CA 1
ATOM 5565 C C . LEU D 3 79 ? 30.139 -1.215 36.798 1.00 71.73 79 LEU F C 1
ATOM 5566 O O . LEU D 3 79 ? 29.244 -1.355 35.963 1.00 70.16 79 LEU F O 1
ATOM 5571 N N . TYR D 3 80 ? 31.086 -0.288 36.668 1.00 72.81 80 TYR F N 1
ATOM 5572 C CA . TYR D 3 80 ? 31.171 0.489 35.441 1.00 71.46 80 TYR F CA 1
ATOM 5573 C C . TYR D 3 80 ? 31.554 -0.384 34.256 1.00 79.52 80 TYR F C 1
ATOM 5574 O O . TYR D 3 80 ? 31.046 -0.176 33.151 1.00 93.23 80 TYR F O 1
ATOM 5583 N N . ALA D 3 81 ? 32.431 -1.369 34.468 1.00 86.52 81 ALA F N 1
ATOM 5584 C CA . ALA D 3 81 ? 32.868 -2.248 33.384 1.00 84.98 81 ALA F CA 1
ATOM 5585 C C . ALA D 3 81 ? 31.721 -3.111 32.870 1.00 83.33 81 ALA F C 1
ATOM 5586 O O . ALA D 3 81 ? 31.404 -3.096 31.676 1.00 77.90 81 ALA F O 1
ATOM 5588 N N . GLU D 3 82 ? 31.088 -3.880 33.757 1.00 84.60 82 GLU F N 1
ATOM 5589 C CA . GLU D 3 82 ? 29.950 -4.686 33.349 1.00 86.78 82 GLU F CA 1
ATOM 5590 C C . GLU D 3 82 ? 28.680 -3.860 33.221 1.00 87.86 82 GLU F C 1
ATOM 5591 O O . GLU D 3 82 ? 27.580 -4.420 33.159 1.00 99.71 82 GLU F O 1
ATOM 5597 N N . SER D 3 83 ? 28.826 -2.539 33.194 1.00 79.46 83 SER F N 1
ATOM 5598 C CA . SER D 3 83 ? 27.800 -1.582 32.797 1.00 70.06 83 SER F CA 1
ATOM 5599 C C . SER D 3 83 ? 26.625 -1.492 33.758 1.00 69.45 83 SER F C 1
ATOM 5600 O O . SER D 3 83 ? 25.607 -0.915 33.398 1.00 70.49 83 SER F O 1
ATOM 5603 N N . GLU D 3 84 ? 26.718 -2.021 34.980 1.00 70.17 84 GLU F N 1
ATOM 5604 C CA . GLU D 3 84 ? 25.598 -1.871 35.905 1.00 75.78 84 GLU F CA 1
ATOM 5605 C C . GLU D 3 84 ? 25.299 -0.404 36.169 1.00 78.03 84 GLU F C 1
ATOM 5606 O O . GLU D 3 84 ? 24.131 -0.016 36.282 1.00 76.61 84 GLU F O 1
ATOM 5612 N N . ILE D 3 85 ? 26.345 0.429 36.253 1.00 84.98 85 ILE F N 1
ATOM 5613 C CA . ILE D 3 85 ? 26.159 1.853 36.523 1.00 81.76 85 ILE F CA 1
ATOM 5614 C C . ILE D 3 85 ? 25.539 2.550 35.317 1.00 77.72 85 ILE F C 1
ATOM 5615 O O . ILE D 3 85 ? 24.706 3.455 35.466 1.00 79.49 85 ILE F O 1
ATOM 5620 N N . THR D 3 86 ? 25.931 2.146 34.104 1.00 71.52 86 THR F N 1
ATOM 5621 C CA . THR D 3 86 ? 25.284 2.678 32.905 1.00 70.38 86 THR F CA 1
ATOM 5622 C C . THR D 3 86 ? 23.785 2.390 32.893 1.00 71.60 86 THR F C 1
ATOM 5623 O O . THR D 3 86 ? 22.982 3.262 32.546 1.00 66.05 86 THR F O 1
ATOM 5627 N N . VAL D 3 87 ? 23.391 1.164 33.250 1.00 81.49 87 VAL F N 1
ATOM 5628 C CA . VAL D 3 87 ? 21.970 0.820 33.273 1.00 79.54 87 VAL F CA 1
ATOM 5629 C C . VAL D 3 87 ? 21.254 1.573 34.388 1.00 82.42 87 VAL F C 1
ATOM 5630 O O . VAL D 3 87 ? 20.088 1.964 34.246 1.00 80.32 87 VAL F O 1
ATOM 5634 N N . MET D 3 88 ? 21.934 1.780 35.515 1.00 82.02 88 MET F N 1
ATOM 5635 C CA . MET D 3 88 ? 21.336 2.556 36.591 1.00 88.50 88 MET F CA 1
ATOM 5636 C C . MET D 3 88 ? 21.130 4.003 36.166 1.00 88.86 88 MET F C 1
ATOM 5637 O O . MET D 3 88 ? 20.169 4.652 36.590 1.00 85.42 88 MET F O 1
ATOM 5642 N N . ASN D 3 89 ? 22.030 4.533 35.336 1.00 88.77 89 ASN F N 1
ATOM 5643 C CA . ASN D 3 89 ? 21.818 5.876 34.811 1.00 86.68 89 ASN F CA 1
ATOM 5644 C C . ASN D 3 89 ? 20.650 5.896 33.834 1.00 91.26 89 ASN F C 1
ATOM 5645 O O . ASN D 3 89 ? 19.792 6.786 33.899 1.00 94.83 89 ASN F O 1
ATOM 5650 N N . ALA D 3 90 ? 20.582 4.894 32.951 1.00 88.18 90 ALA F N 1
ATOM 5651 C CA . ALA D 3 90 ? 19.542 4.820 31.931 1.00 79.24 90 ALA F CA 1
ATOM 5652 C C . ALA D 3 90 ? 18.151 4.628 32.519 1.00 81.44 90 ALA F C 1
ATOM 5653 O O . ALA D 3 90 ? 17.160 4.787 31.798 1.00 86.13 90 ALA F O 1
ATOM 5655 N N . THR D 3 91 ? 18.047 4.261 33.796 1.00 84.09 91 THR F N 1
ATOM 5656 C CA . THR D 3 91 ? 16.745 4.129 34.442 1.00 87.63 91 THR F CA 1
ATOM 5657 C C . THR D 3 91 ? 16.429 5.272 35.391 1.00 91.06 91 THR F C 1
ATOM 5658 O O . THR D 3 91 ? 15.260 5.464 35.732 1.00 113.15 91 THR F O 1
ATOM 5662 N N . GLY D 3 92 ? 17.431 6.016 35.842 1.00 82.13 92 GLY F N 1
ATOM 5663 C CA . GLY D 3 92 ? 17.178 7.161 36.684 1.00 79.58 92 GLY F CA 1
ATOM 5664 C C . GLY D 3 92 ? 17.892 7.125 38.017 1.00 83.85 92 GLY F C 1
ATOM 5665 O O . GLY D 3 92 ? 17.456 7.767 38.972 1.00 88.81 92 GLY F O 1
ATOM 5666 N N . ILE D 3 93 ? 18.992 6.390 38.097 1.00 93.89 93 ILE F N 1
ATOM 5667 C CA . ILE D 3 93 ? 19.787 6.281 39.311 1.00 103.55 93 ILE F CA 1
ATOM 5668 C C . ILE D 3 93 ? 21.075 7.060 39.070 1.00 110.50 93 ILE F C 1
ATOM 5669 O O . ILE D 3 93 ? 21.937 6.636 38.288 1.00 109.86 93 ILE F O 1
ATOM 5674 N N . GLY D 3 94 ? 21.193 8.215 39.720 1.00 106.74 94 GLY F N 1
ATOM 5675 C CA . GLY D 3 94 ? 22.279 9.137 39.482 1.00 103.75 94 GLY F CA 1
ATOM 5676 C C . GLY D 3 94 ? 23.373 9.044 40.522 1.00 99.51 94 GLY F C 1
ATOM 5677 O O . GLY D 3 94 ? 23.446 8.089 41.306 1.00 91.02 94 GLY F O 1
ATOM 5678 N N . ASN D 3 95 ? 24.239 10.068 40.526 1.00 105.32 95 ASN F N 1
ATOM 5679 C CA . ASN D 3 95 ? 25.348 10.155 41.474 1.00 102.25 95 ASN F CA 1
ATOM 5680 C C . ASN D 3 95 ? 24.882 10.176 42.928 1.00 93.73 95 ASN F C 1
ATOM 5681 O O . ASN D 3 95 ? 25.660 9.811 43.814 1.00 99.09 95 ASN F O 1
ATOM 5686 N N . LYS D 3 96 ? 23.648 10.614 43.196 1.00 88.14 96 LYS F N 1
ATOM 5687 C CA . LYS D 3 96 ? 23.179 10.724 44.577 1.00 100.48 96 LYS F CA 1
ATOM 5688 C C . LYS D 3 96 ? 23.311 9.396 45.323 1.00 108.98 96 LYS F C 1
ATOM 5689 O O . LYS D 3 96 ? 23.784 9.358 46.467 1.00 108.27 96 LYS F O 1
ATOM 5691 N N . PHE D 3 97 ? 22.918 8.290 44.679 1.00 107.93 97 PHE F N 1
ATOM 5692 C CA . PHE D 3 97 ? 22.884 7.001 45.370 1.00 100.77 97 PHE F CA 1
ATOM 5693 C C . PHE D 3 97 ? 24.281 6.418 45.549 1.00 89.12 97 PHE F C 1
ATOM 5694 O O . PHE D 3 97 ? 24.600 5.878 46.616 1.00 87.04 97 PHE F O 1
ATOM 5702 N N . LEU D 3 98 ? 25.116 6.489 44.511 1.00 82.58 98 LEU F N 1
ATOM 5703 C CA . LEU D 3 98 ? 26.513 6.102 44.674 1.00 86.09 98 LEU F CA 1
ATOM 5704 C C . LEU D 3 98 ? 27.153 6.871 45.827 1.00 97.77 98 LEU F C 1
ATOM 5705 O O . LEU D 3 98 ? 27.785 6.276 46.708 1.00 100.15 98 LEU F O 1
ATOM 5710 N N . ILE D 3 99 ? 26.959 8.194 45.863 1.00 101.47 99 ILE F N 1
ATOM 5711 C CA . ILE D 3 99 ? 27.594 9.016 46.891 1.00 97.28 99 ILE F CA 1
ATOM 5712 C C . ILE D 3 99 ? 26.998 8.727 48.263 1.00 100.89 99 ILE F C 1
ATOM 5713 O O . ILE D 3 99 ? 27.690 8.831 49.284 1.00 106.74 99 ILE F O 1
ATOM 5718 N N . ARG D 3 100 ? 25.722 8.351 48.326 1.00 100.72 100 ARG F N 1
ATOM 5719 C CA . ARG D 3 100 ? 25.134 8.026 49.622 1.00 96.86 100 ARG F CA 1
ATOM 5720 C C . ARG D 3 100 ? 25.705 6.728 50.172 1.00 98.01 100 ARG F C 1
ATOM 5721 O O . ARG D 3 100 ? 26.084 6.656 51.346 1.00 97.92 100 ARG F O 1
ATOM 5724 N N . ALA D 3 101 ? 25.784 5.695 49.325 1.00 96.33 101 ALA F N 1
ATOM 5725 C CA . ALA D 3 101 ? 26.401 4.434 49.725 1.00 98.40 101 ALA F CA 1
ATOM 5726 C C . ALA D 3 101 ? 27.855 4.631 50.129 1.00 101.13 101 ALA F C 1
ATOM 5727 O O . ALA D 3 101 ? 28.309 4.075 51.138 1.00 103.78 101 ALA F O 1
ATOM 5729 N N . ALA D 3 102 ? 28.602 5.412 49.341 1.00 99.18 102 ALA F N 1
ATOM 5730 C CA . ALA D 3 102 ? 30.006 5.670 49.652 1.00 91.75 102 ALA F CA 1
ATOM 5731 C C . ALA D 3 102 ? 30.161 6.408 50.979 1.00 91.03 102 ALA F C 1
ATOM 5732 O O . ALA D 3 102 ? 31.047 6.081 51.775 1.00 90.62 102 ALA F O 1
ATOM 5734 N N . LEU D 3 103 ? 29.304 7.403 51.241 1.00 87.30 103 LEU F N 1
ATOM 5735 C CA . LEU D 3 103 ? 29.373 8.103 52.514 1.00 95.57 103 LEU F CA 1
ATOM 5736 C C . LEU D 3 103 ? 29.052 7.183 53.683 1.00 104.28 103 LEU F C 1
ATOM 5737 O O . LEU D 3 103 ? 29.634 7.344 54.762 1.00 113.66 103 LEU F O 1
ATOM 5742 N N . TYR D 3 104 ? 28.157 6.209 53.503 1.00 105.76 104 TYR F N 1
ATOM 5743 C CA . TYR D 3 104 ? 27.865 5.300 54.611 1.00 113.50 104 TYR F CA 1
ATOM 5744 C C . TYR D 3 104 ? 29.051 4.389 54.901 1.00 109.31 104 TYR F C 1
ATOM 5745 O O . TYR D 3 104 ? 29.412 4.177 56.066 1.00 111.90 104 TYR F O 1
ATOM 5748 N N . LEU D 3 105 ? 29.668 3.837 53.852 1.00 100.64 105 LEU F N 1
ATOM 5749 C CA . LEU D 3 105 ? 30.875 3.048 54.055 1.00 106.43 105 LEU F CA 1
ATOM 5750 C C . LEU D 3 105 ? 31.990 3.900 54.640 1.00 113.79 105 LEU F C 1
ATOM 5751 O O . LEU D 3 105 ? 32.739 3.441 55.510 1.00 122.09 105 LEU F O 1
ATOM 5756 N N . ALA D 3 106 ? 32.115 5.148 54.175 1.00 111.47 106 ALA F N 1
ATOM 5757 C CA . ALA D 3 106 ? 33.136 6.037 54.723 1.00 101.23 106 ALA F CA 1
ATOM 5758 C C . ALA D 3 106 ? 32.913 6.278 56.212 1.00 98.54 106 ALA F C 1
ATOM 5759 O O . ALA D 3 106 ? 33.865 6.241 56.997 1.00 99.09 106 ALA F O 1
ATOM 5761 N N . LEU D 3 107 ? 31.661 6.499 56.621 1.00 101.43 107 LEU F N 1
ATOM 5762 C CA . LEU D 3 107 ? 31.366 6.693 58.040 1.00 110.97 107 LEU F CA 1
ATOM 5763 C C . LEU D 3 107 ? 31.748 5.468 58.863 1.00 121.82 107 LEU F C 1
ATOM 5764 O O . LEU D 3 107 ? 32.309 5.598 59.958 1.00 126.14 107 LEU F O 1
ATOM 5769 N N . ILE D 3 108 ? 31.452 4.272 58.354 1.00 123.55 108 ILE F N 1
ATOM 5770 C CA . ILE D 3 108 ? 31.811 3.047 59.065 1.00 127.05 108 ILE F CA 1
ATOM 5771 C C . ILE D 3 108 ? 33.320 2.963 59.251 1.00 128.02 108 ILE F C 1
ATOM 5772 O O . ILE D 3 108 ? 33.824 2.849 60.375 1.00 137.48 108 ILE F O 1
ATOM 5777 N N . THR D 3 109 ? 34.061 3.005 58.137 1.00 115.34 109 THR F N 1
ATOM 5778 C CA . THR D 3 109 ? 35.516 2.926 58.195 1.00 112.73 109 THR F CA 1
ATOM 5779 C C . THR D 3 109 ? 36.122 4.089 58.973 1.00 122.77 109 THR F C 1
ATOM 5780 O O . THR D 3 109 ? 37.189 3.935 59.577 1.00 131.64 109 THR F O 1
ATOM 5784 N N . ALA D 3 110 ? 35.483 5.261 58.965 1.00 121.69 110 ALA F N 1
ATOM 5785 C CA . ALA D 3 110 ? 36.036 6.385 59.717 1.00 118.69 110 ALA F CA 1
ATOM 5786 C C . ALA D 3 110 ? 35.924 6.146 61.214 1.00 124.53 110 ALA F C 1
ATOM 5787 O O . ALA D 3 110 ? 36.829 6.505 61.978 1.00 132.46 110 ALA F O 1
ATOM 5789 N N . SER D 3 111 ? 34.820 5.538 61.647 1.00 124.96 111 SER F N 1
ATOM 5790 C CA . SER D 3 111 ? 34.660 5.211 63.058 1.00 135.33 111 SER F CA 1
ATOM 5791 C C . SER D 3 111 ? 35.699 4.195 63.504 1.00 134.01 111 SER F C 1
ATOM 5792 O O . SER D 3 111 ? 36.250 4.299 64.609 1.00 134.60 111 SER F O 1
ATOM 5795 N N . VAL D 3 112 ? 35.973 3.202 62.655 1.00 130.68 112 VAL F N 1
ATOM 5796 C CA . VAL D 3 112 ? 37.015 2.225 62.958 1.00 130.41 112 VAL F CA 1
ATOM 5797 C C . VAL D 3 112 ? 38.375 2.906 63.030 1.00 130.79 112 VAL F C 1
ATOM 5798 O O . VAL D 3 112 ? 39.149 2.688 63.970 1.00 140.07 112 VAL F O 1
ATOM 5802 N N . ALA D 3 113 ? 38.685 3.744 62.035 1.00 119.71 113 ALA F N 1
ATOM 5803 C CA . ALA D 3 113 ? 39.956 4.457 62.038 1.00 121.12 113 ALA F CA 1
ATOM 5804 C C . ALA D 3 113 ? 40.071 5.391 63.235 1.00 128.10 113 ALA F C 1
ATOM 5805 O O . ALA D 3 113 ? 41.165 5.558 63.787 1.00 132.93 113 ALA F O 1
ATOM 5807 N N . ALA D 3 114 ? 38.959 5.991 63.665 1.00 124.89 114 ALA F N 1
ATOM 5808 C CA . ALA D 3 114 ? 38.997 6.869 64.831 1.00 130.84 114 ALA F CA 1
ATOM 5809 C C . ALA D 3 114 ? 39.389 6.099 66.091 1.00 142.15 114 ALA F C 1
ATOM 5810 O O . ALA D 3 114 ? 40.238 6.552 66.869 1.00 145.12 114 ALA F O 1
ATOM 5812 N N . PHE D 3 115 ? 38.792 4.921 66.302 1.00 148.37 115 PHE F N 1
ATOM 5813 C CA . PHE D 3 115 ? 39.163 4.104 67.457 1.00 155.00 115 PHE F CA 1
ATOM 5814 C C . PHE D 3 115 ? 40.603 3.626 67.355 1.00 151.80 115 PHE F C 1
ATOM 5815 O O . PHE D 3 115 ? 41.315 3.556 68.364 1.00 149.07 115 PHE F O 1
ATOM 5823 N N . ASN D 3 116 ? 41.039 3.273 66.142 1.00 146.46 116 ASN F N 1
ATOM 5824 C CA . ASN D 3 116 ? 42.401 2.796 65.951 1.00 144.60 116 ASN F CA 1
ATOM 5825 C C . ASN D 3 116 ? 43.418 3.910 66.158 1.00 146.52 116 ASN F C 1
ATOM 5826 O O . ASN D 3 116 ? 44.552 3.642 66.574 1.00 146.42 116 ASN F O 1
ATOM 5831 N N . ALA D 3 117 ? 43.035 5.158 65.884 1.00 144.84 117 ALA F N 1
ATOM 5832 C CA . ALA D 3 117 ? 43.975 6.267 65.953 1.00 143.78 117 ALA F CA 1
ATOM 5833 C C . ALA D 3 117 ? 44.007 6.942 67.318 1.00 153.18 117 ALA F C 1
ATOM 5834 O O . ALA D 3 117 ? 45.031 7.540 67.675 1.00 160.68 117 ALA F O 1
ATOM 5836 N N . LEU D 3 118 ? 42.924 6.863 68.097 1.00 152.72 118 LEU F N 1
ATOM 5837 C CA . LEU D 3 118 ? 42.855 7.583 69.366 1.00 155.71 118 LEU F CA 1
ATOM 5838 C C . LEU D 3 118 ? 43.080 6.692 70.578 1.00 158.25 118 LEU F C 1
ATOM 5839 O O . LEU D 3 118 ? 43.676 7.130 71.557 1.00 163.62 118 LEU F O 1
ATOM 5844 N N . TRP D 3 119 ? 42.621 5.448 70.536 1.00 159.69 119 TRP F N 1
ATOM 5845 C CA . TRP D 3 119 ? 42.800 4.562 71.680 1.00 164.79 119 TRP F CA 1
ATOM 5846 C C . TRP D 3 119 ? 43.753 3.405 71.386 1.00 164.81 119 TRP F C 1
ATOM 5847 O O . TRP D 3 119 ? 44.711 3.180 72.135 1.00 171.54 119 TRP F O 1
ATOM 5858 N N . LEU D 3 120 ? 43.500 2.653 70.316 1.00 155.43 120 LEU F N 1
ATOM 5859 C CA . LEU D 3 120 ? 44.241 1.412 70.101 1.00 154.62 120 LEU F CA 1
ATOM 5860 C C . LEU D 3 120 ? 45.714 1.683 69.817 1.00 158.40 120 LEU F C 1
ATOM 5861 O O . LEU D 3 120 ? 46.594 1.048 70.409 1.00 166.57 120 LEU F O 1
ATOM 5866 N N . ALA D 3 121 ? 46.007 2.634 68.920 1.00 154.34 121 ALA F N 1
ATOM 5867 C CA . ALA D 3 121 ? 47.409 2.931 68.624 1.00 153.74 121 ALA F CA 1
ATOM 5868 C C . ALA D 3 121 ? 48.127 3.544 69.819 1.00 153.08 121 ALA F C 1
ATOM 5869 O O . ALA D 3 121 ? 49.262 3.124 70.109 1.00 153.50 121 ALA F O 1
ATOM 5871 N N . PRO D 3 122 ? 47.565 4.528 70.537 1.00 150.75 122 PRO F N 1
ATOM 5872 C CA . PRO D 3 122 ? 48.256 5.011 71.743 1.00 157.45 122 PRO F CA 1
ATOM 5873 C C . PRO D 3 122 ? 48.398 3.964 72.833 1.00 164.95 122 PRO F C 1
ATOM 5874 O O . PRO D 3 122 ? 49.463 3.879 73.459 1.00 164.83 122 PRO F O 1
ATOM 5878 N N . TRP D 3 123 ? 47.355 3.170 73.089 1.00 168.71 123 TRP F N 1
ATOM 5879 C CA . TRP D 3 123 ? 47.463 2.146 74.122 1.00 176.06 123 TRP F CA 1
ATOM 5880 C C . TRP D 3 123 ? 48.448 1.057 73.714 1.00 172.14 123 TRP F C 1
ATOM 5881 O O . TRP D 3 123 ? 49.195 0.546 74.555 1.00 178.88 123 TRP F O 1
ATOM 5892 N N . SER D 3 124 ? 48.475 0.697 72.428 1.00 160.03 124 SER F N 1
ATOM 5893 C CA . SER D 3 124 ? 49.407 -0.333 71.977 1.00 160.85 124 SER F CA 1
ATOM 5894 C C . SER D 3 124 ? 50.845 0.161 72.027 1.00 163.06 124 SER F C 1
ATOM 5895 O O . SER D 3 124 ? 51.746 -0.578 72.438 1.00 170.48 124 SER F O 1
ATOM 5898 N N . GLN D 3 125 ? 51.082 1.403 71.599 1.00 160.39 125 GLN F N 1
ATOM 5899 C CA . GLN D 3 125 ? 52.427 1.964 71.679 1.00 162.85 125 GLN F CA 1
ATOM 5900 C C . GLN D 3 125 ? 52.837 2.216 73.121 1.00 167.74 125 GLN F C 1
ATOM 5901 O O . GLN D 3 125 ? 54.029 2.166 73.444 1.00 165.60 125 GLN F O 1
ATOM 5907 N N . ASP D 3 126 ? 51.864 2.488 73.993 1.00 173.47 126 ASP F N 1
ATOM 5908 C CA . ASP D 3 126 ? 52.140 2.619 75.420 1.00 178.12 126 ASP F CA 1
ATOM 5909 C C . ASP D 3 126 ? 52.552 1.285 76.025 1.00 179.85 126 ASP F C 1
ATOM 5910 O O . ASP D 3 126 ? 53.499 1.224 76.817 1.00 182.96 126 ASP F O 1
ATOM 5915 N N . LYS D 3 127 ? 51.834 0.211 75.687 1.00 179.04 127 LYS F N 1
ATOM 5916 C CA . LYS D 3 127 ? 52.228 -1.112 76.157 1.00 184.07 127 LYS F CA 1
ATOM 5917 C C . LYS D 3 127 ? 53.588 -1.504 75.599 1.00 184.54 127 LYS F C 1
ATOM 5918 O O . LYS D 3 127 ? 54.428 -2.055 76.321 1.00 193.95 127 LYS F O 1
ATOM 5920 N N . GLU D 3 128 ? 53.824 -1.227 74.312 1.00 169.37 128 GLU F N 1
ATOM 5921 C CA . GLU D 3 128 ? 55.143 -1.469 73.736 1.00 165.73 128 GLU F CA 1
ATOM 5922 C C . GLU D 3 128 ? 56.213 -0.646 74.440 1.00 178.28 128 GLU F C 1
ATOM 5923 O O . GLU D 3 128 ? 57.351 -1.105 74.597 1.00 179.90 128 GLU F O 1
ATOM 5925 N N . ALA D 3 129 ? 55.868 0.566 74.875 1.00 181.04 129 ALA F N 1
ATOM 5926 C CA . ALA D 3 129 ? 56.832 1.390 75.594 1.00 181.49 129 ALA F CA 1
ATOM 5927 C C . ALA D 3 129 ? 57.211 0.755 76.926 1.00 193.19 129 ALA F C 1
ATOM 5928 O O . ALA D 3 129 ? 58.397 0.676 77.267 1.00 199.58 129 ALA F O 1
ATOM 5930 N N . HIS D 3 130 ? 56.220 0.281 77.687 1.00 198.04 130 HIS F N 1
ATOM 5931 C CA . HIS D 3 130 ? 56.523 -0.428 78.927 1.00 208.32 130 HIS F CA 1
ATOM 5932 C C . HIS D 3 130 ? 57.423 -1.625 78.662 1.00 208.27 130 HIS F C 1
ATOM 5933 O O . HIS D 3 130 ? 58.448 -1.807 79.331 1.00 209.24 130 HIS F O 1
ATOM 5940 N N . LEU D 3 131 ? 57.044 -2.459 77.688 1.00 204.08 131 LEU F N 1
ATOM 5941 C CA . LEU D 3 131 ? 57.810 -3.665 77.394 1.00 202.59 131 LEU F CA 1
ATOM 5942 C C . LEU D 3 131 ? 59.215 -3.335 76.906 1.00 203.71 131 LEU F C 1
ATOM 5943 O O . LEU D 3 131 ? 60.161 -4.083 77.185 1.00 208.78 131 LEU F O 1
ATOM 5948 N N . MET D 3 132 ? 59.378 -2.223 76.187 1.00 198.94 132 MET F N 1
ATOM 5949 C CA . MET D 3 132 ? 60.710 -1.826 75.743 1.00 196.76 132 MET F CA 1
ATOM 5950 C C . MET D 3 132 ? 61.552 -1.289 76.897 1.00 205.70 132 MET F C 1
ATOM 5951 O O . MET D 3 132 ? 62.765 -1.525 76.942 1.00 211.22 132 MET F O 1
ATOM 5953 N N . GLU D 3 133 ? 60.932 -0.569 77.840 1.00 207.65 133 GLU F N 1
ATOM 5954 C CA . GLU D 3 133 ? 61.668 -0.105 79.014 1.00 212.84 133 GLU F CA 1
ATOM 5955 C C . GLU D 3 133 ? 62.230 -1.270 79.809 1.00 216.40 133 GLU F C 1
ATOM 5956 O O . GLU D 3 133 ? 63.259 -1.133 80.478 1.00 224.16 133 GLU F O 1
ATOM 5962 N N . GLN D 3 134 ? 61.578 -2.425 79.728 1.00 214.47 134 GLN F N 1
ATOM 5963 C CA . GLN D 3 134 ? 61.905 -3.545 80.596 1.00 220.53 134 GLN F CA 1
ATOM 5964 C C . GLN D 3 134 ? 62.977 -4.444 79.990 1.00 220.35 134 GLN F C 1
ATOM 5965 O O . GLN D 3 134 ? 64.020 -4.685 80.610 1.00 226.94 134 GLN F O 1
ATOM 5967 N N . PHE D 3 135 ? 62.740 -4.935 78.777 1.00 184.58 135 PHE F N 1
ATOM 5968 C CA . PHE D 3 135 ? 63.402 -6.131 78.263 1.00 183.18 135 PHE F CA 1
ATOM 5969 C C . PHE D 3 135 ? 64.768 -5.866 77.633 1.00 180.44 135 PHE F C 1
ATOM 5970 O O . PHE D 3 135 ? 65.785 -6.382 78.113 1.00 185.37 135 PHE F O 1
ATOM 5972 N N . ALA D 3 136 ? 64.804 -5.097 76.550 1.00 174.16 136 ALA F N 1
ATOM 5973 C CA . ALA D 3 136 ? 66.053 -4.835 75.845 1.00 173.54 136 ALA F CA 1
ATOM 5974 C C . ALA D 3 136 ? 65.861 -3.747 74.800 1.00 171.42 136 ALA F C 1
ATOM 5975 O O . ALA D 3 136 ? 66.604 -3.685 73.822 1.00 167.38 136 ALA F O 1
ATOM 5977 N N . ASP D 3 142 ? 74.630 0.727 64.706 1.00 145.79 142 ASP F N 1
ATOM 5978 C CA . ASP D 3 142 ? 75.471 0.737 63.514 1.00 142.98 142 ASP F CA 1
ATOM 5979 C C . ASP D 3 142 ? 75.938 2.150 63.166 1.00 143.07 142 ASP F C 1
ATOM 5980 O O . ASP D 3 142 ? 75.257 2.874 62.443 1.00 140.51 142 ASP F O 1
ATOM 5982 N N . LEU D 3 143 ? 77.107 2.534 63.679 1.00 144.51 143 LEU F N 1
ATOM 5983 C CA . LEU D 3 143 ? 77.655 3.865 63.439 1.00 146.05 143 LEU F CA 1
ATOM 5984 C C . LEU D 3 143 ? 78.688 3.901 62.323 1.00 150.20 143 LEU F C 1
ATOM 5985 O O . LEU D 3 143 ? 78.810 4.923 61.638 1.00 151.00 143 LEU F O 1
ATOM 5987 N N . LEU D 3 144 ? 79.438 2.817 62.128 1.00 150.60 144 LEU F N 1
ATOM 5988 C CA . LEU D 3 144 ? 80.436 2.739 61.071 1.00 145.67 144 LEU F CA 1
ATOM 5989 C C . LEU D 3 144 ? 80.344 1.378 60.395 1.00 143.63 144 LEU F C 1
ATOM 5990 O O . LEU D 3 144 ? 80.129 0.358 61.057 1.00 136.37 144 LEU F O 1
ATOM 5992 N N . GLN D 3 145 ? 80.496 1.379 59.073 1.00 146.40 145 GLN F N 1
ATOM 5993 C CA . GLN D 3 145 ? 80.441 0.182 58.251 1.00 144.10 145 GLN F CA 1
ATOM 5994 C C . GLN D 3 145 ? 81.844 -0.380 58.021 1.00 141.41 145 GLN F C 1
ATOM 5995 O O . GLN D 3 145 ? 82.854 0.220 58.398 1.00 150.74 145 GLN F O 1
ATOM 5997 N N . LYS D 3 146 ? 81.895 -1.547 57.384 1.00 134.11 146 LYS F N 1
ATOM 5998 C CA . LYS D 3 146 ? 83.131 -2.262 57.101 1.00 130.84 146 LYS F CA 1
ATOM 5999 C C . LYS D 3 146 ? 83.398 -2.293 55.601 1.00 129.59 146 LYS F C 1
ATOM 6000 O O . LYS D 3 146 ? 82.531 -1.975 54.785 1.00 138.07 146 LYS F O 1
ATOM 6002 N N . GLY D 3 147 ? 84.630 -2.663 55.239 1.00 129.53 147 GLY F N 1
ATOM 6003 C CA . GLY D 3 147 ? 85.011 -2.902 53.863 1.00 131.68 147 GLY F CA 1
ATOM 6004 C C . GLY D 3 147 ? 85.685 -1.742 53.148 1.00 134.80 147 GLY F C 1
ATOM 6005 O O . GLY D 3 147 ? 86.387 -1.976 52.157 1.00 135.55 147 GLY F O 1
ATOM 6006 N N . HIS D 3 148 ? 85.486 -0.506 53.602 1.00 136.00 148 HIS F N 1
ATOM 6007 C CA . HIS D 3 148 ? 86.074 0.642 52.925 1.00 133.25 148 HIS F CA 1
ATOM 6008 C C . HIS D 3 148 ? 86.396 1.716 53.954 1.00 127.49 148 HIS F C 1
ATOM 6009 O O . HIS D 3 148 ? 86.057 1.596 55.134 1.00 126.68 148 HIS F O 1
ATOM 6016 N N . PHE D 3 149 ? 87.057 2.777 53.489 1.00 122.66 149 PHE F N 1
ATOM 6017 C CA . PHE D 3 149 ? 87.534 3.837 54.374 1.00 121.97 149 PHE F CA 1
ATOM 6018 C C . PHE D 3 149 ? 86.359 4.728 54.768 1.00 122.80 149 PHE F C 1
ATOM 6019 O O . PHE D 3 149 ? 85.833 5.479 53.944 1.00 123.64 149 PHE F O 1
ATOM 6027 N N . GLN D 3 150 ? 85.941 4.635 56.026 1.00 125.43 150 GLN F N 1
ATOM 6028 C CA . GLN D 3 150 ? 84.879 5.464 56.574 1.00 130.37 150 GLN F CA 1
ATOM 6029 C C . GLN D 3 150 ? 85.453 6.761 57.145 1.00 138.71 150 GLN F C 1
ATOM 6030 O O . GLN D 3 150 ? 86.658 6.895 57.374 1.00 141.65 150 GLN F O 1
ATOM 6036 N N . ARG D 3 151 ? 84.560 7.720 57.387 1.00 135.30 151 ARG F N 1
ATOM 6037 C CA . ARG D 3 151 ? 84.891 8.962 58.072 1.00 132.68 151 ARG F CA 1
ATOM 6038 C C . ARG D 3 151 ? 83.914 9.180 59.215 1.00 139.22 151 ARG F C 1
ATOM 6039 O O . ARG D 3 151 ? 82.713 8.939 59.067 1.00 154.81 151 ARG F O 1
ATOM 6043 N N . SER D 3 152 ? 84.422 9.641 60.347 1.00 138.18 152 SER F N 1
ATOM 6044 C CA . SER D 3 152 ? 83.564 9.886 61.494 1.00 146.99 152 SER F CA 1
ATOM 6045 C C . SER D 3 152 ? 82.799 11.193 61.330 1.00 152.30 152 SER F C 1
ATOM 6046 O O . SER D 3 152 ? 83.212 12.065 60.563 1.00 156.43 152 SER F O 1
ATOM 6049 N N . PRO D 3 153 ? 81.676 11.354 62.046 1.00 155.32 153 PRO F N 1
ATOM 6050 C CA . PRO D 3 153 ? 80.970 12.648 62.025 1.00 160.35 153 PRO F CA 1
ATOM 6051 C C . PRO D 3 153 ? 81.868 13.834 62.328 1.00 167.31 153 PRO F C 1
ATOM 6052 O O . PRO D 3 153 ? 81.568 14.959 61.905 1.00 172.65 153 PRO F O 1
ATOM 6056 N N . ASP D 3 154 ? 82.960 13.619 63.064 1.00 167.22 154 ASP F N 1
ATOM 6057 C CA . ASP D 3 154 ? 83.948 14.677 63.227 1.00 169.28 154 ASP F CA 1
ATOM 6058 C C . ASP D 3 154 ? 84.625 14.996 61.901 1.00 163.95 154 ASP F C 1
ATOM 6059 O O . ASP D 3 154 ? 84.910 16.162 61.610 1.00 167.08 154 ASP F O 1
ATOM 6064 N N . GLY D 3 155 ? 84.876 13.977 61.080 1.00 156.49 155 GLY F N 1
ATOM 6065 C CA . GLY D 3 155 ? 85.604 14.160 59.843 1.00 155.56 155 GLY F CA 1
ATOM 6066 C C . GLY D 3 155 ? 87.109 14.236 59.984 1.00 161.16 155 GLY F C 1
ATOM 6067 O O . GLY D 3 155 ? 87.803 14.302 58.963 1.00 159.11 155 GLY F O 1
ATOM 6068 N N . SER D 3 156 ? 87.638 14.221 61.210 1.00 162.85 156 SER F N 1
ATOM 6069 C CA . SER D 3 156 ? 89.071 14.318 61.450 1.00 161.92 156 SER F CA 1
ATOM 6070 C C . SER D 3 156 ? 89.772 12.967 61.503 1.00 159.71 156 SER F C 1
ATOM 6071 O O . SER D 3 156 ? 91.009 12.932 61.512 1.00 165.85 156 SER F O 1
ATOM 6074 N N . SER D 3 157 ? 89.025 11.864 61.558 1.00 148.65 157 SER F N 1
ATOM 6075 C CA . SER D 3 157 ? 89.601 10.528 61.575 1.00 135.67 157 SER F CA 1
ATOM 6076 C C . SER D 3 157 ? 88.987 9.689 60.465 1.00 130.00 157 SER F C 1
ATOM 6077 O O . SER D 3 157 ? 87.789 9.791 60.185 1.00 129.53 157 SER F O 1
ATOM 6080 N N . VAL D 3 158 ? 89.817 8.860 59.838 1.00 127.51 158 VAL F N 1
ATOM 6081 C CA . VAL D 3 158 ? 89.391 7.910 58.816 1.00 124.57 158 VAL F CA 1
ATOM 6082 C C . VAL D 3 158 ? 89.491 6.510 59.409 1.00 125.39 158 VAL F C 1
ATOM 6083 O O . VAL D 3 158 ? 90.583 6.062 59.779 1.00 128.56 158 VAL F O 1
ATOM 6087 N N . VAL D 3 159 ? 88.359 5.819 59.501 1.00 124.15 159 VAL F N 1
ATOM 6088 C CA . VAL D 3 159 ? 88.286 4.501 60.122 1.00 121.69 159 VAL F CA 1
ATOM 6089 C C . VAL D 3 159 ? 88.091 3.452 59.037 1.00 121.31 159 VAL F C 1
ATOM 6090 O O . VAL D 3 159 ? 87.337 3.664 58.083 1.00 131.55 159 VAL F O 1
ATOM 6094 N N . PHE D 3 160 ? 88.771 2.321 59.186 1.00 121.07 160 PHE F N 1
ATOM 6095 C CA . PHE D 3 160 ? 88.675 1.220 58.234 1.00 121.60 160 PHE F CA 1
ATOM 6096 C C . PHE D 3 160 ? 88.614 -0.070 59.039 1.00 125.03 160 PHE F C 1
ATOM 6097 O O . PHE D 3 160 ? 89.591 -0.444 59.697 1.00 123.62 160 PHE F O 1
ATOM 6105 N N . ILE D 3 161 ? 87.467 -0.741 59.000 1.00 134.17 161 ILE F N 1
ATOM 6106 C CA . ILE D 3 161 ? 87.241 -1.979 59.737 1.00 136.99 161 ILE F CA 1
ATOM 6107 C C . ILE D 3 161 ? 87.168 -3.128 58.739 1.00 136.03 161 ILE F C 1
ATOM 6108 O O . ILE D 3 161 ? 86.676 -2.955 57.618 1.00 138.55 161 ILE F O 1
ATOM 6113 N N . ASP D 3 162 ? 87.678 -4.295 59.141 1.00 133.21 162 ASP F N 1
ATOM 6114 C CA . ASP D 3 162 ? 87.652 -5.483 58.292 1.00 137.48 162 ASP F CA 1
ATOM 6115 C C . ASP D 3 162 ? 86.328 -6.233 58.406 1.00 139.30 162 ASP F C 1
ATOM 6116 O O . ASP D 3 162 ? 85.592 -6.356 57.423 1.00 146.71 162 ASP F O 1
ATOM 6121 N N . ASN D 3 163 ? 86.022 -6.758 59.592 1.00 135.37 163 ASN F N 1
ATOM 6122 C CA . ASN D 3 163 ? 84.804 -7.525 59.808 1.00 140.84 163 ASN F CA 1
ATOM 6123 C C . ASN D 3 163 ? 84.095 -7.041 61.066 1.00 141.03 163 ASN F C 1
ATOM 6124 O O . ASN D 3 163 ? 84.733 -6.766 62.086 1.00 151.23 163 ASN F O 1
ATOM 6129 N N . ILE D 3 164 ? 82.775 -6.932 60.978 1.00 135.63 164 ILE F N 1
ATOM 6130 C CA . ILE D 3 164 ? 81.909 -6.640 62.119 1.00 137.45 164 ILE F CA 1
ATOM 6131 C C . ILE D 3 164 ? 80.887 -7.770 62.159 1.00 150.01 164 ILE F C 1
ATOM 6132 O O . ILE D 3 164 ? 79.829 -7.701 61.527 1.00 157.78 164 ILE F O 1
ATOM 6137 N N . GLU D 3 165 ? 81.206 -8.840 62.880 1.00 152.69 165 GLU F N 1
ATOM 6138 C CA . GLU D 3 165 ? 80.343 -10.018 62.955 1.00 155.38 165 GLU F CA 1
ATOM 6139 C C . GLU D 3 165 ? 79.938 -10.204 64.412 1.00 154.95 165 GLU F C 1
ATOM 6140 O O . GLU D 3 165 ? 80.608 -10.915 65.165 1.00 154.57 165 GLU F O 1
ATOM 6142 N N . ASN D 3 166 ? 78.835 -9.565 64.802 1.00 156.13 166 ASN F N 1
ATOM 6143 C CA . ASN D 3 166 ? 78.368 -9.578 66.188 1.00 160.02 166 ASN F CA 1
ATOM 6144 C C . ASN D 3 166 ? 79.481 -9.139 67.131 1.00 160.00 166 ASN F C 1
ATOM 6145 O O . ASN D 3 166 ? 79.642 -9.670 68.233 1.00 160.11 166 ASN F O 1
ATOM 6147 N N . ARG D 3 167 ? 80.282 -8.182 66.658 1.00 163.38 167 ARG F N 1
ATOM 6148 C CA . ARG D 3 167 ? 81.273 -7.476 67.466 1.00 165.00 167 ARG F CA 1
ATOM 6149 C C . ARG D 3 167 ? 82.500 -8.329 67.800 1.00 164.30 167 ARG F C 1
ATOM 6150 O O . ARG D 3 167 ? 83.184 -8.069 68.789 1.00 157.99 167 ARG F O 1
ATOM 6152 N N . LYS D 3 168 ? 82.843 -9.301 66.951 1.00 167.30 168 LYS F N 1
ATOM 6153 C CA . LYS D 3 168 ? 83.818 -10.336 67.291 1.00 165.33 168 LYS F CA 1
ATOM 6154 C C . LYS D 3 168 ? 85.242 -10.049 66.812 1.00 164.06 168 LYS F C 1
ATOM 6155 O O . LYS D 3 168 ? 86.151 -9.973 67.641 1.00 169.25 168 LYS F O 1
ATOM 6159 N N . LEU D 3 169 ? 85.478 -9.919 65.503 1.00 161.57 169 LEU F N 1
ATOM 6160 C CA . LEU D 3 169 ? 86.853 -9.904 64.961 1.00 160.51 169 LEU F CA 1
ATOM 6161 C C . LEU D 3 169 ? 87.055 -8.714 64.026 1.00 156.07 169 LEU F C 1
ATOM 6162 O O . LEU D 3 169 ? 86.802 -8.781 62.828 1.00 157.98 169 LEU F O 1
ATOM 6164 N N . TYR D 3 170 ? 87.568 -7.621 64.572 1.00 150.95 170 TYR F N 1
ATOM 6165 C CA . TYR D 3 170 ? 87.462 -6.325 63.912 1.00 151.34 170 TYR F CA 1
ATOM 6166 C C . TYR D 3 170 ? 88.631 -6.065 62.962 1.00 153.03 170 TYR F C 1
ATOM 6167 O O . TYR D 3 170 ? 88.420 -5.813 61.762 1.00 157.84 170 TYR F O 1
ATOM 6176 N N . ASN D 3 171 ? 89.840 -6.009 63.503 1.00 146.59 171 ASN F N 1
ATOM 6177 C CA . ASN D 3 171 ? 91.047 -5.633 62.768 1.00 138.89 171 ASN F CA 1
ATOM 6178 C C . ASN D 3 171 ? 90.936 -4.184 62.277 1.00 135.51 171 ASN F C 1
ATOM 6179 O O . ASN D 3 171 ? 90.935 -3.900 61.076 1.00 135.49 171 ASN F O 1
ATOM 6184 N N . VAL D 3 172 ? 90.817 -3.268 63.246 1.00 131.90 172 VAL F N 1
ATOM 6185 C CA . VAL D 3 172 ? 90.546 -1.857 62.980 1.00 126.97 172 VAL F CA 1
ATOM 6186 C C . VAL D 3 172 ? 91.820 -1.125 62.578 1.00 126.36 172 VAL F C 1
ATOM 6187 O O . VAL D 3 172 ? 92.921 -1.429 63.048 1.00 128.17 172 VAL F O 1
ATOM 6191 N N . PHE D 3 173 ? 91.653 -0.132 61.704 1.00 123.50 173 PHE F N 1
ATOM 6192 C CA . PHE D 3 173 ? 92.705 0.796 61.304 1.00 120.56 173 PHE F CA 1
ATOM 6193 C C . PHE D 3 173 ? 92.141 2.208 61.363 1.00 119.75 173 PHE F C 1
ATOM 6194 O O . PHE D 3 173 ? 91.166 2.511 60.671 1.00 122.81 173 PHE F O 1
ATOM 6202 N N . VAL D 3 174 ? 92.761 3.076 62.159 1.00 124.24 174 VAL F N 1
ATOM 6203 C CA . VAL D 3 174 ? 92.309 4.454 62.317 1.00 125.87 174 VAL F CA 1
ATOM 6204 C C . VAL D 3 174 ? 93.422 5.396 61.874 1.00 128.19 174 VAL F C 1
ATOM 6205 O O . VAL D 3 174 ? 94.556 5.303 62.365 1.00 134.15 174 VAL F O 1
ATOM 6209 N N . ALA D 3 175 ? 93.095 6.307 60.958 1.00 121.50 175 ALA F N 1
ATOM 6210 C CA . ALA D 3 175 ? 94.050 7.253 60.399 1.00 119.78 175 ALA F CA 1
ATOM 6211 C C . ALA D 3 175 ? 93.601 8.670 60.705 1.00 122.37 175 ALA F C 1
ATOM 6212 O O . ALA D 3 175 ? 92.439 9.017 60.483 1.00 127.44 175 ALA F O 1
ATOM 6214 N N . GLN D 3 176 ? 94.519 9.492 61.204 1.00 124.65 176 GLN F N 1
ATOM 6215 C CA . GLN D 3 176 ? 94.226 10.896 61.492 1.00 130.93 176 GLN F CA 1
ATOM 6216 C C . GLN D 3 176 ? 95.412 11.715 60.995 1.00 135.58 176 GLN F C 1
ATOM 6217 O O . GLN D 3 176 ? 96.431 11.829 61.681 1.00 151.21 176 GLN F O 1
ATOM 6223 N N . LEU D 3 177 ? 95.277 12.273 59.798 1.00 132.14 177 LEU F N 1
ATOM 6224 C CA . LEU D 3 177 ? 96.355 13.001 59.151 1.00 132.72 177 LEU F CA 1
ATOM 6225 C C . LEU D 3 177 ? 96.312 14.493 59.435 1.00 142.34 177 LEU F C 1
ATOM 6226 O O . LEU D 3 177 ? 97.176 15.229 58.947 1.00 147.48 177 LEU F O 1
ATOM 6231 N N . ALA D 3 178 ? 95.339 14.957 60.214 1.00 145.99 178 ALA F N 1
ATOM 6232 C CA . ALA D 3 178 ? 95.217 16.365 60.532 1.00 150.33 178 ALA F CA 1
ATOM 6233 C C . ALA D 3 178 ? 95.405 16.585 62.026 1.00 158.14 178 ALA F C 1
ATOM 6234 O O . ALA D 3 178 ? 94.970 15.763 62.838 1.00 154.96 178 ALA F O 1
ATOM 6236 N N . PRO D 3 179 ? 96.069 17.666 62.420 1.00 170.50 179 PRO F N 1
ATOM 6237 C CA . PRO D 3 179 ? 96.147 17.982 63.846 1.00 175.95 179 PRO F CA 1
ATOM 6238 C C . PRO D 3 179 ? 94.842 18.602 64.310 1.00 182.16 179 PRO F C 1
ATOM 6239 O O . PRO D 3 179 ? 94.294 19.494 63.655 1.00 184.45 179 PRO F O 1
ATOM 6243 N N . ARG D 3 180 ? 94.325 18.087 65.420 1.00 182.29 180 ARG F N 1
ATOM 6244 C CA . ARG D 3 180 ? 93.335 18.822 66.190 1.00 183.23 180 ARG F CA 1
ATOM 6245 C C . ARG D 3 180 ? 94.105 19.879 66.981 1.00 192.55 180 ARG F C 1
ATOM 6246 O O . ARG D 3 180 ? 95.280 20.142 66.711 1.00 194.53 180 ARG F O 1
ATOM 6248 N N . ASP D 3 181 ? 93.442 20.510 67.954 1.00 198.32 181 ASP F N 1
ATOM 6249 C CA . ASP D 3 181 ? 93.971 21.719 68.590 1.00 204.40 181 ASP F CA 1
ATOM 6250 C C . ASP D 3 181 ? 95.449 21.594 68.945 1.00 207.99 181 ASP F C 1
ATOM 6251 O O . ASP D 3 181 ? 96.294 22.325 68.419 1.00 213.42 181 ASP F O 1
ATOM 6253 N N . SER D 3 182 ? 95.779 20.673 69.845 1.00 204.13 182 SER F N 1
ATOM 6254 C CA . SER D 3 182 ? 97.156 20.516 70.288 1.00 200.64 182 SER F CA 1
ATOM 6255 C C . SER D 3 182 ? 97.643 19.077 70.177 1.00 194.34 182 SER F C 1
ATOM 6256 O O . SER D 3 182 ? 98.775 18.785 70.588 1.00 196.01 182 SER F O 1
ATOM 6259 N N . ILE D 3 183 ? 96.833 18.175 69.616 1.00 186.35 183 ILE F N 1
ATOM 6260 C CA . ILE D 3 183 ? 97.231 16.783 69.436 1.00 180.35 183 ILE F CA 1
ATOM 6261 C C . ILE D 3 183 ? 97.817 16.602 68.042 1.00 175.71 183 ILE F C 1
ATOM 6262 O O . ILE D 3 183 ? 97.332 17.175 67.058 1.00 170.53 183 ILE F O 1
ATOM 6267 N N . LEU D 3 184 ? 98.867 15.807 67.959 1.00 172.95 184 LEU F N 1
ATOM 6268 C CA . LEU D 3 184 ? 99.581 15.583 66.715 1.00 161.60 184 LEU F CA 1
ATOM 6269 C C . LEU D 3 184 ? 98.888 14.511 65.887 1.00 148.59 184 LEU F C 1
ATOM 6270 O O . LEU D 3 184 ? 98.148 13.679 66.423 1.00 146.72 184 LEU F O 1
ATOM 6275 N N . PRO D 3 185 ? 99.105 14.504 64.567 1.00 142.23 185 PRO F N 1
ATOM 6276 C CA . PRO D 3 185 ? 98.537 13.436 63.735 1.00 136.64 185 PRO F CA 1
ATOM 6277 C C . PRO D 3 185 ? 99.013 12.065 64.185 1.00 132.99 185 PRO F C 1
ATOM 6278 O O . PRO D 3 185 ? 100.091 11.908 64.762 1.00 142.08 185 PRO F O 1
ATOM 6282 N N . SER D 3 186 ? 98.193 11.059 63.913 1.00 126.85 186 SER F N 1
ATOM 6283 C CA . SER D 3 186 ? 98.489 9.730 64.407 1.00 123.03 186 SER F CA 1
ATOM 6284 C C . SER D 3 186 ? 97.852 8.706 63.486 1.00 116.28 186 SER F C 1
ATOM 6285 O O . SER D 3 186 ? 97.004 9.031 62.652 1.00 117.12 186 SER F O 1
ATOM 6288 N N . VAL D 3 187 ? 98.301 7.462 63.639 1.00 116.29 187 VAL F N 1
ATOM 6289 C CA . VAL D 3 187 ? 97.752 6.300 62.953 1.00 118.21 187 VAL F CA 1
ATOM 6290 C C . VAL D 3 187 ? 97.843 5.148 63.943 1.00 126.59 187 VAL F C 1
ATOM 6291 O O . VAL D 3 187 ? 98.937 4.838 64.432 1.00 133.44 187 VAL F O 1
ATOM 6295 N N . MET D 3 188 ? 96.706 4.529 64.263 1.00 131.10 188 MET F N 1
ATOM 6296 C CA . MET D 3 188 ? 96.683 3.409 65.194 1.00 134.72 188 MET F CA 1
ATOM 6297 C C . MET D 3 188 ? 96.003 2.213 64.551 1.00 128.44 188 MET F C 1
ATOM 6298 O O . MET D 3 188 ? 95.091 2.370 63.737 1.00 128.60 188 MET F O 1
ATOM 6303 N N . PHE D 3 189 ? 96.461 1.021 64.933 1.00 132.46 189 PHE F N 1
ATOM 6304 C CA . PHE D 3 189 ? 95.975 -0.245 64.405 1.00 133.19 189 PHE F CA 1
ATOM 6305 C C . PHE D 3 189 ? 95.822 -1.228 65.553 1.00 138.40 189 PHE F C 1
ATOM 6306 O O . PHE D 3 189 ? 96.770 -1.452 66.310 1.00 140.90 189 PHE F O 1
ATOM 6314 N N . SER D 3 190 ? 94.641 -1.828 65.670 1.00 144.73 190 SER F N 1
ATOM 6315 C CA . SER D 3 190 ? 94.391 -2.765 66.758 1.00 152.90 190 SER F CA 1
ATOM 6316 C C . SER D 3 190 ? 93.828 -4.080 66.229 1.00 153.40 190 SER F C 1
ATOM 6317 O O . SER D 3 190 ? 93.824 -4.324 65.017 1.00 151.64 190 SER F O 1
ATOM 6320 N N . HIS D 3 191 ? 93.369 -4.947 67.122 1.00 154.59 191 HIS F N 1
ATOM 6321 C CA . HIS D 3 191 ? 92.804 -6.216 66.697 1.00 155.37 191 HIS F CA 1
ATOM 6322 C C . HIS D 3 191 ? 91.280 -6.220 66.758 1.00 158.82 191 HIS F C 1
ATOM 6323 O O . HIS D 3 191 ? 90.634 -6.823 65.898 1.00 159.80 191 HIS F O 1
ATOM 6330 N N . SER D 3 192 ? 90.692 -5.517 67.729 1.00 162.40 192 SER F N 1
ATOM 6331 C CA . SER D 3 192 ? 89.252 -5.488 67.956 1.00 164.04 192 SER F CA 1
ATOM 6332 C C . SER D 3 192 ? 88.878 -4.200 68.685 1.00 165.46 192 SER F C 1
ATOM 6333 O O . SER D 3 192 ? 89.628 -3.727 69.541 1.00 174.61 192 SER F O 1
ATOM 6336 N N . GLY D 3 193 ? 87.714 -3.645 68.348 1.00 156.43 193 GLY F N 1
ATOM 6337 C CA . GLY D 3 193 ? 87.258 -2.402 68.941 1.00 154.37 193 GLY F CA 1
ATOM 6338 C C . GLY D 3 193 ? 85.768 -2.215 68.763 1.00 161.21 193 GLY F C 1
ATOM 6339 O O . GLY D 3 193 ? 85.204 -2.568 67.724 1.00 161.55 193 GLY F O 1
ATOM 6340 N N . ASP D 3 194 ? 85.127 -1.643 69.782 1.00 167.16 194 ASP F N 1
ATOM 6341 C CA . ASP D 3 194 ? 83.688 -1.401 69.800 1.00 165.21 194 ASP F CA 1
ATOM 6342 C C . ASP D 3 194 ? 83.376 0.076 69.574 1.00 157.62 194 ASP F C 1
ATOM 6343 O O . ASP D 3 194 ? 84.246 0.946 69.678 1.00 160.68 194 ASP F O 1
ATOM 6348 N N . VAL D 3 195 ? 82.106 0.344 69.273 1.00 150.95 195 VAL F N 1
ATOM 6349 C CA . VAL D 3 195 ? 81.585 1.689 69.051 1.00 145.97 195 VAL F CA 1
ATOM 6350 C C . VAL D 3 195 ? 80.291 1.832 69.838 1.00 148.60 195 VAL F C 1
ATOM 6351 O O . VAL D 3 195 ? 79.473 0.906 69.870 1.00 148.84 195 VAL F O 1
ATOM 6355 N N . LYS D 3 196 ? 80.098 2.992 70.464 1.00 153.19 196 LYS F N 1
ATOM 6356 C CA . LYS D 3 196 ? 78.916 3.218 71.283 1.00 156.23 196 LYS F CA 1
ATOM 6357 C C . LYS D 3 196 ? 78.492 4.675 71.178 1.00 150.87 196 LYS F C 1
ATOM 6358 O O . LYS D 3 196 ? 79.275 5.546 70.789 1.00 150.30 196 LYS F O 1
ATOM 6360 N N . GLU D 3 197 ? 77.235 4.931 71.535 1.00 142.20 197 GLU F N 1
ATOM 6361 C CA . GLU D 3 197 ? 76.723 6.294 71.605 1.00 141.13 197 GLU F CA 1
ATOM 6362 C C . GLU D 3 197 ? 76.161 6.600 72.992 1.00 146.56 197 GLU F C 1
ATOM 6363 O O . GLU D 3 197 ? 76.868 6.511 73.998 1.00 152.21 197 GLU F O 1
ATOM 6369 N N . ASP D 3 200 ? 74.288 10.468 77.180 1.00 152.68 200 ASP F N 1
ATOM 6370 C CA . ASP D 3 200 ? 75.358 10.156 76.241 1.00 155.20 200 ASP F CA 1
ATOM 6371 C C . ASP D 3 200 ? 75.289 11.054 75.012 1.00 158.32 200 ASP F C 1
ATOM 6372 O O . ASP D 3 200 ? 74.964 10.598 73.913 1.00 149.57 200 ASP F O 1
ATOM 6374 N N . GLY D 3 201 ? 75.613 12.334 75.197 1.00 165.27 201 GLY F N 1
ATOM 6375 C CA . GLY D 3 201 ? 75.578 13.316 74.133 1.00 170.14 201 GLY F CA 1
ATOM 6376 C C . GLY D 3 201 ? 76.655 13.203 73.075 1.00 173.51 201 GLY F C 1
ATOM 6377 O O . GLY D 3 201 ? 76.741 14.085 72.214 1.00 169.68 201 GLY F O 1
ATOM 6378 N N . ARG D 3 202 ? 77.472 12.145 73.095 1.00 176.83 202 ARG F N 1
ATOM 6379 C CA . ARG D 3 202 ? 78.597 11.998 72.175 1.00 165.50 202 ARG F CA 1
ATOM 6380 C C . ARG D 3 202 ? 78.665 10.560 71.666 1.00 167.70 202 ARG F C 1
ATOM 6381 O O . ARG D 3 202 ? 77.971 9.667 72.161 1.00 175.77 202 ARG F O 1
ATOM 6383 N N . GLN D 3 203 ? 79.512 10.343 70.662 1.00 156.79 203 GLN F N 1
ATOM 6384 C CA . GLN D 3 203 ? 79.726 9.031 70.061 1.00 145.19 203 GLN F CA 1
ATOM 6385 C C . GLN D 3 203 ? 81.194 8.675 70.228 1.00 143.97 203 GLN F C 1
ATOM 6386 O O . GLN D 3 203 ? 82.067 9.459 69.845 1.00 136.93 203 GLN F O 1
ATOM 6392 N N . ILE D 3 204 ? 81.473 7.509 70.814 1.00 150.03 204 ILE F N 1
ATOM 6393 C CA . ILE D 3 204 ? 82.841 7.120 71.129 1.00 145.41 204 ILE F CA 1
ATOM 6394 C C . ILE D 3 204 ? 83.145 5.762 70.509 1.00 142.48 204 ILE F C 1
ATOM 6395 O O . ILE D 3 204 ? 82.251 5.008 70.118 1.00 136.59 204 ILE F O 1
ATOM 6400 N N . ILE D 3 205 ? 84.439 5.462 70.427 1.00 147.50 205 ILE F N 1
ATOM 6401 C CA . ILE D 3 205 ? 84.951 4.193 69.920 1.00 144.36 205 ILE F CA 1
ATOM 6402 C C . ILE D 3 205 ? 86.068 3.741 70.848 1.00 148.05 205 ILE F C 1
ATOM 6403 O O . ILE D 3 205 ? 86.846 4.562 71.340 1.00 155.00 205 ILE F O 1
ATOM 6408 N N . THR D 3 206 ? 86.139 2.442 71.110 1.00 148.05 206 THR F N 1
ATOM 6409 C CA . THR D 3 206 ? 87.223 1.878 71.901 1.00 155.40 206 THR F CA 1
ATOM 6410 C C . THR D 3 206 ? 87.996 0.877 71.048 1.00 155.09 206 THR F C 1
ATOM 6411 O O . THR D 3 206 ? 87.410 0.217 70.191 1.00 154.55 206 THR F O 1
ATOM 6415 N N . LEU D 3 207 ? 89.313 0.779 71.255 1.00 152.81 207 LEU F N 1
ATOM 6416 C CA . LEU D 3 207 ? 90.157 -0.178 70.546 1.00 149.55 207 LEU F CA 1
ATOM 6417 C C . LEU D 3 207 ? 90.827 -1.129 71.533 1.00 156.83 207 LEU F C 1
ATOM 6418 O O . LEU D 3 207 ? 91.223 -0.722 72.628 1.00 162.10 207 LEU F O 1
ATOM 6423 N N . TYR D 3 208 ? 90.995 -2.396 71.134 1.00 158.09 208 TYR F N 1
ATOM 6424 C CA . TYR D 3 208 ? 91.535 -3.423 72.033 1.00 158.83 208 TYR F CA 1
ATOM 6425 C C . TYR D 3 208 ? 92.755 -4.101 71.418 1.00 156.77 208 TYR F C 1
ATOM 6426 O O . TYR D 3 208 ? 92.720 -4.485 70.245 1.00 154.31 208 TYR F O 1
ATOM 6435 N N . ASP D 3 209 ? 93.820 -4.272 72.211 1.00 150.01 209 ASP F N 1
ATOM 6436 C CA . ASP D 3 209 ? 95.006 -4.978 71.733 1.00 145.30 209 ASP F CA 1
ATOM 6437 C C . ASP D 3 209 ? 95.573 -4.375 70.449 1.00 133.36 209 ASP F C 1
ATOM 6438 O O . ASP D 3 209 ? 95.463 -4.983 69.380 1.00 134.17 209 ASP F O 1
ATOM 6443 N N . GLY D 3 210 ? 96.184 -3.200 70.536 1.00 129.04 210 GLY F N 1
ATOM 6444 C CA . GLY D 3 210 ? 96.816 -2.613 69.376 1.00 127.32 210 GLY F CA 1
ATOM 6445 C C . GLY D 3 210 ? 97.976 -1.713 69.749 1.00 129.01 210 GLY F C 1
ATOM 6446 O O . GLY D 3 210 ? 98.447 -1.711 70.889 1.00 130.44 210 GLY F O 1
ATOM 6447 N N . THR D 3 211 ? 98.444 -0.951 68.760 1.00 125.96 211 THR F N 1
ATOM 6448 C CA . THR D 3 211 ? 99.496 0.041 68.950 1.00 130.58 211 THR F CA 1
ATOM 6449 C C . THR D 3 211 ? 99.111 1.309 68.196 1.00 130.84 211 THR F C 1
ATOM 6450 O O . THR D 3 211 ? 98.548 1.238 67.099 1.00 124.83 211 THR F O 1
ATOM 6454 N N . ARG D 3 212 ? 99.371 2.465 68.802 1.00 136.07 212 ARG F N 1
ATOM 6455 C CA . ARG D 3 212 ? 99.124 3.758 68.177 1.00 130.97 212 ARG F CA 1
ATOM 6456 C C . ARG D 3 212 ? 100.451 4.422 67.841 1.00 123.43 212 ARG F C 1
ATOM 6457 O O . ARG D 3 212 ? 101.382 4.388 68.648 1.00 134.35 212 ARG F O 1
ATOM 6465 N N . TYR D 3 213 ? 100.540 5.021 66.652 1.00 118.34 213 TYR F N 1
ATOM 6466 C CA . TYR D 3 213 ? 101.772 5.637 66.157 1.00 118.09 213 TYR F CA 1
ATOM 6467 C C . TYR D 3 213 ? 101.511 7.117 65.900 1.00 120.61 213 TYR F C 1
ATOM 6468 O O . TYR D 3 213 ? 100.836 7.468 64.928 1.00 123.90 213 TYR F O 1
ATOM 6477 N N . GLU D 3 214 ? 102.043 7.987 66.766 1.00 123.24 214 GLU F N 1
ATOM 6478 C CA . GLU D 3 214 ? 101.865 9.435 66.650 1.00 133.84 214 GLU F CA 1
ATOM 6479 C C . GLU D 3 214 ? 103.081 10.040 65.956 1.00 135.24 214 GLU F C 1
ATOM 6480 O O . GLU D 3 214 ? 104.186 10.033 66.508 1.00 136.10 214 GLU F O 1
ATOM 6486 N N . GLY D 3 215 ? 102.880 10.582 64.761 1.00 132.65 215 GLY F N 1
ATOM 6487 C CA . GLY D 3 215 ? 103.993 11.147 64.029 1.00 137.35 215 GLY F CA 1
ATOM 6488 C C . GLY D 3 215 ? 103.606 11.481 62.603 1.00 137.65 215 GLY F C 1
ATOM 6489 O O . GLY D 3 215 ? 102.431 11.485 62.242 1.00 133.88 215 GLY F O 1
ATOM 6490 N N . VAL D 3 216 ? 104.631 11.766 61.804 1.00 142.77 216 VAL F N 1
ATOM 6491 C CA . VAL D 3 216 ? 104.470 12.171 60.409 1.00 139.02 216 VAL F CA 1
ATOM 6492 C C . VAL D 3 216 ? 105.398 11.316 59.549 1.00 136.85 216 VAL F C 1
ATOM 6493 O O . VAL D 3 216 ? 106.519 10.999 59.980 1.00 136.28 216 VAL F O 1
ATOM 6497 N N . PRO D 3 217 ? 104.969 10.901 58.349 1.00 130.55 217 PRO F N 1
ATOM 6498 C CA . PRO D 3 217 ? 105.834 10.053 57.505 1.00 132.15 217 PRO F CA 1
ATOM 6499 C C . PRO D 3 217 ? 107.203 10.645 57.198 1.00 137.27 217 PRO F C 1
ATOM 6500 O O . PRO D 3 217 ? 108.160 9.882 56.993 1.00 131.49 217 PRO F O 1
ATOM 6504 N N . THR D 3 218 ? 107.325 11.973 57.144 1.00 133.68 218 THR F N 1
ATOM 6505 C CA . THR D 3 218 ? 108.594 12.619 56.835 1.00 130.48 218 THR F CA 1
ATOM 6506 C C . THR D 3 218 ? 109.508 12.745 58.055 1.00 137.65 218 THR F C 1
ATOM 6507 O O . THR D 3 218 ? 110.725 12.565 57.932 1.00 142.88 218 THR F O 1
ATOM 6511 N N . ARG D 3 219 ? 108.960 13.042 59.233 1.00 138.61 219 ARG F N 1
ATOM 6512 C CA . ARG D 3 219 ? 109.771 13.107 60.442 1.00 142.51 219 ARG F CA 1
ATOM 6513 C C . ARG D 3 219 ? 109.935 11.717 61.065 1.00 141.64 219 ARG F C 1
ATOM 6514 O O . ARG D 3 219 ? 109.296 10.742 60.659 1.00 143.95 219 ARG F O 1
ATOM 6522 N N . VAL D 3 220 ? 110.799 11.639 62.079 1.00 140.81 220 VAL F N 1
ATOM 6523 C CA . VAL D 3 220 ? 111.151 10.365 62.698 1.00 137.18 220 VAL F CA 1
ATOM 6524 C C . VAL D 3 220 ? 110.824 10.298 64.190 1.00 133.44 220 VAL F C 1
ATOM 6525 O O . VAL D 3 220 ? 110.693 9.189 64.731 1.00 125.76 220 VAL F O 1
ATOM 6529 N N . ASP D 3 221 ? 110.688 11.421 64.891 1.00 135.32 221 ASP F N 1
ATOM 6530 C CA . ASP D 3 221 ? 110.298 11.404 66.301 1.00 136.39 221 ASP F CA 1
ATOM 6531 C C . ASP D 3 221 ? 108.846 10.959 66.420 1.00 142.07 221 ASP F C 1
ATOM 6532 O O . ASP D 3 221 ? 107.927 11.738 66.160 1.00 158.57 221 ASP F O 1
ATOM 6537 N N . TYR D 3 222 ? 108.623 9.702 66.803 1.00 133.59 222 TYR F N 1
ATOM 6538 C CA . TYR D 3 222 ? 107.276 9.176 66.992 1.00 133.31 222 TYR F CA 1
ATOM 6539 C C . TYR D 3 222 ? 106.960 9.058 68.479 1.00 134.72 222 TYR F C 1
ATOM 6540 O O . TYR D 3 222 ? 107.811 9.274 69.344 1.00 136.52 222 TYR F O 1
ATOM 6549 N N . MET D 3 223 ? 105.706 8.722 68.771 1.00 136.20 223 MET F N 1
ATOM 6550 C CA . MET D 3 223 ? 105.313 8.240 70.088 1.00 136.16 223 MET F CA 1
ATOM 6551 C C . MET D 3 223 ? 104.425 7.023 69.882 1.00 127.63 223 MET F C 1
ATOM 6552 O O . MET D 3 223 ? 103.360 7.125 69.270 1.00 123.32 223 MET F O 1
ATOM 6557 N N . ILE D 3 224 ? 104.872 5.877 70.381 1.00 129.71 224 ILE F N 1
ATOM 6558 C CA . ILE D 3 224 ? 104.187 4.608 70.196 1.00 125.57 224 ILE F CA 1
ATOM 6559 C C . ILE D 3 224 ? 103.481 4.271 71.497 1.00 124.60 224 ILE F C 1
ATOM 6560 O O . ILE D 3 224 ? 104.109 4.238 72.561 1.00 130.28 224 ILE F O 1
ATOM 6565 N N . THR D 3 225 ? 102.184 4.016 71.418 1.00 123.99 225 THR F N 1
ATOM 6566 C CA . THR D 3 225 ? 101.386 3.643 72.580 1.00 129.29 225 THR F CA 1
ATOM 6567 C C . THR D 3 225 ? 100.880 2.223 72.362 1.00 134.03 225 THR F C 1
ATOM 6568 O O . THR D 3 225 ? 100.017 2.000 71.508 1.00 138.94 225 THR F O 1
ATOM 6572 N N . ASN D 3 226 ? 101.421 1.263 73.112 1.00 126.33 226 ASN F N 1
ATOM 6573 C CA . ASN D 3 226 ? 100.912 -0.104 73.104 1.00 126.19 226 ASN F CA 1
ATOM 6574 C C . ASN D 3 226 ? 99.799 -0.184 74.138 1.00 129.19 226 ASN F C 1
ATOM 6575 O O . ASN D 3 226 ? 100.042 -0.015 75.337 1.00 141.73 226 ASN F O 1
ATOM 6580 N N . PHE D 3 227 ? 98.580 -0.438 73.675 1.00 127.30 227 PHE F N 1
ATOM 6581 C CA . PHE D 3 227 ? 97.396 -0.367 74.514 1.00 133.33 227 PHE F CA 1
ATOM 6582 C C . PHE D 3 227 ? 96.674 -1.705 74.513 1.00 142.62 227 PHE F C 1
ATOM 6583 O O . PHE D 3 227 ? 96.584 -2.373 73.478 1.00 149.95 227 PHE F O 1
ATOM 6591 N N . ASP D 3 228 ? 96.182 -2.104 75.686 1.00 145.52 228 ASP F N 1
ATOM 6592 C CA . ASP D 3 228 ? 95.190 -3.170 75.732 1.00 147.03 228 ASP F CA 1
ATOM 6593 C C . ASP D 3 228 ? 93.798 -2.605 75.491 1.00 147.96 228 ASP F C 1
ATOM 6594 O O . ASP D 3 228 ? 92.965 -3.250 74.846 1.00 143.35 228 ASP F O 1
ATOM 6599 N N . SER D 3 229 ? 93.543 -1.392 75.983 1.00 153.14 229 SER F N 1
ATOM 6600 C CA . SER D 3 229 ? 92.281 -0.691 75.774 1.00 153.92 229 SER F CA 1
ATOM 6601 C C . SER D 3 229 ? 92.562 0.792 75.576 1.00 156.73 229 SER F C 1
ATOM 6602 O O . SER D 3 229 ? 93.346 1.382 76.328 1.00 164.21 229 SER F O 1
ATOM 6605 N N . TYR D 3 230 ? 91.918 1.385 74.569 1.00 150.94 230 TYR F N 1
ATOM 6606 C CA . TYR D 3 230 ? 92.097 2.798 74.253 1.00 149.13 230 TYR F CA 1
ATOM 6607 C C . TYR D 3 230 ? 90.814 3.345 73.640 1.00 147.93 230 TYR F C 1
ATOM 6608 O O . TYR D 3 230 ? 90.247 2.728 72.734 1.00 144.11 230 TYR F O 1
ATOM 6610 N N . ASP D 3 231 ? 90.372 4.502 74.127 1.00 147.90 231 ASP F N 1
ATOM 6611 C CA . ASP D 3 231 ? 89.144 5.148 73.685 1.00 140.98 231 ASP F CA 1
ATOM 6612 C C . ASP D 3 231 ? 89.446 6.311 72.747 1.00 138.59 231 ASP F C 1
ATOM 6613 O O . ASP D 3 231 ? 90.566 6.825 72.689 1.00 145.00 231 ASP F O 1
ATOM 6618 N N . GLY D 3 232 ? 88.415 6.732 72.021 1.00 133.73 232 GLY F N 1
ATOM 6619 C CA . GLY D 3 232 ? 88.535 7.847 71.101 1.00 133.38 232 GLY F CA 1
ATOM 6620 C C . GLY D 3 232 ? 87.177 8.425 70.789 1.00 136.23 232 GLY F C 1
ATOM 6621 O O . GLY D 3 232 ? 86.160 7.729 70.857 1.00 140.19 232 GLY F O 1
ATOM 6622 N N . LEU D 3 233 ? 87.157 9.713 70.451 1.00 136.82 233 LEU F N 1
ATOM 6623 C CA . LEU D 3 233 ? 85.911 10.412 70.168 1.00 142.89 233 LEU F CA 1
ATOM 6624 C C . LEU D 3 233 ? 85.579 10.324 68.685 1.00 152.32 233 LEU F C 1
ATOM 6625 O O . LEU D 3 233 ? 86.448 10.507 67.830 1.00 157.51 233 LEU F O 1
ATOM 6630 N N . ILE D 3 234 ? 84.313 10.045 68.385 1.00 151.28 234 ILE F N 1
ATOM 6631 C CA . ILE D 3 234 ? 83.841 9.929 67.017 1.00 152.19 234 ILE F CA 1
ATOM 6632 C C . ILE D 3 234 ? 82.951 11.103 66.625 1.00 157.39 234 ILE F C 1
ATOM 6633 O O . ILE D 3 234 ? 83.112 11.670 65.543 1.00 160.16 234 ILE F O 1
ATOM 6638 N N . GLY D 3 235 ? 82.023 11.492 67.489 1.00 158.18 235 GLY F N 1
ATOM 6639 C CA . GLY D 3 235 ? 81.122 12.579 67.155 1.00 155.68 235 GLY F CA 1
ATOM 6640 C C . GLY D 3 235 ? 80.230 12.908 68.328 1.00 156.58 235 GLY F C 1
ATOM 6641 O O . GLY D 3 235 ? 80.288 12.270 69.385 1.00 154.37 235 GLY F O 1
ATOM 6642 N N . GLN D 3 236 ? 79.396 13.923 68.121 1.00 159.86 236 GLN F N 1
ATOM 6643 C CA . GLN D 3 236 ? 78.449 14.372 69.136 1.00 158.69 236 GLN F CA 1
ATOM 6644 C C . GLN D 3 236 ? 77.296 15.154 68.503 1.00 156.77 236 GLN F C 1
ATOM 6645 O O . GLN D 3 236 ? 76.138 14.735 68.552 1.00 150.83 236 GLN F O 1
ATOM 6647 N N . GLU D 3 243 ? 62.756 15.950 71.830 1.00 178.39 243 GLU F N 1
ATOM 6648 C CA . GLU D 3 243 ? 62.205 16.427 73.093 1.00 180.96 243 GLU F CA 1
ATOM 6649 C C . GLU D 3 243 ? 61.638 15.274 73.914 1.00 178.92 243 GLU F C 1
ATOM 6650 O O . GLU D 3 243 ? 62.199 14.899 74.948 1.00 179.37 243 GLU F O 1
ATOM 6652 N N . ARG D 3 244 ? 60.524 14.715 73.443 1.00 173.96 244 ARG F N 1
ATOM 6653 C CA . ARG D 3 244 ? 59.862 13.606 74.115 1.00 176.24 244 ARG F CA 1
ATOM 6654 C C . ARG D 3 244 ? 59.060 12.816 73.091 1.00 178.75 244 ARG F C 1
ATOM 6655 O O . ARG D 3 244 ? 58.774 13.301 71.993 1.00 181.61 244 ARG F O 1
ATOM 6657 N N . ASP D 3 245 ? 58.698 11.586 73.462 1.00 177.61 245 ASP F N 1
ATOM 6658 C CA . ASP D 3 245 ? 57.915 10.724 72.580 1.00 176.79 245 ASP F CA 1
ATOM 6659 C C . ASP D 3 245 ? 56.496 11.263 72.450 1.00 183.19 245 ASP F C 1
ATOM 6660 O O . ASP D 3 245 ? 55.800 11.445 73.454 1.00 189.43 245 ASP F O 1
ATOM 6665 N N . TRP D 3 246 ? 56.061 11.512 71.211 1.00 177.50 246 TRP F N 1
ATOM 6666 C CA . TRP D 3 246 ? 54.726 12.028 70.953 1.00 175.49 246 TRP F CA 1
ATOM 6667 C C . TRP D 3 246 ? 53.776 11.010 70.339 1.00 180.83 246 TRP F C 1
ATOM 6668 O O . TRP D 3 246 ? 52.560 11.221 70.395 1.00 188.46 246 TRP F O 1
ATOM 6679 N N . GLU D 3 247 ? 54.284 9.918 69.758 1.00 178.96 247 GLU F N 1
ATOM 6680 C CA . GLU D 3 247 ? 53.393 8.957 69.112 1.00 178.97 247 GLU F CA 1
ATOM 6681 C C . GLU D 3 247 ? 52.590 8.149 70.126 1.00 179.81 247 GLU F C 1
ATOM 6682 O O . GLU D 3 247 ? 51.498 7.669 69.805 1.00 173.43 247 GLU F O 1
ATOM 6688 N N . ALA D 3 248 ? 53.103 7.983 71.343 1.00 187.53 248 ALA F N 1
ATOM 6689 C CA . ALA D 3 248 ? 52.435 7.211 72.388 1.00 189.42 248 ALA F CA 1
ATOM 6690 C C . ALA D 3 248 ? 52.039 8.161 73.511 1.00 186.46 248 ALA F C 1
ATOM 6691 O O . ALA D 3 248 ? 52.905 8.675 74.228 1.00 182.88 248 ALA F O 1
ATOM 6693 N N . LEU D 3 249 ? 50.735 8.387 73.667 1.00 182.87 249 LEU F N 1
ATOM 6694 C CA . LEU D 3 249 ? 50.250 9.296 74.697 1.00 180.45 249 LEU F CA 1
ATOM 6695 C C . LEU D 3 249 ? 48.731 9.230 74.789 1.00 183.89 249 LEU F C 1
ATOM 6696 O O . LEU D 3 249 ? 48.066 8.918 73.794 1.00 191.68 249 LEU F O 1
ATOM 6698 N N . PRO D 3 250 ? 48.145 9.510 75.953 1.00 183.95 250 PRO F N 1
ATOM 6699 C CA . PRO D 3 250 ? 46.683 9.634 76.025 1.00 187.48 250 PRO F CA 1
ATOM 6700 C C . PRO D 3 250 ? 46.218 10.856 75.247 1.00 187.56 250 PRO F C 1
ATOM 6701 O O . PRO D 3 250 ? 46.722 11.963 75.442 1.00 187.42 250 PRO F O 1
ATOM 6705 N N . THR D 3 251 ? 45.244 10.646 74.363 1.00 188.44 251 THR F N 1
ATOM 6706 C CA . THR D 3 251 ? 44.813 11.724 73.481 1.00 192.05 251 THR F CA 1
ATOM 6707 C C . THR D 3 251 ? 44.153 12.859 74.260 1.00 199.54 251 THR F C 1
ATOM 6708 O O . THR D 3 251 ? 44.356 14.034 73.934 1.00 203.42 251 THR F O 1
ATOM 6712 N N . LEU D 3 252 ? 43.370 12.535 75.297 1.00 202.17 252 LEU F N 1
ATOM 6713 C CA . LEU D 3 252 ? 42.706 13.582 76.074 1.00 201.04 252 LEU F CA 1
ATOM 6714 C C . LEU D 3 252 ? 43.720 14.500 76.748 1.00 203.32 252 LEU F C 1
ATOM 6715 O O . LEU D 3 252 ? 43.558 15.726 76.741 1.00 206.05 252 LEU F O 1
ATOM 6720 N N . SER D 3 253 ? 44.776 13.924 77.334 1.00 203.39 253 SER F N 1
ATOM 6721 C CA . SER D 3 253 ? 45.831 14.743 77.922 1.00 204.85 253 SER F CA 1
ATOM 6722 C C . SER D 3 253 ? 46.625 15.486 76.850 1.00 201.73 253 SER F C 1
ATOM 6723 O O . SER D 3 253 ? 47.148 16.572 77.118 1.00 202.40 253 SER F O 1
ATOM 6726 N N . LEU D 3 254 ? 46.733 14.924 75.637 1.00 199.87 254 LEU F N 1
ATOM 6727 C CA . LEU D 3 254 ? 47.405 15.612 74.555 1.00 195.90 254 LEU F CA 1
ATOM 6728 C C . LEU D 3 254 ? 46.592 16.787 74.024 1.00 192.82 254 LEU F C 1
ATOM 6729 O O . LEU D 3 254 ? 47.185 17.726 73.474 1.00 192.31 254 LEU F O 1
ATOM 6734 N N . LEU D 3 255 ? 45.253 16.768 74.168 1.00 192.64 255 LEU F N 1
ATOM 6735 C CA . LEU D 3 255 ? 44.445 17.829 73.563 1.00 193.76 255 LEU F CA 1
ATOM 6736 C C . LEU D 3 255 ? 44.827 19.192 74.123 1.00 195.22 255 LEU F C 1
ATOM 6737 O O . LEU D 3 255 ? 44.849 20.184 73.387 1.00 197.15 255 LEU F O 1
ATOM 6739 N N . ASN D 3 256 ? 45.181 19.258 75.407 1.00 192.57 256 ASN F N 1
ATOM 6740 C CA . ASN D 3 256 ? 45.508 20.525 76.050 1.00 192.97 256 ASN F CA 1
ATOM 6741 C C . ASN D 3 256 ? 46.990 20.681 76.351 1.00 195.00 256 ASN F C 1
ATOM 6742 O O . ASN D 3 256 ? 47.387 21.686 76.951 1.00 197.89 256 ASN F O 1
ATOM 6747 N N . ASN D 3 257 ? 47.815 19.719 75.954 1.00 194.12 257 ASN F N 1
ATOM 6748 C CA . ASN D 3 257 ? 49.260 19.812 76.140 1.00 188.77 257 ASN F CA 1
ATOM 6749 C C . ASN D 3 257 ? 49.809 20.763 75.087 1.00 188.64 257 ASN F C 1
ATOM 6750 O O . ASN D 3 257 ? 49.955 20.400 73.918 1.00 189.74 257 ASN F O 1
ATOM 6755 N N . ALA D 3 258 ? 50.122 21.985 75.505 1.00 190.44 258 ALA F N 1
ATOM 6756 C CA . ALA D 3 258 ? 50.582 23.020 74.588 1.00 190.82 258 ALA F CA 1
ATOM 6757 C C . ALA D 3 258 ? 52.033 22.749 74.209 1.00 188.51 258 ALA F C 1
ATOM 6758 O O . ALA D 3 258 ? 52.940 22.918 75.031 1.00 190.66 258 ALA F O 1
ATOM 6760 N N . ASP D 3 259 ? 52.255 22.324 72.968 1.00 185.89 259 ASP F N 1
ATOM 6761 C CA . ASP D 3 259 ? 53.597 22.134 72.433 1.00 183.41 259 ASP F CA 1
ATOM 6762 C C . ASP D 3 259 ? 53.493 21.982 70.923 1.00 185.02 259 ASP F C 1
ATOM 6763 O O . ASP D 3 259 ? 52.491 21.474 70.411 1.00 183.25 259 ASP F O 1
ATOM 6768 N N . ARG D 3 260 ? 54.537 22.426 70.220 1.00 144.08 260 ARG F N 1
ATOM 6769 C CA . ARG D 3 260 ? 54.516 22.408 68.760 1.00 139.56 260 ARG F CA 1
ATOM 6770 C C . ARG D 3 260 ? 54.360 20.989 68.229 1.00 137.65 260 ARG F C 1
ATOM 6771 O O . ARG D 3 260 ? 53.411 20.682 67.496 1.00 125.68 260 ARG F O 1
ATOM 6773 N N . ARG D 3 261 ? 55.293 20.107 68.584 1.00 146.80 261 ARG F N 1
ATOM 6774 C CA . ARG D 3 261 ? 55.245 18.755 68.042 1.00 150.55 261 ARG F CA 1
ATOM 6775 C C . ARG D 3 261 ? 54.080 17.960 68.616 1.00 152.62 261 ARG F C 1
ATOM 6776 O O . ARG D 3 261 ? 53.530 17.089 67.930 1.00 149.65 261 ARG F O 1
ATOM 6778 N N . ALA D 3 262 ? 53.685 18.249 69.859 1.00 149.88 262 ALA F N 1
ATOM 6779 C CA . ALA D 3 262 ? 52.511 17.600 70.432 1.00 141.07 262 ALA F CA 1
ATOM 6780 C C . ALA D 3 262 ? 51.263 17.906 69.611 1.00 143.20 262 ALA F C 1
ATOM 6781 O O . ALA D 3 262 ? 50.549 16.993 69.178 1.00 141.46 262 ALA F O 1
ATOM 6783 N N . GLN D 3 263 ? 50.992 19.193 69.367 1.00 143.99 263 GLN F N 1
ATOM 6784 C CA . GLN D 3 263 ? 49.846 19.548 68.537 1.00 133.93 263 GLN F CA 1
ATOM 6785 C C . GLN D 3 263 ? 49.973 18.978 67.132 1.00 133.12 263 GLN F C 1
ATOM 6786 O O . GLN D 3 263 ? 48.961 18.640 66.508 1.00 134.67 263 GLN F O 1
ATOM 6792 N N . ALA D 3 264 ? 51.199 18.860 66.616 1.00 129.97 264 ALA F N 1
ATOM 6793 C CA . ALA D 3 264 ? 51.385 18.235 65.312 1.00 123.99 264 ALA F CA 1
ATOM 6794 C C . ALA D 3 264 ? 50.927 16.788 65.334 1.00 120.96 264 ALA F C 1
ATOM 6795 O O . ALA D 3 264 ? 50.272 16.319 64.395 1.00 120.18 264 ALA F O 1
ATOM 6797 N N . GLU D 3 265 ? 51.269 16.060 66.396 1.00 124.47 265 GLU F N 1
ATOM 6798 C CA . GLU D 3 265 ? 50.839 14.673 66.496 1.00 126.96 265 GLU F CA 1
ATOM 6799 C C . GLU D 3 265 ? 49.327 14.583 66.608 1.00 129.26 265 GLU F C 1
ATOM 6800 O O . GLU D 3 265 ? 48.697 13.750 65.944 1.00 131.00 265 GLU F O 1
ATOM 6806 N N . LEU D 3 266 ? 48.726 15.450 67.428 1.00 133.24 266 LEU F N 1
ATOM 6807 C CA . LEU D 3 266 ? 47.274 15.449 67.573 1.00 132.61 266 LEU F CA 1
ATOM 6808 C C . LEU D 3 266 ? 46.590 15.769 66.252 1.00 126.46 266 LEU F C 1
ATOM 6809 O O . LEU D 3 266 ? 45.569 15.161 65.907 1.00 120.20 266 LEU F O 1
ATOM 6814 N N . GLN D 3 267 ? 47.143 16.722 65.499 1.00 125.78 267 GLN F N 1
ATOM 6815 C CA . GLN D 3 267 ? 46.569 17.065 64.205 1.00 118.30 267 GLN F CA 1
ATOM 6816 C C . GLN D 3 267 ? 46.743 15.950 63.190 1.00 110.55 267 GLN F C 1
ATOM 6817 O O . GLN D 3 267 ? 45.901 15.799 62.304 1.00 105.85 267 GLN F O 1
ATOM 6823 N N . TRP D 3 268 ? 47.829 15.182 63.274 1.00 111.28 268 TRP F N 1
ATOM 6824 C CA . TRP D 3 268 ? 47.961 14.040 62.381 1.00 110.91 268 TRP F CA 1
ATOM 6825 C C . TRP D 3 268 ? 46.915 12.992 62.708 1.00 112.92 268 TRP F C 1
ATOM 6826 O O . TRP D 3 268 ? 46.263 12.452 61.809 1.00 111.41 268 TRP F O 1
ATOM 6837 N N . ARG D 3 269 ? 46.734 12.702 64.000 1.00 125.19 269 ARG F N 1
ATOM 6838 C CA . ARG D 3 269 ? 45.730 11.726 64.406 1.00 128.99 269 ARG F CA 1
ATOM 6839 C C . ARG D 3 269 ? 44.343 12.133 63.931 1.00 128.88 269 ARG F C 1
ATOM 6840 O O . ARG D 3 269 ? 43.581 11.298 63.429 1.00 127.92 269 ARG F O 1
ATOM 6848 N N . ILE D 3 270 ? 44.001 13.415 64.073 1.00 128.95 270 ILE F N 1
ATOM 6849 C CA . ILE D 3 270 ? 42.688 13.862 63.626 1.00 125.64 270 ILE F CA 1
ATOM 6850 C C . ILE D 3 270 ? 42.629 13.939 62.106 1.00 116.67 270 ILE F C 1
ATOM 6851 O O . ILE D 3 270 ? 41.567 13.722 61.517 1.00 114.66 270 ILE F O 1
ATOM 6856 N N . SER D 3 271 ? 43.750 14.226 61.437 1.00 115.92 271 SER F N 1
ATOM 6857 C CA . SER D 3 271 ? 43.689 14.365 59.983 1.00 115.68 271 SER F CA 1
ATOM 6858 C C . SER D 3 271 ? 43.469 13.023 59.304 1.00 115.70 271 SER F C 1
ATOM 6859 O O . SER D 3 271 ? 42.932 12.978 58.194 1.00 119.62 271 SER F O 1
ATOM 6862 N N . LEU D 3 272 ? 43.886 11.930 59.938 1.00 110.14 272 LEU F N 1
ATOM 6863 C CA . LEU D 3 272 ? 43.600 10.615 59.384 1.00 110.65 272 LEU F CA 1
ATOM 6864 C C . LEU D 3 272 ? 42.103 10.341 59.390 1.00 121.59 272 LEU F C 1
ATOM 6865 O O . LEU D 3 272 ? 41.523 9.950 58.369 1.00 131.40 272 LEU F O 1
ATOM 6870 N N . VAL D 3 273 ? 41.461 10.546 60.541 1.00 119.36 273 VAL F N 1
ATOM 6871 C CA . VAL D 3 273 ? 40.030 10.304 60.654 1.00 115.06 273 VAL F CA 1
ATOM 6872 C C . VAL D 3 273 ? 39.238 11.243 59.759 1.00 117.36 273 VAL F C 1
ATOM 6873 O O . VAL D 3 273 ? 38.189 10.866 59.225 1.00 120.65 273 VAL F O 1
ATOM 6877 N N . VAL D 3 274 ? 39.714 12.476 59.580 1.00 118.16 274 VAL F N 1
ATOM 6878 C CA . VAL D 3 274 ? 39.018 13.413 58.703 1.00 113.89 274 VAL F CA 1
ATOM 6879 C C . VAL D 3 274 ? 39.328 13.140 57.235 1.00 108.93 274 VAL F C 1
ATOM 6880 O O . VAL D 3 274 ? 38.553 13.533 56.356 1.00 108.71 274 VAL F O 1
ATOM 6884 N N . CYS D 3 275 ? 40.416 12.437 56.938 1.00 108.44 275 CYS F N 1
ATOM 6885 C CA . CYS D 3 275 ? 40.791 12.248 55.542 1.00 108.32 275 CYS F CA 1
ATOM 6886 C C . CYS D 3 275 ? 40.018 11.112 54.898 1.00 113.71 275 CYS F C 1
ATOM 6887 O O . CYS D 3 275 ? 39.942 11.048 53.664 1.00 117.71 275 CYS F O 1
ATOM 6890 N N . ILE D 3 276 ? 39.485 10.201 55.712 1.00 115.98 276 ILE F N 1
ATOM 6891 C CA . ILE D 3 276 ? 38.765 9.013 55.248 1.00 114.20 276 ILE F CA 1
ATOM 6892 C C . ILE D 3 276 ? 37.602 9.437 54.358 1.00 110.99 276 ILE F C 1
ATOM 6893 O O . ILE D 3 276 ? 37.510 8.971 53.212 1.00 106.35 276 ILE F O 1
ATOM 6898 N N . PRO D 3 277 ? 36.691 10.302 54.828 1.00 110.91 277 PRO F N 1
ATOM 6899 C CA . PRO D 3 277 ? 35.594 10.710 53.951 1.00 107.12 277 PRO F CA 1
ATOM 6900 C C . PRO D 3 277 ? 36.043 11.597 52.804 1.00 96.87 277 PRO F C 1
ATOM 6901 O O . PRO D 3 277 ? 35.448 11.511 51.725 1.00 98.32 277 PRO F O 1
ATOM 6905 N N . LEU D 3 278 ? 37.066 12.439 52.981 1.00 90.30 278 LEU F N 1
ATOM 6906 C CA . LEU D 3 278 ? 37.500 13.289 51.874 1.00 94.06 278 LEU F CA 1
ATOM 6907 C C . LEU D 3 278 ? 37.993 12.451 50.705 1.00 94.08 278 LEU F C 1
ATOM 6908 O O . LEU D 3 278 ? 37.668 12.731 49.545 1.00 94.88 278 LEU F O 1
ATOM 6913 N N . LEU D 3 279 ? 38.791 11.417 50.998 1.00 94.43 279 LEU F N 1
ATOM 6914 C CA . LEU D 3 279 ? 39.305 10.535 49.954 1.00 87.72 279 LEU F CA 1
ATOM 6915 C C . LEU D 3 279 ? 38.175 9.785 49.265 1.00 93.51 279 LEU F C 1
ATOM 6916 O O . LEU D 3 279 ? 38.204 9.590 48.041 1.00 100.65 279 LEU F O 1
ATOM 6921 N N . THR D 3 280 ? 37.174 9.356 50.044 1.00 86.53 280 THR F N 1
ATOM 6922 C CA . THR D 3 280 ? 35.999 8.697 49.483 1.00 90.91 280 THR F CA 1
ATOM 6923 C C . THR D 3 280 ? 35.305 9.583 48.456 1.00 102.46 280 THR F C 1
ATOM 6924 O O . THR D 3 280 ? 35.046 9.160 47.321 1.00 106.80 280 THR F O 1
ATOM 6928 N N . MET D 3 281 ? 34.983 10.819 48.850 1.00 105.70 281 MET F N 1
ATOM 6929 C CA . MET D 3 281 ? 34.292 11.733 47.951 1.00 103.01 281 MET F CA 1
ATOM 6930 C C . MET D 3 281 ? 35.133 12.058 46.727 1.00 98.05 281 MET F C 1
ATOM 6931 O O . MET D 3 281 ? 34.586 12.292 45.644 1.00 107.27 281 MET F O 1
ATOM 6936 N N . LEU D 3 282 ? 36.457 12.052 46.868 1.00 88.12 282 LEU F N 1
ATOM 6937 C CA . LEU D 3 282 ? 37.312 12.316 45.717 1.00 92.24 282 LEU F CA 1
ATOM 6938 C C . LEU D 3 282 ? 37.314 11.142 44.741 1.00 105.71 282 LEU F C 1
ATOM 6939 O O . LEU D 3 282 ? 37.260 11.343 43.521 1.00 112.50 282 LEU F O 1
ATOM 6944 N N . VAL D 3 283 ? 37.359 9.909 45.255 1.00 101.34 283 VAL F N 1
ATOM 6945 C CA . VAL D 3 283 ? 37.539 8.742 44.393 1.00 94.77 283 VAL F CA 1
ATOM 6946 C C . VAL D 3 283 ? 36.237 8.262 43.756 1.00 94.87 283 VAL F C 1
ATOM 6947 O O . VAL D 3 283 ? 36.274 7.541 42.746 1.00 92.01 283 VAL F O 1
ATOM 6951 N N . VAL D 3 284 ? 35.082 8.634 44.307 1.00 92.93 284 VAL F N 1
ATOM 6952 C CA . VAL D 3 284 ? 33.816 8.206 43.710 1.00 87.72 284 VAL F CA 1
ATOM 6953 C C . VAL D 3 284 ? 33.685 8.659 42.258 1.00 94.90 284 VAL F C 1
ATOM 6954 O O . VAL D 3 284 ? 33.423 7.809 41.393 1.00 101.08 284 VAL F O 1
ATOM 6958 N N . PRO D 3 285 ? 33.875 9.942 41.911 1.00 95.11 285 PRO F N 1
ATOM 6959 C CA . PRO D 3 285 ? 33.846 10.315 40.484 1.00 92.20 285 PRO F CA 1
ATOM 6960 C C . PRO D 3 285 ? 35.020 9.770 39.682 1.00 94.90 285 PRO F C 1
ATOM 6961 O O . PRO D 3 285 ? 34.903 9.661 38.456 1.00 102.49 285 PRO F O 1
ATOM 6965 N N . LEU D 3 286 ? 36.139 9.422 40.335 1.00 89.33 286 LEU F N 1
ATOM 6966 C CA . LEU D 3 286 ? 37.362 8.975 39.667 1.00 82.66 286 LEU F CA 1
ATOM 6967 C C . LEU D 3 286 ? 37.270 7.536 39.170 1.00 81.02 286 LEU F C 1
ATOM 6968 O O . LEU D 3 286 ? 38.025 7.134 38.269 1.00 81.71 286 LEU F O 1
ATOM 6973 N N . SER D 3 287 ? 36.358 6.759 39.732 1.00 74.86 287 SER F N 1
ATOM 6974 C CA . SER D 3 287 ? 36.245 5.360 39.376 1.00 77.81 287 SER F CA 1
ATOM 6975 C C . SER D 3 287 ? 35.589 5.127 38.018 1.00 87.67 287 SER F C 1
ATOM 6976 O O . SER D 3 287 ? 35.543 3.975 37.571 1.00 102.70 287 SER F O 1
ATOM 6979 N N . ALA D 3 288 ? 35.083 6.163 37.346 1.00 80.19 288 ALA F N 1
ATOM 6980 C CA . ALA D 3 288 ? 34.344 5.931 36.110 1.00 80.02 288 ALA F CA 1
ATOM 6981 C C . ALA D 3 288 ? 35.308 5.514 35.005 1.00 90.23 288 ALA F C 1
ATOM 6982 O O . ALA D 3 288 ? 36.289 6.212 34.726 1.00 104.05 288 ALA F O 1
ATOM 6984 N N . VAL D 3 289 ? 35.031 4.363 34.399 1.00 84.85 289 VAL F N 1
ATOM 6985 C CA . VAL D 3 289 ? 35.806 3.817 33.297 1.00 82.32 289 VAL F CA 1
ATOM 6986 C C . VAL D 3 289 ? 34.810 3.232 32.311 1.00 87.83 289 VAL F C 1
ATOM 6987 O O . VAL D 3 289 ? 33.721 2.806 32.698 1.00 92.08 289 VAL F O 1
ATOM 6991 N N . ASN D 3 290 ? 35.170 3.248 31.014 1.00 93.59 290 ASN F N 1
ATOM 6992 C CA . ASN D 3 290 ? 34.369 2.611 29.970 1.00 94.33 290 ASN F CA 1
ATOM 6993 C C . ASN D 3 290 ? 34.739 1.139 29.864 1.00 97.35 290 ASN F C 1
ATOM 6994 O O . ASN D 3 290 ? 35.759 0.713 30.400 1.00 108.06 290 ASN F O 1
ATOM 6999 N N . PRO D 3 291 ? 33.914 0.313 29.220 1.00 99.60 291 PRO F N 1
ATOM 7000 C CA . PRO D 3 291 ? 34.235 -1.125 29.172 1.00 91.61 291 PRO F CA 1
ATOM 7001 C C . PRO D 3 291 ? 35.521 -1.451 28.428 1.00 96.32 291 PRO F C 1
ATOM 7002 O O . PRO D 3 291 ? 36.190 -2.422 28.789 1.00 95.61 291 PRO F O 1
ATOM 7006 N N . ARG D 3 292 ? 35.892 -0.690 27.398 1.00 113.80 292 ARG F N 1
ATOM 7007 C CA . ARG D 3 292 ? 37.182 -0.929 26.757 1.00 116.04 292 ARG F CA 1
ATOM 7008 C C . ARG D 3 292 ? 38.319 -0.758 27.758 1.00 110.59 292 ARG F C 1
ATOM 7009 O O . ARG D 3 292 ? 39.200 -1.617 27.861 1.00 117.03 292 ARG F O 1
ATOM 7011 N N . GLN D 3 293 ? 38.305 0.335 28.523 1.00 104.06 293 GLN F N 1
ATOM 7012 C CA . GLN D 3 293 ? 39.219 0.469 29.648 1.00 92.18 293 GLN F CA 1
ATOM 7013 C C . GLN D 3 293 ? 38.936 -0.618 30.676 1.00 88.27 293 GLN F C 1
ATOM 7014 O O . GLN D 3 293 ? 37.912 -1.298 30.634 1.00 86.24 293 GLN F O 1
ATOM 7020 N N . GLY D 3 294 ? 39.845 -0.765 31.628 1.00 90.72 294 GLY F N 1
ATOM 7021 C CA . GLY D 3 294 ? 39.720 -1.811 32.617 1.00 101.80 294 GLY F CA 1
ATOM 7022 C C . GLY D 3 294 ? 38.847 -1.434 33.810 1.00 96.03 294 GLY F C 1
ATOM 7023 O O . GLY D 3 294 ? 38.303 -0.339 33.926 1.00 84.23 294 GLY F O 1
ATOM 7024 N N . ARG D 3 295 ? 38.697 -2.410 34.698 1.00 102.08 295 ARG F N 1
ATOM 7025 C CA . ARG D 3 295 ? 38.390 -2.188 36.101 1.00 94.64 295 ARG F CA 1
ATOM 7026 C C . ARG D 3 295 ? 39.585 -1.619 36.852 1.00 93.13 295 ARG F C 1
ATOM 7027 O O . ARG D 3 295 ? 39.430 -1.199 37.998 1.00 93.84 295 ARG F O 1
ATOM 7035 N N . PHE D 3 296 ? 40.773 -1.606 36.239 1.00 90.35 296 PHE F N 1
ATOM 7036 C CA . PHE D 3 296 ? 42.003 -1.173 36.890 1.00 93.15 296 PHE F CA 1
ATOM 7037 C C . PHE D 3 296 ? 42.612 0.051 36.217 1.00 95.89 296 PHE F C 1
ATOM 7038 O O . PHE D 3 296 ? 43.744 0.431 36.543 1.00 97.15 296 PHE F O 1
ATOM 7046 N N . ALA D 3 297 ? 41.890 0.683 35.292 1.00 94.03 297 ALA F N 1
ATOM 7047 C CA . ALA D 3 297 ? 42.482 1.715 34.453 1.00 95.98 297 ALA F CA 1
ATOM 7048 C C . ALA D 3 297 ? 42.775 2.993 35.220 1.00 100.38 297 ALA F C 1
ATOM 7049 O O . ALA D 3 297 ? 43.535 3.834 34.729 1.00 110.32 297 ALA F O 1
ATOM 7051 N N . LYS D 3 298 ? 42.200 3.165 36.408 1.00 91.62 298 LYS F N 1
ATOM 7052 C CA . LYS D 3 298 ? 42.472 4.350 37.206 1.00 89.63 298 LYS F CA 1
ATOM 7053 C C . LYS D 3 298 ? 43.416 4.064 38.367 1.00 96.48 298 LYS F C 1
ATOM 7054 O O . LYS D 3 298 ? 43.418 4.800 39.357 1.00 107.56 298 LYS F O 1
ATOM 7060 N N . MET D 3 299 ? 44.239 3.023 38.256 1.00 93.82 299 MET F N 1
ATOM 7061 C CA . MET D 3 299 ? 45.071 2.632 39.381 1.00 90.84 299 MET F CA 1
ATOM 7062 C C . MET D 3 299 ? 46.234 3.598 39.558 1.00 91.83 299 MET F C 1
ATOM 7063 O O . MET D 3 299 ? 46.541 4.014 40.682 1.00 94.17 299 MET F O 1
ATOM 7068 N N . GLY D 3 300 ? 46.889 3.975 38.459 1.00 93.43 300 GLY F N 1
ATOM 7069 C CA . GLY D 3 300 ? 47.985 4.917 38.507 1.00 95.44 300 GLY F CA 1
ATOM 7070 C C . GLY D 3 300 ? 47.607 6.238 39.155 1.00 93.16 300 GLY F C 1
ATOM 7071 O O . GLY D 3 300 ? 48.108 6.602 40.228 1.00 88.87 300 GLY F O 1
ATOM 7072 N N . PRO D 3 301 ? 46.697 6.978 38.507 1.00 94.07 301 PRO F N 1
ATOM 7073 C CA . PRO D 3 301 ? 46.253 8.261 39.070 1.00 93.75 301 PRO F CA 1
ATOM 7074 C C . PRO D 3 301 ? 45.760 8.173 40.502 1.00 90.99 301 PRO F C 1
ATOM 7075 O O . PRO D 3 301 ? 46.034 9.083 41.294 1.00 98.07 301 PRO F O 1
ATOM 7079 N N . ALA D 3 302 ? 45.037 7.110 40.865 1.00 78.59 302 ALA F N 1
ATOM 7080 C CA . ALA D 3 302 ? 44.481 7.033 42.215 1.00 79.70 302 ALA F CA 1
ATOM 7081 C C . ALA D 3 302 ? 45.572 6.874 43.266 1.00 89.05 302 ALA F C 1
ATOM 7082 O O . ALA D 3 302 ? 45.509 7.491 44.335 1.00 90.55 302 ALA F O 1
ATOM 7084 N N . ILE D 3 303 ? 46.565 6.025 42.988 1.00 89.08 303 ILE F N 1
ATOM 7085 C CA . ILE D 3 303 ? 47.649 5.809 43.932 1.00 84.61 303 ILE F CA 1
ATOM 7086 C C . ILE D 3 303 ? 48.536 7.041 43.982 1.00 88.40 303 ILE F C 1
ATOM 7087 O O . ILE D 3 303 ? 48.999 7.441 45.058 1.00 92.95 303 ILE F O 1
ATOM 7092 N N . LEU D 3 304 ? 48.737 7.696 42.838 1.00 88.14 304 LEU F N 1
ATOM 7093 C CA . LEU D 3 304 ? 49.487 8.948 42.810 1.00 84.58 304 LEU F CA 1
ATOM 7094 C C . LEU D 3 304 ? 48.845 10.011 43.697 1.00 87.30 304 LEU F C 1
ATOM 7095 O O . LEU D 3 304 ? 49.544 10.757 44.391 1.00 93.55 304 LEU F O 1
ATOM 7100 N N . ILE D 3 305 ? 47.517 10.080 43.696 1.00 76.96 305 ILE F N 1
ATOM 7101 C CA . ILE D 3 305 ? 46.795 11.059 44.501 1.00 78.98 305 ILE F CA 1
ATOM 7102 C C . ILE D 3 305 ? 46.956 10.756 45.982 1.00 87.96 305 ILE F C 1
ATOM 7103 O O . ILE D 3 305 ? 47.125 11.664 46.809 1.00 88.62 305 ILE F O 1
ATOM 7108 N N . TYR D 3 306 ? 46.853 9.471 46.339 1.00 92.70 306 TYR F N 1
ATOM 7109 C CA . TYR D 3 306 ? 47.010 9.040 47.726 1.00 90.57 306 TYR F CA 1
ATOM 7110 C C . TYR D 3 306 ? 48.421 9.304 48.225 1.00 93.34 306 TYR F C 1
ATOM 7111 O O . TYR D 3 306 ? 48.621 9.714 49.374 1.00 94.11 306 TYR F O 1
ATOM 7120 N N . LEU D 3 307 ? 49.419 9.033 47.385 1.00 90.32 307 LEU F N 1
ATOM 7121 C CA . LEU D 3 307 ? 50.792 9.263 47.800 1.00 89.39 307 LEU F CA 1
ATOM 7122 C C . LEU D 3 307 ? 51.034 10.746 48.030 1.00 97.86 307 LEU F C 1
ATOM 7123 O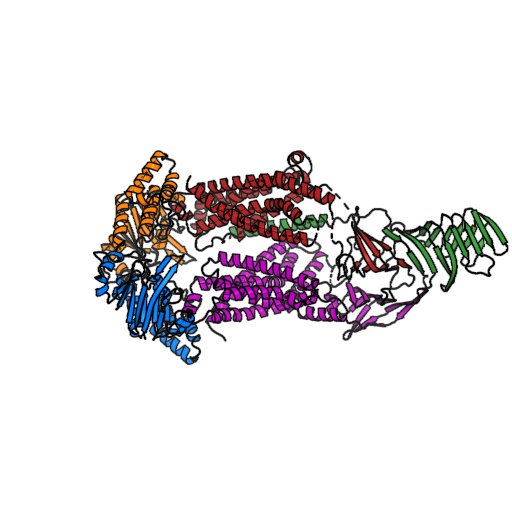 O . LEU D 3 307 ? 51.580 11.138 49.067 1.00 109.08 307 LEU F O 1
ATOM 7128 N N . THR D 3 308 ? 50.603 11.596 47.086 1.00 99.32 308 THR F N 1
ATOM 7129 C CA . THR D 3 308 ? 50.842 13.035 47.231 1.00 100.70 308 THR F CA 1
ATOM 7130 C C . THR D 3 308 ? 50.194 13.573 48.496 1.00 93.10 308 THR F C 1
ATOM 7131 O O . THR D 3 308 ? 50.771 14.411 49.202 1.00 97.82 308 THR F O 1
ATOM 7135 N N . TYR D 3 309 ? 48.979 13.120 48.787 1.00 82.48 309 TYR F N 1
ATOM 7136 C CA . TYR D 3 309 ? 48.299 13.617 49.972 1.00 87.66 309 TYR F CA 1
ATOM 7137 C C . TYR D 3 309 ? 49.054 13.249 51.239 1.00 92.94 309 TYR F C 1
ATOM 7138 O O . TYR D 3 309 ? 49.322 14.110 52.083 1.00 109.21 309 TYR F O 1
ATOM 7147 N N . PHE D 3 310 ? 49.400 11.971 51.394 1.00 87.12 310 PHE F N 1
ATOM 7148 C CA . PHE D 3 310 ? 50.013 11.529 52.637 1.00 87.14 310 PHE F CA 1
ATOM 7149 C C . PHE D 3 310 ? 51.432 12.047 52.778 1.00 98.28 310 PHE F C 1
ATOM 7150 O O . PHE D 3 310 ? 51.878 12.329 53.895 1.00 109.91 310 PHE F O 1
ATOM 7158 N N . LEU D 3 311 ? 52.152 12.193 51.667 1.00 95.96 311 LEU F N 1
ATOM 7159 C CA . LEU D 3 311 ? 53.507 12.717 51.755 1.00 100.42 311 LEU F CA 1
ATOM 7160 C C . LEU D 3 311 ? 53.497 14.188 52.147 1.00 105.37 311 LEU F C 1
ATOM 7161 O O . LEU D 3 311 ? 54.297 14.617 52.989 1.00 112.63 311 LEU F O 1
ATOM 7166 N N . ALA D 3 312 ? 52.591 14.974 51.560 1.00 98.67 312 ALA F N 1
ATOM 7167 C CA . ALA D 3 312 ? 52.476 16.374 51.954 1.00 90.66 312 ALA F CA 1
ATOM 7168 C C . ALA D 3 312 ? 51.987 16.496 53.388 1.00 94.97 312 ALA F C 1
ATOM 7169 O O . ALA D 3 312 ? 52.474 17.344 54.146 1.00 112.12 312 ALA F O 1
ATOM 7171 N N . LEU D 3 313 ? 51.030 15.652 53.783 1.00 86.43 313 LEU F N 1
ATOM 7172 C CA . LEU D 3 313 ? 50.555 15.664 55.163 1.00 94.13 313 LEU F CA 1
ATOM 7173 C C . LEU D 3 313 ? 51.689 15.368 56.133 1.00 111.57 313 LEU F C 1
ATOM 7174 O O . LEU D 3 313 ? 51.859 16.066 57.139 1.00 120.84 313 LEU F O 1
ATOM 7179 N N . SER D 3 314 ? 52.477 14.329 55.847 1.00 115.80 314 SER F N 1
ATOM 7180 C CA . SER D 3 314 ? 53.579 13.981 56.734 1.00 115.02 314 SER F CA 1
ATOM 7181 C C . SER D 3 314 ? 54.627 15.087 56.753 1.00 111.64 314 SER F C 1
ATOM 7182 O O . SER D 3 314 ? 55.192 15.397 57.809 1.00 114.44 314 SER F O 1
ATOM 7185 N N . ALA D 3 315 ? 54.875 15.711 55.597 1.00 106.14 315 ALA F N 1
ATOM 7186 C CA . ALA D 3 315 ? 55.896 16.751 55.516 1.00 109.21 315 ALA F CA 1
ATOM 7187 C C . ALA D 3 315 ? 55.497 17.972 56.332 1.00 115.51 315 ALA F C 1
ATOM 7188 O O . ALA D 3 315 ? 56.309 18.520 57.087 1.00 121.79 315 ALA F O 1
ATOM 7190 N N . THR D 3 316 ? 54.245 18.414 56.192 1.00 112.21 316 THR F N 1
ATOM 7191 C CA . THR D 3 316 ? 53.759 19.506 57.026 1.00 108.45 316 THR F CA 1
ATOM 7192 C C . THR D 3 316 ? 53.754 19.127 58.499 1.00 110.40 316 THR F C 1
ATOM 7193 O O . THR D 3 316 ? 53.985 19.986 59.356 1.00 118.31 316 THR F O 1
ATOM 7197 N N . LYS D 3 317 ? 53.496 17.856 58.815 1.00 105.89 317 LYS F N 1
ATOM 7198 C CA . LYS D 3 317 ? 53.575 17.424 60.205 1.00 112.31 317 LYS F CA 1
ATOM 7199 C C . LYS D 3 317 ? 54.980 17.629 60.751 1.00 118.61 317 LYS F C 1
ATOM 7200 O O . LYS D 3 317 ? 55.160 18.191 61.838 1.00 122.77 317 LYS F O 1
ATOM 7206 N N . SER D 3 318 ? 55.994 17.187 60.004 1.00 120.14 318 SER F N 1
ATOM 7207 C CA . SER D 3 318 ? 57.366 17.375 60.455 1.00 117.46 318 SER F CA 1
ATOM 7208 C C . SER D 3 318 ? 57.734 18.849 60.509 1.00 116.40 318 SER F C 1
ATOM 7209 O O . SER D 3 318 ? 58.550 19.253 61.344 1.00 119.16 318 SER F O 1
ATOM 7212 N N . ALA D 3 319 ? 57.144 19.664 59.631 1.00 111.61 319 ALA F N 1
ATOM 7213 C CA . ALA D 3 319 ? 57.422 21.096 59.647 1.00 117.05 319 ALA F CA 1
ATOM 7214 C C . ALA D 3 319 ? 56.867 21.756 60.903 1.00 130.58 319 ALA F C 1
ATOM 7215 O O . ALA D 3 319 ? 57.515 22.635 61.484 1.00 147.02 319 ALA F O 1
ATOM 7217 N N . ILE D 3 320 ? 55.671 21.355 61.339 1.00 122.91 320 ILE F N 1
ATOM 7218 C CA . ILE D 3 320 ? 55.176 21.810 62.636 1.00 123.13 320 ILE F CA 1
ATOM 7219 C C . ILE D 3 320 ? 56.101 21.339 63.742 1.00 123.19 320 ILE F C 1
ATOM 7220 O O . ILE D 3 320 ? 56.427 22.097 64.662 1.00 127.55 320 ILE F O 1
ATOM 7225 N N . GLU D 3 321 ? 56.522 20.074 63.680 1.00 124.82 321 GLU F N 1
ATOM 7226 C CA . GLU D 3 321 ? 57.379 19.525 64.723 1.00 135.84 321 GLU F CA 1
ATOM 7227 C C . GLU D 3 321 ? 58.676 20.309 64.846 1.00 136.62 321 GLU F C 1
ATOM 7228 O O . GLU D 3 321 ? 59.209 20.474 65.948 1.00 142.90 321 GLU F O 1
ATOM 7234 N N . ASP D 3 322 ? 59.192 20.814 63.730 1.00 127.45 322 ASP F N 1
ATOM 7235 C CA . ASP D 3 322 ? 60.387 21.638 63.767 1.00 134.78 322 ASP F CA 1
ATOM 7236 C C . ASP D 3 322 ? 60.120 23.055 64.258 1.00 147.61 322 ASP F C 1
ATOM 7237 O O . ASP D 3 322 ? 61.072 23.834 64.398 1.00 153.92 322 ASP F O 1
ATOM 7242 N N . GLY D 3 323 ? 58.865 23.404 64.532 1.00 145.79 323 GLY F N 1
ATOM 7243 C CA . GLY D 3 323 ? 58.514 24.795 64.706 1.00 140.26 323 GLY F CA 1
ATOM 7244 C C . GLY D 3 323 ? 58.644 25.625 63.449 1.00 131.54 323 GLY F C 1
ATOM 7245 O O . GLY D 3 323 ? 58.472 26.845 63.514 1.00 124.99 323 GLY F O 1
ATOM 7246 N N . SER D 3 324 ? 58.930 24.997 62.298 1.00 132.75 324 SER F N 1
ATOM 7247 C CA . SER D 3 324 ? 59.139 25.747 61.059 1.00 138.46 324 SER F CA 1
ATOM 7248 C C . SER D 3 324 ? 57.897 26.550 60.679 1.00 140.93 324 SER F C 1
ATOM 7249 O O . SER D 3 324 ? 58.006 27.695 60.226 1.00 153.72 324 SER F O 1
ATOM 7252 N N . LEU D 3 325 ? 56.716 25.963 60.842 1.00 132.27 325 LEU F N 1
ATOM 7253 C CA . LEU D 3 325 ? 55.449 26.651 60.667 1.00 130.55 325 LEU F CA 1
ATOM 7254 C C . LEU D 3 325 ? 54.594 26.460 61.910 1.00 136.17 325 LEU F C 1
ATOM 7255 O O . LEU D 3 325 ? 54.715 25.445 62.604 1.00 139.87 325 LEU F O 1
ATOM 7260 N N . PRO D 3 326 ? 53.719 27.420 62.209 1.00 139.93 326 PRO F N 1
ATOM 7261 C CA . PRO D 3 326 ? 53.054 27.434 63.516 1.00 144.07 326 PRO F CA 1
ATOM 7262 C C . PRO D 3 326 ? 52.109 26.254 63.695 1.00 135.22 326 PRO F C 1
ATOM 7263 O O . PRO D 3 326 ? 51.644 25.637 62.735 1.00 119.51 326 PRO F O 1
ATOM 7267 N N . VAL D 3 327 ? 51.834 25.944 64.963 1.00 143.00 327 VAL F N 1
ATOM 7268 C CA . VAL D 3 327 ? 50.982 24.816 65.325 1.00 139.52 327 VAL F CA 1
ATOM 7269 C C . VAL D 3 327 ? 49.520 25.248 65.345 1.00 139.92 327 VAL F C 1
ATOM 7270 O O . VAL D 3 327 ? 48.676 24.575 65.947 1.00 141.23 327 VAL F O 1
ATOM 7272 N N . ILE D 3 328 ? 49.205 26.367 64.693 1.00 133.53 328 ILE F N 1
ATOM 7273 C CA . ILE D 3 328 ? 47.845 26.874 64.669 1.00 131.20 328 ILE F CA 1
ATOM 7274 C C . ILE D 3 328 ? 47.180 26.686 63.312 1.00 130.67 328 ILE F C 1
ATOM 7275 O O . ILE D 3 328 ? 45.958 26.507 63.258 1.00 136.35 328 ILE F O 1
ATOM 7280 N N . ILE D 3 329 ? 47.938 26.716 62.219 1.00 133.39 329 ILE F N 1
ATOM 7281 C CA . ILE D 3 329 ? 47.377 26.378 60.914 1.00 133.77 329 ILE F CA 1
ATOM 7282 C C . ILE D 3 329 ? 47.564 24.895 60.606 1.00 131.57 329 ILE F C 1
ATOM 7283 O O . ILE D 3 329 ? 46.671 24.258 60.045 1.00 128.82 329 ILE F O 1
ATOM 7288 N N . GLY D 3 330 ? 48.709 24.331 60.983 1.00 134.62 330 GLY F N 1
ATOM 7289 C CA . GLY D 3 330 ? 48.888 22.890 60.994 1.00 132.62 330 GLY F CA 1
ATOM 7290 C C . GLY D 3 330 ? 48.599 22.224 59.667 1.00 128.14 330 GLY F C 1
ATOM 7291 O O . GLY D 3 330 ? 48.965 22.723 58.598 1.00 130.54 330 GLY F O 1
ATOM 7292 N N . LEU D 3 331 ? 47.925 21.077 59.737 1.00 121.28 331 LEU F N 1
ATOM 7293 C CA . LEU D 3 331 ? 47.615 20.261 58.573 1.00 115.20 331 LEU F CA 1
ATOM 7294 C C . LEU D 3 331 ? 46.297 20.649 57.914 1.00 119.71 331 LEU F C 1
ATOM 7295 O O . LEU D 3 331 ? 45.867 19.974 56.974 1.00 120.44 331 LEU F O 1
ATOM 7300 N N . TRP D 3 332 ? 45.647 21.708 58.394 1.00 122.02 332 TRP F N 1
ATOM 7301 C CA . TRP D 3 332 ? 44.405 22.167 57.781 1.00 110.62 332 TRP F CA 1
ATOM 7302 C C . TRP D 3 332 ? 44.526 22.449 56.287 1.00 105.46 332 TRP F C 1
ATOM 7303 O O . TRP D 3 332 ? 43.650 21.986 55.536 1.00 110.89 332 TRP F O 1
ATOM 7314 N N . PRO D 3 333 ? 45.536 23.177 55.786 1.00 100.78 333 PRO F N 1
ATOM 7315 C CA . PRO D 3 333 ? 45.570 23.448 54.339 1.00 101.46 333 PRO F CA 1
ATOM 7316 C C . PRO D 3 333 ? 45.694 22.197 53.476 1.00 107.32 333 PRO F C 1
ATOM 7317 O O . PRO D 3 333 ? 45.098 22.160 52.392 1.00 105.87 333 PRO F O 1
ATOM 7321 N N . ILE D 3 334 ? 46.426 21.166 53.912 1.00 110.44 334 ILE F N 1
ATOM 7322 C CA . ILE D 3 334 ? 46.504 19.946 53.109 1.00 107.57 334 ILE F CA 1
ATOM 7323 C C . ILE D 3 334 ? 45.129 19.302 52.987 1.00 99.89 334 ILE F C 1
ATOM 7324 O O . ILE D 3 334 ? 44.706 18.911 51.894 1.00 99.36 334 ILE F O 1
ATOM 7329 N N . ASN D 3 335 ? 44.422 19.164 54.112 1.00 100.76 335 ASN F N 1
ATOM 7330 C CA . ASN D 3 335 ? 43.069 18.617 54.072 1.00 106.47 335 ASN F CA 1
ATOM 7331 C C . ASN D 3 335 ? 42.140 19.509 53.263 1.00 115.48 335 ASN F C 1
ATOM 7332 O O . ASN D 3 335 ? 41.279 19.015 52.526 1.00 121.08 335 ASN F O 1
ATOM 7337 N N . ALA D 3 336 ? 42.295 20.828 53.389 1.00 111.06 336 ALA F N 1
ATOM 7338 C CA . ALA D 3 336 ? 41.468 21.731 52.598 1.00 104.42 336 ALA F CA 1
ATOM 7339 C C . ALA D 3 336 ? 41.684 21.508 51.105 1.00 98.80 336 ALA F C 1
ATOM 7340 O O . ALA D 3 336 ? 40.718 21.464 50.336 1.00 97.70 336 ALA F O 1
ATOM 7342 N N . ALA D 3 337 ? 42.942 21.350 50.678 1.00 95.48 337 ALA F N 1
ATOM 7343 C CA . ALA D 3 337 ? 43.215 21.111 49.263 1.00 94.34 337 ALA F CA 1
ATOM 7344 C C . ALA D 3 337 ? 42.607 19.793 48.797 1.00 97.95 337 ALA F C 1
ATOM 7345 O O . ALA D 3 337 ? 42.124 19.684 47.662 1.00 103.61 337 ALA F O 1
ATOM 7347 N N . LEU D 3 338 ? 42.618 18.779 49.659 1.00 93.30 338 LEU F N 1
ATOM 7348 C CA . LEU D 3 338 ? 41.939 17.536 49.324 1.00 102.83 338 LEU F CA 1
ATOM 7349 C C . LEU D 3 338 ? 40.442 17.768 49.152 1.00 108.77 338 LEU F C 1
ATOM 7350 O O . LEU D 3 338 ? 39.836 17.323 48.167 1.00 108.01 338 LEU F O 1
ATOM 7355 N N . LEU D 3 339 ? 39.831 18.480 50.102 1.00 110.99 339 LEU F N 1
ATOM 7356 C CA . LEU D 3 339 ? 38.400 18.763 50.031 1.00 105.08 339 LEU F CA 1
ATOM 7357 C C . LEU D 3 339 ? 38.052 19.563 48.782 1.00 98.19 339 LEU F C 1
ATOM 7358 O O . LEU D 3 339 ? 37.083 19.249 48.080 1.00 94.63 339 LEU F O 1
ATOM 7363 N N . LEU D 3 340 ? 38.828 20.603 48.487 1.00 94.92 340 LEU F N 1
ATOM 7364 C CA . LEU D 3 340 ? 38.534 21.387 47.298 1.00 98.41 340 LEU F CA 1
ATOM 7365 C C . LEU D 3 340 ? 38.636 20.527 46.050 1.00 103.77 340 LEU F C 1
ATOM 7366 O O . LEU D 3 340 ? 37.798 20.628 45.147 1.00 112.11 340 LEU F O 1
ATOM 7371 N N . ALA D 3 341 ? 39.627 19.633 46.009 1.00 96.58 341 ALA F N 1
ATOM 7372 C CA . ALA D 3 341 ? 39.790 18.769 44.848 1.00 86.40 341 ALA F CA 1
ATOM 7373 C C . ALA D 3 341 ? 38.575 17.871 44.655 1.00 83.16 341 ALA F C 1
ATOM 7374 O O . ALA D 3 341 ? 38.053 17.761 43.539 1.00 83.95 341 ALA F O 1
ATOM 7376 N N . ALA D 3 342 ? 38.092 17.249 45.742 1.00 82.09 342 ALA F N 1
ATOM 7377 C CA . ALA D 3 342 ? 36.910 16.388 45.673 1.00 85.22 342 ALA F CA 1
ATOM 7378 C C . ALA D 3 342 ? 35.685 17.140 45.171 1.00 101.54 342 ALA F C 1
ATOM 7379 O O . ALA D 3 342 ? 34.888 16.590 44.401 1.00 114.05 342 ALA F O 1
ATOM 7381 N N . LEU D 3 343 ? 35.499 18.386 45.616 1.00 93.39 343 LEU F N 1
ATOM 7382 C CA . LEU D 3 343 ? 34.429 19.211 45.071 1.00 93.56 343 LEU F CA 1
ATOM 7383 C C . LEU D 3 343 ? 34.611 19.441 43.572 1.00 90.12 343 LEU F C 1
ATOM 7384 O O . LEU D 3 343 ? 33.651 19.314 42.804 1.00 85.28 343 LEU F O 1
ATOM 7389 N N . MET D 3 344 ? 35.834 19.786 43.140 1.00 87.77 344 MET F N 1
ATOM 7390 C CA . MET D 3 344 ? 36.101 20.003 41.717 1.00 89.63 344 MET F CA 1
ATOM 7391 C C . MET D 3 344 ? 35.707 18.786 40.885 1.00 99.13 344 MET F C 1
ATOM 7392 O O . MET D 3 344 ? 34.989 18.909 39.886 1.00 109.35 344 MET F O 1
ATOM 7397 N N . VAL D 3 345 ? 36.166 17.595 41.281 1.00 99.30 345 VAL F N 1
ATOM 7398 C CA . VAL D 3 345 ? 35.897 16.407 40.475 1.00 95.36 345 VAL F CA 1
ATOM 7399 C C . VAL D 3 345 ? 34.436 16.000 40.568 1.00 95.18 345 VAL F C 1
ATOM 7400 O O . VAL D 3 345 ? 33.917 15.322 39.674 1.00 106.94 345 VAL F O 1
ATOM 7404 N N . ASN D 3 346 ? 33.749 16.388 41.639 1.00 87.09 346 ASN F N 1
ATOM 7405 C CA . ASN D 3 346 ? 32.360 15.983 41.778 1.00 87.98 346 ASN F CA 1
ATOM 7406 C C . ASN D 3 346 ? 31.423 16.890 41.000 1.00 96.81 346 ASN F C 1
ATOM 7407 O O . ASN D 3 346 ? 30.347 16.445 40.589 1.00 108.66 346 ASN F O 1
ATOM 7412 N N . THR D 3 347 ? 31.801 18.149 40.790 1.00 98.24 347 THR F N 1
ATOM 7413 C CA . THR D 3 347 ? 31.018 19.028 39.932 1.00 99.58 347 THR F CA 1
ATOM 7414 C C . THR D 3 347 ? 31.407 18.896 38.467 1.00 102.87 347 THR F C 1
ATOM 7415 O O . THR D 3 347 ? 30.806 19.557 37.613 1.00 99.65 347 THR F O 1
ATOM 7419 N N . LEU D 3 348 ? 32.369 18.034 38.159 1.00 107.33 348 LEU F N 1
ATOM 7420 C CA . LEU D 3 348 ? 32.855 17.830 36.802 1.00 113.51 348 LEU F CA 1
ATOM 7421 C C . LEU D 3 348 ? 31.863 17.099 35.903 1.00 108.63 348 LEU F C 1
ATOM 7422 O O . LEU D 3 348 ? 32.165 16.887 34.725 1.00 97.74 348 LEU F O 1
ATOM 7427 N N . ASP D 3 349 ? 30.696 16.705 36.412 1.00 114.05 349 ASP F N 1
ATOM 7428 C CA . ASP D 3 349 ? 29.663 16.090 35.586 1.00 116.70 349 ASP F CA 1
ATOM 7429 C C . ASP D 3 349 ? 28.366 16.888 35.601 1.00 120.37 349 ASP F C 1
ATOM 7430 O O . ASP D 3 349 ? 27.352 16.428 35.057 1.00 119.81 349 ASP F O 1
ATOM 7432 N N . SER D 3 350 ? 28.370 18.073 36.199 1.00 114.84 350 SER F N 1
ATOM 7433 C CA . SER D 3 350 ? 27.158 18.863 36.249 1.00 110.39 350 SER F CA 1
ATOM 7434 C C . SER D 3 350 ? 26.871 19.471 34.881 1.00 109.01 350 SER F C 1
ATOM 7435 O O . SER D 3 350 ? 27.610 19.283 33.910 1.00 98.60 350 SER F O 1
ATOM 7438 N N . ILE D 3 351 ? 25.769 20.206 34.810 1.00 117.46 351 ILE F N 1
ATOM 7439 C CA . ILE D 3 351 ? 25.319 20.807 33.560 1.00 118.58 351 ILE F CA 1
ATOM 7440 C C . ILE D 3 351 ? 26.207 21.998 33.202 1.00 123.82 351 ILE F C 1
ATOM 7441 O O . ILE D 3 351 ? 26.519 22.175 32.015 1.00 133.08 351 ILE F O 1
ATOM 7443 N N . PRO D 3 352 ? 26.643 22.839 34.156 1.00 114.73 352 PRO F N 1
ATOM 7444 C CA . PRO D 3 352 ? 27.511 23.964 33.761 1.00 111.27 352 PRO F CA 1
ATOM 7445 C C . PRO D 3 352 ? 28.818 23.539 33.115 1.00 107.17 352 PRO F C 1
ATOM 7446 O O . PRO D 3 352 ? 29.180 24.063 32.051 1.00 109.00 352 PRO F O 1
ATOM 7450 N N . VAL D 3 353 ? 29.545 22.607 33.735 1.00 100.28 353 VAL F N 1
ATOM 7451 C CA . VAL D 3 353 ? 30.824 22.175 33.181 1.00 99.32 353 VAL F CA 1
ATOM 7452 C C . VAL D 3 353 ? 30.637 21.477 31.837 1.00 99.16 353 VAL F C 1
ATOM 7453 O O . VAL D 3 353 ? 31.525 21.531 30.977 1.00 104.14 353 VAL F O 1
ATOM 7457 N N . ARG D 3 354 ? 29.487 20.825 31.622 1.00 96.87 354 ARG F N 1
ATOM 7458 C CA . ARG D 3 354 ? 29.240 20.150 30.347 1.00 96.02 354 ARG F CA 1
ATOM 7459 C C . ARG D 3 354 ? 28.875 21.151 29.260 1.00 101.92 354 ARG F C 1
ATOM 7460 O O . ARG D 3 354 ? 29.187 20.943 28.081 1.00 103.76 354 ARG F O 1
ATOM 7468 N N . ARG D 3 355 ? 28.186 22.230 29.635 1.00 111.10 355 ARG F N 1
ATOM 7469 C CA . ARG D 3 355 ? 27.935 23.319 28.695 1.00 112.90 355 ARG F CA 1
ATOM 7470 C C . ARG D 3 355 ? 29.222 24.068 28.363 1.00 113.01 355 ARG F C 1
ATOM 7471 O O . ARG D 3 355 ? 29.418 24.496 27.220 1.00 117.71 355 ARG F O 1
ATOM 7473 N N . PHE D 3 356 ? 30.109 24.232 29.349 1.00 109.87 356 PHE F N 1
ATOM 7474 C CA . PHE D 3 356 ? 31.422 24.811 29.090 1.00 115.26 356 PHE F CA 1
ATOM 7475 C C . PHE D 3 356 ? 32.223 23.963 28.107 1.00 119.20 356 PHE F C 1
ATOM 7476 O O . PHE D 3 356 ? 32.714 24.476 27.094 1.00 125.84 356 PHE F O 1
ATOM 7484 N N . LYS D 3 357 ? 32.373 22.661 28.391 1.00 113.36 357 LYS F N 1
ATOM 7485 C CA . LYS D 3 357 ? 33.117 21.792 27.484 1.00 114.97 357 LYS F CA 1
ATOM 7486 C C . LYS D 3 357 ? 32.515 21.810 26.089 1.00 118.66 357 LYS F C 1
ATOM 7487 O O . LYS D 3 357 ? 33.240 21.724 25.092 1.00 122.92 357 LYS F O 1
ATOM 7490 N N . ASP D 3 358 ? 31.185 21.899 25.996 1.00 116.34 358 ASP F N 1
ATOM 7491 C CA . ASP D 3 358 ? 30.541 21.910 24.686 1.00 122.35 358 ASP F CA 1
ATOM 7492 C C . ASP D 3 358 ? 30.798 23.221 23.964 1.00 133.38 358 ASP F C 1
ATOM 7493 O O . ASP D 3 358 ? 30.938 23.242 22.736 1.00 134.56 358 ASP F O 1
ATOM 7498 N N . ARG D 3 359 ? 30.859 24.326 24.709 1.00 142.56 359 ARG F N 1
ATOM 7499 C CA . ARG D 3 359 ? 31.244 25.596 24.107 1.00 147.04 359 ARG F CA 1
ATOM 7500 C C . ARG D 3 359 ? 32.604 25.484 23.433 1.00 149.06 359 ARG F C 1
ATOM 7501 O O . ARG D 3 359 ? 32.787 25.955 22.303 1.00 144.95 359 ARG F O 1
ATOM 7503 N N . TRP D 3 360 ? 33.557 24.822 24.098 1.00 154.49 360 TRP F N 1
ATOM 7504 C CA . TRP D 3 360 ? 34.879 24.624 23.511 1.00 160.09 360 TRP F CA 1
ATOM 7505 C C . TRP D 3 360 ? 34.808 23.699 22.300 1.00 153.35 360 TRP F C 1
ATOM 7506 O O . TRP D 3 360 ? 35.499 23.921 21.300 1.00 155.79 360 TRP F O 1
ATOM 7517 N N . LYS D 3 361 ? 33.969 22.665 22.367 1.00 145.61 361 LYS F N 1
ATOM 7518 C CA . LYS D 3 361 ? 33.856 21.726 21.254 1.00 147.03 361 LYS F CA 1
ATOM 7519 C C . LYS D 3 361 ? 33.323 22.409 19.995 1.00 151.08 361 LYS F C 1
ATOM 7520 O O . LYS D 3 361 ? 33.875 22.242 18.902 1.00 143.98 361 LYS F O 1
ATOM 7526 N N . GLN D 3 362 ? 32.258 23.203 20.133 1.00 161.47 362 GLN F N 1
ATOM 7527 C CA . GLN D 3 362 ? 31.635 23.821 18.965 1.00 167.69 362 GLN F CA 1
ATOM 7528 C C . GLN D 3 362 ? 32.372 25.072 18.490 1.00 173.06 362 GLN F C 1
ATOM 7529 O O . GLN D 3 362 ? 32.351 25.374 17.290 1.00 170.20 362 GLN F O 1
ATOM 7535 N N . ARG D 3 363 ? 33.015 25.810 19.393 1.00 179.63 363 ARG F N 1
ATOM 7536 C CA . ARG D 3 363 ? 33.767 27.007 19.010 1.00 184.49 363 ARG F CA 1
ATOM 7537 C C . ARG D 3 363 ? 35.062 26.636 18.295 1.00 186.73 363 ARG F C 1
ATOM 7538 O O . ARG D 3 363 ? 35.676 27.471 17.634 1.00 191.12 363 ARG F O 1
ATOM 7540 N N . MET E 4 1 ? 64.993 -18.071 9.434 1.00 109.77 1 MET G N 1
ATOM 7541 C CA . MET E 4 1 ? 65.291 -17.287 10.628 1.00 107.70 1 MET G CA 1
ATOM 7542 C C . MET E 4 1 ? 64.508 -15.984 10.621 1.00 114.41 1 MET G C 1
ATOM 7543 O O . MET E 4 1 ? 64.085 -15.497 11.670 1.00 106.59 1 MET G O 1
ATOM 7545 N N . PHE E 4 2 ? 64.329 -15.428 9.421 1.00 127.77 2 PHE G N 1
ATOM 7546 C CA . PHE E 4 2 ? 63.575 -14.191 9.207 1.00 118.82 2 PHE G CA 1
ATOM 7547 C C . PHE E 4 2 ? 62.168 -14.583 8.773 1.00 106.46 2 PHE G C 1
ATOM 7548 O O . PHE E 4 2 ? 61.872 -14.716 7.583 1.00 119.22 2 PHE G O 1
ATOM 7550 N N . LYS E 4 3 ? 61.298 -14.790 9.748 1.00 87.85 3 LYS G N 1
ATOM 7551 C CA . LYS E 4 3 ? 59.924 -15.147 9.465 1.00 85.15 3 LYS G CA 1
ATOM 7552 C C . LYS E 4 3 ? 59.056 -13.921 9.672 1.00 80.51 3 LYS G C 1
ATOM 7553 O O . LYS E 4 3 ? 59.206 -13.209 10.667 1.00 74.98 3 LYS G O 1
ATOM 7559 N N . ILE E 4 4 ? 58.159 -13.676 8.713 1.00 80.83 4 ILE G N 1
ATOM 7560 C CA . ILE E 4 4 ? 57.213 -12.573 8.824 1.00 73.95 4 ILE G CA 1
ATOM 7561 C C . ILE E 4 4 ? 56.498 -12.584 10.167 1.00 73.69 4 ILE G C 1
ATOM 7562 O O . ILE E 4 4 ? 56.332 -11.534 10.790 1.00 81.01 4 ILE G O 1
ATOM 7567 N N . LEU E 4 5 ? 56.035 -13.746 10.633 1.00 69.44 5 LEU G N 1
ATOM 7568 C CA . LEU E 4 5 ? 55.328 -13.741 11.910 1.00 64.43 5 LEU G CA 1
ATOM 7569 C C . LEU E 4 5 ? 56.277 -13.514 13.063 1.00 63.64 5 LEU G C 1
ATOM 7570 O O . LEU E 4 5 ? 55.831 -13.164 14.166 1.00 61.56 5 LEU G O 1
ATOM 7575 N N . ASP E 4 6 ? 57.568 -13.795 12.847 1.00 72.08 6 ASP G N 1
ATOM 7576 C CA . ASP E 4 6 ? 58.568 -13.549 13.877 1.00 67.60 6 ASP G CA 1
ATOM 7577 C C . ASP E 4 6 ? 58.746 -12.057 14.059 1.00 71.17 6 ASP G C 1
ATOM 7578 O O . ASP E 4 6 ? 58.539 -11.518 15.151 1.00 78.91 6 ASP G O 1
ATOM 7583 N N . TRP E 4 7 ? 59.101 -11.358 12.975 1.00 71.09 7 TRP G N 1
ATOM 7584 C CA . TRP E 4 7 ? 59.344 -9.933 13.112 1.00 71.38 7 TRP G CA 1
ATOM 7585 C C . TRP E 4 7 ? 58.057 -9.148 13.303 1.00 69.10 7 TRP G C 1
ATOM 7586 O O . TRP E 4 7 ? 58.113 -8.015 13.787 1.00 67.79 7 TRP G O 1
ATOM 7597 N N . TYR E 4 8 ? 56.898 -9.733 12.989 1.00 67.06 8 TYR G N 1
ATOM 7598 C CA . TYR E 4 8 ? 55.640 -9.051 13.269 1.00 62.86 8 TYR G CA 1
ATOM 7599 C C . TYR E 4 8 ? 55.405 -8.928 14.770 1.00 59.48 8 TYR G C 1
ATOM 7600 O O . TYR E 4 8 ? 55.109 -7.836 15.272 1.00 60.21 8 TYR G O 1
ATOM 7609 N N . ILE E 4 9 ? 55.527 -10.045 15.496 1.00 59.23 9 ILE G N 1
ATOM 7610 C CA . ILE E 4 9 ? 55.441 -10.041 16.958 1.00 66.48 9 ILE G CA 1
ATOM 7611 C C . ILE E 4 9 ? 56.571 -9.213 17.554 1.00 69.14 9 ILE G C 1
ATOM 7612 O O . ILE E 4 9 ? 56.393 -8.510 18.560 1.00 69.81 9 ILE G O 1
ATOM 7617 N N . GLY E 4 10 ? 57.760 -9.303 16.958 1.00 66.88 10 GLY G N 1
ATOM 7618 C CA . GLY E 4 10 ? 58.886 -8.528 17.460 1.00 62.86 10 GLY G CA 1
ATOM 7619 C C . GLY E 4 10 ? 58.652 -7.036 17.387 1.00 62.44 10 GLY G C 1
ATOM 7620 O O . GLY E 4 10 ? 58.761 -6.327 18.391 1.00 61.48 10 GLY G O 1
ATOM 7621 N N . ARG E 4 11 ? 58.317 -6.547 16.194 1.00 63.12 11 ARG G N 1
ATOM 7622 C CA . ARG E 4 11 ? 58.013 -5.136 15.993 1.00 61.63 11 ARG G CA 1
ATOM 7623 C C . ARG E 4 11 ? 56.925 -4.656 16.953 1.00 67.96 11 ARG G C 1
ATOM 7624 O O . ARG E 4 11 ? 57.042 -3.559 17.512 1.00 73.41 11 ARG G O 1
ATOM 7632 N N . THR E 4 12 ? 55.870 -5.463 17.188 1.00 64.96 12 THR G N 1
ATOM 7633 C CA . THR E 4 12 ? 54.843 -5.001 18.127 1.00 75.33 12 THR G CA 1
ATOM 7634 C C . THR E 4 12 ? 55.381 -4.968 19.558 1.00 75.32 12 THR G C 1
ATOM 7635 O O . THR E 4 12 ? 55.058 -4.050 20.328 1.00 80.68 12 THR G O 1
ATOM 7639 N N . ILE E 4 13 ? 56.207 -5.959 19.934 1.00 61.77 13 ILE G N 1
ATOM 7640 C CA . ILE E 4 13 ? 56.751 -5.989 21.293 1.00 66.94 13 ILE G CA 1
ATOM 7641 C C . ILE E 4 13 ? 57.780 -4.863 21.527 1.00 76.58 13 ILE G C 1
ATOM 7642 O O . ILE E 4 13 ? 57.778 -4.238 22.596 1.00 81.81 13 ILE G O 1
ATOM 7647 N N . VAL E 4 14 ? 58.677 -4.577 20.566 1.00 70.20 14 VAL G N 1
ATOM 7648 C CA . VAL E 4 14 ? 59.648 -3.499 20.826 1.00 75.70 14 VAL G CA 1
ATOM 7649 C C . VAL E 4 14 ? 58.967 -2.136 20.782 1.00 83.31 14 VAL G C 1
ATOM 7650 O O . VAL E 4 14 ? 59.331 -1.222 21.535 1.00 92.69 14 VAL G O 1
ATOM 7654 N N . ALA E 4 15 ? 57.993 -1.965 19.885 1.00 74.93 15 ALA G N 1
ATOM 7655 C CA . ALA E 4 15 ? 57.205 -0.744 19.888 1.00 65.68 15 ALA G CA 1
ATOM 7656 C C . ALA E 4 15 ? 56.622 -0.502 21.275 1.00 69.71 15 ALA G C 1
ATOM 7657 O O . ALA E 4 15 ? 56.792 0.576 21.853 1.00 66.73 15 ALA G O 1
ATOM 7659 N N . THR E 4 16 ? 55.999 -1.528 21.855 1.00 72.90 16 THR G N 1
ATOM 7660 C CA . THR E 4 16 ? 55.358 -1.364 23.153 1.00 73.79 16 THR G CA 1
ATOM 7661 C C . THR E 4 16 ? 56.379 -1.127 24.265 1.00 77.69 16 THR G C 1
ATOM 7662 O O . THR E 4 16 ? 56.152 -0.317 25.172 1.00 68.40 16 THR G O 1
ATOM 7666 N N . THR E 4 17 ? 57.500 -1.855 24.240 1.00 91.79 17 THR G N 1
ATOM 7667 C CA . THR E 4 17 ? 58.477 -1.693 25.318 1.00 93.02 17 THR G CA 1
ATOM 7668 C C . THR E 4 17 ? 59.236 -0.367 25.193 1.00 78.16 17 THR G C 1
ATOM 7669 O O . THR E 4 17 ? 59.582 0.240 26.215 1.00 76.19 17 THR G O 1
ATOM 7673 N N . ALA E 4 18 ? 59.433 0.141 23.972 1.00 69.88 18 ALA G N 1
ATOM 7674 C CA . ALA E 4 18 ? 59.937 1.508 23.818 1.00 66.43 18 ALA G CA 1
ATOM 7675 C C . ALA E 4 18 ? 59.012 2.532 24.478 1.00 71.54 18 ALA G C 1
ATOM 7676 O O . ALA E 4 18 ? 59.464 3.341 25.299 1.00 86.06 18 ALA G O 1
ATOM 7678 N N . LEU E 4 19 ? 57.715 2.519 24.135 1.00 63.68 19 LEU G N 1
ATOM 7679 C CA . LEU E 4 19 ? 56.775 3.402 24.822 1.00 78.15 19 LEU G CA 1
ATOM 7680 C C . LEU E 4 19 ? 56.878 3.244 26.330 1.00 77.12 19 LEU G C 1
ATOM 7681 O O . LEU E 4 19 ? 56.977 4.237 27.062 1.00 87.92 19 LEU G O 1
ATOM 7686 N N . VAL E 4 20 ? 56.846 2.001 26.813 1.00 67.81 20 VAL G N 1
ATOM 7687 C CA . VAL E 4 20 ? 56.861 1.766 28.254 1.00 71.25 20 VAL G CA 1
ATOM 7688 C C . VAL E 4 20 ? 58.112 2.368 28.871 1.00 73.27 20 VAL G C 1
ATOM 7689 O O . VAL E 4 20 ? 58.087 2.919 29.980 1.00 72.80 20 VAL G O 1
ATOM 7693 N N . LEU E 4 21 ? 59.223 2.282 28.145 1.00 79.48 21 LEU G N 1
ATOM 7694 C CA . LEU E 4 21 ? 60.516 2.669 28.690 1.00 78.05 21 LEU G CA 1
ATOM 7695 C C . LEU E 4 21 ? 60.694 4.179 28.676 1.00 80.87 21 LEU G C 1
ATOM 7696 O O . LEU E 4 21 ? 61.237 4.756 29.628 1.00 83.22 21 LEU G O 1
ATOM 7701 N N . VAL E 4 22 ? 60.240 4.836 27.609 1.00 75.27 22 VAL G N 1
ATOM 7702 C CA . VAL E 4 22 ? 60.135 6.291 27.637 1.00 73.70 22 VAL G CA 1
ATOM 7703 C C . VAL E 4 22 ? 59.325 6.740 28.847 1.00 74.32 22 VAL G C 1
ATOM 7704 O O . VAL E 4 22 ? 59.759 7.621 29.598 1.00 80.09 22 VAL G O 1
ATOM 7708 N N . THR E 4 23 ? 58.141 6.141 29.067 1.00 70.91 23 THR G N 1
ATOM 7709 C CA . THR E 4 23 ? 57.304 6.598 30.183 1.00 82.40 23 THR G CA 1
ATOM 7710 C C . THR E 4 23 ? 58.007 6.407 31.527 1.00 93.12 23 THR G C 1
ATOM 7711 O O . THR E 4 23 ? 57.886 7.253 32.426 1.00 102.79 23 THR G O 1
ATOM 7715 N N . PHE E 4 24 ? 58.734 5.296 31.690 1.00 80.49 24 PHE G N 1
ATOM 7716 C CA . PHE E 4 24 ? 59.409 5.051 32.958 1.00 79.20 24 PHE G CA 1
ATOM 7717 C C . PHE E 4 24 ? 60.544 6.045 33.174 1.00 82.40 24 PHE G C 1
ATOM 7718 O O . PHE E 4 24 ? 60.702 6.589 34.273 1.00 88.22 24 PHE G O 1
ATOM 7726 N N . VAL E 4 25 ? 61.348 6.307 32.139 1.00 77.14 25 VAL G N 1
ATOM 7727 C CA . VAL E 4 25 ? 62.457 7.232 32.356 1.00 77.35 25 VAL G CA 1
ATOM 7728 C C . VAL E 4 25 ? 61.950 8.662 32.525 1.00 87.32 25 VAL G C 1
ATOM 7729 O O . VAL E 4 25 ? 62.565 9.467 33.238 1.00 88.30 25 VAL G O 1
ATOM 7733 N N . GLY E 4 26 ? 60.824 9.001 31.899 1.00 87.15 26 GLY G N 1
ATOM 7734 C CA . GLY E 4 26 ? 60.236 10.311 32.121 1.00 80.12 26 GLY G CA 1
ATOM 7735 C C . GLY E 4 26 ? 59.838 10.527 33.569 1.00 80.81 26 GLY G C 1
ATOM 7736 O O . GLY E 4 26 ? 60.147 11.566 34.159 1.00 81.94 26 GLY G O 1
ATOM 7737 N N . LEU E 4 27 ? 59.161 9.534 34.169 1.00 80.99 27 LEU G N 1
ATOM 7738 C CA . LEU E 4 27 ? 58.723 9.654 35.561 1.00 86.33 27 LEU G CA 1
ATOM 7739 C C . LEU E 4 27 ? 59.905 9.643 36.530 1.00 92.00 27 LEU G C 1
ATOM 7740 O O . LEU E 4 27 ? 59.896 10.348 37.550 1.00 99.25 27 LEU G O 1
ATOM 7745 N N . SER E 4 28 ? 60.909 8.801 36.269 1.00 88.36 28 SER G N 1
ATOM 7746 C CA . SER E 4 28 ? 62.073 8.836 37.144 1.00 96.43 28 SER G CA 1
ATOM 7747 C C . SER E 4 28 ? 62.844 10.125 36.938 1.00 105.07 28 SER G C 1
ATOM 7748 O O . SER E 4 28 ? 63.433 10.664 37.885 1.00 107.53 28 SER G O 1
ATOM 7751 N N . GLY E 4 29 ? 62.822 10.648 35.712 1.00 100.98 29 GLY G N 1
ATOM 7752 C CA . GLY E 4 29 ? 63.532 11.883 35.428 1.00 93.40 29 GLY G CA 1
ATOM 7753 C C . GLY E 4 29 ? 62.976 13.074 36.180 1.00 96.61 29 GLY G C 1
ATOM 7754 O O . GLY E 4 29 ? 63.735 13.884 36.716 1.00 118.66 29 GLY G O 1
ATOM 7755 N N . ILE E 4 30 ? 61.649 13.207 36.234 1.00 82.64 30 ILE G N 1
ATOM 7756 C CA . ILE E 4 30 ? 61.096 14.370 36.921 1.00 91.57 30 ILE G CA 1
ATOM 7757 C C . ILE E 4 30 ? 61.238 14.222 38.427 1.00 94.22 30 ILE G C 1
ATOM 7758 O O . ILE E 4 30 ? 61.343 15.224 39.151 1.00 106.43 30 ILE G O 1
ATOM 7763 N N . ILE E 4 31 ? 61.251 12.988 38.927 1.00 87.93 31 ILE G N 1
ATOM 7764 C CA . ILE E 4 31 ? 61.553 12.784 40.338 1.00 98.71 31 ILE G CA 1
ATOM 7765 C C . ILE E 4 31 ? 63.008 13.155 40.628 1.00 105.88 31 ILE G C 1
ATOM 7766 O O . ILE E 4 31 ? 63.295 13.837 41.618 1.00 111.06 31 ILE G O 1
ATOM 7771 N N . LYS E 4 32 ? 63.945 12.736 39.762 1.00 96.75 32 LYS G N 1
ATOM 7772 C CA . LYS E 4 32 ? 65.342 13.145 39.927 1.00 92.86 32 LYS G CA 1
ATOM 7773 C C . LYS E 4 32 ? 65.480 14.669 39.903 1.00 91.31 32 LYS G C 1
ATOM 7774 O O . LYS E 4 32 ? 66.256 15.242 40.682 1.00 91.80 32 LYS G O 1
ATOM 7780 N N . TYR E 4 33 ? 64.719 15.345 39.029 1.00 85.92 33 TYR G N 1
ATOM 7781 C CA . TYR E 4 33 ? 64.827 16.801 38.930 1.00 98.50 33 TYR G CA 1
ATOM 7782 C C . TYR E 4 33 ? 64.385 17.498 40.215 1.00 104.17 33 TYR G C 1
ATOM 7783 O O . TYR E 4 33 ? 64.946 18.539 40.581 1.00 109.13 33 TYR G O 1
ATOM 7792 N N . VAL E 4 34 ? 63.371 16.970 40.901 1.00 100.75 34 VAL G N 1
ATOM 7793 C CA . VAL E 4 34 ? 63.013 17.549 42.192 1.00 107.44 34 VAL G CA 1
ATOM 7794 C C . VAL E 4 34 ? 64.081 17.229 43.231 1.00 115.12 34 VAL G C 1
ATOM 7795 O O . VAL E 4 34 ? 64.387 18.058 44.101 1.00 124.52 34 VAL G O 1
ATOM 7799 N N . GLU E 4 35 ? 64.682 16.037 43.154 1.00 110.50 35 GLU G N 1
ATOM 7800 C CA . GLU E 4 35 ? 65.807 15.745 44.034 1.00 111.09 35 GLU G CA 1
ATOM 7801 C C . GLU E 4 35 ? 66.948 16.730 43.806 1.00 111.67 35 GLU G C 1
ATOM 7802 O O . GLU E 4 35 ? 67.569 17.199 44.764 1.00 109.61 35 GLU G O 1
ATOM 7808 N N . GLN E 4 36 ? 67.230 17.070 42.545 1.00 110.19 36 GLN G N 1
ATOM 7809 C CA . GLN E 4 36 ? 68.262 18.066 42.273 1.00 106.47 36 GLN G CA 1
ATOM 7810 C C . GLN E 4 36 ? 67.822 19.460 42.703 1.00 119.05 36 GLN G C 1
ATOM 7811 O O . GLN E 4 36 ? 68.668 20.300 43.029 1.00 121.70 36 GLN G O 1
ATOM 7817 N N . LEU E 4 37 ? 66.511 19.725 42.736 1.00 128.08 37 LEU G N 1
ATOM 7818 C CA . LEU E 4 37 ? 66.041 21.010 43.245 1.00 132.38 37 LEU G CA 1
ATOM 7819 C C . LEU E 4 37 ? 66.321 21.135 44.735 1.00 137.02 37 LEU G C 1
ATOM 7820 O O . LEU E 4 37 ? 66.450 22.246 45.255 1.00 118.96 37 LEU G O 1
ATOM 7825 N N . ARG E 4 38 ? 66.417 20.001 45.444 1.00 136.13 38 ARG G N 1
ATOM 7826 C CA . ARG E 4 38 ? 66.741 20.008 46.873 1.00 134.17 38 ARG G CA 1
ATOM 7827 C C . ARG E 4 38 ? 68.029 20.771 47.183 1.00 139.20 38 ARG G C 1
ATOM 7828 O O . ARG E 4 38 ? 68.152 21.388 48.256 1.00 146.41 38 ARG G O 1
ATOM 7836 N N . LYS E 4 39 ? 68.979 20.814 46.199 1.00 137.88 39 LYS G N 1
ATOM 7837 C CA . LYS E 4 39 ? 70.308 21.429 46.384 1.00 142.47 39 LYS G CA 1
ATOM 7838 C C . LYS E 4 39 ? 70.742 22.190 45.114 1.00 141.45 39 LYS G C 1
ATOM 7839 O O . LYS E 4 39 ? 71.825 22.008 44.583 1.00 148.00 39 LYS G O 1
ATOM 7845 N N . VAL E 4 40 ? 69.891 23.091 44.600 1.00 132.30 40 VAL G N 1
ATOM 7846 C CA . VAL E 4 40 ? 70.329 23.943 43.498 1.00 125.83 40 VAL G CA 1
ATOM 7847 C C . VAL E 4 40 ? 71.096 25.119 44.077 1.00 134.17 40 VAL G C 1
ATOM 7848 O O . VAL E 4 40 ? 71.221 25.260 45.302 1.00 146.85 40 VAL G O 1
ATOM 7852 N N . GLY E 4 41 ? 71.619 25.968 43.192 1.00 133.31 41 GLY G N 1
ATOM 7853 C CA . GLY E 4 41 ? 72.296 27.190 43.606 1.00 133.21 41 GLY G CA 1
ATOM 7854 C C . GLY E 4 41 ? 73.505 26.983 44.484 1.00 134.34 41 GLY G C 1
ATOM 7855 O O . GLY E 4 41 ? 73.859 27.873 45.251 1.00 138.19 41 GLY G O 1
ATOM 7856 N N . GLU E 4 42 ? 74.140 25.821 44.408 1.00 139.21 42 GLU G N 1
ATOM 7857 C CA . GLU E 4 42 ? 75.386 25.556 45.110 1.00 141.69 42 GLU G CA 1
ATOM 7858 C C . GLU E 4 42 ? 76.500 25.735 44.089 1.00 141.20 42 GLU G C 1
ATOM 7859 O O . GLU E 4 42 ? 76.577 24.983 43.113 1.00 132.49 42 GLU G O 1
ATOM 7865 N N . GLY E 4 43 ? 77.347 26.734 44.295 1.00 135.41 43 GLY G N 1
ATOM 7866 C CA . GLY E 4 43 ? 78.328 27.028 43.270 1.00 135.60 43 GLY G CA 1
ATOM 7867 C C . GLY E 4 43 ? 77.610 27.424 41.998 1.00 146.68 43 GLY G C 1
ATOM 7868 O O . GLY E 4 43 ? 76.701 28.257 42.008 1.00 149.84 43 GLY G O 1
ATOM 7869 N N . SER E 4 44 ? 77.986 26.805 40.881 1.00 130.42 44 SER G N 1
ATOM 7870 C CA . SER E 4 44 ? 77.414 27.150 39.588 1.00 139.25 44 SER G CA 1
ATOM 7871 C C . SER E 4 44 ? 76.307 26.196 39.177 1.00 136.08 44 SER G C 1
ATOM 7872 O O . SER E 4 44 ? 76.092 25.968 37.980 1.00 139.00 44 SER G O 1
ATOM 7875 N N . TYR E 4 45 ? 75.590 25.641 40.152 1.00 131.94 45 TYR G N 1
ATOM 7876 C CA . TYR E 4 45 ? 74.609 24.589 39.892 1.00 118.94 45 TYR G CA 1
ATOM 7877 C C . TYR E 4 45 ? 73.216 25.206 39.777 1.00 124.37 45 TYR G C 1
ATOM 7878 O O . TYR E 4 45 ? 72.349 25.055 40.640 1.00 118.25 45 TYR G O 1
ATOM 7887 N N . ASP E 4 46 ? 73.021 25.934 38.680 1.00 135.34 46 ASP G N 1
ATOM 7888 C CA . ASP E 4 46 ? 71.723 26.511 38.363 1.00 134.78 46 ASP G CA 1
ATOM 7889 C C . ASP E 4 46 ? 70.805 25.418 37.820 1.00 122.26 46 ASP G C 1
ATOM 7890 O O . ASP E 4 46 ? 71.177 24.246 37.735 1.00 121.06 46 ASP G O 1
ATOM 7895 N N . LEU E 4 47 ? 69.584 25.794 37.432 1.00 117.63 47 LEU G N 1
ATOM 7896 C CA . LEU E 4 47 ? 68.635 24.778 36.979 1.00 115.75 47 LEU G CA 1
ATOM 7897 C C . LEU E 4 47 ? 69.082 24.110 35.686 1.00 118.61 47 LEU G C 1
ATOM 7898 O O . LEU E 4 47 ? 68.704 22.966 35.426 1.00 116.85 47 LEU G O 1
ATOM 7903 N N . LEU E 4 48 ? 69.871 24.800 34.860 1.00 126.30 48 LEU G N 1
ATOM 7904 C CA . LEU E 4 48 ? 70.349 24.185 33.626 1.00 122.48 48 LEU G CA 1
ATOM 7905 C C . LEU E 4 48 ? 71.306 23.040 33.917 1.00 114.40 48 LEU G C 1
ATOM 7906 O O . LEU E 4 48 ? 71.258 22.000 33.253 1.00 109.92 48 LEU G O 1
ATOM 7911 N N . GLN E 4 49 ? 72.203 23.219 34.889 1.00 115.21 49 GLN G N 1
ATOM 7912 C CA . GLN E 4 49 ? 73.111 22.135 35.231 1.00 110.87 49 GLN G CA 1
ATOM 7913 C C . GLN E 4 49 ? 72.353 20.958 35.835 1.00 111.48 49 GLN G C 1
ATOM 7914 O O . GLN E 4 49 ? 72.694 19.799 35.566 1.00 111.81 49 GLN G O 1
ATOM 7920 N N . ALA E 4 50 ? 71.312 21.226 36.628 1.00 104.25 50 ALA G N 1
ATOM 7921 C CA . ALA E 4 50 ? 70.522 20.131 37.186 1.00 101.30 50 ALA G CA 1
ATOM 7922 C C . ALA E 4 50 ? 69.799 19.357 36.089 1.00 111.82 50 ALA G C 1
ATOM 7923 O O . ALA E 4 50 ? 69.773 18.119 36.105 1.00 118.27 50 ALA G O 1
ATOM 7925 N N . LEU E 4 51 ? 69.200 20.068 35.131 1.00 110.82 51 LEU G N 1
ATOM 7926 C CA . LEU E 4 51 ? 68.616 19.395 33.978 1.00 102.71 51 LEU G CA 1
ATOM 7927 C C . LEU E 4 51 ? 69.672 18.606 33.220 1.00 106.70 51 LEU G C 1
ATOM 7928 O O . LEU E 4 51 ? 69.394 17.517 32.703 1.00 105.16 51 LEU G O 1
ATOM 7933 N N . LEU E 4 52 ? 70.896 19.140 33.148 1.00 109.74 52 LEU G N 1
ATOM 7934 C CA . LEU E 4 52 ? 71.986 18.425 32.490 1.00 104.62 52 LEU G CA 1
ATOM 7935 C C . LEU E 4 52 ? 72.316 17.129 33.218 1.00 111.87 52 LEU G C 1
ATOM 7936 O O . LEU E 4 52 ? 72.557 16.094 32.586 1.00 107.44 52 LEU G O 1
ATOM 7941 N N . PHE E 4 53 ? 72.331 17.168 34.548 1.00 115.50 53 PHE G N 1
ATOM 7942 C CA . PHE E 4 53 ? 72.611 15.972 35.329 1.00 98.59 53 PHE G CA 1
ATOM 7943 C C . PHE E 4 53 ? 71.544 14.915 35.105 1.00 98.65 53 PHE G C 1
ATOM 7944 O O . PHE E 4 53 ? 71.854 13.727 34.946 1.00 103.27 53 PHE G O 1
ATOM 7952 N N . VAL E 4 54 ? 70.272 15.332 35.103 1.00 101.27 54 VAL G N 1
ATOM 7953 C CA . VAL E 4 54 ? 69.158 14.392 34.952 1.00 87.75 54 VAL G CA 1
ATOM 7954 C C . VAL E 4 54 ? 69.161 13.768 33.563 1.00 85.20 54 VAL G C 1
ATOM 7955 O O . VAL E 4 54 ? 68.860 12.581 33.394 1.00 80.92 54 VAL G O 1
ATOM 7959 N N . VAL E 4 55 ? 69.495 14.556 32.544 1.00 90.84 55 VAL G N 1
ATOM 7960 C CA . VAL E 4 55 ? 69.581 14.008 31.199 1.00 86.66 55 VAL G CA 1
ATOM 7961 C C . VAL E 4 55 ? 70.720 13.004 31.095 1.00 89.69 55 VAL G C 1
ATOM 7962 O O . VAL E 4 55 ? 70.562 11.931 30.506 1.00 85.85 55 VAL G O 1
ATOM 7966 N N . LEU E 4 56 ? 71.882 13.332 31.666 1.00 94.62 56 LEU G N 1
ATOM 7967 C CA . LEU E 4 56 ? 73.039 12.448 31.575 1.00 97.53 56 LEU G CA 1
ATOM 7968 C C . LEU E 4 56 ? 72.784 11.123 32.279 1.00 103.86 56 LEU G C 1
ATOM 7969 O O . LEU E 4 56 ? 73.266 10.072 31.835 1.00 119.03 56 LEU G O 1
ATOM 7974 N N . SER E 4 57 ? 72.041 11.143 33.376 1.00 92.75 57 SER G N 1
ATOM 7975 C CA . SER E 4 57 ? 71.883 9.919 34.134 1.00 89.73 57 SER G CA 1
ATOM 7976 C C . SER E 4 57 ? 70.810 9.003 33.557 1.00 92.18 57 SER G C 1
ATOM 7977 O O . SER E 4 57 ? 70.467 7.999 34.199 1.00 97.12 57 SER G O 1
ATOM 7980 N N . ILE E 4 58 ? 70.311 9.302 32.356 1.00 87.30 58 ILE G N 1
ATOM 7981 C CA . ILE E 4 58 ? 69.226 8.543 31.725 1.00 84.37 58 ILE G CA 1
ATOM 7982 C C . ILE E 4 58 ? 69.668 7.127 31.353 1.00 82.12 58 ILE G C 1
ATOM 7983 O O . ILE E 4 58 ? 68.959 6.177 31.712 1.00 89.84 58 ILE G O 1
ATOM 7988 N N . PRO E 4 59 ? 70.794 6.908 30.654 1.00 78.12 59 PRO G N 1
ATOM 7989 C CA . PRO E 4 59 ? 71.138 5.516 30.292 1.00 76.34 59 PRO G CA 1
ATOM 7990 C C . PRO E 4 59 ? 71.272 4.562 31.481 1.00 81.81 59 PRO G C 1
ATOM 7991 O O . PRO E 4 59 ? 70.919 3.386 31.341 1.00 91.36 59 PRO G O 1
ATOM 7995 N N . ARG E 4 60 ? 71.741 5.025 32.645 1.00 80.26 60 ARG G N 1
ATOM 7996 C CA . ARG E 4 60 ? 71.718 4.183 33.841 1.00 80.50 60 ARG G CA 1
ATOM 7997 C C . ARG E 4 60 ? 70.288 3.852 34.261 1.00 83.14 60 ARG G C 1
ATOM 7998 O O . ARG E 4 60 ? 69.989 2.706 34.618 1.00 86.80 60 ARG G O 1
ATOM 8006 N N . ASP E 4 61 ? 69.381 4.828 34.218 1.00 86.99 61 ASP G N 1
ATOM 8007 C CA . ASP E 4 61 ? 67.974 4.493 34.436 1.00 92.83 61 ASP G CA 1
ATOM 8008 C C . ASP E 4 61 ? 67.480 3.483 33.407 1.00 100.69 61 ASP G C 1
ATOM 8009 O O . ASP E 4 61 ? 66.711 2.576 33.740 1.00 118.19 61 ASP G O 1
ATOM 8014 N N . VAL E 4 62 ? 67.924 3.598 32.157 1.00 85.63 62 VAL G N 1
ATOM 8015 C CA . VAL E 4 62 ? 67.460 2.652 31.144 1.00 81.18 62 VAL G CA 1
ATOM 8016 C C . VAL E 4 62 ? 67.926 1.238 31.478 1.00 86.91 62 VAL G C 1
ATOM 8017 O O . VAL E 4 62 ? 67.139 0.290 31.450 1.00 84.23 62 VAL G O 1
ATOM 8021 N N . GLU E 4 63 ? 69.202 1.082 31.833 1.00 90.64 63 GLU G N 1
ATOM 8022 C CA . GLU E 4 63 ? 69.711 -0.221 32.248 1.00 77.42 63 GLU G CA 1
ATOM 8023 C C . GLU E 4 63 ? 68.946 -0.761 33.453 1.00 80.56 63 GLU G C 1
ATOM 8024 O O . GLU E 4 63 ? 68.488 -1.908 33.435 1.00 86.77 63 GLU G O 1
ATOM 8030 N N . MET E 4 64 ? 68.772 0.058 34.497 1.00 82.07 64 MET G N 1
ATOM 8031 C CA . MET E 4 64 ? 68.014 -0.366 35.672 1.00 85.13 64 MET G CA 1
ATOM 8032 C C . MET E 4 64 ? 66.581 -0.765 35.343 1.00 88.39 64 MET G C 1
ATOM 8033 O O . MET E 4 64 ? 66.016 -1.608 36.044 1.00 98.73 64 MET G O 1
ATOM 8038 N N . PHE E 4 65 ? 65.954 -0.155 34.328 1.00 84.44 65 PHE G N 1
ATOM 8039 C CA . PHE E 4 65 ? 64.528 -0.370 34.088 1.00 84.43 65 PHE G CA 1
ATOM 8040 C C . PHE E 4 65 ? 64.242 -1.298 32.920 1.00 84.18 65 PHE G C 1
ATOM 8041 O O . PHE E 4 65 ? 63.099 -1.728 32.764 1.00 85.17 65 PHE G O 1
ATOM 8049 N N . PHE E 4 66 ? 65.239 -1.609 32.101 1.00 86.53 66 PHE G N 1
ATOM 8050 C CA . PHE E 4 66 ? 65.028 -2.496 30.961 1.00 78.90 66 PHE G CA 1
ATOM 8051 C C . PHE E 4 66 ? 64.345 -3.813 31.303 1.00 91.29 66 PHE G C 1
ATOM 8052 O O . PHE E 4 66 ? 63.515 -4.261 30.496 1.00 94.13 66 PHE G O 1
ATOM 8060 N N . PRO E 4 67 ? 64.655 -4.510 32.429 1.00 96.25 67 PRO G N 1
ATOM 8061 C CA . PRO E 4 67 ? 63.964 -5.781 32.697 1.00 94.15 67 PRO G CA 1
ATOM 8062 C C . PRO E 4 67 ? 62.457 -5.636 32.791 1.00 93.68 67 PRO G C 1
ATOM 8063 O O . PRO E 4 67 ? 61.712 -6.267 32.028 1.00 84.55 67 PRO G O 1
ATOM 8067 N N . MET E 4 68 ? 62.007 -4.802 33.738 1.00 97.09 68 MET G N 1
ATOM 8068 C CA . MET E 4 68 ? 60.579 -4.565 33.914 1.00 86.27 68 MET G CA 1
ATOM 8069 C C . MET E 4 68 ? 59.951 -3.918 32.686 1.00 78.74 68 MET G C 1
ATOM 8070 O O . MET E 4 68 ? 58.764 -4.118 32.429 1.00 78.91 68 MET G O 1
ATOM 8075 N N . ALA E 4 69 ? 60.701 -3.116 31.930 1.00 77.37 69 ALA G N 1
ATOM 8076 C CA . ALA E 4 69 ? 60.112 -2.559 30.721 1.00 74.02 69 ALA G CA 1
ATOM 8077 C C . ALA E 4 69 ? 59.757 -3.671 29.755 1.00 72.30 69 ALA G C 1
ATOM 8078 O O . ALA E 4 69 ? 58.677 -3.659 29.155 1.00 73.13 69 ALA G O 1
ATOM 8080 N N . ALA E 4 70 ? 60.632 -4.677 29.637 1.00 81.11 70 ALA G N 1
ATOM 8081 C CA . ALA E 4 70 ? 60.399 -5.777 28.698 1.00 73.11 70 ALA G CA 1
ATOM 8082 C C . ALA E 4 70 ? 59.285 -6.698 29.186 1.00 73.60 70 ALA G C 1
ATOM 8083 O O . ALA E 4 70 ? 58.518 -7.230 28.376 1.00 69.37 70 ALA G O 1
ATOM 8085 N N . LEU E 4 71 ? 59.159 -6.867 30.508 1.00 75.94 71 LEU G N 1
ATOM 8086 C CA . LEU E 4 71 ? 57.984 -7.530 31.065 1.00 71.78 71 LEU G CA 1
ATOM 8087 C C . LEU E 4 71 ? 56.713 -6.857 30.578 1.00 80.08 71 LEU G C 1
ATOM 8088 O O . LEU E 4 71 ? 55.885 -7.483 29.907 1.00 97.77 71 LEU G O 1
ATOM 8093 N N . LEU E 4 72 ? 56.551 -5.565 30.892 1.00 83.42 72 LEU G N 1
ATOM 8094 C CA . LEU E 4 72 ? 55.326 -4.858 30.528 1.00 78.58 72 LEU G CA 1
ATOM 8095 C C . LEU E 4 72 ? 55.167 -4.771 29.015 1.00 74.13 72 LEU G C 1
ATOM 8096 O O . LEU E 4 72 ? 54.056 -4.918 28.494 1.00 68.19 72 LEU G O 1
ATOM 8101 N N . GLY E 4 73 ? 56.261 -4.525 28.293 1.00 76.80 73 GLY G N 1
ATOM 8102 C CA . GLY E 4 73 ? 56.158 -4.425 26.844 1.00 83.58 73 GLY G CA 1
ATOM 8103 C C . GLY E 4 73 ? 55.607 -5.693 26.220 1.00 85.86 73 GLY G C 1
ATOM 8104 O O . GLY E 4 73 ? 54.665 -5.657 25.425 1.00 82.29 73 GLY G O 1
ATOM 8105 N N . ALA E 4 74 ? 56.181 -6.839 26.592 1.00 82.68 74 ALA G N 1
ATOM 8106 C CA . ALA E 4 74 ? 55.696 -8.117 26.085 1.00 71.63 74 ALA G CA 1
ATOM 8107 C C . ALA E 4 74 ? 54.233 -8.334 26.454 1.00 72.36 74 ALA G C 1
ATOM 8108 O O . ALA E 4 74 ? 53.410 -8.685 25.598 1.00 77.40 74 ALA G O 1
ATOM 8110 N N . LEU E 4 75 ? 53.890 -8.082 27.719 1.00 69.18 75 LEU G N 1
ATOM 8111 C CA . LEU E 4 75 ? 52.524 -8.252 28.212 1.00 67.08 75 LEU G CA 1
ATOM 8112 C C . LEU E 4 75 ? 51.512 -7.410 27.425 1.00 67.32 75 LEU G C 1
ATOM 8113 O O . LEU E 4 75 ? 50.421 -7.884 27.082 1.00 68.70 75 LEU G O 1
ATOM 8118 N N . ILE E 4 76 ? 51.845 -6.151 27.143 1.00 67.38 76 ILE G N 1
ATOM 8119 C CA . ILE E 4 76 ? 50.908 -5.277 26.440 1.00 65.15 76 ILE G CA 1
ATOM 8120 C C . ILE E 4 76 ? 50.841 -5.646 24.964 1.00 61.41 76 ILE G C 1
ATOM 8121 O O . ILE E 4 76 ? 49.754 -5.801 24.396 1.00 73.09 76 ILE G O 1
ATOM 8126 N N . GLY E 4 77 ? 52.002 -5.805 24.327 1.00 57.12 77 GLY G N 1
ATOM 8127 C CA . GLY E 4 77 ? 52.033 -6.178 22.920 1.00 61.61 77 GLY G CA 1
ATOM 8128 C C . GLY E 4 77 ? 51.389 -7.525 22.647 1.00 70.87 77 GLY G C 1
ATOM 8129 O O . GLY E 4 77 ? 50.543 -7.644 21.758 1.00 82.61 77 GLY G O 1
ATOM 8130 N N . LEU E 4 78 ? 51.788 -8.563 23.394 1.00 68.43 78 LEU G N 1
ATOM 8131 C CA . LEU E 4 78 ? 51.132 -9.858 23.228 1.00 70.61 78 LEU G CA 1
ATOM 8132 C C . LEU E 4 78 ? 49.664 -9.785 23.622 1.00 68.08 78 LEU G C 1
ATOM 8133 O O . LEU E 4 78 ? 48.830 -10.475 23.030 1.00 78.23 78 LEU G O 1
ATOM 8138 N N . GLY E 4 79 ? 49.323 -8.958 24.609 1.00 56.41 79 GLY G N 1
ATOM 8139 C CA . GLY E 4 79 ? 47.919 -8.785 24.935 1.00 63.83 79 GLY G CA 1
ATOM 8140 C C . GLY E 4 79 ? 47.143 -8.142 23.807 1.00 59.50 79 GLY G C 1
ATOM 8141 O O . GLY E 4 79 ? 45.999 -8.517 23.541 1.00 60.98 79 GLY G O 1
ATOM 8142 N N . ALA E 4 80 ? 47.759 -7.174 23.129 1.00 58.51 80 ALA G N 1
ATOM 8143 C CA . ALA E 4 80 ? 47.159 -6.567 21.951 1.00 58.37 80 ALA G CA 1
ATOM 8144 C C . ALA E 4 80 ? 46.872 -7.617 20.890 1.00 57.31 80 ALA G C 1
ATOM 8145 O O . ALA E 4 80 ? 45.707 -7.843 20.546 1.00 66.77 80 ALA G O 1
ATOM 8147 N N . LEU E 4 81 ? 47.921 -8.290 20.384 1.00 56.02 81 LEU G N 1
ATOM 8148 C CA . LEU E 4 81 ? 47.730 -9.418 19.464 1.00 55.98 81 LEU G CA 1
ATOM 8149 C C . LEU E 4 81 ? 46.615 -10.349 19.925 1.00 59.79 81 LEU G C 1
ATOM 8150 O O . LEU E 4 81 ? 45.692 -10.644 19.161 1.00 66.74 81 LEU G O 1
ATOM 8155 N N . ALA E 4 82 ? 46.684 -10.802 21.181 1.00 58.00 82 ALA G N 1
ATOM 8156 C CA . ALA E 4 82 ? 45.652 -11.662 21.756 1.00 57.59 82 ALA G CA 1
ATOM 8157 C C . ALA E 4 82 ? 44.254 -11.079 21.602 1.00 68.09 82 ALA G C 1
ATOM 8158 O O . ALA E 4 82 ? 43.329 -11.791 21.209 1.00 78.96 82 ALA G O 1
ATOM 8160 N N . SER E 4 83 ? 44.069 -9.797 21.926 1.00 74.67 83 SER G N 1
ATOM 8161 C CA . SER E 4 83 ? 42.718 -9.248 22.006 1.00 66.12 83 SER G CA 1
ATOM 8162 C C . SER E 4 83 ? 42.160 -8.904 20.632 1.00 63.34 83 SER G C 1
ATOM 8163 O O . SER E 4 83 ? 40.939 -8.810 20.467 1.00 65.61 83 SER G O 1
ATOM 8166 N N . SER E 4 84 ? 43.017 -8.684 19.640 1.00 63.79 84 SER G N 1
ATOM 8167 C CA . SER E 4 84 ? 42.509 -8.534 18.283 1.00 71.62 84 SER G CA 1
ATOM 8168 C C . SER E 4 84 ? 42.362 -9.884 17.560 1.00 81.23 84 SER G C 1
ATOM 8169 O O . SER E 4 84 ? 42.136 -9.899 16.343 1.00 80.76 84 SER G O 1
ATOM 8172 N N . SER E 4 85 ? 42.480 -10.996 18.301 1.00 77.06 85 SER G N 1
ATOM 8173 C CA . SER E 4 85 ? 42.304 -12.372 17.808 1.00 66.54 85 SER G CA 1
ATOM 8174 C C . SER E 4 85 ? 43.387 -12.803 16.831 1.00 72.54 85 SER G C 1
ATOM 8175 O O . SER E 4 85 ? 43.180 -13.735 16.050 1.00 60.85 85 SER G O 1
ATOM 8178 N N . GLU E 4 86 ? 44.550 -12.152 16.880 1.00 77.42 86 GLU G N 1
ATOM 8179 C CA . GLU E 4 86 ? 45.648 -12.490 15.982 1.00 69.50 86 GLU G CA 1
ATOM 8180 C C . GLU E 4 86 ? 46.429 -13.727 16.420 1.00 67.80 86 GLU G C 1
ATOM 8181 O O . GLU E 4 86 ? 46.811 -14.537 15.574 1.00 67.21 86 GLU G O 1
ATOM 8187 N N . LEU E 4 87 ? 46.689 -13.889 17.721 1.00 66.55 87 LEU G N 1
ATOM 8188 C CA . LEU E 4 87 ? 47.328 -15.113 18.195 1.00 64.99 87 LEU G CA 1
ATOM 8189 C C . LEU E 4 87 ? 46.447 -16.330 17.955 1.00 78.22 87 LEU G C 1
ATOM 8190 O O . LEU E 4 87 ? 46.947 -17.425 17.675 1.00 82.66 87 LEU G O 1
ATOM 8195 N N . VAL E 4 88 ? 45.134 -16.174 18.099 1.00 88.26 88 VAL G N 1
ATOM 8196 C CA . VAL E 4 88 ? 44.250 -17.326 17.959 1.00 82.54 88 VAL G CA 1
ATOM 8197 C C . VAL E 4 88 ? 44.255 -17.823 16.533 1.00 74.41 88 VAL G C 1
ATOM 8198 O O . VAL E 4 88 ? 44.294 -19.035 16.280 1.00 80.72 88 VAL G O 1
ATOM 8202 N N . VAL E 4 89 ? 44.191 -16.888 15.578 1.00 60.16 89 VAL G N 1
ATOM 8203 C CA . VAL E 4 89 ? 44.208 -17.286 14.176 1.00 55.79 89 VAL G CA 1
ATOM 8204 C C . VAL E 4 89 ? 45.611 -17.696 13.734 1.00 63.80 89 VAL G C 1
ATOM 8205 O O . VAL E 4 89 ? 45.759 -18.467 12.772 1.00 73.46 89 VAL G O 1
ATOM 8209 N N . MET E 4 90 ? 46.661 -17.215 14.421 1.00 62.87 90 MET G N 1
ATOM 8210 C CA . MET E 4 90 ? 48.006 -17.718 14.140 1.00 71.91 90 MET G CA 1
ATOM 8211 C C . MET E 4 90 ? 48.103 -19.206 14.457 1.00 74.20 90 MET G C 1
ATOM 8212 O O . MET E 4 90 ? 48.682 -19.979 13.688 1.00 70.23 90 MET G O 1
ATOM 8217 N N . GLN E 4 91 ? 47.535 -19.613 15.593 1.00 75.69 91 GLN G N 1
ATOM 8218 C CA . GLN E 4 91 ? 47.456 -21.019 15.953 1.00 64.58 91 GLN G CA 1
ATOM 8219 C C . GLN E 4 91 ? 46.489 -21.762 15.034 1.00 70.60 91 GLN G C 1
ATOM 8220 O O . GLN E 4 91 ? 46.767 -22.890 14.615 1.00 76.02 91 GLN G O 1
ATOM 8226 N N . ALA E 4 92 ? 45.374 -21.138 14.656 1.00 67.81 92 ALA G N 1
ATOM 8227 C CA . ALA E 4 92 ? 44.403 -21.867 13.840 1.00 67.14 92 ALA G CA 1
ATOM 8228 C C . ALA E 4 92 ? 44.889 -22.098 12.414 1.00 66.09 92 ALA G C 1
ATOM 8229 O O . ALA E 4 92 ? 44.182 -22.755 11.623 1.00 62.25 92 ALA G O 1
ATOM 8231 N N . ALA E 4 93 ? 46.071 -21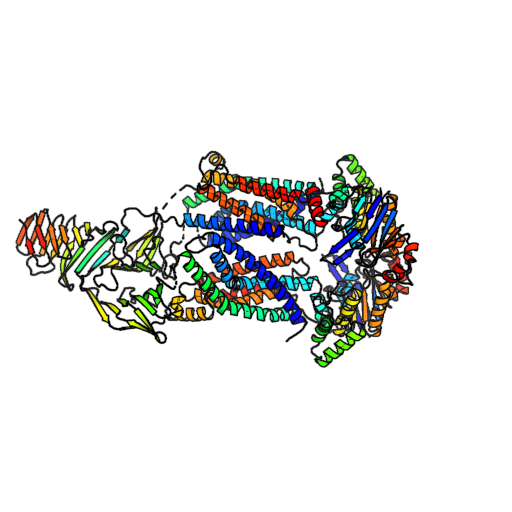.577 12.086 1.00 66.28 93 ALA G N 1
ATOM 8232 C CA . ALA E 4 93 ? 46.691 -21.673 10.775 1.00 70.97 93 ALA G CA 1
ATOM 8233 C C . ALA E 4 93 ? 48.057 -22.326 10.824 1.00 80.98 93 ALA G C 1
ATOM 8234 O O . ALA E 4 93 ? 48.788 -22.288 9.826 1.00 100.22 93 ALA G O 1
ATOM 8236 N N . GLY E 4 94 ? 48.444 -22.868 11.970 1.00 71.75 94 GLY G N 1
ATOM 8237 C CA . GLY E 4 94 ? 49.638 -23.676 12.013 1.00 72.75 94 GLY G CA 1
ATOM 8238 C C . GLY E 4 94 ? 50.654 -23.258 13.044 1.00 70.65 94 GLY G C 1
ATOM 8239 O O . GLY E 4 94 ? 51.251 -24.127 13.680 1.00 85.87 94 GLY G O 1
ATOM 8240 N N . PHE E 4 95 ? 50.875 -21.948 13.208 1.00 65.86 95 PHE G N 1
ATOM 8241 C CA . PHE E 4 95 ? 51.887 -21.433 14.129 1.00 76.99 95 PHE G CA 1
ATOM 8242 C C . PHE E 4 95 ? 51.556 -21.860 15.557 1.00 83.51 95 PHE G C 1
ATOM 8243 O O . PHE E 4 95 ? 50.517 -21.473 16.097 1.00 86.03 95 PHE G O 1
ATOM 8251 N N . SER E 4 96 ? 52.415 -22.668 16.168 1.00 81.37 96 SER G N 1
ATOM 8252 C CA . SER E 4 96 ? 52.108 -23.225 17.473 1.00 77.21 96 SER G CA 1
ATOM 8253 C C . SER E 4 96 ? 52.465 -22.247 18.579 1.00 77.21 96 SER G C 1
ATOM 8254 O O . SER E 4 96 ? 53.187 -21.270 18.370 1.00 69.20 96 SER G O 1
ATOM 8257 N N . LYS E 4 97 ? 51.973 -22.543 19.782 1.00 84.08 97 LYS G N 1
ATOM 8258 C CA . LYS E 4 97 ? 52.442 -21.821 20.960 1.00 71.77 97 LYS G CA 1
ATOM 8259 C C . LYS E 4 97 ? 53.960 -21.901 21.113 1.00 70.30 97 LYS G C 1
ATOM 8260 O O . LYS E 4 97 ? 54.585 -20.922 21.535 1.00 65.87 97 LYS G O 1
ATOM 8266 N N . LEU E 4 98 ? 54.576 -23.039 20.763 1.00 77.82 98 LEU G N 1
ATOM 8267 C CA . LEU E 4 98 ? 56.038 -23.120 20.772 1.00 78.59 98 LEU G CA 1
ATOM 8268 C C . LEU E 4 98 ? 56.649 -22.108 19.820 1.00 77.43 98 LEU G C 1
ATOM 8269 O O . LEU E 4 98 ? 57.677 -21.498 20.128 1.00 91.24 98 LEU G O 1
ATOM 8274 N N . ASP E 4 99 ? 56.039 -21.928 18.651 1.00 75.04 99 ASP G N 1
ATOM 8275 C CA . ASP E 4 99 ? 56.571 -20.987 17.674 1.00 78.52 99 ASP G CA 1
ATOM 8276 C C . ASP E 4 99 ? 56.417 -19.549 18.155 1.00 74.53 99 ASP G C 1
ATOM 8277 O O . ASP E 4 99 ? 57.332 -18.735 17.977 1.00 63.82 99 ASP G O 1
ATOM 8282 N N . ILE E 4 100 ? 55.267 -19.228 18.775 1.00 72.12 100 ILE G N 1
ATOM 8283 C CA . ILE E 4 100 ? 55.064 -17.922 19.406 1.00 66.81 100 ILE G CA 1
ATOM 8284 C C . ILE E 4 100 ? 56.156 -17.653 20.432 1.00 68.83 100 ILE G C 1
ATOM 8285 O O . ILE E 4 100 ? 56.710 -16.550 20.502 1.00 79.62 100 ILE G O 1
ATOM 8290 N N . GLY E 4 101 ? 56.419 -18.639 21.294 1.00 61.71 101 GLY G N 1
ATOM 8291 C CA . GLY E 4 101 ? 57.474 -18.499 22.276 1.00 64.61 101 GLY G CA 1
ATOM 8292 C C . GLY E 4 101 ? 58.837 -18.275 21.652 1.00 76.10 101 GLY G C 1
ATOM 8293 O O . GLY E 4 101 ? 59.652 -17.518 22.185 1.00 97.15 101 GLY G O 1
ATOM 8294 N N . LEU E 4 102 ? 59.114 -18.932 20.523 1.00 73.94 102 LEU G N 1
ATOM 8295 C CA . LEU E 4 102 ? 60.404 -18.717 19.868 1.00 82.44 102 LEU G CA 1
ATOM 8296 C C . LEU E 4 102 ? 60.479 -17.331 19.244 1.00 89.43 102 LEU G C 1
ATOM 8297 O O . LEU E 4 102 ? 61.567 -16.753 19.140 1.00 94.04 102 LEU G O 1
ATOM 8302 N N . SER E 4 103 ? 59.334 -16.796 18.800 1.00 80.40 103 SER G N 1
ATOM 8303 C CA . SER E 4 103 ? 59.289 -15.425 18.305 1.00 68.77 103 SER G CA 1
ATOM 8304 C C . SER E 4 103 ? 59.641 -14.447 19.408 1.00 70.73 103 SER G C 1
ATOM 8305 O O . SER E 4 103 ? 60.410 -13.505 19.199 1.00 80.19 103 SER G O 1
ATOM 8308 N N . VAL E 4 104 ? 59.045 -14.642 20.583 1.00 75.09 104 VAL G N 1
ATOM 8309 C CA . VAL E 4 104 ? 59.352 -13.824 21.751 1.00 80.30 104 VAL G CA 1
ATOM 8310 C C . VAL E 4 104 ? 60.835 -13.905 22.102 1.00 77.84 104 VAL G C 1
ATOM 8311 O O . VAL E 4 104 ? 61.469 -12.890 22.418 1.00 74.53 104 VAL G O 1
ATOM 8315 N N . LEU E 4 105 ? 61.419 -15.100 22.042 1.00 74.65 105 LEU G N 1
ATOM 8316 C CA . LEU E 4 105 ? 62.831 -15.194 22.382 1.00 79.07 105 LEU G CA 1
ATOM 8317 C C . LEU E 4 105 ? 63.708 -14.554 21.309 1.00 76.21 105 LEU G C 1
ATOM 8318 O O . LEU E 4 105 ? 64.671 -13.855 21.638 1.00 72.99 105 LEU G O 1
ATOM 8323 N N . LYS E 4 106 ? 63.397 -14.769 20.023 1.00 78.25 106 LYS G N 1
ATOM 8324 C CA . LYS E 4 106 ? 64.192 -14.142 18.967 1.00 77.95 106 LYS G CA 1
ATOM 8325 C C . LYS E 4 106 ? 64.221 -12.621 19.118 1.00 90.02 106 LYS G C 1
ATOM 8326 O O . LYS E 4 106 ? 65.249 -11.984 18.861 1.00 103.51 106 LYS G O 1
ATOM 8332 N N . THR E 4 107 ? 63.111 -12.019 19.542 1.00 80.25 107 THR G N 1
ATOM 8333 C CA . THR E 4 107 ? 63.090 -10.573 19.721 1.00 84.07 107 THR G CA 1
ATOM 8334 C C . THR E 4 107 ? 63.511 -10.141 21.123 1.00 94.48 107 THR G C 1
ATOM 8335 O O . THR E 4 107 ? 63.565 -8.939 21.396 1.00 103.65 107 THR G O 1
ATOM 8339 N N . ALA E 4 108 ? 63.808 -11.092 22.008 1.00 89.67 108 ALA G N 1
ATOM 8340 C CA . ALA E 4 108 ? 64.454 -10.795 23.279 1.00 79.06 108 ALA G CA 1
ATOM 8341 C C . ALA E 4 108 ? 65.954 -10.641 23.105 1.00 92.31 108 ALA G C 1
ATOM 8342 O O . ALA E 4 108 ? 66.615 -9.985 23.923 1.00 106.52 108 ALA G O 1
ATOM 8344 N N . ILE E 4 109 ? 66.492 -11.248 22.055 1.00 83.98 109 ILE G N 1
ATOM 8345 C CA . ILE E 4 109 ? 67.921 -11.280 21.781 1.00 80.58 109 ILE G CA 1
ATOM 8346 C C . ILE E 4 109 ? 68.451 -9.863 21.572 1.00 79.71 109 ILE G C 1
ATOM 8347 O O . ILE E 4 109 ? 69.379 -9.459 22.290 1.00 84.03 109 ILE G O 1
ATOM 8352 N N . PRO E 4 110 ? 67.916 -9.061 20.641 1.00 84.83 110 PRO G N 1
ATOM 8353 C CA . PRO E 4 110 ? 68.448 -7.697 20.510 1.00 92.31 110 PRO G CA 1
ATOM 8354 C C . PRO E 4 110 ? 68.330 -6.897 21.791 1.00 84.67 110 PRO G C 1
ATOM 8355 O O . PRO E 4 110 ? 69.255 -6.146 22.122 1.00 89.36 110 PRO G O 1
ATOM 8359 N N . LEU E 4 111 ? 67.236 -7.057 22.544 1.00 70.68 111 LEU G N 1
ATOM 8360 C CA . LEU E 4 111 ? 67.106 -6.326 23.800 1.00 76.39 111 LEU G CA 1
ATOM 8361 C C . LEU E 4 111 ? 68.221 -6.695 24.772 1.00 90.96 111 LEU G C 1
ATOM 8362 O O . LEU E 4 111 ? 68.712 -5.839 25.519 1.00 107.10 111 LEU G O 1
ATOM 8367 N N . MET E 4 112 ? 68.650 -7.956 24.761 1.00 83.41 112 MET G N 1
ATOM 8368 C CA . MET E 4 112 ? 69.742 -8.361 25.638 1.00 81.09 112 MET G CA 1
ATOM 8369 C C . MET E 4 112 ? 71.059 -7.754 25.197 1.00 81.87 112 MET G C 1
ATOM 8370 O O . MET E 4 112 ? 71.894 -7.386 26.034 1.00 91.34 112 MET G O 1
ATOM 8375 N N . ILE E 4 113 ? 71.283 -7.677 23.887 1.00 79.20 113 ILE G N 1
ATOM 8376 C CA . ILE E 4 113 ? 72.505 -7.054 23.385 1.00 81.48 113 ILE G CA 1
ATOM 8377 C C . ILE E 4 113 ? 72.562 -5.593 23.816 1.00 86.87 113 ILE G C 1
ATOM 8378 O O . ILE E 4 113 ? 73.582 -5.117 24.330 1.00 98.28 113 ILE G O 1
ATOM 8383 N N . ILE E 4 114 ? 71.450 -4.870 23.650 1.00 77.37 114 ILE G N 1
ATOM 8384 C CA . ILE E 4 114 ? 71.421 -3.453 24.001 1.00 74.25 114 ILE G CA 1
ATOM 8385 C C . ILE E 4 114 ? 71.717 -3.254 25.489 1.00 78.83 114 ILE G C 1
ATOM 8386 O O . ILE E 4 114 ? 72.522 -2.391 25.861 1.00 88.18 114 ILE G O 1
ATOM 8391 N N . VAL E 4 115 ? 71.117 -4.076 26.361 1.00 74.66 115 VAL G N 1
ATOM 8392 C CA . VAL E 4 115 ? 71.305 -3.886 27.802 1.00 76.08 115 VAL G CA 1
ATOM 8393 C C . VAL E 4 115 ? 72.724 -4.231 28.252 1.00 81.01 115 VAL G C 1
ATOM 8394 O O . VAL E 4 115 ? 73.196 -3.713 29.278 1.00 80.44 115 VAL G O 1
ATOM 8398 N N . THR E 4 116 ? 73.424 -5.130 27.552 1.00 90.96 116 THR G N 1
ATOM 8399 C CA . THR E 4 116 ? 74.808 -5.365 27.955 1.00 100.10 116 THR G CA 1
ATOM 8400 C C . THR E 4 116 ? 75.705 -4.265 27.423 1.00 100.54 116 THR G C 1
ATOM 8401 O O . THR E 4 116 ? 76.664 -3.863 28.089 1.00 112.96 116 THR G O 1
ATOM 8405 N N . LEU E 4 117 ? 75.412 -3.775 26.215 1.00 91.03 117 LEU G N 1
ATOM 8406 C CA . LEU E 4 117 ? 76.150 -2.638 25.678 1.00 90.25 117 LEU G CA 1
ATOM 8407 C C . LEU E 4 117 ? 75.962 -1.400 26.541 1.00 84.86 117 LEU G C 1
ATOM 8408 O O . LEU E 4 117 ? 76.905 -0.629 26.741 1.00 94.69 117 LEU G O 1
ATOM 8413 N N . LEU E 4 118 ? 74.753 -1.180 27.051 1.00 75.47 118 LEU G N 1
ATOM 8414 C CA . LEU E 4 118 ? 74.574 -0.099 28.012 1.00 81.80 118 LEU G CA 1
ATOM 8415 C C . LEU E 4 118 ? 75.407 -0.345 29.256 1.00 91.31 118 LEU G C 1
ATOM 8416 O O . LEU E 4 118 ? 76.097 0.558 29.743 1.00 107.71 118 LEU G O 1
ATOM 8421 N N . GLY E 4 119 ? 75.367 -1.574 29.776 1.00 85.60 119 GLY G N 1
ATOM 8422 C CA . GLY E 4 119 ? 76.048 -1.856 31.024 1.00 83.19 119 GLY G CA 1
ATOM 8423 C C . GLY E 4 119 ? 77.549 -1.731 30.909 1.00 84.56 119 GLY G C 1
ATOM 8424 O O . GLY E 4 119 ? 78.227 -1.457 31.903 1.00 88.99 119 GLY G O 1
ATOM 8425 N N . GLU E 4 120 ? 78.084 -1.902 29.697 1.00 83.12 120 GLU G N 1
ATOM 8426 C CA . GLU E 4 120 ? 79.522 -1.869 29.463 1.00 87.13 120 GLU G CA 1
ATOM 8427 C C . GLU E 4 120 ? 80.047 -0.474 29.140 1.00 92.67 120 GLU G C 1
ATOM 8428 O O . GLU E 4 120 ? 81.034 -0.029 29.738 1.00 102.17 120 GLU G O 1
ATOM 8434 N N . TRP E 4 121 ? 79.424 0.218 28.185 1.00 94.20 121 TRP G N 1
ATOM 8435 C CA . TRP E 4 121 ? 79.964 1.477 27.683 1.00 107.17 121 TRP G CA 1
ATOM 8436 C C . TRP E 4 121 ? 79.103 2.694 27.985 1.00 106.86 121 TRP G C 1
ATOM 8437 O O . TRP E 4 121 ? 79.620 3.704 28.475 1.00 128.94 121 TRP G O 1
ATOM 8448 N N . GLY E 4 122 ? 77.807 2.636 27.723 1.00 81.31 122 GLY G N 1
ATOM 8449 C CA . GLY E 4 122 ? 76.971 3.822 27.836 1.00 82.67 122 GLY G CA 1
ATOM 8450 C C . GLY E 4 122 ? 76.591 4.292 29.230 1.00 87.88 122 GLY G C 1
ATOM 8451 O O . GLY E 4 122 ? 76.834 5.454 29.573 1.00 93.82 122 GLY G O 1
ATOM 8452 N N . ALA E 4 123 ? 75.976 3.431 30.041 1.00 82.84 123 ALA G N 1
ATOM 8453 C CA . ALA E 4 123 ? 75.518 3.888 31.348 1.00 83.57 123 ALA G CA 1
ATOM 8454 C C . ALA E 4 123 ? 76.655 4.188 32.320 1.00 93.17 123 ALA G C 1
ATOM 8455 O O . ALA E 4 123 ? 76.556 5.200 33.034 1.00 95.91 123 ALA G O 1
ATOM 8457 N N . PRO E 4 124 ? 77.739 3.392 32.416 1.00 96.87 124 PRO G N 1
ATOM 8458 C CA . PRO E 4 124 ? 78.798 3.757 33.364 1.00 96.61 124 PRO G CA 1
ATOM 8459 C C . PRO E 4 124 ? 79.527 5.051 33.010 1.00 100.64 124 PRO G C 1
ATOM 8460 O O . PRO E 4 124 ? 79.819 5.856 33.898 1.00 100.55 124 PRO G O 1
ATOM 8464 N N . GLN E 4 125 ? 79.843 5.256 31.726 1.00 96.48 125 GLN G N 1
ATOM 8465 C CA . GLN E 4 125 ? 80.551 6.472 31.330 1.00 99.18 125 GLN G CA 1
ATOM 8466 C C . GLN E 4 125 ? 79.671 7.702 31.524 1.00 106.78 125 GLN G C 1
ATOM 8467 O O . GLN E 4 125 ? 80.144 8.757 31.968 1.00 120.14 125 GLN G O 1
ATOM 8473 N N . ALA E 4 126 ? 78.382 7.575 31.202 1.00 100.66 126 ALA G N 1
ATOM 8474 C CA . ALA E 4 126 ? 77.439 8.672 31.380 1.00 93.86 126 ALA G CA 1
ATOM 8475 C C . ALA E 4 126 ? 77.202 8.966 32.853 1.00 105.57 126 ALA G C 1
ATOM 8476 O O . ALA E 4 126 ? 77.012 10.123 33.244 1.00 112.35 126 ALA G O 1
ATOM 8478 N N . GLN E 4 127 ? 77.178 7.924 33.686 1.00 103.56 127 GLN G N 1
ATOM 8479 C CA . GLN E 4 127 ? 76.953 8.136 35.112 1.00 95.10 127 GLN G CA 1
ATOM 8480 C C . GLN E 4 127 ? 78.150 8.819 35.765 1.00 98.98 127 GLN G C 1
ATOM 8481 O O . GLN E 4 127 ? 77.978 9.689 36.626 1.00 94.21 127 GLN G O 1
ATOM 8487 N N . LYS E 4 128 ? 79.371 8.441 35.382 1.00 89.56 128 LYS G N 1
ATOM 8488 C CA . LYS E 4 128 ? 80.525 9.100 35.977 1.00 104.89 128 LYS G CA 1
ATOM 8489 C C . LYS E 4 128 ? 80.608 10.536 35.497 1.00 103.62 128 LYS G C 1
ATOM 8490 O O . LYS E 4 128 ? 81.076 11.422 36.221 1.00 107.07 128 LYS G O 1
ATOM 8493 N N . MET E 4 129 ? 80.131 10.787 34.280 1.00 98.38 129 MET G N 1
ATOM 8494 C CA . MET E 4 129 ? 80.152 12.138 33.736 1.00 99.08 129 MET G CA 1
ATOM 8495 C C . MET E 4 129 ? 79.145 13.036 34.445 1.00 92.86 129 MET G C 1
ATOM 8496 O O . MET E 4 129 ? 79.433 14.202 34.731 1.00 101.12 129 MET G O 1
ATOM 8501 N N . ALA E 4 130 ? 77.961 12.504 34.746 1.00 92.90 130 ALA G N 1
ATOM 8502 C CA . ALA E 4 130 ? 76.971 13.274 35.489 1.00 92.12 130 ALA G CA 1
ATOM 8503 C C . ALA E 4 130 ? 77.468 13.598 36.891 1.00 99.90 130 ALA G C 1
ATOM 8504 O O . ALA E 4 130 ? 77.305 14.726 37.371 1.00 100.58 130 ALA G O 1
ATOM 8506 N N . ARG E 4 131 ? 78.083 12.617 37.565 1.00 104.49 131 ARG G N 1
ATOM 8507 C CA . ARG E 4 131 ? 78.537 12.827 38.937 1.00 101.95 131 ARG G CA 1
ATOM 8508 C C . ARG E 4 131 ? 79.643 13.870 38.987 1.00 104.44 131 ARG G C 1
ATOM 8509 O O . ARG E 4 131 ? 79.650 14.751 39.859 1.00 103.55 131 ARG G O 1
ATOM 8517 N N . ASP E 4 132 ? 80.593 13.776 38.053 1.00 107.59 132 ASP G N 1
ATOM 8518 C CA . ASP E 4 132 ? 81.711 14.713 38.011 1.00 108.84 132 ASP G CA 1
ATOM 8519 C C . ASP E 4 132 ? 81.238 16.120 37.668 1.00 109.38 132 ASP G C 1
ATOM 8520 O O . ASP E 4 132 ? 81.619 17.090 38.337 1.00 116.78 132 ASP G O 1
ATOM 8525 N N . MET E 4 133 ? 80.405 16.249 36.630 1.00 106.84 133 MET G N 1
ATOM 8526 C CA . MET E 4 133 ? 79.862 17.558 36.278 1.00 104.53 133 MET G CA 1
ATOM 8527 C C . MET E 4 133 ? 79.122 18.182 37.457 1.00 107.50 133 MET G C 1
ATOM 8528 O O . MET E 4 133 ? 79.315 19.365 37.762 1.00 117.30 133 MET G O 1
ATOM 8533 N N . ARG E 4 134 ? 78.282 17.402 38.141 1.00 102.21 134 ARG G N 1
ATOM 8534 C CA . ARG E 4 134 ? 77.542 17.934 39.280 1.00 103.48 134 ARG G CA 1
ATOM 8535 C C . ARG E 4 134 ? 78.482 18.419 40.368 1.00 115.66 134 ARG G C 1
ATOM 8536 O O . ARG E 4 134 ? 78.270 19.492 40.942 1.00 116.55 134 ARG G O 1
ATOM 8544 N N . ALA E 4 135 ? 79.531 17.650 40.661 1.00 117.07 135 ALA G N 1
ATOM 8545 C CA . ALA E 4 135 ? 80.454 18.035 41.722 1.00 113.64 135 ALA G CA 1
ATOM 8546 C C . ALA E 4 135 ? 81.240 19.286 41.347 1.00 122.74 135 ALA G C 1
ATOM 8547 O O . ALA E 4 135 ? 81.400 20.196 42.168 1.00 129.50 135 ALA G O 1
ATOM 8549 N N . PHE E 4 136 ? 81.743 19.354 40.110 1.00 124.73 136 PHE G N 1
ATOM 8550 C CA . PHE E 4 136 ? 82.491 20.540 39.704 1.00 132.51 136 PHE G CA 1
ATOM 8551 C C . PHE E 4 136 ? 81.599 21.770 39.699 1.00 132.21 136 PHE G C 1
ATOM 8552 O O . PHE E 4 136 ? 81.983 22.829 40.209 1.00 146.89 136 PHE G O 1
ATOM 8560 N N . ALA E 4 137 ? 80.398 21.647 39.135 1.00 123.78 137 ALA G N 1
ATOM 8561 C CA . ALA E 4 137 ? 79.469 22.767 39.135 1.00 131.69 137 ALA G CA 1
ATOM 8562 C C . ALA E 4 137 ? 79.012 23.142 40.540 1.00 135.17 137 ALA G C 1
ATOM 8563 O O . ALA E 4 137 ? 78.718 24.316 40.787 1.00 135.45 137 ALA G O 1
ATOM 8565 N N . THR E 4 138 ? 78.977 22.184 41.469 1.00 137.83 138 THR G N 1
ATOM 8566 C CA . THR E 4 138 ? 78.383 22.404 42.783 1.00 141.24 138 THR G CA 1
ATOM 8567 C C . THR E 4 138 ? 79.348 23.011 43.786 1.00 126.52 138 THR G C 1
ATOM 8568 O O . THR E 4 138 ? 78.897 23.562 44.794 1.00 129.40 138 THR G O 1
ATOM 8572 N N . SER E 4 139 ? 80.655 22.934 43.532 1.00 135.03 139 SER G N 1
ATOM 8573 C CA . SER E 4 139 ? 81.677 23.477 44.423 1.00 138.99 139 SER G CA 1
ATOM 8574 C C . SER E 4 139 ? 82.579 24.496 43.742 1.00 142.66 139 SER G C 1
ATOM 8575 O O . SER E 4 139 ? 83.582 24.908 44.332 1.00 140.96 139 SER G O 1
ATOM 8578 N N . GLY E 4 140 ? 82.252 24.897 42.513 1.00 141.17 140 GLY G N 1
ATOM 8579 C CA . GLY E 4 140 ? 82.998 25.914 41.797 1.00 152.24 140 GLY G CA 1
ATOM 8580 C C . GLY E 4 140 ? 84.485 25.639 41.738 1.00 156.58 140 GLY G C 1
ATOM 8581 O O . GLY E 4 140 ? 85.299 26.474 42.147 1.00 161.07 140 GLY G O 1
ATOM 8582 N N . GLY E 4 141 ? 84.848 24.461 41.241 1.00 151.37 141 GLY G N 1
ATOM 8583 C CA . GLY E 4 141 ? 86.242 24.094 41.123 1.00 140.35 141 GLY G CA 1
ATOM 8584 C C . GLY E 4 141 ? 86.751 23.438 42.382 1.00 138.31 141 GLY G C 1
ATOM 8585 O O . GLY E 4 141 ? 87.787 23.836 42.922 1.00 144.29 141 GLY G O 1
ATOM 8586 N N . ALA E 4 142 ? 86.014 22.445 42.871 1.00 141.11 142 ALA G N 1
ATOM 8587 C CA . ALA E 4 142 ? 86.454 21.648 44.016 1.00 141.60 142 ALA G CA 1
ATOM 8588 C C . ALA E 4 142 ? 85.724 20.314 43.972 1.00 145.61 142 ALA G C 1
ATOM 8589 O O . ALA E 4 142 ? 84.490 20.285 43.928 1.00 154.60 142 ALA G O 1
ATOM 8591 N N . ILE E 4 143 ? 86.474 19.219 43.976 1.00 136.83 143 ILE G N 1
ATOM 8592 C CA . ILE E 4 143 ? 85.879 17.890 43.911 1.00 131.03 143 ILE G CA 1
ATOM 8593 C C . ILE E 4 143 ? 86.893 16.846 44.367 1.00 138.92 143 ILE G C 1
ATOM 8594 O O . ILE E 4 143 ? 88.037 17.172 44.699 1.00 142.42 143 ILE G O 1
ATOM 8596 N N . VAL E 4 146 ? 89.169 16.197 39.797 1.00 150.72 146 VAL G N 1
ATOM 8597 C CA . VAL E 4 146 ? 89.574 14.809 39.605 1.00 148.06 146 VAL G CA 1
ATOM 8598 C C . VAL E 4 146 ? 89.463 14.039 40.914 1.00 146.02 146 VAL G C 1
ATOM 8599 O O . VAL E 4 146 ? 88.366 13.654 41.325 1.00 146.64 146 VAL G O 1
ATOM 8601 N N . ARG E 4 147 ? 90.604 13.827 41.570 1.00 143.25 147 ARG G N 1
ATOM 8602 C CA . ARG E 4 147 ? 90.661 13.047 42.802 1.00 145.73 147 ARG G CA 1
ATOM 8603 C C . ARG E 4 147 ? 91.577 13.740 43.803 1.00 148.81 147 ARG G C 1
ATOM 8604 O O . ARG E 4 147 ? 92.785 13.851 43.569 1.00 145.26 147 ARG G O 1
ATOM 8606 N N . THR E 4 148 ? 91.004 14.192 44.921 1.00 150.57 148 THR G N 1
ATOM 8607 C CA . THR E 4 148 ? 91.744 14.867 45.987 1.00 145.89 148 THR G CA 1
ATOM 8608 C C . THR E 4 148 ? 91.420 14.177 47.307 1.00 138.19 148 THR G C 1
ATOM 8609 O O . THR E 4 148 ? 90.311 14.326 47.834 1.00 149.07 148 THR G O 1
ATOM 8613 N N . GLY E 4 149 ? 92.379 13.431 47.844 1.00 120.53 149 GLY G N 1
ATOM 8614 C CA . GLY E 4 149 ? 92.155 12.699 49.076 1.00 111.77 149 GLY G CA 1
ATOM 8615 C C . GLY E 4 149 ? 91.707 11.278 48.806 1.00 116.33 149 GLY G C 1
ATOM 8616 O O . GLY E 4 149 ? 90.529 10.942 48.973 1.00 119.22 149 GLY G O 1
ATOM 8617 N N . VAL E 4 150 ? 92.643 10.432 48.386 1.00 115.59 150 VAL G N 1
ATOM 8618 C CA . VAL E 4 150 ? 92.355 9.063 47.974 1.00 108.44 150 VAL G CA 1
ATOM 8619 C C . VAL E 4 150 ? 93.033 8.104 48.944 1.00 97.95 150 VAL G C 1
ATOM 8620 O O . VAL E 4 150 ? 94.224 8.253 49.239 1.00 103.45 150 VAL G O 1
ATOM 8624 N N . TRP E 4 151 ? 92.274 7.129 49.437 1.00 90.88 151 TRP G N 1
ATOM 8625 C CA . TRP E 4 151 ? 92.782 6.050 50.271 1.00 91.17 151 TRP G CA 1
ATOM 8626 C C . TRP E 4 151 ? 92.712 4.723 49.524 1.00 89.61 151 TRP G C 1
ATOM 8627 O O . TRP E 4 151 ? 91.804 4.491 48.725 1.00 94.17 151 TRP G O 1
ATOM 8638 N N . ALA E 4 152 ? 93.660 3.834 49.808 1.00 92.32 152 ALA G N 1
ATOM 8639 C CA . ALA E 4 152 ? 93.613 2.510 49.201 1.00 106.05 152 ALA G CA 1
ATOM 8640 C C . ALA E 4 152 ? 94.329 1.512 50.104 1.00 110.44 152 ALA G C 1
ATOM 8641 O O . ALA E 4 152 ? 95.083 1.891 51.004 1.00 111.85 152 ALA G O 1
ATOM 8643 N N . ARG E 4 153 ? 94.066 0.226 49.861 1.00 107.88 153 ARG G N 1
ATOM 8644 C CA . ARG E 4 153 ? 94.722 -0.850 50.584 1.00 101.25 153 ARG G CA 1
ATOM 8645 C C . ARG E 4 153 ? 95.273 -1.859 49.587 1.00 105.82 153 ARG G C 1
ATOM 8646 O O . ARG E 4 153 ? 94.594 -2.215 48.624 1.00 123.02 153 ARG G O 1
ATOM 8654 N N . ASP E 4 154 ? 96.503 -2.319 49.814 1.00 99.86 154 ASP G N 1
ATOM 8655 C CA . ASP E 4 154 ? 97.074 -3.423 49.041 1.00 110.35 154 ASP G CA 1
ATOM 8656 C C . ASP E 4 154 ? 97.650 -4.439 50.025 1.00 123.58 154 ASP G C 1
ATOM 8657 O O . ASP E 4 154 ? 98.749 -4.239 50.552 1.00 129.63 154 ASP G O 1
ATOM 8662 N N . ALA E 4 155 ? 96.915 -5.531 50.261 1.00 128.05 155 ALA G N 1
ATOM 8663 C CA . ALA E 4 155 ? 97.282 -6.552 51.249 1.00 127.16 155 ALA G CA 1
ATOM 8664 C C . ALA E 4 155 ? 97.418 -5.851 52.595 1.00 124.86 155 ALA G C 1
ATOM 8665 O O . ALA E 4 155 ? 96.451 -5.200 53.030 1.00 119.99 155 ALA G O 1
ATOM 8667 N N . ASN E 4 156 ? 98.561 -5.931 53.272 1.00 124.88 156 ASN G N 1
ATOM 8668 C CA . ASN E 4 156 ? 98.755 -5.289 54.562 1.00 128.37 156 ASN G CA 1
ATOM 8669 C C . ASN E 4 156 ? 99.163 -3.820 54.442 1.00 128.51 156 ASN G C 1
ATOM 8670 O O . ASN E 4 156 ? 99.431 -3.177 55.464 1.00 128.34 156 ASN G O 1
ATOM 8675 N N . ASP E 4 157 ? 99.196 -3.266 53.234 1.00 124.39 157 ASP G N 1
ATOM 8676 C CA . ASP E 4 157 ? 99.621 -1.889 53.019 1.00 116.34 157 ASP G CA 1
ATOM 8677 C C . ASP E 4 157 ? 98.422 -0.959 52.931 1.00 113.70 157 ASP G C 1
ATOM 8678 O O . ASP E 4 157 ? 97.408 -1.292 52.310 1.00 108.21 157 ASP G O 1
ATOM 8683 N N . PHE E 4 158 ? 98.557 0.221 53.533 1.00 114.33 158 PHE G N 1
ATOM 8684 C CA . PHE E 4 158 ? 97.542 1.269 53.480 1.00 110.33 158 PHE G CA 1
ATOM 8685 C C . PHE E 4 158 ? 98.160 2.498 52.835 1.00 108.80 158 PHE G C 1
ATOM 8686 O O . PHE E 4 158 ? 99.179 3.008 53.314 1.00 118.12 158 PHE G O 1
ATOM 8694 N N . ILE E 4 159 ? 97.551 2.970 51.758 1.00 96.11 159 ILE G N 1
ATOM 8695 C CA . ILE E 4 159 ? 98.113 4.047 50.958 1.00 98.80 159 ILE G CA 1
ATOM 8696 C C . ILE E 4 159 ? 97.172 5.238 51.034 1.00 98.23 159 ILE G C 1
ATOM 8697 O O . ILE E 4 159 ? 95.950 5.070 51.101 1.00 102.35 159 ILE G O 1
ATOM 8702 N N . PHE E 4 160 ? 97.742 6.439 51.060 1.00 100.39 160 PHE G N 1
ATOM 8703 C CA . PHE E 4 160 ? 96.968 7.671 50.973 1.00 95.28 160 PHE G CA 1
ATOM 8704 C C . PHE E 4 160 ? 97.650 8.607 49.987 1.00 96.70 160 PHE G C 1
ATOM 8705 O O . PHE E 4 160 ? 98.820 8.964 50.175 1.00 106.01 160 PHE G O 1
ATOM 8713 N N . ILE E 4 161 ? 96.922 9.008 48.945 1.00 89.93 161 ILE G N 1
ATOM 8714 C CA . ILE E 4 161 ? 97.426 9.914 47.917 1.00 94.32 161 ILE G CA 1
ATOM 8715 C C . ILE E 4 161 ? 96.691 11.244 48.036 1.00 106.55 161 ILE G C 1
ATOM 8716 O O . ILE E 4 161 ? 95.475 11.270 48.255 1.00 115.29 161 ILE G O 1
ATOM 8721 N N . ALA E 4 162 ? 97.426 12.350 47.884 1.00 107.92 162 ALA G N 1
ATOM 8722 C CA . ALA E 4 162 ? 96.824 13.678 47.980 1.00 109.11 162 ALA G CA 1
ATOM 8723 C C . ALA E 4 162 ? 96.268 14.174 46.648 1.00 111.96 162 ALA G C 1
ATOM 8724 O O . ALA E 4 162 ? 95.161 14.714 46.600 1.00 120.23 162 ALA G O 1
ATOM 8726 N N . LYS E 4 163 ? 97.019 14.020 45.563 1.00 113.77 163 LYS G N 1
ATOM 8727 C CA . LYS E 4 163 ? 96.566 14.436 44.241 1.00 117.97 163 LYS G CA 1
ATOM 8728 C C . LYS E 4 163 ? 96.786 13.284 43.275 1.00 116.92 163 LYS G C 1
ATOM 8729 O O . LYS E 4 163 ? 97.847 12.650 43.294 1.00 117.78 163 LYS G O 1
ATOM 8735 N N . VAL E 4 164 ? 95.779 13.003 42.449 1.00 120.20 164 VAL G N 1
ATOM 8736 C CA . VAL E 4 164 ? 95.830 11.924 41.464 1.00 118.24 164 VAL G CA 1
ATOM 8737 C C . VAL E 4 164 ? 95.594 12.506 40.075 1.00 123.85 164 VAL G C 1
ATOM 8738 O O . VAL E 4 164 ? 94.596 13.201 39.848 1.00 132.56 164 VAL G O 1
ATOM 8742 N N . GLU E 4 165 ? 96.486 12.191 39.144 1.00 123.76 165 GLU G N 1
ATOM 8743 C CA . GLU E 4 165 ? 96.351 12.584 37.754 1.00 131.75 165 GLU G CA 1
ATOM 8744 C C . GLU E 4 165 ? 96.199 11.337 36.882 1.00 135.97 165 GLU G C 1
ATOM 8745 O O . GLU E 4 165 ? 96.153 10.203 37.380 1.00 129.22 165 GLU G O 1
ATOM 8751 N N . ASN E 4 166 ? 96.127 11.567 35.561 1.00 145.38 166 ASN G N 1
ATOM 8752 C CA . ASN E 4 166 ? 95.903 10.500 34.580 1.00 150.91 166 ASN G CA 1
ATOM 8753 C C . ASN E 4 166 ? 96.717 9.248 34.879 1.00 149.24 166 ASN G C 1
ATOM 8754 O O . ASN E 4 166 ? 96.195 8.130 34.829 1.00 149.03 166 ASN G O 1
ATOM 8759 N N . GLU E 4 167 ? 98.008 9.431 35.189 1.00 143.78 167 GLU G N 1
ATOM 8760 C CA . GLU E 4 167 ? 98.890 8.331 35.548 1.00 133.17 167 GLU G CA 1
ATOM 8761 C C . GLU E 4 167 ? 99.935 8.752 36.570 1.00 124.98 167 GLU G C 1
ATOM 8762 O O . GLU E 4 167 ? 100.962 8.070 36.702 1.00 124.98 167 GLU G O 1
ATOM 8764 N N . HIS E 4 168 ? 99.750 9.871 37.268 1.00 124.52 168 HIS G N 1
ATOM 8765 C CA . HIS E 4 168 ? 100.742 10.356 38.222 1.00 124.54 168 HIS G CA 1
ATOM 8766 C C . HIS E 4 168 ? 100.060 10.552 39.562 1.00 119.44 168 HIS G C 1
ATOM 8767 O O . HIS E 4 168 ? 98.913 11.006 39.618 1.00 120.87 168 HIS G O 1
ATOM 8774 N N . LEU E 4 169 ? 100.769 10.237 40.637 1.00 117.88 169 LEU G N 1
ATOM 8775 C CA . LEU E 4 169 ? 100.318 10.502 41.982 1.00 116.36 169 LEU G CA 1
ATOM 8776 C C . LEU E 4 169 ? 101.213 11.557 42.615 1.00 114.08 169 LEU G C 1
ATOM 8777 O O . LEU E 4 169 ? 102.421 11.579 42.379 1.00 115.62 169 LEU G O 1
ATOM 8782 N N . TYR E 4 170 ? 100.620 12.435 43.426 1.00 110.17 170 TYR G N 1
ATOM 8783 C CA . TYR E 4 170 ? 101.352 13.513 44.071 1.00 121.59 170 TYR G CA 1
ATOM 8784 C C . TYR E 4 170 ? 101.134 13.435 45.575 1.00 120.28 170 TYR G C 1
ATOM 8785 O O . TYR E 4 170 ? 99.990 13.392 46.043 1.00 113.92 170 TYR G O 1
ATOM 8794 N N . GLY E 4 171 ? 102.237 13.406 46.324 1.00 122.77 171 GLY G N 1
ATOM 8795 C CA . GLY E 4 171 ? 102.201 13.294 47.770 1.00 121.48 171 GLY G CA 1
ATOM 8796 C C . GLY E 4 171 ? 101.695 11.958 48.275 1.00 118.42 171 GLY G C 1
ATOM 8797 O O . GLY E 4 171 ? 100.686 11.900 48.981 1.00 120.73 171 GLY G O 1
ATOM 8798 N N . LEU E 4 172 ? 102.392 10.877 47.929 1.00 112.78 172 LEU G N 1
ATOM 8799 C CA . LEU E 4 172 ? 102.022 9.533 48.353 1.00 104.27 172 LEU G CA 1
ATOM 8800 C C . LEU E 4 172 ? 102.491 9.257 49.778 1.00 106.15 172 LEU G C 1
ATOM 8801 O O . LEU E 4 172 ? 103.627 9.573 50.144 1.00 112.76 172 LEU G O 1
ATOM 8806 N N . ASN E 4 173 ? 101.614 8.648 50.576 1.00 100.68 173 ASN G N 1
ATOM 8807 C CA . ASN E 4 173 ? 101.979 8.109 51.881 1.00 102.82 173 ASN G CA 1
ATOM 8808 C C . ASN E 4 173 ? 101.566 6.645 51.918 1.00 105.43 173 ASN G C 1
ATOM 8809 O O . ASN E 4 173 ? 100.530 6.281 51.358 1.00 107.96 173 ASN G O 1
ATOM 8814 N N . LEU E 4 174 ? 102.379 5.803 52.560 1.00 103.40 174 LEU G N 1
ATOM 8815 C CA . LEU E 4 174 ? 102.131 4.363 52.578 1.00 98.52 174 LEU G CA 1
ATOM 8816 C C . LEU E 4 174 ? 102.583 3.784 53.906 1.00 101.30 174 LEU G C 1
ATOM 8817 O O . LEU E 4 174 ? 103.681 4.096 54.372 1.00 117.46 174 LEU G O 1
ATOM 8822 N N . TRP E 4 175 ? 101.749 2.932 54.497 1.00 93.73 175 TRP G N 1
ATOM 8823 C CA . TRP E 4 175 ? 102.048 2.270 55.759 1.00 99.82 175 TRP G CA 1
ATOM 8824 C C . TRP E 4 175 ? 101.971 0.761 55.569 1.00 109.77 175 TRP G C 1
ATOM 8825 O O . TRP E 4 175 ? 100.969 0.252 55.054 1.00 126.23 175 TRP G O 1
ATOM 8836 N N . ARG E 4 176 ? 103.018 0.046 55.980 1.00 99.20 176 ARG G N 1
ATOM 8837 C CA . ARG E 4 176 ? 103.046 -1.411 55.917 1.00 97.85 176 ARG G CA 1
ATOM 8838 C C . ARG E 4 176 ? 102.900 -2.007 57.309 1.00 105.40 176 ARG G C 1
ATOM 8839 O O . ARG E 4 176 ? 103.459 -1.485 58.277 1.00 114.46 176 ARG G O 1
ATOM 8847 N N . PHE E 4 177 ? 102.164 -3.114 57.405 1.00 108.94 177 PHE G N 1
ATOM 8848 C CA . PHE E 4 177 ? 102.002 -3.827 58.665 1.00 118.31 177 PHE G CA 1
ATOM 8849 C C . PHE E 4 177 ? 102.379 -5.296 58.498 1.00 133.08 177 PHE G C 1
ATOM 8850 O O . PHE E 4 177 ? 102.129 -5.899 57.449 1.00 131.65 177 PHE G O 1
ATOM 8858 N N . ASP E 4 178 ? 102.994 -5.861 59.538 1.00 143.81 178 ASP G N 1
ATOM 8859 C CA . ASP E 4 178 ? 103.496 -7.226 59.508 1.00 148.59 178 ASP G CA 1
ATOM 8860 C C . ASP E 4 178 ? 102.412 -8.206 59.952 1.00 149.52 178 ASP G C 1
ATOM 8861 O O . ASP E 4 178 ? 101.262 -7.834 60.199 1.00 150.10 178 ASP G O 1
ATOM 8866 N N . GLU E 4 179 ? 102.788 -9.485 60.059 1.00 150.87 179 GLU G N 1
ATOM 8867 C CA . GLU E 4 179 ? 101.840 -10.501 60.501 1.00 152.80 179 GLU G CA 1
ATOM 8868 C C . GLU E 4 179 ? 101.375 -10.259 61.930 1.00 152.16 179 GLU G C 1
ATOM 8869 O O . GLU E 4 179 ? 100.287 -10.711 62.307 1.00 153.18 179 GLU G O 1
ATOM 8872 N N . ASN E 4 180 ? 102.164 -9.545 62.725 1.00 152.12 180 ASN G N 1
ATOM 8873 C CA . ASN E 4 180 ? 101.801 -9.188 64.090 1.00 149.23 180 ASN G CA 1
ATOM 8874 C C . ASN E 4 180 ? 100.932 -7.942 64.168 1.00 142.45 180 ASN G C 1
ATOM 8875 O O . ASN E 4 180 ? 100.718 -7.430 65.272 1.00 140.42 180 ASN G O 1
ATOM 8880 N N . LYS E 4 181 ? 100.464 -7.436 63.025 1.00 138.83 181 LYS G N 1
ATOM 8881 C CA . LYS E 4 181 ? 99.541 -6.298 62.963 1.00 139.67 181 LYS G CA 1
ATOM 8882 C C . LYS E 4 181 ? 100.156 -5.031 63.566 1.00 137.29 181 LYS G C 1
ATOM 8883 O O . LYS E 4 181 ? 99.468 -4.233 64.212 1.00 133.88 181 LYS G O 1
ATOM 8885 N N . LYS E 4 182 ? 101.462 -4.833 63.329 1.00 133.93 182 LYS G N 1
ATOM 8886 C CA . LYS E 4 182 ? 102.198 -3.662 63.784 1.00 125.75 182 LYS G CA 1
ATOM 8887 C C . LYS E 4 182 ? 102.974 -3.046 62.627 1.00 120.44 182 LYS G C 1
ATOM 8888 O O . LYS E 4 182 ? 103.296 -3.720 61.650 1.00 120.57 182 LYS G O 1
ATOM 8894 N N . LEU E 4 183 ? 103.260 -1.752 62.744 1.00 116.77 183 LEU G N 1
ATOM 8895 C CA . LEU E 4 183 ? 103.675 -0.958 61.605 1.00 110.97 183 LEU G CA 1
ATOM 8896 C C . LEU E 4 183 ? 105.177 -1.115 61.432 1.00 114.24 183 LEU G C 1
ATOM 8897 O O . LEU E 4 183 ? 105.952 -0.766 62.317 1.00 124.26 183 LEU G O 1
ATOM 8902 N N . SER E 4 184 ? 105.598 -1.595 60.273 1.00 110.61 184 SER G N 1
ATOM 8903 C CA . SER E 4 184 ? 107.008 -1.863 60.030 1.00 112.04 184 SER G CA 1
ATOM 8904 C C . SER E 4 184 ? 107.679 -0.753 59.225 1.00 114.73 184 SER G C 1
ATOM 8905 O O . SER E 4 184 ? 108.746 -0.264 59.615 1.00 122.99 184 SER G O 1
ATOM 8908 N N . THR E 4 185 ? 107.117 -0.399 58.069 1.00 107.38 185 THR G N 1
ATOM 8909 C CA . THR E 4 185 ? 107.706 0.617 57.207 1.00 102.51 185 THR G CA 1
ATOM 8910 C C . THR E 4 185 ? 106.676 1.669 56.817 1.00 103.17 185 THR G C 1
ATOM 8911 O O . THR E 4 185 ? 105.469 1.414 56.790 1.00 108.35 185 THR G O 1
ATOM 8915 N N . VAL E 4 186 ? 107.175 2.863 56.501 1.00 104.07 186 VAL G N 1
ATOM 8916 C CA . VAL E 4 186 ? 106.353 3.982 56.048 1.00 100.69 186 VAL G CA 1
ATOM 8917 C C . VAL E 4 186 ? 107.095 4.682 54.918 1.00 105.63 186 VAL G C 1
ATOM 8918 O O . VAL E 4 186 ? 108.277 5.017 55.060 1.00 116.80 186 VAL G O 1
ATOM 8922 N N . ILE E 4 187 ? 106.400 4.932 53.813 1.00 102.99 187 ILE G N 1
ATOM 8923 C CA . ILE E 4 187 ? 106.987 5.575 52.643 1.00 111.24 187 ILE G CA 1
ATOM 8924 C C . ILE E 4 187 ? 106.227 6.858 52.338 1.00 110.96 187 ILE G C 1
ATOM 8925 O O . ILE E 4 187 ? 104.998 6.910 52.465 1.00 108.52 187 ILE G O 1
ATOM 8930 N N . PHE E 4 188 ? 106.963 7.892 51.929 1.00 110.64 188 PHE G N 1
ATOM 8931 C CA . PHE E 4 188 ? 106.392 9.144 51.453 1.00 102.38 188 PHE G CA 1
ATOM 8932 C C . PHE E 4 188 ? 107.125 9.576 50.190 1.00 101.26 188 PHE G C 1
ATOM 8933 O O . PHE E 4 188 ? 108.336 9.379 50.063 1.00 112.13 188 PHE G O 1
ATOM 8941 N N . SER E 4 189 ? 106.393 10.177 49.255 1.00 95.29 189 SER G N 1
ATOM 8942 C CA . SER E 4 189 ? 107.011 10.637 48.016 1.00 106.06 189 SER G CA 1
ATOM 8943 C C . SER E 4 189 ? 106.311 11.894 47.509 1.00 117.78 189 SER G C 1
ATOM 8944 O O . SER E 4 189 ? 105.086 12.007 47.586 1.00 107.66 189 SER G O 1
ATOM 8947 N N . GLU E 4 190 ? 107.107 12.845 47.003 1.00 127.43 190 GLU G N 1
ATOM 8948 C CA . GLU E 4 190 ? 106.542 14.049 46.401 1.00 125.69 190 GLU G CA 1
ATOM 8949 C C . GLU E 4 190 ? 105.715 13.710 45.167 1.00 127.37 190 GLU G C 1
ATOM 8950 O O . GLU E 4 190 ? 104.584 14.187 45.015 1.00 126.52 190 GLU G O 1
ATOM 8956 N N . GLN E 4 191 ? 106.263 12.899 44.264 1.00 129.95 191 GLN G N 1
ATOM 8957 C CA . GLN E 4 191 ? 105.532 12.544 43.054 1.00 125.80 191 GLN G CA 1
ATOM 8958 C C . GLN E 4 191 ? 105.894 11.130 42.628 1.00 123.51 191 GLN G C 1
ATOM 8959 O O . GLN E 4 191 ? 107.067 10.750 42.635 1.00 129.21 191 GLN G O 1
ATOM 8965 N N . VAL E 4 192 ? 104.878 10.348 42.281 1.00 125.52 192 VAL G N 1
ATOM 8966 C CA . VAL E 4 192 ? 105.048 8.974 41.824 1.00 128.59 192 VAL G CA 1
ATOM 8967 C C . VAL E 4 192 ? 104.477 8.867 40.418 1.00 126.55 192 VAL G C 1
ATOM 8968 O O . VAL E 4 192 ? 103.403 9.403 40.138 1.00 125.37 192 VAL G O 1
ATOM 8972 N N . ASP E 4 193 ? 105.192 8.182 39.534 1.00 130.73 193 ASP G N 1
ATOM 8973 C CA . ASP E 4 193 ? 104.724 7.988 38.173 1.00 136.35 193 ASP G CA 1
ATOM 8974 C C . ASP E 4 193 ? 104.553 6.501 37.887 1.00 140.42 193 ASP G C 1
ATOM 8975 O O . ASP E 4 193 ? 105.085 5.640 38.594 1.00 143.88 193 ASP G O 1
ATOM 8980 N N . TYR E 4 194 ? 103.785 6.207 36.840 1.00 141.49 194 TYR G N 1
ATOM 8981 C CA . TYR E 4 194 ? 103.469 4.839 36.442 1.00 137.42 194 TYR G CA 1
ATOM 8982 C C . TYR E 4 194 ? 104.349 4.474 35.252 1.00 141.57 194 TYR G C 1
ATOM 8983 O O . TYR E 4 194 ? 104.197 5.038 34.163 1.00 141.14 194 TYR G O 1
ATOM 8992 N N . VAL E 4 195 ? 105.272 3.535 35.466 1.00 148.69 195 VAL G N 1
ATOM 8993 C CA . VAL E 4 195 ? 106.273 3.171 34.465 1.00 155.67 195 VAL G CA 1
ATOM 8994 C C . VAL E 4 195 ? 105.741 2.075 33.550 1.00 156.93 195 VAL G C 1
ATOM 8995 O O . VAL E 4 195 ? 105.574 2.286 32.344 1.00 159.03 195 VAL G O 1
ATOM 8999 N N . ALA E 4 196 ? 105.484 0.894 34.107 1.00 154.74 196 ALA G N 1
ATOM 9000 C CA . ALA E 4 196 ? 105.049 -0.244 33.312 1.00 157.90 196 ALA G CA 1
ATOM 9001 C C . ALA E 4 196 ? 103.967 -0.986 34.083 1.00 156.28 196 ALA G C 1
ATOM 9002 O O . ALA E 4 196 ? 103.484 -0.517 35.118 1.00 158.01 196 ALA G O 1
ATOM 9004 N N . ASN E 4 197 ? 103.594 -2.158 33.573 1.00 154.88 197 ASN G N 1
ATOM 9005 C CA . ASN E 4 197 ? 102.500 -2.928 34.151 1.00 156.46 197 ASN G CA 1
ATOM 9006 C C . ASN E 4 197 ? 102.817 -3.343 35.584 1.00 151.18 197 ASN G C 1
ATOM 9007 O O . ASN E 4 197 ? 103.815 -4.027 35.835 1.00 153.31 197 ASN G O 1
ATOM 9009 N N . ASN E 4 198 ? 101.960 -2.918 36.517 1.00 145.65 198 ASN G N 1
ATOM 9010 C CA . ASN E 4 198 ? 102.050 -3.295 37.933 1.00 142.10 198 ASN G CA 1
ATOM 9011 C C . ASN E 4 198 ? 103.356 -2.829 38.572 1.00 142.25 198 ASN G C 1
ATOM 9012 O O . ASN E 4 198 ? 103.968 -3.554 39.361 1.00 143.13 198 ASN G O 1
ATOM 9017 N N . GLU E 4 199 ? 103.775 -1.604 38.256 1.00 141.82 199 GLU G N 1
ATOM 9018 C CA . GLU E 4 199 ? 105.038 -1.090 38.776 1.00 141.41 199 GLU G CA 1
ATOM 9019 C C . GLU E 4 199 ? 105.057 0.429 38.692 1.00 133.92 199 GLU G C 1
ATOM 9020 O O . GLU E 4 199 ? 104.891 0.992 37.608 1.00 138.05 199 GLU G O 1
ATOM 9026 N N . TRP E 4 200 ? 105.282 1.082 39.830 1.00 129.07 200 TRP G N 1
ATOM 9027 C CA . TRP E 4 200 ? 105.371 2.531 39.931 1.00 126.78 200 TRP G CA 1
ATOM 9028 C C . TRP E 4 200 ? 106.783 2.949 40.324 1.00 136.41 200 TRP G C 1
ATOM 9029 O O . TRP E 4 200 ? 107.575 2.147 40.823 1.00 145.54 200 TRP G O 1
ATOM 9040 N N . LEU E 4 201 ? 107.082 4.231 40.122 1.00 138.99 201 LEU G N 1
ATOM 9041 C CA . LEU E 4 201 ? 108.387 4.803 40.439 1.00 133.22 201 LEU G CA 1
ATOM 9042 C C . LEU E 4 201 ? 108.183 6.115 41.179 1.00 130.15 201 LEU G C 1
ATOM 9043 O O . LEU E 4 201 ? 107.570 7.044 40.640 1.00 130.83 201 LEU G O 1
ATOM 9048 N N . MET E 4 202 ? 108.698 6.197 42.400 1.00 127.84 202 MET G N 1
ATOM 9049 C CA . MET E 4 202 ? 108.527 7.366 43.253 1.00 123.92 202 MET G CA 1
ATOM 9050 C C . MET E 4 202 ? 109.797 8.203 43.217 1.00 125.88 202 MET G C 1
ATOM 9051 O O . MET E 4 202 ? 110.898 7.664 43.341 1.00 129.32 202 MET G O 1
ATOM 9056 N N . LYS E 4 203 ? 109.651 9.510 43.050 1.00 124.91 203 LYS G N 1
ATOM 9057 C CA . LYS E 4 203 ? 110.797 10.399 42.956 1.00 125.67 203 LYS G CA 1
ATOM 9058 C C . LYS E 4 203 ? 111.077 10.998 44.327 1.00 128.09 203 LYS G C 1
ATOM 9059 O O . LYS E 4 203 ? 110.152 11.453 45.009 1.00 122.90 203 LYS G O 1
ATOM 9065 N N . ASP E 4 204 ? 112.347 10.975 44.731 1.00 134.39 204 ASP G N 1
ATOM 9066 C CA . ASP E 4 204 ? 112.798 11.584 45.980 1.00 136.59 204 ASP G CA 1
ATOM 9067 C C . ASP E 4 204 ? 111.918 11.140 47.147 1.00 134.60 204 ASP G C 1
ATOM 9068 O O . ASP E 4 204 ? 111.273 11.944 47.823 1.00 138.77 204 ASP G O 1
ATOM 9073 N N . ALA E 4 205 ? 111.894 9.824 47.356 1.00 127.06 205 ALA G N 1
ATOM 9074 C CA . ALA E 4 205 ? 111.062 9.189 48.368 1.00 120.90 205 ALA G CA 1
ATOM 9075 C C . ALA E 4 205 ? 111.844 8.967 49.654 1.00 124.13 205 ALA G C 1
ATOM 9076 O O . ALA E 4 205 ? 113.012 8.562 49.625 1.00 126.26 205 ALA G O 1
ATOM 9078 N N . VAL E 4 206 ? 111.185 9.223 50.783 1.00 121.28 206 VAL G N 1
ATOM 9079 C CA . VAL E 4 206 ? 111.757 9.003 52.109 1.00 125.99 206 VAL G CA 1
ATOM 9080 C C . VAL E 4 206 ? 111.096 7.773 52.718 1.00 125.35 206 VAL G C 1
ATOM 9081 O O . VAL E 4 206 ? 109.864 7.701 52.832 1.00 121.55 206 VAL G O 1
ATOM 9085 N N . LEU E 4 207 ? 111.918 6.802 53.115 1.00 125.14 207 LEU G N 1
ATOM 9086 C CA . LEU E 4 207 ? 111.451 5.503 53.591 1.00 119.04 207 LEU G CA 1
ATOM 9087 C C . LEU E 4 207 ? 111.887 5.296 55.033 1.00 118.49 207 LEU G C 1
ATOM 9088 O O . LEU E 4 207 ? 113.077 5.390 55.339 1.00 120.88 207 LEU G O 1
ATOM 9093 N N . THR E 4 208 ? 110.942 4.967 55.905 1.00 117.61 208 THR G N 1
ATOM 9094 C CA . THR E 4 208 ? 111.191 4.812 57.331 1.00 118.39 208 THR G CA 1
ATOM 9095 C C . THR E 4 208 ? 110.956 3.373 57.732 1.00 116.54 208 THR G C 1
ATOM 9096 O O . THR E 4 208 ? 109.885 2.834 57.461 1.00 118.67 208 THR G O 1
ATOM 9100 N N . ARG E 4 209 ? 111.936 2.746 58.380 1.00 116.41 209 ARG G N 1
ATOM 9101 C CA . ARG E 4 209 ? 111.754 1.382 58.868 1.00 114.90 209 ARG G CA 1
ATOM 9102 C C . ARG E 4 209 ? 111.919 1.339 60.381 1.00 127.96 209 ARG G C 1
ATOM 9103 O O . ARG E 4 209 ? 112.692 2.111 60.959 1.00 147.02 209 ARG G O 1
ATOM 9107 N N . LEU E 4 210 ? 111.191 0.429 61.020 1.00 121.84 210 LEU G N 1
ATOM 9108 C CA . LEU E 4 210 ? 111.201 0.290 62.472 1.00 128.70 210 LEU G CA 1
ATOM 9109 C C . LEU E 4 210 ? 111.836 -1.040 62.865 1.00 139.49 210 LEU G C 1
ATOM 9110 O O . LEU E 4 210 ? 111.476 -2.085 62.312 1.00 140.38 210 LEU G O 1
ATOM 9115 N N . VAL E 4 211 ? 112.762 -1.012 63.828 1.00 139.23 211 VAL G N 1
ATOM 9116 C CA . VAL E 4 211 ? 113.426 -2.226 64.295 1.00 139.89 211 VAL G CA 1
ATOM 9117 C C . VAL E 4 211 ? 113.575 -2.179 65.813 1.00 153.95 211 VAL G C 1
ATOM 9118 O O . VAL E 4 211 ? 114.079 -1.195 66.366 1.00 165.82 211 VAL G O 1
ATOM 9122 N N . ASN E 4 212 ? 113.138 -3.245 66.485 1.00 153.32 212 ASN G N 1
ATOM 9123 C CA . ASN E 4 212 ? 113.454 -3.524 67.886 1.00 148.02 212 ASN G CA 1
ATOM 9124 C C . ASN E 4 212 ? 112.863 -2.515 68.861 1.00 144.06 212 ASN G C 1
ATOM 9125 O O . ASN E 4 212 ? 113.221 -2.528 70.043 1.00 141.49 212 ASN G O 1
ATOM 9127 N N . ASP E 4 213 ? 111.969 -1.641 68.408 1.00 146.31 213 ASP G N 1
ATOM 9128 C CA . ASP E 4 213 ? 111.346 -0.627 69.257 1.00 149.08 213 ASP G CA 1
ATOM 9129 C C . ASP E 4 213 ? 112.371 0.297 69.906 1.00 149.41 213 ASP G C 1
ATOM 9130 O O . ASP E 4 213 ? 112.078 0.937 70.921 1.00 153.00 213 ASP G O 1
ATOM 9132 N N . ILE E 4 214 ? 113.580 0.372 69.346 1.00 147.28 214 ILE G N 1
ATOM 9133 C CA . ILE E 4 214 ? 114.616 1.272 69.849 1.00 145.01 214 ILE G CA 1
ATOM 9134 C C . ILE E 4 214 ? 115.334 1.951 68.686 1.00 144.26 214 ILE G C 1
ATOM 9135 O O . ILE E 4 214 ? 116.037 2.949 68.881 1.00 150.11 214 ILE G O 1
ATOM 9137 N N . GLU E 4 215 ? 115.162 1.422 67.472 1.00 139.76 215 GLU G N 1
ATOM 9138 C CA . GLU E 4 215 ? 115.791 1.964 66.272 1.00 137.33 215 GLU G CA 1
ATOM 9139 C C . GLU E 4 215 ? 114.735 2.235 65.208 1.00 137.81 215 GLU G C 1
ATOM 9140 O O . GLU E 4 215 ? 113.904 1.368 64.905 1.00 130.60 215 GLU G O 1
ATOM 9142 N N . ILE E 4 216 ? 114.777 3.446 64.650 1.00 141.66 216 ILE G N 1
ATOM 9143 C CA . ILE E 4 216 ? 113.935 3.871 63.533 1.00 131.89 216 ILE G CA 1
ATOM 9144 C C . ILE E 4 216 ? 114.835 4.610 62.551 1.00 132.17 216 ILE G C 1
ATOM 9145 O O . ILE E 4 216 ? 115.416 5.645 62.902 1.00 139.59 216 ILE G O 1
ATOM 9150 N N . SER E 4 217 ? 114.970 4.079 61.334 1.00 123.23 217 SER G N 1
ATOM 9151 C CA . SER E 4 217 ? 115.928 4.585 60.355 1.00 128.37 217 SER G CA 1
ATOM 9152 C C . SER E 4 217 ? 115.219 5.018 59.088 1.00 121.69 217 SER G C 1
ATOM 9153 O O . SER E 4 217 ? 114.523 4.214 58.461 1.00 127.52 217 SER G O 1
ATOM 9156 N N . LYS E 4 218 ? 115.415 6.273 58.692 1.00 119.31 218 LYS G N 1
ATOM 9157 C CA . LYS E 4 218 ? 114.829 6.781 57.455 1.00 127.28 218 LYS G CA 1
ATOM 9158 C C . LYS E 4 218 ? 115.925 7.067 56.433 1.00 127.57 218 LYS G C 1
ATOM 9159 O O . LYS E 4 218 ? 117.052 7.431 56.785 1.00 134.30 218 LYS G O 1
ATOM 9165 N N . GLU E 4 219 ? 115.591 6.910 55.162 1.00 124.19 219 GLU G N 1
ATOM 9166 C CA . GLU E 4 219 ? 116.550 7.062 54.089 1.00 134.00 219 GLU G CA 1
ATOM 9167 C C . GLU E 4 219 ? 115.910 7.872 52.982 1.00 131.19 219 GLU G C 1
ATOM 9168 O O . GLU E 4 219 ? 114.786 7.573 52.568 1.00 130.66 219 GLU G O 1
ATOM 9174 N N . SER E 4 220 ? 116.614 8.906 52.511 1.00 128.04 220 SER G N 1
ATOM 9175 C CA . SER E 4 220 ? 116.073 9.775 51.470 1.00 131.20 220 SER G CA 1
ATOM 9176 C C . SER E 4 220 ? 116.584 9.260 50.128 1.00 136.71 220 SER G C 1
ATOM 9177 O O . SER E 4 220 ? 117.608 9.693 49.605 1.00 146.30 220 SER G O 1
ATOM 9180 N N . LEU E 4 221 ? 115.861 8.270 49.585 1.00 136.86 221 LEU G N 1
ATOM 9181 C CA . LEU E 4 221 ? 116.200 7.636 48.312 1.00 135.69 221 LEU G CA 1
ATOM 9182 C C . LEU E 4 221 ? 115.846 8.552 47.140 1.00 130.67 221 LEU G C 1
ATOM 9183 O O . LEU E 4 221 ? 114.765 9.147 47.127 1.00 138.50 221 LEU G O 1
ATOM 9188 N N . PRO E 4 222 ? 116.721 8.667 46.134 1.00 178.10 222 PRO G N 1
ATOM 9189 C CA . PRO E 4 222 ? 116.347 9.447 44.942 1.00 176.21 222 PRO G CA 1
ATOM 9190 C C . PRO E 4 222 ? 115.125 8.897 44.231 1.00 172.27 222 PRO G C 1
ATOM 9191 O O . PRO E 4 222 ? 114.254 9.672 43.816 1.00 172.60 222 PRO G O 1
ATOM 9195 N N . GLU E 4 223 ? 115.041 7.575 44.073 1.00 173.14 223 GLU G N 1
ATOM 9196 C CA . GLU E 4 223 ? 113.868 6.915 43.514 1.00 168.04 223 GLU G CA 1
ATOM 9197 C C . GLU E 4 223 ? 113.609 5.611 44.255 1.00 166.27 223 GLU G C 1
ATOM 9198 O O . GLU E 4 223 ? 114.515 5.028 44.856 1.00 174.89 223 GLU G O 1
ATOM 9204 N N . TYR E 4 224 ? 112.360 5.159 44.199 1.00 153.95 224 TYR G N 1
ATOM 9205 C CA . TYR E 4 224 ? 111.946 3.900 44.797 1.00 151.49 224 TYR G CA 1
ATOM 9206 C C . TYR E 4 224 ? 110.954 3.208 43.878 1.00 152.32 224 TYR G C 1
ATOM 9207 O O . TYR E 4 224 ? 110.042 3.843 43.342 1.00 155.74 224 TYR G O 1
ATOM 9216 N N . ARG E 4 225 ? 111.129 1.905 43.709 1.00 152.08 225 ARG G N 1
ATOM 9217 C CA . ARG E 4 225 ? 110.283 1.112 42.831 1.00 143.63 225 ARG G CA 1
ATOM 9218 C C . ARG E 4 225 ? 109.195 0.447 43.660 1.00 143.04 225 ARG G C 1
ATOM 9219 O O . ARG E 4 225 ? 109.469 -0.085 44.742 1.00 145.62 225 ARG G O 1
ATOM 9227 N N . TRP E 4 226 ? 107.965 0.488 43.161 1.00 136.74 226 TRP G N 1
ATOM 9228 C CA . TRP E 4 226 ? 106.801 0.006 43.894 1.00 130.63 226 TRP G CA 1
ATOM 9229 C C . TRP E 4 226 ? 106.172 -1.124 43.093 1.00 139.85 226 TRP G C 1
ATOM 9230 O O . TRP E 4 226 ? 105.659 -0.899 41.992 1.00 127.72 226 TRP G O 1
ATOM 9241 N N . ARG E 4 227 ? 106.220 -2.341 43.637 1.00 138.41 227 ARG G N 1
ATOM 9242 C CA . ARG E 4 227 ? 105.693 -3.521 42.950 1.00 135.40 227 ARG G CA 1
ATOM 9243 C C . ARG E 4 227 ? 104.349 -3.879 43.577 1.00 130.23 227 ARG G C 1
ATOM 9244 O O . ARG E 4 227 ? 104.232 -4.779 44.409 1.00 130.52 227 ARG G O 1
ATOM 9246 N N . THR E 4 228 ? 103.318 -3.148 43.170 1.00 126.40 228 THR G N 1
ATOM 9247 C CA . THR E 4 228 ? 101.968 -3.388 43.652 1.00 128.39 228 THR G CA 1
ATOM 9248 C C . THR E 4 228 ? 101.067 -3.795 42.500 1.00 130.88 228 THR G C 1
ATOM 9249 O O . THR E 4 228 ? 101.293 -3.415 41.348 1.00 129.49 228 THR G O 1
ATOM 9253 N N . SER E 4 229 ? 100.035 -4.568 42.826 1.00 132.25 229 SER G N 1
ATOM 9254 C CA . SER E 4 229 ? 99.022 -4.953 41.857 1.00 142.20 229 SER G CA 1
ATOM 9255 C C . SER E 4 229 ? 97.930 -3.907 41.713 1.00 141.71 229 SER G C 1
ATOM 9256 O O . SER E 4 229 ? 96.849 -4.223 41.196 1.00 133.87 229 SER G O 1
ATOM 9259 N N . LEU E 4 230 ? 98.202 -2.677 42.156 1.00 144.50 230 LEU G N 1
ATOM 9260 C CA . LEU E 4 230 ? 97.230 -1.586 42.167 1.00 135.42 230 LEU G CA 1
ATOM 9261 C C . LEU E 4 230 ? 97.532 -0.665 40.993 1.00 132.83 230 LEU G C 1
ATOM 9262 O O . LEU E 4 230 ? 98.412 0.194 41.075 1.00 139.52 230 LEU G O 1
ATOM 9267 N N . ALA E 4 231 ? 96.822 -0.837 39.943 1.00 130.13 231 ALA G N 1
ATOM 9268 C CA . ALA E 4 231 ? 96.934 -0.044 38.730 1.00 131.75 231 ALA G CA 1
ATOM 9269 C C . ALA E 4 231 ? 96.145 1.259 38.861 1.00 128.45 231 ALA G C 1
ATOM 9270 O O . ALA E 4 231 ? 95.221 1.354 39.678 1.00 129.59 231 ALA G O 1
ATOM 9272 N N . PRO E 4 232 ? 96.485 2.285 38.067 1.00 130.58 232 PRO G N 1
ATOM 9273 C CA . PRO E 4 232 ? 95.774 3.571 38.191 1.00 135.81 232 PRO G CA 1
ATOM 9274 C C . PRO E 4 232 ? 94.302 3.496 37.829 1.00 140.56 232 PRO G C 1
ATOM 9275 O O . PRO E 4 232 ? 93.486 4.206 38.433 1.00 143.24 232 PRO G O 1
ATOM 9279 N N . ASP E 4 233 ? 93.945 2.683 36.829 1.00 137.99 233 ASP G N 1
ATOM 9280 C CA . ASP E 4 233 ? 92.546 2.402 36.535 1.00 130.59 233 ASP G CA 1
ATOM 9281 C C . ASP E 4 233 ? 91.790 2.027 37.805 1.00 124.67 233 ASP G C 1
ATOM 9282 O O . ASP E 4 233 ? 90.766 2.633 38.142 1.00 122.99 233 ASP G O 1
ATOM 9287 N N . LYS E 4 234 ? 92.313 1.024 38.522 1.00 126.94 234 LYS G N 1
ATOM 9288 C CA . LYS E 4 234 ? 91.692 0.545 39.757 1.00 125.53 234 LYS G CA 1
ATOM 9289 C C . LYS E 4 234 ? 91.488 1.679 40.757 1.00 125.68 234 LYS G C 1
ATOM 9290 O O . LYS E 4 234 ? 90.435 1.781 41.394 1.00 126.60 234 LYS G O 1
ATOM 9296 N N . LEU E 4 235 ? 92.507 2.529 40.918 1.00 127.95 235 LEU G N 1
ATOM 9297 C CA . LEU E 4 235 ? 92.419 3.678 41.819 1.00 131.54 235 LEU G CA 1
ATOM 9298 C C . LEU E 4 235 ? 91.238 4.585 41.478 1.00 135.96 235 LEU G C 1
ATOM 9299 O O . LEU E 4 235 ? 90.430 4.930 42.348 1.00 138.79 235 LEU G O 1
ATOM 9304 N N . ALA E 4 236 ? 91.135 4.998 40.210 1.00 135.72 236 ALA G N 1
ATOM 9305 C CA . ALA E 4 236 ? 90.106 5.927 39.750 1.00 134.95 236 ALA G CA 1
ATOM 9306 C C . ALA E 4 236 ? 88.690 5.372 39.874 1.00 133.42 236 ALA G C 1
ATOM 9307 O O . ALA E 4 236 ? 87.719 6.100 39.647 1.00 133.42 236 ALA G O 1
ATOM 9309 N N . VAL E 4 237 ? 88.555 4.095 40.237 1.00 129.91 237 VAL G N 1
ATOM 9310 C CA . VAL E 4 237 ? 87.261 3.435 40.317 1.00 121.99 237 VAL G CA 1
ATOM 9311 C C . VAL E 4 237 ? 86.969 2.901 41.722 1.00 117.79 237 VAL G C 1
ATOM 9312 O O . VAL E 4 237 ? 85.956 2.221 41.929 1.00 117.41 237 VAL G O 1
ATOM 9316 N N . VAL E 4 238 ? 87.815 3.232 42.709 1.00 114.20 238 VAL G N 1
ATOM 9317 C CA . VAL E 4 238 ? 87.575 2.804 44.090 1.00 117.62 238 VAL G CA 1
ATOM 9318 C C . VAL E 4 238 ? 86.510 3.635 44.786 1.00 118.50 238 VAL G C 1
ATOM 9319 O O . VAL E 4 238 ? 86.123 3.314 45.920 1.00 113.13 238 VAL G O 1
ATOM 9323 N N . THR E 4 239 ? 85.999 4.677 44.132 1.00 126.65 239 THR G N 1
ATOM 9324 C CA . THR E 4 239 ? 85.025 5.574 44.731 1.00 131.44 239 THR G CA 1
ATOM 9325 C C . THR E 4 239 ? 83.628 5.458 44.120 1.00 127.06 239 THR G C 1
ATOM 9326 O O . THR E 4 239 ? 82.665 5.941 44.729 1.00 126.73 239 THR G O 1
ATOM 9330 N N . VAL E 4 240 ? 83.479 4.813 42.956 1.00 118.00 240 VAL G N 1
ATOM 9331 C CA . VAL E 4 240 ? 82.177 4.720 42.307 1.00 113.61 240 VAL G CA 1
ATOM 9332 C C . VAL E 4 240 ? 81.420 3.520 42.865 1.00 112.57 240 VAL G C 1
ATOM 9333 O O . VAL E 4 240 ? 82.000 2.605 43.452 1.00 117.97 240 VAL G O 1
ATOM 9337 N N . LYS E 4 241 ? 80.100 3.534 42.706 1.00 109.52 241 LYS G N 1
ATOM 9338 C CA . LYS E 4 241 ? 79.306 2.405 43.159 1.00 107.44 241 LYS G CA 1
ATOM 9339 C C . LYS E 4 241 ? 79.532 1.218 42.229 1.00 103.88 241 LYS G C 1
ATOM 9340 O O . LYS E 4 241 ? 79.615 1.397 41.009 1.00 105.16 241 LYS G O 1
ATOM 9346 N N . PRO E 4 242 ? 79.628 -0.001 42.770 1.00 98.87 242 PRO G N 1
ATOM 9347 C CA . PRO E 4 242 ? 79.937 -1.147 41.904 1.00 96.13 242 PRO G CA 1
ATOM 9348 C C . PRO E 4 242 ? 78.925 -1.331 40.790 1.00 97.85 242 PRO G C 1
ATOM 9349 O O . PRO E 4 242 ? 79.308 -1.685 39.666 1.00 95.08 242 PRO G O 1
ATOM 9353 N N . GLU E 4 243 ? 77.637 -1.085 41.065 1.00 95.30 243 GLU G N 1
ATOM 9354 C CA . GLU E 4 243 ? 76.620 -1.257 40.032 1.00 90.89 243 GLU G CA 1
ATOM 9355 C C . GLU E 4 243 ? 76.821 -0.286 38.884 1.00 91.51 243 GLU G C 1
ATOM 9356 O O . GLU E 4 243 ? 76.429 -0.578 37.747 1.00 87.73 243 GLU G O 1
ATOM 9362 N N . GLU E 4 244 ? 77.424 0.871 39.166 1.00 96.97 244 GLU G N 1
ATOM 9363 C CA . GLU E 4 244 ? 77.699 1.871 38.146 1.00 99.21 244 GLU G CA 1
ATOM 9364 C C . GLU E 4 244 ? 78.962 1.569 37.349 1.00 104.05 244 GLU G C 1
ATOM 9365 O O . GLU E 4 244 ? 79.141 2.124 36.262 1.00 101.78 244 GLU G O 1
ATOM 9371 N N . LEU E 4 245 ? 79.836 0.709 37.854 1.00 107.93 245 LEU G N 1
ATOM 9372 C CA . LEU E 4 245 ? 81.052 0.377 37.133 1.00 111.14 245 LEU G CA 1
ATOM 9373 C C . LEU E 4 245 ? 80.730 -0.570 35.982 1.00 105.29 245 LEU G C 1
ATOM 9374 O O . LEU E 4 245 ? 79.813 -1.391 36.067 1.00 114.82 245 LEU G O 1
ATOM 9379 N N . SER E 4 246 ? 81.485 -0.441 34.891 1.00 101.02 246 SER G N 1
ATOM 9380 C CA . SER E 4 246 ? 81.245 -1.257 33.709 1.00 94.68 246 SER G CA 1
ATOM 9381 C C . SER E 4 246 ? 81.487 -2.738 34.009 1.00 104.18 246 SER G C 1
ATOM 9382 O O . SER E 4 246 ? 81.924 -3.126 35.098 1.00 111.15 246 SER G O 1
ATOM 9385 N N . LEU E 4 247 ? 81.198 -3.575 33.010 1.00 110.51 247 LEU G N 1
ATOM 9386 C CA . LEU E 4 247 ? 81.406 -5.011 33.168 1.00 109.36 247 LEU G CA 1
ATOM 9387 C C . LEU E 4 247 ? 82.891 -5.343 33.209 1.00 107.31 247 LEU G C 1
ATOM 9388 O O . LEU E 4 247 ? 83.399 -5.865 34.209 1.00 108.18 247 LEU G O 1
ATOM 9393 N N . THR E 4 248 ? 83.608 -5.045 32.125 1.00 103.92 248 THR G N 1
ATOM 9394 C CA . THR E 4 248 ? 85.027 -5.353 32.101 1.00 107.64 248 THR G CA 1
ATOM 9395 C C . THR E 4 248 ? 85.755 -4.669 33.252 1.00 120.33 248 THR G C 1
ATOM 9396 O O . THR E 4 248 ? 86.718 -5.226 33.791 1.00 135.10 248 THR G O 1
ATOM 9399 N N . GLY E 4 249 ? 85.290 -3.487 33.667 1.00 111.79 249 GLY G N 1
ATOM 9400 C CA . GLY E 4 249 ? 85.838 -2.871 34.865 1.00 105.60 249 GLY G CA 1
ATOM 9401 C C . GLY E 4 249 ? 85.596 -3.706 36.109 1.00 106.08 249 GLY G C 1
ATOM 9402 O O . GLY E 4 249 ? 86.491 -3.874 36.940 1.00 118.49 249 GLY G O 1
ATOM 9403 N N . LEU E 4 250 ? 84.384 -4.243 36.251 1.00 104.11 250 LEU G N 1
ATOM 9404 C CA . LEU E 4 250 ? 84.090 -5.109 37.388 1.00 104.42 250 LEU G CA 1
ATOM 9405 C C . LEU E 4 250 ? 84.978 -6.349 37.379 1.00 107.79 250 LEU G C 1
ATOM 9406 O O . LEU E 4 250 ? 85.474 -6.773 38.429 1.00 107.56 250 LEU G O 1
ATOM 9411 N N . SER E 4 251 ? 85.202 -6.933 36.200 1.00 108.36 251 SER G N 1
ATOM 9412 C CA . SER E 4 251 ? 86.020 -8.136 36.110 1.00 110.44 251 SER G CA 1
ATOM 9413 C C . SER E 4 251 ? 87.462 -7.845 36.492 1.00 125.52 251 SER G C 1
ATOM 9414 O O . SER E 4 251 ? 88.098 -8.629 37.207 1.00 134.34 251 SER G O 1
ATOM 9417 N N . ASP E 4 252 ? 88.004 -6.730 36.002 1.00 126.94 252 ASP G N 1
ATOM 9418 C CA . ASP E 4 252 ? 89.348 -6.335 36.402 1.00 126.27 252 ASP G CA 1
ATOM 9419 C C . ASP E 4 252 ? 89.403 -6.036 37.893 1.00 121.61 252 ASP G C 1
ATOM 9420 O O . ASP E 4 252 ? 90.392 -6.349 38.561 1.00 137.54 252 ASP G O 1
ATOM 9425 N N . TYR E 4 253 ? 88.334 -5.458 38.441 1.00 112.56 253 TYR G N 1
ATOM 9426 C CA . TYR E 4 253 ? 88.346 -5.087 39.851 1.00 116.63 253 TYR G CA 1
ATOM 9427 C C . TYR E 4 253 ? 88.232 -6.306 40.759 1.00 123.13 253 TYR G C 1
ATOM 9428 O O . TYR E 4 253 ? 88.856 -6.343 41.824 1.00 134.53 253 TYR G O 1
ATOM 9437 N N . VAL E 4 254 ? 87.440 -7.313 40.373 1.00 120.01 254 VAL G N 1
ATOM 9438 C CA . VAL E 4 254 ? 87.398 -8.517 41.200 1.00 123.94 254 VAL G CA 1
ATOM 9439 C C . VAL E 4 254 ? 88.722 -9.265 41.102 1.00 135.98 254 VAL G C 1
ATOM 9440 O O . VAL E 4 254 ? 89.150 -9.905 42.071 1.00 147.04 254 VAL G O 1
ATOM 9444 N N . HIS E 4 255 ? 89.402 -9.189 39.950 1.00 133.44 255 HIS G N 1
ATOM 9445 C CA . HIS E 4 255 ? 90.723 -9.800 39.831 1.00 136.07 255 HIS G CA 1
ATOM 9446 C C . HIS E 4 255 ? 91.716 -9.108 40.755 1.00 136.62 255 HIS G C 1
ATOM 9447 O O . HIS E 4 255 ? 92.491 -9.765 41.458 1.00 150.74 255 HIS G O 1
ATOM 9454 N N . TYR E 4 256 ? 91.703 -7.771 40.768 1.00 128.93 256 TYR G N 1
ATOM 9455 C CA . TYR E 4 256 ? 92.563 -7.025 41.681 1.00 129.58 256 TYR G CA 1
ATOM 9456 C C . TYR E 4 256 ? 92.226 -7.325 43.136 1.00 131.65 256 TYR G C 1
ATOM 9457 O O . TYR E 4 256 ? 93.128 -7.481 43.968 1.00 142.05 256 TYR G O 1
ATOM 9466 N N . LEU E 4 257 ? 90.935 -7.392 43.471 1.00 123.10 257 LEU G N 1
ATOM 9467 C CA . LEU E 4 257 ? 90.564 -7.666 44.856 1.00 132.88 257 LEU G CA 1
ATOM 9468 C C . LEU E 4 257 ? 91.029 -9.052 45.281 1.00 143.21 257 LEU G C 1
ATOM 9469 O O . LEU E 4 257 ? 91.603 -9.217 46.365 1.00 152.94 257 LEU G O 1
ATOM 9474 N N . LYS E 4 258 ? 90.806 -10.059 44.427 1.00 137.51 258 LYS G N 1
ATOM 9475 C CA . LYS E 4 258 ? 91.304 -11.404 44.705 1.00 139.30 258 LYS G CA 1
ATOM 9476 C C . LYS E 4 258 ? 92.827 -11.435 44.807 1.00 147.02 258 LYS G C 1
ATOM 9477 O O . LYS E 4 258 ? 93.383 -12.227 45.579 1.00 156.97 258 LYS G O 1
ATOM 9479 N N . ALA E 4 259 ? 93.516 -10.577 44.052 1.00 141.24 259 ALA G N 1
ATOM 9480 C CA . ALA E 4 259 ? 94.974 -10.582 44.080 1.00 149.25 259 ALA G CA 1
ATOM 9481 C C . ALA E 4 259 ? 95.508 -9.982 45.375 1.00 159.99 259 ALA G C 1
ATOM 9482 O O . ALA E 4 259 ? 96.476 -10.496 45.947 1.00 168.92 259 ALA G O 1
ATOM 9484 N N . SER E 4 260 ? 94.893 -8.898 45.853 1.00 161.03 260 SER G N 1
ATOM 9485 C CA . SER E 4 260 ? 95.363 -8.184 47.038 1.00 165.85 260 SER G CA 1
ATOM 9486 C C . SER E 4 260 ? 94.852 -8.786 48.343 1.00 162.71 260 SER G C 1
ATOM 9487 O O . SER E 4 260 ? 94.931 -8.114 49.382 1.00 159.49 260 SER G O 1
ATOM 9490 N N . GLU E 4 261 ? 94.337 -10.020 48.306 1.00 157.23 261 GLU G N 1
ATOM 9491 C CA . GLU E 4 261 ? 93.853 -10.720 49.496 1.00 149.42 261 GLU G CA 1
ATOM 9492 C C . GLU E 4 261 ? 92.770 -9.908 50.203 1.00 142.01 261 GLU G C 1
ATOM 9493 O O . GLU E 4 261 ? 92.839 -9.646 51.407 1.00 136.66 261 GLU G O 1
ATOM 9495 N N . GLN E 4 262 ? 91.761 -9.503 49.427 1.00 138.82 262 GLN G N 1
ATOM 9496 C CA . GLN E 4 262 ? 90.609 -8.757 49.913 1.00 131.57 262 GLN G CA 1
ATOM 9497 C C . GLN E 4 262 ? 89.341 -9.494 49.510 1.00 131.48 262 GLN G C 1
ATOM 9498 O O . GLN E 4 262 ? 89.326 -10.245 48.531 1.00 131.38 262 GLN G O 1
ATOM 9504 N N . ASP E 4 263 ? 88.265 -9.265 50.263 1.00 136.83 263 ASP G N 1
ATOM 9505 C CA . ASP E 4 263 ? 86.990 -9.921 49.972 1.00 140.94 263 ASP G CA 1
ATOM 9506 C C . ASP E 4 263 ? 86.380 -9.322 48.710 1.00 138.41 263 ASP G C 1
ATOM 9507 O O . ASP E 4 263 ? 85.938 -8.168 48.709 1.00 133.75 263 ASP G O 1
ATOM 9512 N N . SER E 4 264 ? 86.351 -10.111 47.634 1.00 140.20 264 SER G N 1
ATOM 9513 C CA . SER E 4 264 ? 85.819 -9.683 46.347 1.00 135.03 264 SER G CA 1
ATOM 9514 C C . SER E 4 264 ? 84.381 -10.135 46.124 1.00 128.20 264 SER G C 1
ATOM 9515 O O . SER E 4 264 ? 83.981 -10.353 44.975 1.00 129.37 264 SER G O 1
ATOM 9518 N N . SER E 4 265 ? 83.587 -10.273 47.189 1.00 124.97 265 SER G N 1
ATOM 9519 C CA . SER E 4 265 ? 82.238 -10.815 47.039 1.00 119.60 265 SER G CA 1
ATOM 9520 C C . SER E 4 265 ? 81.294 -9.800 46.403 1.00 115.78 265 SER G C 1
ATOM 9521 O O . SER E 4 265 ? 80.658 -10.087 45.380 1.00 104.89 265 SER G O 1
ATOM 9524 N N . ARG E 4 266 ? 81.188 -8.605 47.005 1.00 117.98 266 ARG G N 1
ATOM 9525 C CA . ARG E 4 266 ? 80.249 -7.592 46.526 1.00 103.80 266 ARG G CA 1
ATOM 9526 C C . ARG E 4 266 ? 80.500 -7.241 45.074 1.00 100.59 266 ARG G C 1
ATOM 9527 O O . ARG E 4 266 ? 79.556 -7.039 44.302 1.00 102.84 266 ARG G O 1
ATOM 9535 N N . TYR E 4 267 ? 81.766 -7.118 44.691 1.00 102.59 267 TYR G N 1
ATOM 9536 C CA . TYR E 4 267 ? 82.057 -6.811 43.302 1.00 103.63 267 TYR G CA 1
ATOM 9537 C C . TYR E 4 267 ? 81.795 -8.007 42.399 1.00 106.40 267 TYR G C 1
ATOM 9538 O O . TYR E 4 267 ? 81.361 -7.825 41.257 1.00 106.47 267 TYR G O 1
ATOM 9547 N N . GLU E 4 268 ? 82.044 -9.230 42.885 1.00 111.93 268 GLU G N 1
ATOM 9548 C CA . GLU E 4 268 ? 81.671 -10.419 42.122 1.00 114.14 268 GLU G CA 1
ATOM 9549 C C . GLU E 4 268 ? 80.164 -10.482 41.923 1.00 109.13 268 GLU G C 1
ATOM 9550 O O . GLU E 4 268 ? 79.682 -10.789 40.825 1.00 103.51 268 GLU G O 1
ATOM 9556 N N . LEU E 4 269 ? 79.410 -10.173 42.981 1.00 109.14 269 LEU G N 1
ATOM 9557 C CA . LEU E 4 269 ? 77.954 -10.128 42.901 1.00 98.55 269 LEU G CA 1
ATOM 9558 C C . LEU E 4 269 ? 77.477 -9.073 41.909 1.00 97.19 269 LEU G C 1
ATOM 9559 O O . LEU E 4 269 ? 76.583 -9.340 41.095 1.00 104.28 269 LEU G O 1
ATOM 9564 N N . ALA E 4 270 ? 78.048 -7.866 41.968 1.00 93.18 270 ALA G N 1
ATOM 9565 C CA . ALA E 4 270 ? 77.733 -6.858 40.962 1.00 93.98 270 ALA G CA 1
ATOM 9566 C C . ALA E 4 270 ? 78.129 -7.325 39.568 1.00 95.74 270 ALA G C 1
ATOM 9567 O O . ALA E 4 270 ? 77.425 -7.044 38.592 1.00 95.46 270 ALA G O 1
ATOM 9569 N N . LEU E 4 271 ? 79.259 -8.020 39.445 1.00 97.74 271 LEU G N 1
ATOM 9570 C CA . LEU E 4 271 ? 79.649 -8.521 38.133 1.00 99.81 271 LEU G CA 1
ATOM 9571 C C . LEU E 4 271 ? 78.602 -9.487 37.605 1.00 100.26 271 LEU G C 1
ATOM 9572 O O . LEU E 4 271 ? 78.114 -9.340 36.478 1.00 96.98 271 LEU G O 1
ATOM 9577 N N . TRP E 4 272 ? 78.213 -10.462 38.430 1.00 99.71 272 TRP G N 1
ATOM 9578 C CA . TRP E 4 272 ? 77.251 -11.460 37.982 1.00 97.66 272 TRP G CA 1
ATOM 9579 C C . TRP E 4 272 ? 75.866 -10.854 37.783 1.00 93.71 272 TRP G C 1
ATOM 9580 O O . TRP E 4 272 ? 75.131 -11.289 36.891 1.00 91.52 272 TRP G O 1
ATOM 9591 N N . ARG E 4 273 ? 75.509 -9.820 38.554 1.00 97.11 273 ARG G N 1
ATOM 9592 C CA . ARG E 4 273 ? 74.250 -9.114 38.300 1.00 88.85 273 ARG G CA 1
ATOM 9593 C C . ARG E 4 273 ? 74.271 -8.378 36.966 1.00 86.77 273 ARG G C 1
ATOM 9594 O O . ARG E 4 273 ? 73.239 -8.275 36.294 1.00 91.75 273 ARG G O 1
ATOM 9602 N N . LYS E 4 274 ? 75.417 -7.832 36.572 1.00 86.72 274 LYS G N 1
ATOM 9603 C CA . LYS E 4 274 ? 75.478 -7.237 35.245 1.00 87.80 274 LYS G CA 1
ATOM 9604 C C . LYS E 4 274 ? 75.423 -8.301 34.167 1.00 91.72 274 LYS G C 1
ATOM 9605 O O . LYS E 4 274 ? 74.916 -8.047 33.066 1.00 84.00 274 LYS G O 1
ATOM 9611 N N . VAL E 4 275 ? 75.944 -9.494 34.468 1.00 107.48 275 VAL G N 1
ATOM 9612 C CA . VAL E 4 275 ? 75.890 -10.610 33.531 1.00 107.94 275 VAL G CA 1
ATOM 9613 C C . VAL E 4 275 ? 74.471 -11.156 33.432 1.00 108.15 275 VAL G C 1
ATOM 9614 O O . VAL E 4 275 ? 74.017 -11.563 32.355 1.00 102.07 275 VAL G O 1
ATOM 9618 N N . THR E 4 276 ? 73.748 -11.182 34.544 1.00 110.21 276 THR G N 1
ATOM 9619 C CA . THR E 4 276 ? 72.439 -11.816 34.536 1.00 109.88 276 THR G CA 1
ATOM 9620 C C . THR E 4 276 ? 71.299 -10.859 34.229 1.00 106.83 276 THR G C 1
ATOM 9621 O O . THR E 4 276 ? 70.152 -11.307 34.158 1.00 104.48 276 THR G O 1
ATOM 9625 N N . GLN E 4 277 ? 71.568 -9.565 34.057 1.00 108.92 277 GLN G N 1
ATOM 9626 C CA . GLN E 4 277 ? 70.503 -8.646 33.653 1.00 104.58 277 GLN G CA 1
ATOM 9627 C C . GLN E 4 277 ? 69.841 -9.054 32.345 1.00 98.89 277 GLN G C 1
ATOM 9628 O O . GLN E 4 277 ? 68.601 -9.111 32.303 1.00 106.90 277 GLN G O 1
ATOM 9634 N N . PRO E 4 278 ? 70.574 -9.364 31.267 1.00 84.25 278 PRO G N 1
ATOM 9635 C CA . PRO E 4 278 ? 69.888 -9.855 30.062 1.00 83.90 278 PRO G CA 1
ATOM 9636 C C . PRO E 4 278 ? 69.161 -11.166 30.285 1.00 95.28 278 PRO G C 1
ATOM 9637 O O . PRO E 4 278 ? 68.080 -11.365 29.725 1.00 100.62 278 PRO G O 1
ATOM 9641 N N . ILE E 4 279 ? 69.711 -12.076 31.087 1.00 100.19 279 ILE G N 1
ATOM 9642 C CA . ILE E 4 279 ? 68.949 -13.276 31.398 1.00 90.83 279 ILE G CA 1
ATOM 9643 C C . ILE E 4 279 ? 67.662 -12.901 32.107 1.00 84.53 279 ILE G C 1
ATOM 9644 O O . ILE E 4 279 ? 66.616 -13.519 31.889 1.00 99.73 279 ILE G O 1
ATOM 9649 N N . SER E 4 280 ? 67.697 -11.861 32.932 1.00 69.99 280 SER G N 1
ATOM 9650 C CA . SER E 4 280 ? 66.475 -11.514 33.640 1.00 81.57 280 SER G CA 1
ATOM 9651 C C . SER E 4 280 ? 65.415 -10.975 32.680 1.00 87.56 280 SER G C 1
ATOM 9652 O O . SER E 4 280 ? 64.218 -11.219 32.875 1.00 92.98 280 SER G O 1
ATOM 9655 N N . ILE E 4 281 ? 65.827 -10.271 31.621 1.00 78.98 281 ILE G N 1
ATOM 9656 C CA . ILE E 4 281 ? 64.821 -9.710 30.722 1.00 86.41 281 ILE G CA 1
ATOM 9657 C C . ILE E 4 281 ? 64.181 -10.798 29.859 1.00 89.31 281 ILE G C 1
ATOM 9658 O O . ILE E 4 281 ? 62.986 -10.719 29.539 1.00 98.38 281 ILE G O 1
ATOM 9663 N N . ALA E 4 282 ? 64.946 -11.828 29.479 1.00 88.61 282 ALA G N 1
ATOM 9664 C CA . ALA E 4 282 ? 64.366 -12.978 28.780 1.00 82.21 282 ALA G CA 1
ATOM 9665 C C . ALA E 4 282 ? 63.374 -13.728 29.658 1.00 84.51 282 ALA G C 1
ATOM 9666 O O . ALA E 4 282 ? 62.277 -14.071 29.208 1.00 92.96 282 ALA G O 1
ATOM 9668 N N . VAL E 4 283 ? 63.746 -14.004 30.908 1.00 76.92 283 VAL G N 1
ATOM 9669 C CA . VAL E 4 283 ? 62.785 -14.570 31.849 1.00 77.55 283 VAL G CA 1
ATOM 9670 C C . VAL E 4 283 ? 61.543 -13.689 31.950 1.00 78.35 283 VAL G C 1
ATOM 9671 O O . VAL E 4 283 ? 60.414 -14.191 31.999 1.00 89.04 283 VAL G O 1
ATOM 9675 N N . MET E 4 284 ? 61.722 -12.365 31.963 1.00 77.42 284 MET G N 1
ATOM 9676 C CA . MET E 4 284 ? 60.567 -11.477 32.098 1.00 81.67 284 MET G CA 1
ATOM 9677 C C . MET E 4 284 ? 59.622 -11.590 30.904 1.00 75.94 284 MET G C 1
ATOM 9678 O O . MET E 4 284 ? 58.395 -11.570 31.073 1.00 65.74 284 MET G O 1
ATOM 9683 N N . MET E 4 285 ? 60.173 -11.732 29.694 1.00 73.54 285 MET G N 1
ATOM 9684 C CA . MET E 4 285 ? 59.330 -11.837 28.509 1.00 75.78 285 MET G CA 1
ATOM 9685 C C . MET E 4 285 ? 58.596 -13.188 28.455 1.00 86.43 285 MET G C 1
ATOM 9686 O O . MET E 4 285 ? 57.398 -13.228 28.137 1.00 94.24 285 MET G O 1
ATOM 9691 N N . LEU E 4 286 ? 59.280 -14.299 28.785 1.00 75.39 286 LEU G N 1
ATOM 9692 C CA . LEU E 4 286 ? 58.613 -15.605 28.871 1.00 67.82 286 LEU G CA 1
ATOM 9693 C C . LEU E 4 286 ? 57.544 -15.630 29.950 1.00 75.29 286 LEU G C 1
ATOM 9694 O O . LEU E 4 286 ? 56.511 -16.290 29.798 1.00 83.47 286 LEU G O 1
ATOM 9699 N N . MET E 4 287 ? 57.790 -14.967 31.073 1.00 74.22 287 MET G N 1
ATOM 9700 C CA . MET E 4 287 ? 56.726 -14.870 32.056 1.00 77.40 287 MET G CA 1
ATOM 9701 C C . MET E 4 287 ? 55.536 -14.103 31.493 1.00 81.68 287 MET G C 1
ATOM 9702 O O . MET E 4 287 ? 54.382 -14.418 31.809 1.00 94.95 287 MET G O 1
ATOM 9707 N N . ALA E 4 288 ? 55.782 -13.103 30.643 1.00 77.14 288 ALA G N 1
ATOM 9708 C CA . ALA E 4 288 ? 54.650 -12.397 30.056 1.00 80.70 288 ALA G CA 1
ATOM 9709 C C . ALA E 4 288 ? 53.845 -13.329 29.158 1.00 73.77 288 ALA G C 1
ATOM 9710 O O . ALA E 4 288 ? 52.614 -13.421 29.286 1.00 65.37 288 ALA G O 1
ATOM 9712 N N . LEU E 4 289 ? 54.535 -14.051 28.262 1.00 75.02 289 LEU G N 1
ATOM 9713 C CA . LEU E 4 289 ? 53.893 -15.060 27.419 1.00 75.47 289 LEU G CA 1
ATOM 9714 C C . LEU E 4 289 ? 53.134 -16.099 28.238 1.00 72.30 289 LEU G C 1
ATOM 9715 O O . LEU E 4 289 ? 52.051 -16.538 27.839 1.00 80.35 289 LEU G O 1
ATOM 9720 N N . SER E 4 290 ? 53.690 -16.522 29.373 1.00 64.59 290 SER G N 1
ATOM 9721 C CA . SER E 4 290 ? 52.959 -17.448 30.224 1.00 73.70 290 SER G CA 1
ATOM 9722 C C . SER E 4 290 ? 51.676 -16.822 30.753 1.00 81.44 290 SER G C 1
ATOM 9723 O O . SER E 4 290 ? 50.680 -17.530 30.949 1.00 92.72 290 SER G O 1
ATOM 9726 N N . PHE E 4 291 ? 51.668 -15.504 30.972 1.00 73.95 291 PHE G N 1
ATOM 9727 C CA . PHE E 4 291 ? 50.456 -14.842 31.438 1.00 72.50 291 PHE G CA 1
ATOM 9728 C C . PHE E 4 291 ? 49.438 -14.733 30.317 1.00 74.93 291 PHE G C 1
ATOM 9729 O O . PHE E 4 291 ? 48.259 -15.053 30.503 1.00 78.50 291 PHE G O 1
ATOM 9737 N N . ILE E 4 292 ? 49.879 -14.277 29.141 1.00 71.23 292 ILE G N 1
ATOM 9738 C CA . ILE E 4 292 ? 48.975 -14.076 28.009 1.00 74.06 292 ILE G CA 1
ATOM 9739 C C . ILE E 4 292 ? 48.299 -15.380 27.612 1.00 82.79 292 ILE G C 1
ATOM 9740 O O . ILE E 4 292 ? 47.136 -15.390 27.191 1.00 88.73 292 ILE G O 1
ATOM 9745 N N . PHE E 4 293 ? 49.018 -16.495 27.725 1.00 80.25 293 PHE G N 1
ATOM 9746 C CA . PHE E 4 293 ? 48.448 -17.797 27.441 1.00 66.91 293 PHE G CA 1
ATOM 9747 C C . PHE E 4 293 ? 47.676 -18.343 28.632 1.00 73.08 293 PHE G C 1
ATOM 9748 O O . PHE E 4 293 ? 46.767 -19.164 28.454 1.00 92.28 293 PHE G O 1
ATOM 9756 N N . GLY E 4 294 ? 48.024 -17.909 29.840 1.00 80.71 294 GLY G N 1
ATOM 9757 C CA . GLY E 4 294 ? 47.515 -18.514 31.046 1.00 79.92 294 GLY G CA 1
ATOM 9758 C C . GLY E 4 294 ? 46.372 -17.746 31.666 1.00 81.47 294 GLY G C 1
ATOM 9759 O O . GLY E 4 294 ? 45.253 -17.707 31.141 1.00 79.32 294 GLY G O 1
ATOM 9760 N N . PRO E 4 295 ? 46.640 -17.119 32.815 1.00 78.28 295 PRO G N 1
ATOM 9761 C CA . PRO E 4 295 ? 45.560 -16.405 33.512 1.00 81.97 295 PRO G CA 1
ATOM 9762 C C . PRO E 4 295 ? 45.107 -15.138 32.785 1.00 80.86 295 PRO G C 1
ATOM 9763 O O . PRO E 4 295 ? 43.905 -14.873 32.726 1.00 97.81 295 PRO G O 1
ATOM 9767 N N . LEU E 4 296 ? 46.009 -14.362 32.202 1.00 72.99 296 LEU G N 1
ATOM 9768 C CA . LEU E 4 296 ? 45.592 -13.107 31.603 1.00 79.03 296 LEU G CA 1
ATOM 9769 C C . LEU E 4 296 ? 45.283 -13.243 30.120 1.00 81.65 296 LEU G C 1
ATOM 9770 O O . LEU E 4 296 ? 45.639 -12.392 29.307 1.00 81.83 296 LEU G O 1
ATOM 9775 N N . ARG E 4 297 ? 44.576 -14.304 29.740 1.00 81.82 297 ARG G N 1
ATOM 9776 C CA . ARG E 4 297 ? 44.393 -14.585 28.319 1.00 84.82 297 ARG G CA 1
ATOM 9777 C C . ARG E 4 297 ? 43.286 -13.721 27.727 1.00 93.40 297 ARG G C 1
ATOM 9778 O O . ARG E 4 297 ? 43.466 -13.126 26.662 1.00 94.40 297 ARG G O 1
ATOM 9786 N N . SER E 4 298 ? 42.144 -13.618 28.417 1.00 97.00 298 SER G N 1
ATOM 9787 C CA . SER E 4 298 ? 41.006 -12.807 27.993 1.00 95.35 298 SER G CA 1
ATOM 9788 C C . SER E 4 298 ? 40.670 -11.725 29.026 1.00 87.21 298 SER G C 1
ATOM 9789 O O . SER E 4 298 ? 39.508 -11.480 29.329 1.00 87.47 298 SER G O 1
ATOM 9792 N N . VAL E 4 299 ? 41.682 -11.058 29.576 1.00 96.79 299 VAL G N 1
ATOM 9793 C CA . VAL E 4 299 ? 41.500 -9.954 30.512 1.00 91.61 299 VAL G CA 1
ATOM 9794 C C . VAL E 4 299 ? 41.925 -8.650 29.827 1.00 89.69 299 VAL G C 1
ATOM 9795 O O . VAL E 4 299 ? 42.687 -8.653 28.853 1.00 90.44 299 VAL G O 1
ATOM 9799 N N . THR E 4 300 ? 41.413 -7.520 30.345 1.00 86.33 300 THR G N 1
ATOM 9800 C CA . THR E 4 300 ? 41.684 -6.179 29.801 1.00 80.65 300 THR G CA 1
ATOM 9801 C C . THR E 4 300 ? 43.154 -5.775 29.978 1.00 76.51 300 THR G C 1
ATOM 9802 O O . THR E 4 300 ? 43.855 -6.260 30.870 1.00 79.54 300 THR G O 1
ATOM 9806 N N . MET E 4 301 ? 43.614 -4.851 29.120 1.00 71.23 301 MET G N 1
ATOM 9807 C CA . MET E 4 301 ? 45.019 -4.427 29.150 1.00 69.92 301 MET G CA 1
ATOM 9808 C C . MET E 4 301 ? 45.397 -3.856 30.506 1.00 66.08 301 MET G C 1
ATOM 9809 O O . MET E 4 301 ? 46.558 -3.947 30.920 1.00 66.96 301 MET G O 1
ATOM 9814 N N . GLY E 4 302 ? 44.430 -3.280 31.216 1.00 62.21 302 GLY G N 1
ATOM 9815 C CA . GLY E 4 302 ? 44.721 -2.723 32.523 1.00 66.75 302 GLY G CA 1
ATOM 9816 C C . GLY E 4 302 ? 45.130 -3.781 33.522 1.00 83.87 302 GLY G C 1
ATOM 9817 O O . GLY E 4 302 ? 46.027 -3.563 34.334 1.00 93.45 302 GLY G O 1
ATOM 9818 N N . ALA E 4 303 ? 44.490 -4.950 33.468 1.00 93.65 303 ALA G N 1
ATOM 9819 C CA . ALA E 4 303 ? 44.821 -6.007 34.416 1.00 75.06 303 ALA G CA 1
ATOM 9820 C C . ALA E 4 303 ? 46.142 -6.654 34.049 1.00 69.31 303 ALA G C 1
ATOM 9821 O O . ALA E 4 303 ? 46.900 -7.080 34.925 1.00 73.36 303 ALA G O 1
ATOM 9823 N N . ARG E 4 304 ? 46.445 -6.722 32.758 1.00 64.96 304 ARG G N 1
ATOM 9824 C CA . ARG E 4 304 ? 47.771 -7.166 32.347 1.00 68.48 304 ARG G CA 1
ATOM 9825 C C . ARG E 4 304 ? 48.852 -6.204 32.833 1.00 77.30 304 ARG G C 1
ATOM 9826 O O . ARG E 4 304 ? 49.900 -6.629 33.333 1.00 78.14 304 ARG G O 1
ATOM 9834 N N . ILE E 4 305 ? 48.605 -4.902 32.726 1.00 81.00 305 ILE G N 1
ATOM 9835 C CA . ILE E 4 305 ? 49.627 -3.942 33.128 1.00 77.47 305 ILE G CA 1
ATOM 9836 C C . ILE E 4 305 ? 49.778 -3.922 34.643 1.00 77.28 305 ILE G C 1
ATOM 9837 O O . ILE E 4 305 ? 50.888 -3.780 35.166 1.00 76.41 305 ILE G O 1
ATOM 9842 N N . LEU E 4 306 ? 48.673 -4.081 35.374 1.00 78.85 306 LEU G N 1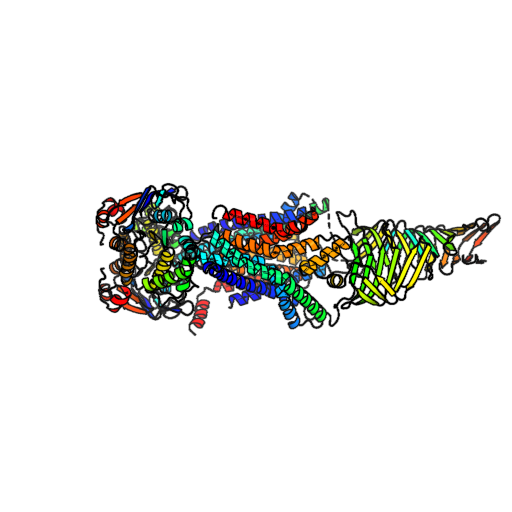
ATOM 9843 C CA . LEU E 4 306 ? 48.773 -4.112 36.827 1.00 77.19 306 LEU G CA 1
ATOM 9844 C C . LEU E 4 306 ? 49.423 -5.406 37.312 1.00 83.18 306 LEU G C 1
ATOM 9845 O O . LEU E 4 306 ? 50.205 -5.389 38.265 1.00 88.58 306 LEU G O 1
ATOM 9850 N N . SER E 4 307 ? 49.137 -6.538 36.671 1.00 93.47 307 SER G N 1
ATOM 9851 C CA . SER E 4 307 ? 49.843 -7.770 37.023 1.00 89.82 307 SER G CA 1
ATOM 9852 C C . SER E 4 307 ? 51.329 -7.670 36.715 1.00 79.53 307 SER G C 1
ATOM 9853 O O . SER E 4 307 ? 52.166 -8.213 37.446 1.00 89.55 307 SER G O 1
ATOM 9856 N N . GLY E 4 308 ? 51.667 -7.041 35.593 1.00 74.50 308 GLY G N 1
ATOM 9857 C CA . GLY E 4 308 ? 53.065 -6.860 35.257 1.00 76.02 308 GLY G CA 1
ATOM 9858 C C . GLY E 4 308 ? 53.785 -5.984 36.262 1.00 79.30 308 GLY G C 1
ATOM 9859 O O . GLY E 4 308 ? 54.920 -6.273 36.654 1.00 81.41 308 GLY G O 1
ATOM 9860 N N . VAL E 4 309 ? 53.130 -4.913 36.709 1.00 83.06 309 VAL G N 1
ATOM 9861 C CA . VAL E 4 309 ? 53.732 -4.055 37.724 1.00 85.25 309 VAL G CA 1
ATOM 9862 C C . VAL E 4 309 ? 53.940 -4.836 39.015 1.00 89.76 309 VAL G C 1
ATOM 9863 O O . VAL E 4 309 ? 55.008 -4.763 39.629 1.00 95.16 309 VAL G O 1
ATOM 9867 N N . ILE E 4 310 ? 52.946 -5.630 39.424 1.00 89.40 310 ILE G N 1
ATOM 9868 C CA . ILE E 4 310 ? 53.094 -6.429 40.638 1.00 93.34 310 ILE G CA 1
ATOM 9869 C C . ILE E 4 310 ? 54.227 -7.436 40.486 1.00 95.64 310 ILE G C 1
ATOM 9870 O O . ILE E 4 310 ? 55.033 -7.626 41.404 1.00 100.51 310 ILE G O 1
ATOM 9875 N N . ALA E 4 311 ? 54.312 -8.094 39.328 1.00 92.45 311 ALA G N 1
ATOM 9876 C CA . ALA E 4 311 ? 55.355 -9.097 39.122 1.00 93.46 311 ALA G CA 1
ATOM 9877 C C . ALA E 4 311 ? 56.735 -8.459 39.031 1.00 101.09 311 ALA G C 1
ATOM 9878 O O . ALA E 4 311 ? 57.716 -9.015 39.539 1.00 108.38 311 ALA G O 1
ATOM 9880 N N . GLY E 4 312 ? 56.837 -7.301 38.377 1.00 99.21 312 GLY G N 1
ATOM 9881 C CA . GLY E 4 312 ? 58.117 -6.609 38.327 1.00 91.25 312 GLY G CA 1
ATOM 9882 C C . GLY E 4 312 ? 58.565 -6.146 39.697 1.00 89.51 312 GLY G C 1
ATOM 9883 O O . GLY E 4 312 ? 59.724 -6.326 40.073 1.00 92.68 312 GLY G O 1
ATOM 9884 N N . PHE E 4 313 ? 57.643 -5.571 40.474 1.00 97.31 313 PHE G N 1
ATOM 9885 C CA . PHE E 4 313 ? 57.963 -5.161 41.838 1.00 101.28 313 PHE G CA 1
ATOM 9886 C C . PHE E 4 313 ? 58.408 -6.347 42.685 1.00 105.64 313 PHE G C 1
ATOM 9887 O O . PHE E 4 313 ? 59.388 -6.248 43.429 1.00 117.16 313 PHE G O 1
ATOM 9895 N N . SER E 4 314 ? 57.703 -7.477 42.595 1.00 103.46 314 SER G N 1
ATOM 9896 C CA . SER E 4 314 ? 58.123 -8.652 43.354 1.00 106.85 314 SER G CA 1
ATOM 9897 C C . SER E 4 314 ? 59.489 -9.157 42.895 1.00 101.81 314 SER G C 1
ATOM 9898 O O . SER E 4 314 ? 60.274 -9.659 43.704 1.00 107.75 314 SER G O 1
ATOM 9901 N N . PHE E 4 315 ? 59.793 -9.036 41.603 1.00 96.37 315 PHE G N 1
ATOM 9902 C CA . PHE E 4 315 ? 61.107 -9.440 41.108 1.00 95.67 315 PHE G CA 1
ATOM 9903 C C . PHE E 4 315 ? 62.213 -8.551 41.650 1.00 102.14 315 PHE G C 1
ATOM 9904 O O . PHE E 4 315 ? 63.300 -9.035 41.986 1.00 110.04 315 PHE G O 1
ATOM 9912 N N . TYR E 4 316 ? 61.971 -7.240 41.686 1.00 105.18 316 TYR G N 1
ATOM 9913 C CA . TYR E 4 316 ? 62.957 -6.325 42.245 1.00 101.85 316 TYR G CA 1
ATOM 9914 C C . TYR E 4 316 ? 63.214 -6.637 43.709 1.00 103.60 316 TYR G C 1
ATOM 9915 O O . TYR E 4 316 ? 64.368 -6.653 44.152 1.00 121.73 316 TYR G O 1
ATOM 9924 N N . ILE E 4 317 ? 62.157 -6.910 44.471 1.00 96.78 317 ILE G N 1
ATOM 9925 C CA . ILE E 4 317 ? 62.336 -7.211 45.884 1.00 103.04 317 ILE G CA 1
ATOM 9926 C C . ILE E 4 317 ? 63.092 -8.517 46.058 1.00 106.01 317 ILE G C 1
ATOM 9927 O O . ILE E 4 317 ? 63.945 -8.642 46.943 1.00 110.20 317 ILE G O 1
ATOM 9932 N N . SER E 4 318 ? 62.785 -9.517 45.225 1.00 107.72 318 SER G N 1
ATOM 9933 C CA . SER E 4 318 ? 63.466 -10.806 45.337 1.00 108.45 318 SER G CA 1
ATOM 9934 C C . SER E 4 318 ? 64.944 -10.664 45.005 1.00 107.79 318 SER G C 1
ATOM 9935 O O . SER E 4 318 ? 65.797 -11.309 45.626 1.00 103.23 318 SER G O 1
ATOM 9938 N N . SER E 4 319 ? 65.260 -9.814 44.029 1.00 112.71 319 SER G N 1
ATOM 9939 C CA . SER E 4 319 ? 66.649 -9.498 43.732 1.00 116.66 319 SER G CA 1
ATOM 9940 C C . SER E 4 319 ? 67.349 -8.885 44.938 1.00 120.38 319 SER G C 1
ATOM 9941 O O . SER E 4 319 ? 68.413 -9.355 45.356 1.00 132.20 319 SER G O 1
ATOM 9944 N N . GLU E 4 320 ? 66.761 -7.832 45.516 1.00 114.40 320 GLU G N 1
ATOM 9945 C CA . GLU E 4 320 ? 67.368 -7.179 46.672 1.00 119.74 320 GLU G CA 1
ATOM 9946 C C . GLU E 4 320 ? 67.407 -8.076 47.901 1.00 121.65 320 GLU G C 1
ATOM 9947 O O . GLU E 4 320 ? 68.082 -7.734 48.877 1.00 122.94 320 GLU G O 1
ATOM 9953 N N . PHE E 4 321 ? 66.693 -9.204 47.886 1.00 124.39 321 PHE G N 1
ATOM 9954 C CA . PHE E 4 321 ? 66.750 -10.172 48.979 1.00 126.46 321 PHE G CA 1
ATOM 9955 C C . PHE E 4 321 ? 67.820 -11.239 48.744 1.00 126.32 321 PHE G C 1
ATOM 9956 O O . PHE E 4 321 ? 68.655 -11.484 49.618 1.00 135.54 321 PHE G O 1
ATOM 9964 N N . PHE E 4 322 ? 67.806 -11.884 47.572 1.00 119.27 322 PHE G N 1
ATOM 9965 C CA . PHE E 4 322 ? 68.762 -12.945 47.263 1.00 114.80 322 PHE G CA 1
ATOM 9966 C C . PHE E 4 322 ? 70.191 -12.442 47.196 1.00 112.73 322 PHE G C 1
ATOM 9967 O O . PHE E 4 322 ? 71.126 -13.244 47.284 1.00 108.48 322 PHE G O 1
ATOM 9975 N N . GLY E 4 323 ? 70.379 -11.143 47.006 1.00 121.21 323 GLY G N 1
ATOM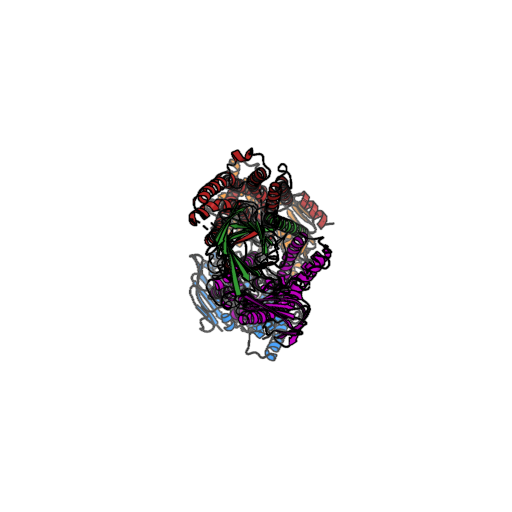 9976 C CA . GLY E 4 323 ? 71.696 -10.579 46.923 1.00 124.38 323 GLY G CA 1
ATOM 9977 C C . GLY E 4 323 ? 72.471 -10.816 48.196 1.00 130.60 323 GLY G C 1
ATOM 9978 O O . GLY E 4 323 ? 73.400 -11.627 48.241 1.00 133.81 323 GLY G O 1
ATOM 9979 N N . PRO E 4 324 ? 72.089 -10.118 49.268 1.00 133.52 324 PRO G N 1
ATOM 9980 C CA . PRO E 4 324 ? 72.857 -10.234 50.515 1.00 140.64 324 PRO G CA 1
ATOM 9981 C C . PRO E 4 324 ? 72.827 -11.623 51.121 1.00 142.06 324 PRO G C 1
ATOM 9982 O O . PRO E 4 324 ? 73.851 -12.077 51.648 1.00 140.09 324 PRO G O 1
ATOM 9986 N N . LEU E 4 325 ? 71.691 -12.320 51.055 1.00 140.79 325 LEU G N 1
ATOM 9987 C CA . LEU E 4 325 ? 71.597 -13.623 51.705 1.00 139.45 325 LEU G CA 1
ATOM 9988 C C . LEU E 4 325 ? 72.566 -14.629 51.101 1.00 136.74 325 LEU G C 1
ATOM 9989 O O . LEU E 4 325 ? 73.034 -15.531 51.802 1.00 145.61 325 LEU G O 1
ATOM 9994 N N . SER E 4 326 ? 72.882 -14.494 49.810 1.00 132.82 326 SER G N 1
ATOM 9995 C CA . SER E 4 326 ? 73.828 -15.414 49.190 1.00 134.17 326 SER G CA 1
ATOM 9996 C C . SER E 4 326 ? 75.237 -15.220 49.729 1.00 140.28 326 SER G C 1
ATOM 9997 O O . SER E 4 326 ? 76.002 -16.189 49.828 1.00 148.33 326 SER G O 1
ATOM 10000 N N . LEU E 4 327 ? 75.600 -13.992 50.089 1.00 137.71 327 LEU G N 1
ATOM 10001 C CA . LEU E 4 327 ? 76.952 -13.769 50.580 1.00 148.83 327 LEU G CA 1
ATOM 10002 C C . LEU E 4 327 ? 77.076 -13.952 52.091 1.00 154.88 327 LEU G C 1
ATOM 10003 O O . LEU E 4 327 ? 78.134 -14.388 52.560 1.00 157.98 327 LEU G O 1
ATOM 10008 N N . VAL E 4 328 ? 76.026 -13.651 52.863 1.00 154.16 328 VAL G N 1
ATOM 10009 C CA . VAL E 4 328 ? 76.082 -13.875 54.307 1.00 153.22 328 VAL G CA 1
ATOM 10010 C C . VAL E 4 328 ? 75.949 -15.351 54.665 1.00 152.60 328 VAL G C 1
ATOM 10011 O O . VAL E 4 328 ? 76.350 -15.753 55.764 1.00 160.72 328 VAL G O 1
ATOM 10015 N N . TYR E 4 329 ? 75.395 -16.172 53.779 1.00 147.62 329 TYR G N 1
ATOM 10016 C CA . TYR E 4 329 ? 75.311 -17.604 54.015 1.00 156.79 329 TYR G CA 1
ATOM 10017 C C . TYR E 4 329 ? 76.414 -18.376 53.296 1.00 162.01 329 TYR G C 1
ATOM 10018 O O . TYR E 4 329 ? 76.425 -19.610 53.344 1.00 161.55 329 TYR G O 1
ATOM 10027 N N . GLY E 4 330 ? 77.350 -17.677 52.650 1.00 164.95 330 GLY G N 1
ATOM 10028 C CA . GLY E 4 330 ? 78.458 -18.316 51.961 1.00 165.17 330 GLY G CA 1
ATOM 10029 C C . GLY E 4 330 ? 78.083 -19.065 50.695 1.00 161.07 330 GLY G C 1
ATOM 10030 O O . GLY E 4 330 ? 78.222 -20.291 50.635 1.00 169.63 330 GLY G O 1
ATOM 10031 N N . LEU E 4 331 ? 77.617 -18.348 49.676 1.00 146.88 331 LEU G N 1
ATOM 10032 C CA . LEU E 4 331 ? 77.262 -18.938 48.394 1.00 140.72 331 LEU G CA 1
ATOM 10033 C C . LEU E 4 331 ? 77.880 -18.127 47.264 1.00 148.53 331 LEU G C 1
ATOM 10034 O O . LEU E 4 331 ? 78.077 -16.912 47.403 1.00 151.99 331 LEU G O 1
ATOM 10037 N N . PRO E 4 332 ? 78.209 -18.769 46.143 1.00 145.82 332 PRO G N 1
ATOM 10038 C CA . PRO E 4 332 ? 78.854 -18.053 45.034 1.00 143.34 332 PRO G CA 1
ATOM 10039 C C . PRO E 4 332 ? 78.015 -16.872 44.590 1.00 137.54 332 PRO G C 1
ATOM 10040 O O . PRO E 4 332 ? 76.791 -16.994 44.426 1.00 132.70 332 PRO G O 1
ATOM 10044 N N . PRO E 4 333 ? 78.634 -15.704 44.402 1.00 133.62 333 PRO G N 1
ATOM 10045 C CA . PRO E 4 333 ? 77.868 -14.539 43.934 1.00 129.81 333 PRO G CA 1
ATOM 10046 C C . PRO E 4 333 ? 77.143 -14.798 42.640 1.00 129.55 333 PRO G C 1
ATOM 10047 O O . PRO E 4 333 ? 76.148 -14.121 42.356 1.00 131.74 333 PRO G O 1
ATOM 10051 N N . LEU E 4 334 ? 77.615 -15.755 41.841 1.00 133.32 334 LEU G N 1
ATOM 10052 C CA . LEU E 4 334 ? 76.917 -16.095 40.611 1.00 126.25 334 LEU G CA 1
ATOM 10053 C C . LEU E 4 334 ? 75.499 -16.552 40.910 1.00 117.43 334 LEU G C 1
ATOM 10054 O O . LEU E 4 334 ? 74.545 -16.092 40.273 1.00 114.61 334 LEU G O 1
ATOM 10059 N N . PHE E 4 335 ? 75.338 -17.433 41.906 1.00 114.13 335 PHE G N 1
ATOM 10060 C CA . PHE E 4 335 ? 74.005 -17.919 42.265 1.00 111.21 335 PHE G CA 1
ATOM 10061 C C . PHE E 4 335 ? 73.164 -16.825 42.912 1.00 109.16 335 PHE G C 1
ATOM 10062 O O . PHE E 4 335 ? 71.970 -16.702 42.619 1.00 106.59 335 PHE G O 1
ATOM 10070 N N . GLY E 4 336 ? 73.759 -16.026 43.799 1.00 109.29 336 GLY G N 1
ATOM 10071 C CA . GLY E 4 336 ? 73.028 -14.913 44.370 1.00 105.85 336 GLY G CA 1
ATOM 10072 C C . GLY E 4 336 ? 72.533 -13.934 43.334 1.00 110.04 336 GLY G C 1
ATOM 10073 O O . GLY E 4 336 ? 71.529 -13.250 43.563 1.00 113.71 336 GLY G O 1
ATOM 10074 N N . ALA E 4 337 ? 73.202 -13.864 42.189 1.00 114.13 337 ALA G N 1
ATOM 10075 C CA . ALA E 4 337 ? 72.809 -12.941 41.138 1.00 114.41 337 ALA G CA 1
ATOM 10076 C C . ALA E 4 337 ? 71.727 -13.517 40.232 1.00 113.59 337 ALA G C 1
ATOM 10077 O O . ALA E 4 337 ? 70.781 -12.804 39.883 1.00 115.44 337 ALA G O 1
ATOM 10079 N N . LEU E 4 338 ? 71.826 -14.789 39.841 1.00 111.06 338 LEU G N 1
ATOM 10080 C CA . LEU E 4 338 ? 70.840 -15.373 38.939 1.00 106.89 338 LEU G CA 1
ATOM 10081 C C . LEU E 4 338 ? 69.768 -16.174 39.660 1.00 114.44 338 LEU G C 1
ATOM 10082 O O . LEU E 4 338 ? 69.041 -16.929 39.012 1.00 121.74 338 LEU G O 1
ATOM 10087 N N . ALA E 4 339 ? 69.661 -16.050 40.982 1.00 113.82 339 ALA G N 1
ATOM 10088 C CA . ALA E 4 339 ? 68.612 -16.789 41.684 1.00 113.43 339 ALA G CA 1
ATOM 10089 C C . ALA E 4 339 ? 67.221 -16.256 41.368 1.00 118.78 339 ALA G C 1
ATOM 10090 O O . ALA E 4 339 ? 66.307 -17.072 41.145 1.00 125.93 339 ALA G O 1
ATOM 10092 N N . PRO E 4 340 ? 66.975 -14.939 41.333 1.00 111.42 340 PRO G N 1
ATOM 10093 C CA . PRO E 4 340 ? 65.631 -14.479 40.943 1.00 100.25 340 PRO G CA 1
ATOM 10094 C C . PRO E 4 340 ? 65.253 -14.863 39.524 1.00 94.35 340 PRO G C 1
ATOM 10095 O O . PRO E 4 340 ? 64.102 -15.247 39.280 1.00 94.02 340 PRO G O 1
ATOM 10099 N N . SER E 4 341 ? 66.186 -14.764 38.573 1.00 90.37 341 SER G N 1
ATOM 10100 C CA . SER E 4 341 ? 65.888 -15.195 37.212 1.00 91.05 341 SER G CA 1
ATOM 10101 C C . SER E 4 341 ? 65.412 -16.638 37.199 1.00 101.92 341 SER G C 1
ATOM 10102 O O . SER E 4 341 ? 64.403 -16.966 36.568 1.00 108.52 341 SER G O 1
ATOM 10105 N N . LEU E 4 342 ? 66.122 -17.516 37.909 1.00 107.14 342 LEU G N 1
ATOM 10106 C CA . LEU E 4 342 ? 65.699 -18.910 37.980 1.00 98.68 342 LEU G CA 1
ATOM 10107 C C . LEU E 4 342 ? 64.282 -19.034 38.531 1.00 89.70 342 LEU G C 1
ATOM 10108 O O . LEU E 4 342 ? 63.451 -19.750 37.957 1.00 85.23 342 LEU G O 1
ATOM 10113 N N . VAL E 4 343 ? 63.972 -18.310 39.613 1.00 91.96 343 VAL G N 1
ATOM 10114 C CA . VAL E 4 343 ? 62.678 -18.469 40.282 1.00 96.98 343 VAL G CA 1
ATOM 10115 C C . VAL E 4 343 ? 61.536 -18.080 39.356 1.00 103.86 343 VAL G C 1
ATOM 10116 O O . VAL E 4 343 ? 60.512 -18.771 39.269 1.00 102.69 343 VAL G O 1
ATOM 10120 N N . PHE E 4 344 ? 61.677 -16.939 38.687 1.00 105.64 344 PHE G N 1
ATOM 10121 C CA . PHE E 4 344 ? 60.645 -16.501 37.762 1.00 96.54 344 PHE G CA 1
ATOM 10122 C C . PHE E 4 344 ? 60.619 -17.374 36.514 1.00 88.22 344 PHE G C 1
ATOM 10123 O O . PHE E 4 344 ? 59.550 -17.599 35.942 1.00 94.95 344 PHE G O 1
ATOM 10131 N N . LEU E 4 345 ? 61.771 -17.910 36.103 1.00 83.31 345 LEU G N 1
ATOM 10132 C CA . LEU E 4 345 ? 61.775 -18.885 35.016 1.00 85.28 345 LEU G CA 1
ATOM 10133 C C . LEU E 4 345 ? 60.976 -20.132 35.384 1.00 88.21 345 LEU G C 1
ATOM 10134 O O . LEU E 4 345 ? 60.201 -20.640 34.569 1.00 89.40 345 LEU G O 1
ATOM 10139 N N . ALA E 4 346 ? 61.155 -20.639 36.606 1.00 85.91 346 ALA G N 1
ATOM 10140 C CA . ALA E 4 346 ? 60.373 -21.782 37.059 1.00 87.55 346 ALA G CA 1
ATOM 10141 C C . ALA E 4 346 ? 58.889 -21.460 37.074 1.00 100.28 346 ALA G C 1
ATOM 10142 O O . ALA E 4 346 ? 58.055 -22.315 36.745 1.00 106.50 346 ALA G O 1
ATOM 10144 N N . ILE E 4 347 ? 58.535 -20.235 37.473 1.00 100.43 347 ILE G N 1
ATOM 10145 C CA . ILE E 4 347 ? 57.126 -19.849 37.484 1.00 97.20 347 ILE G CA 1
ATOM 10146 C C . ILE E 4 347 ? 56.580 -19.843 36.061 1.00 89.44 347 ILE G C 1
ATOM 10147 O O . ILE E 4 347 ? 55.515 -20.406 35.782 1.00 92.09 347 ILE G O 1
ATOM 10152 N N . ALA E 4 348 ? 57.333 -19.245 35.132 1.00 80.05 348 ALA G N 1
ATOM 10153 C CA . ALA E 4 348 ? 56.905 -19.192 33.737 1.00 87.72 348 ALA G CA 1
ATOM 10154 C C . ALA E 4 348 ? 56.737 -20.585 33.138 1.00 99.21 348 ALA G C 1
ATOM 10155 O O . ALA E 4 348 ? 55.741 -20.857 32.458 1.00 106.86 348 ALA G O 1
ATOM 10157 N N . LEU E 4 349 ? 57.700 -21.481 33.377 1.00 100.74 349 LEU G N 1
ATOM 10158 C CA . LEU E 4 349 ? 57.587 -22.844 32.863 1.00 86.31 349 LEU G CA 1
ATOM 10159 C C . LEU E 4 349 ? 56.413 -23.571 33.498 1.00 81.69 349 LEU G C 1
ATOM 10160 O O . LEU E 4 349 ? 55.710 -24.329 32.822 1.00 85.57 349 LEU G O 1
ATOM 10165 N N . GLY E 4 350 ? 56.177 -23.345 34.792 1.00 79.29 350 GLY G N 1
ATOM 10166 C CA . GLY E 4 350 ? 55.019 -23.948 35.435 1.00 90.10 350 GLY G CA 1
ATOM 10167 C C . GLY E 4 350 ? 53.708 -23.507 34.808 1.00 96.60 350 GLY G C 1
ATOM 10168 O O . GLY E 4 350 ? 52.808 -24.326 34.581 1.00 101.40 350 GLY G O 1
ATOM 10169 N N . LEU E 4 351 ? 53.587 -22.212 34.502 1.00 87.64 351 LEU G N 1
ATOM 10170 C CA . LEU E 4 351 ? 52.364 -21.700 33.896 1.00 85.95 351 LEU G CA 1
ATOM 10171 C C . LEU E 4 351 ? 52.231 -22.113 32.435 1.00 94.85 351 LEU G C 1
ATOM 10172 O O . LEU E 4 351 ? 51.123 -22.101 31.889 1.00 116.61 351 LEU G O 1
ATOM 10177 N N . LEU E 4 352 ? 53.333 -22.455 31.781 1.00 85.46 352 LEU G N 1
ATOM 10178 C CA . LEU E 4 352 ? 53.295 -22.920 30.404 1.00 90.40 352 LEU G CA 1
ATOM 10179 C C . LEU E 4 352 ? 53.310 -24.436 30.299 1.00 111.22 352 LEU G C 1
ATOM 10180 O O . LEU E 4 352 ? 53.271 -24.962 29.183 1.00 124.35 352 LEU G O 1
ATOM 10185 N N . GLY E 4 353 ? 53.356 -25.149 31.430 1.00 115.82 353 GLY G N 1
ATOM 10186 C CA . GLY E 4 353 ? 53.479 -26.599 31.387 1.00 120.04 353 GLY G CA 1
ATOM 10187 C C . GLY E 4 353 ? 52.257 -27.292 30.824 1.00 130.81 353 GLY G C 1
ATOM 10188 O O . GLY E 4 353 ? 52.369 -28.373 30.232 1.00 137.31 353 GLY G O 1
ATOM 10189 N N . ARG E 4 354 ? 51.080 -26.688 30.998 1.00 131.64 354 ARG G N 1
ATOM 10190 C CA . ARG E 4 354 ? 49.831 -27.225 30.471 1.00 130.50 354 ARG G CA 1
ATOM 10191 C C . ARG E 4 354 ? 49.427 -26.608 29.137 1.00 125.70 354 ARG G C 1
ATOM 10192 O O . ARG E 4 354 ? 48.655 -27.227 28.394 1.00 123.17 354 ARG G O 1
ATOM 10195 N N . LYS E 4 355 ? 49.931 -25.414 28.816 1.00 128.46 355 LYS G N 1
ATOM 10196 C CA . LYS E 4 355 ? 49.628 -24.756 27.550 1.00 132.13 355 LYS G CA 1
ATOM 10197 C C . LYS E 4 355 ? 50.583 -25.175 26.436 1.00 140.43 355 LYS G C 1
ATOM 10198 O O . LYS E 4 355 ? 50.136 -25.475 25.321 1.00 150.02 355 LYS G O 1
ATOM 10204 N N . LEU E 4 356 ? 51.885 -25.216 26.720 1.00 126.90 356 LEU G N 1
ATOM 10205 C CA . LEU E 4 356 ? 52.885 -25.580 25.718 1.00 116.98 356 LEU G CA 1
ATOM 10206 C C . LEU E 4 356 ? 53.048 -27.100 25.592 1.00 130.10 356 LEU G C 1
ATOM 10207 O O . LEU E 4 356 ? 53.144 -27.615 24.476 1.00 138.36 356 LEU G O 1
#

CATH classification: 3.40.50.300

Organism: Vibrio cholerae (NCBI:txid666)

Foldseek 3Di:
DKKWWFFWWDADPPGTQAGGEIDMWFFLFEEEEEADDSFRSVVVLCQQQQPDQTPDTFIDDPNHGCRPPHNVVVLVVFEFEDEPDQDFPQQDFLLCLQLVQLVVPVVDDPVRSVVLSVVLCVVLVNVVRRGPGLNPDDDVSSVSSVVSSRCSSVHQEYEYEAPCPPNDPVCLVVVLVVVSVCSVVRHTYYYYHHPLVSSLVRGQKYWYGGNNYTDDIGRSVRLVPDPVCCVRPAHPDHDD/DKKWKFQFWDDDPNHTQAGGEIDMWDWQFEEEEEAPDSSASVVVLCQQQQVDQTDDIFIDDPNHTCRPPHNVVVVLVFEFEDEDDQPFQQAAALLGLQLVLLVVPPVDDPVRSVVLSVCLCVVLVCPVSRGPGLNPDDDVNSSSSVVSSRCSSVHQEYEYEAPPPPDDPVCLVVVLVVVSVCSVVGHTYYDYHHPLPSSLVRGQKYFYRGNNYTDDIGHSVRLVPPVVCCVRPADPPHDD/DVVVVVVVVVVVVVVVVVVVVVVVVVCVVVPPDDDDFDQPDKDAQDKDWDADPVGFTAKIKGAGMWTAGDPWRKIKGAFIWIFGDDRNPRRFKIKTAGIWIAGPQQKIKHAHWIKMAGPPPPPFWGIKTDGMKIARSVQQKIWFAGWIWTDGPPDTDTDGGKIGGPPVPGIDDD/DVVLVVLLVLLVVQLVVLVVVQLVVCLVVQLVVCVVVPSVLVSVLCSLVSLLLCLLVSSLVSSLLSVLVCLQVCVVVVCVVVPNDVVSLLVSLVVVLVVSLVVSLCSLQPSNQVSVVVVVVVDVPDYCQDDEDDWDAFPVRQKTKHWHDDDVQDWTFIKIFGCDDDDPAAGKIKTATGKDWDAPFFTKIKGAQIKMWGDDPVDDDIDIDGDRMDMDGRTGDDDQSHDNLVVLVPPDDQLSLLSNCVSVCSSVVSSLSSLQSSLVSNDHNVAGSCNSVVVSVVVVVVLVVVLVVLSVCSVVVVDDSPCHSVVSSVVSNVNSVVSVCCPPPVVVVVVVVVVVD/DDDPVLVVLLVQLVVQLVVLLVVQLVVVLVVQLVVLVVQAPQAQRHSVLSNVLSVLQSLVVSLVCLQLSSLLSLLLSLLVCLVVCNVVVCVVVPQALVNVLVSLVVSLVVSLVVSQVSQAPRNLVSNVVSVVSCQCRRNVHDDLDAWFWDDFQQKIKIFGDDDPFKTAWIWMWGADPVRDTFKIKTAGMKGDDDQQKIKGAQMKMWGDDPNPDIDIDRDRMDMGRTNCGVLLRSPPPDDLLSHHQVSLVSNLVNCVNRVHDSQLSQLSNLLSVCSSLSNSLSSLLSSLCCQFVCVPPDSVVSNVVSVVVVVVLVVQLVVLQVVCVVVPHHSNCSNCVSSVVSSVVSCVSCVVVD

Solvent-accessible surface area: 61440 Å² total; per-residue (Å²): 48,55,0,59,2,81,116,0,6,31,42,114,111,112,189,131,46,0,38,64,0,32,6,49,0,71,45,35,24,1,0,0,0,0,0,15,79,61,16,2,0,43,20,0,0,52,0,0,1,20,74,21,77,57,73,116,14,52,0,17,5,82,124,70,88,1,8,134,58,70,19,44,24,4,10,129,67,6,5,5,12,1,10,89,112,49,0,5,1,106,114,6,24,0,31,38,0,0,21,1,3,1,40,8,25,139,114,14,83,132,103,74,38,70,70,74,14,78,88,11,0,106,50,5,127,0,83,136,14,55,147,35,34,1,95,78,21,74,38,50,39,46,54,64,0,0,8,0,2,11,7,1,21,98,10,79,0,0,0,2,6,18,10,6,40,31,40,24,29,50,41,17,90,76,37,33,127,45,4,69,70,0,64,102,99,35,10,0,0,0,0,0,0,47,41,5,46,47,0,8,86,11,8,76,56,0,6,2,0,3,133,6,117,48,45,13,95,15,66,19,142,88,2,32,106,48,61,89,0,74,118,38,2,3,11,171,172,37,137,79,46,61,3,65,1,70,115,0,1,24,33,93,125,166,153,121,28,0,47,68,1,31,7,67,2,99,47,32,46,0,0,0,0,0,0,15,86,56,19,1,1,32,19,0,0,52,1,0,3,19,70,22,67,40,30,85,24,45,0,26,4,75,102,78,87,0,10,62,44,34,22,40,31,8,11,187,61,6,6,5,21,7,17,80,139,65,10,9,4,112,77,8,22,0,38,49,0,0,24,0,1,1,57,35,58,92,124,37,68,115,123,80,41,71,85,31,5,68,72,10,0,99,53,6,130,0,87,126,20,41,148,39,40,3,109,81,26,69,43,48,44,46,45,64,0,1,6,0,3,6,9,1,27,96,14,73,0,0,0,4,6,30,7,6,38,27,37,25,29,50,42,20,95,85,26,38,132,35,2,67,72,0,50,104,106,46,8,0,0,0,0,2,2,41,43,7,39,30,0,5,84,11,5,68,56,0,4,2,0,6,136,7,111,49,43,9,84,12,65,25,115,81,1,23,104,47,103,88,0,20,97,58,2,4,12,121,100,47,150,69,99,147,50,160,105,66,48,60,92,35,23,80,85,7,6,132,2,73,40,31,41,75,4,31,105,112,89,67,84,58,128,80,58,129,57,80,106,126,62,45,29,29,2,102,84,9,60,1,11,10,15,42,119,159,0,74,48,23,1,2,0,39,3,106,51,17,20,32,60,22,98,74,4,24,14,59,7,51,30,2,60,0,47,2,21,35,155,2,116,95,46,26,10,55,6,25,11,88,37,3,59,9,39,88,115,51,39,0,20,1,97,85,108,6,71,6,48,12,63,28,133,100,68,40,69,49,45,17,48,17,51,50,12,25,6,73,1,82,48,36,58,17,162,12,83,50,83,11,78,36,39,24,79,108,78,131,74,118,45,118,54,14,96,7,30,17,60,76,103,52,64,112,63,125,68,12,3,19,144,4,0,34,117,26,0,52,62,30,12,127,57,28,70,134,84,31,55,82,82,47,53,64,94,9,30,92,79,40,132,86,152,110,34,148,53,89,7,35,35,56,54,6,53,14,10,25,78,10,17,5,31,1,4,3,11,0,2,5,32,1,1,1,36,0,41,30,92,33,16,2,32,8,2,33,7,8,10,0,6,94,73,44,9,38,68,0,0,82,47,3,1,122,88,8,13,67,77,5,24,117,18,1,74,133,51,10,8,134,3,62,55,20,28,44,113,108,70,157,85,86,137,162,56,25,50,34,52,85,42,42,104,11,60,59,44,46,14,23,5,8,8,41,93,85,59,98,55,111,66,16,51,2,0,14,1,12,70,51,92,32,85,32,2,104,20,2,9,18,10,0,83,29,2,54,61,54,128,126,72,32,27,82,21,21,6,86,87,13,7,25,9,13,18,61,14,53,131,12,46,16,48,14,15,48,6,82,36,18,57,10,43,8,0,31,136,68,103,68,100,21,25,87,26,165,74,10,51,142,82,100,63,38,3,3,40,0,7,35,22,42,7,95,4,4,30,68,0,3,44,24,3,4,42,8,0,8,44,31,2,47,12,70,85,96,74,2,100,48,38,46,29,49,26,0,67,33,22,14,85,9,12,15,44,11,0,34,3,26,22,16,9,0,62,92,49,85,45,76,36,142,89,1,3,185,69,34,18,57,63,11,73,98,38,0,82,109,43,34,78,116,39,45,62,99,32,78,52,133,72,30,58,201,100,118,122,129,90,64,14,4,9,110,3,0,4,82,18,0,59,46,19,5,52,125,14,21,100,82,45,22,36,93,21,12,46,60,49,48,6,60,2,73,103,112,55,63,83,58,69,3,64,94,130,52,0,91,69,10,10,76,38,1,65,32,30,6,26,8,88,56,10,10,43,0,0,0,7,0,0,0,26,1,0,1,45,5,19,81,34,14,4,5,48,6,2,17,6,10,4,4,10,49,113,35,0,7,75,0,0,64,84,15,2,100,64,10,54,99,82,4,54,92,34,4,30,148,29,1,16,104,18,11,58,103,0,75,92,85,71,33,127,9,26,54,59,50,57,72,130,32,108,44,18,31,5,42,18,50,82,13,7,0,36,0,46,119,19,82,148,32,68,2,65,16,0,15,0,10,77,11,64,130,105,15,87,10,38,24,1,1,46,0,112,66,0,44,63,83,54,88,81,41,0,49,1,99,71,1,16,25,0,68,43,96,89,58,31,47,13,82,101,102,92,38,100,100,63,135,7,94,3,37,1,13,27,110,37,6,80,26,48,120,34,103,16,65,11,17,17,60,56,17,0,33,68,14,12,122,10,10,68,70,3,86,38,122,19,38,136,32,54,14,13,18,66,76,20,54,6,50,9,72,6,0,20,5,1,0,27,10,0,0,0,23,4,16,4,77,25,161,108,55,53,99,17,11,6,57,43,24,0,57,105,9,5,128,51,24,127,79,24,26,85,108,52,0,69,71,8,69,101,174,66,56,68,22,56,112,4,9,35,22,5,2,97,63,11,52,66,74,0,100,54,54,4,57,106,70,106

Secondary structure (DSSP, 8-state):
-EEEEEEEEEESSSSEEEEEEEEEEETT-EEEEE-STTSSHHHHHHHHHTSS--SEEEEEESS-B-TT--HHHHHHHTEEEE-SS--S-TTSBHHHHHHHHHTT-TTS-HHHHHHHHHHHHHHTT-GGGTTSBGGG--HHHHHHHHHHHHHTT--SEEEEESTTTT--HHHHHHHHHHHHHHHTTT-EEEEE-S-HHHHHHH-SEEEEEETTEEEEEESHHHHHT-HHHIIIII-S----/-EEEEEEEEEESSS-EEEEEEEEEEETT-EEEEE-STTSSHHHHHHHHHTSS--SEEEEEETTEE-TT--HHHHHHTTEEEE-SS--S-TTSBHHHHHHHHHTT-TTS-HHHHHHHHHHHHHHHT-STTTT-BGGG--HHHHHHHHHHHHHHT--SEEEEE-TTTT--HHHHHHHHHHHHHHHHTT-EEEEE-S-HHHHHHH-SEEEEEETTEEEEEESHHHHHH-HHHIIIII-TT---/-HHHHHHHHHHHHHHHHHHHHHHHHHHHH-------SS-SEEEEEEEEEEE-TTSBEEEEEEEEEEEE-SSS--EEEES-EEEEEETTTEEEEEEE-SEEEE-TT-EEEE-SSEEEEE--TTSS--EEEES-EEEETTTTEEE--SEEEEE-SS-EEEEE--EEETTTTB----/-HHHHHHHHHHHHHHHHHHHHHHHHHHHHHHHHHHH--HHHHHHHHHHHHHHHHHHHHHHHHHHHHHHHHHHTTHHHHHHHHT--HHHHHHHHHHHHHHHHHHHHHIIIIIHHHHHHHHHHHHHH----S-SSS-EE-TTSS-EEE-S--STT-----EEEE-S--SSPPPEEEEEEEEEEE---SEEEEEEEEEEEES-SS----EEEEEEEEEEEEE-----SSS-HHHHHT---HHHHHHHHHHHHHHHHHHHHHHHHHHHT---SSS-SSTTHHHHHHHHHHHHHHHHHHHHHHHTTSS-TTTTTHHHHHHHHHHHHHHHGGGSHHHHHHHHHHHH-/---HHHHHHHHHHHHHHHHHHHHHHHHHHHHHHHHHHTT-SSTT--HHHHHHHHHHTHHHHHHHHHHHHHHHHHHHHHHHHHHTTHHHHHHTTT--HHHHHHHHHHTHHHHHHHHHHIIIIIHHHHHHHHHHHHHHHHHTS---EEEEEEEETTEEEEEEEE-SSEEEEEEEEEE-TTS-EEEEEEEEEEEEEETTEEEEEEEEEEEEETTTEEEEEEEEEEEE--S--HHHHHTSSS-GGGS-HHHHHHHHHHHHHTT---HHHHHHHHHHHHHHHHHHHHHHHHHHHHHTTTSSS-HHHHHHHHHHHHHHHHHHHHHHHHHHHHTT--HHHHHHHHHHHHHHHHHHHHTTT-

InterPro domains:
  IPR003439 ABC transporter-like, ATP-binding domain [PF00005] (20-166)
  IPR003439 ABC transporter-like, ATP-binding domain [PS50893] (4-237)
  IPR003593 AAA+ ATPase domain [SM00382] (28-202)
  IPR017871 ABC transporter-like, conserved site [PS00211] (138-152)
  IPR027417 P-loop containing nucleoside triphosphate hydrolase [G3DSA:3.40.50.300] (1-241)
  IPR027417 P-loop containing nucleoside triphosphate hydrolase [SSF52540] (3-237)
  IPR030921 LPS export ABC transporter, ATP-binding protein LptB [TIGR04406] (4-241)
  IPR030921 LPS export ABC transporter, ATP-binding protein LptB [cd03218] (4-236)
  IPR032823 Branched-chain amino acid ATP-binding cassette transporter, C-terminal [PF12399] (214-239)
  IPR051120 ABC Transporter, Amino Acid and LPS Transport [PTHR45772] (2-240)

B-factor: mean 110.57, std 33.89, range [41.41, 240.19]

Radius of gyration: 44.38 Å; Cα contacts (8 Å, |Δi|>4): 2657; chains: 5; bounding box: 128×70×112 Å